Protein 8UX6 (pdb70)

Sequence (884 aa):
DIQMTQSPSSLSASVGDRRVTITCRASQSVSSAVAWYQQKPGKAPKLLIYSASSLYSGVPSRFSSGSRSGTDFTLTISSLQPEDFATYYCQQYYYAPITFGQGTKKVEIKRTVAAPSVFIFPPSDSQLKSGTASVVCLLNNFYPREAKVQWKVDNALQSGNSQESVTEQDSKDSTYSLSSTLTLSKADYEKHKVYACEVTHQGLSSPVTKSFNRGEDIQMTQSPSSLSASVGDRRVTITCRASQSVSSAVAWYQQKPGKAPKLLLIYSASSLYSGVPSRFSGSRSGTDFTLTISSLQPEDFATYYCQQYYYAPITFGQGTKKVEIKRTVAAPSVFIFPPSDSQLKSGTASVVCLLNNFYPREAKVQWKVDNALQSGNSQESVTEQDSKDSTYSLSSTLTLSKADYEKHKVYACEVTHQGLSSPVTKSFNREVQLVESGGGLVQPGGSLRLSCAASGFNISSSSIHWVRQAPGKGLEWVASISPYYSSTSYADSVKGRFTISADTSKNTAYLQMNSLRAEDTAVYYCARGPGYAMDYWGQGTTLVTVSSASTKGPSVFPLAPTAALGCLVKDYFPEPVTVSWNSGALTSGVHTFPAVLQSSGLYSLSSVVTVPSSSLGTQTYICNVNNHKPSNTKVDKKVEPEVQLVESGGGLVQPGGSLRLSCAASGFNISSSSIHWVRQAPGKGLEWVASISPYYSSTSYADDSVKGRFTISADTSKNTAYLQMNSLRAEDTAVYYCARGPGYAMDYWGQGTLVTVSSASTKGPSVFPLAPSGTAALGCLVKDYFPEPVTVSWNSGALTSGVHTFPAVLQSSGLYSLSSVVTVPSSSLGTQTYICNVNHKPSNTKVDKKVEPRGLDLSEEEVKKILDEIVKDRGLDLSEEEVKKILDEIVKD

Radius of gyrati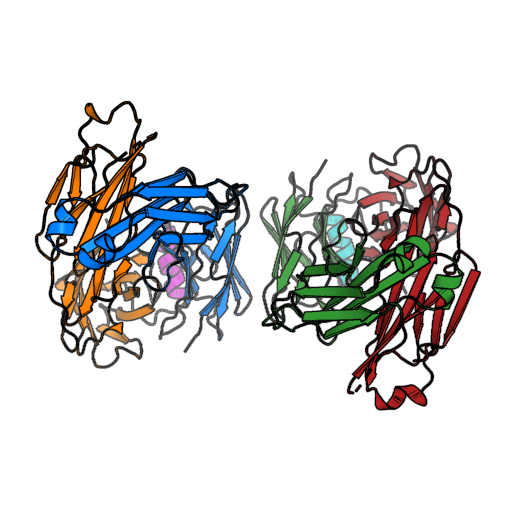on: 34.27 Å; Cα contacts (8 Å, |Δi|>4): 2444; chains: 6; bounding box: 77×84×95 Å

InterPro domains:
  IPR008845 Sporozoite P67 surface antigen [PF05642] (1-142)
  IPR008845 Sporozoite P67 surface antigen [PF05642] (145-296)
  IPR008845 Sporozoite P67 surface antigen [PF05642] (299-709)

Organism: Theileria parva (NCBI:txid5875)

Nearest PDB structures (foldseek):
  8ux6-assembly2_A  TM=1.001E+00  e=3.391E-43  Homo sapiens
  5xhg-assembly1_A  TM=9.928E-01  e=5.956E-42  Mus musculus
  6bi2-assembly1_L  TM=9.879E-01  e=4.050E-42  Homo sapiens
  7dzx-assembly1_L  TM=9.907E-01  e=7.942E-41  Homo sapiens
  4ioi-assembly1_A  TM=9.577E-01  e=4.836E-41  Homo sapiens

Foldseek 3Di:
DKEKAKDDQEDEEAFFAKDKIKIFIPAFLPQQKWKWWAAPPDDIDTADGSQFHGDPPRDPQWGWHDDGGMIMIMGRGDDLVRQTKMWMWGPSDPPTYIHPIYGYAYDDDFDFFDKDKDWADPVVLVVFKTKIKIKGPFGDDPDKDKWKAFVHHTDPDFKDKDKDQQDSPRRGIMMMIMGMGTSVVVVVTFKIKMWMDDPNDPHIDMDMDTNPD/DKEWAKDDQEDEAAFFAKDKIKIFIPAFLDQQKWKWWADPPDDIDTADGSQFHGDPPRDPQWGWDDDGRMIMIMGRGDDLVRQTKMWMWGPSDPPTYIHPIYGYAYDDDFDFWDKDKDWADPVVVVVWKTKIKIKTPFGPDPDKDKWKAFLNNTDPPFKDKDKDQQDSPRRGIMMMMIGMDTSVVVVVTFKIKMWMGDPPDPHTDIDMDTD/DWAWDKDFADEDEQQAKTKIKIATDPDQQLVWKKWKWWAAVPGDIGTAKIANQVVRDIDGDPVQPPQWDKGDDRVRSMIMIIGGNHDQVVFTWIKMFIHHDPDGDGIHPTDTHGHHPDDFDAWDKDWQAECYKTWIKGDFGDDDDKDKDKPNPPDDPFKDWDDWDQDPVRTIITMIMGNDPPVPLPPDWIWMWMADVSVRDTDIDIHHD/DWAWDKDFADEAAAQAKTKMKIATPPDQQLVWKKWKWWAAPPGDIGTAKIANQVVQDIDGDPVQPPQWDKGDDRVRSMIMIIGGNHDQVPFTWIKMFTHHDPDGPDIHPTDTHGHHPDDFDAWDKAWQAWPLKTKIWIKGDFGDDDDKDKDKPVPPDDPQKDWDDWDQDPVRGIITMIMGMDRCVCQPPDWIWMWMADVSVRDIDIDIHHD/DDPPDDPVRVVVVVVVVVVD/DDPPDDPVRVVVVVVVVVVD

Secondary structure (DSSP, 8-state):
---EEEE-SEEEE-TT--EEEEEEESS--TT-EEEEEE-TTS--EEEEETTTEE-TT--TTEEEEEETTEEEEEESS--GGG-EEEEEEE-SSSSPEE---EEEEE----BPPEEEEEPPPHHHHHHTEEEEEEEEEEEBSS--EEEEEETTEE--SSEEEEEPPPPTTT--EEEEEEEEEEHHHHHT-SEEEEEEE-TT-SS-EEEEEE-/--EEEEE---EE-TT--EEEEEEEESS-GGGSEEEEEEE-TTS-EEEEEEEETTTTEEEE-GGGTTTEEEEEEGGGTEEEEEE-S--GGG-EEEEEEEESTT---EE---EEEEE-SSPPBPPEEEEE---EEEEEEEEEEBSS--EEEEGGGTB-TTEEEPPPEE-TTS-EEEEEEEEE-GGGTTTS--EEEEEEGGGTEEEEEE---/---EEEE-SEEEE-TT--EEEEEEESS--TT-EEEEEE-TTS--EEEEETTTEE-TT--TTEEEEEETTEEEEEESS--GGG-EEEEEEE-SSSSPEE---EEEEE----BPPEEEEEPPPHHHHHHTEEEEEEEEEEEBSS--EEEEEETTEE--SSEEEEEPPPPSSS--EEEEEEEEEEHHHHTT-SEEEEEEE-TT-SS-EEEEEETT-/--EEEEE--EEE-TT--EEEEEEEESS-GGGSEEEEEEE-TTS-EEEEEEEETTTTEEEE-GGGTTTEEEEEEGGGTEEEEEE-S--GGG-EEEEEEEESTT---EE---EEEEE-SSPPBPPEEEEE----EEEEEEEEEEEBSS--EEEETTTTB-TTEEEPPPEE-TTS-EEEEEEEEEEGGGTTTS--EEEEEEGGGTEEEEEE---/--TT--HHHHHHHHHHHHH-/--TT--HHHHHHHHHHHHH-

Structure (mmCIF, N/CA/C/O backbone):
data_8UX6
#
_entry.id   8UX6
#
_cell.length_a   39.010
_cell.length_b   75.560
_cell.length_c   90.591
_cell.angle_alpha   69.260
_cell.angle_beta   77.600
_cell.angle_gamma   76.080
#
_symmetry.space_group_name_H-M   'P 1'
#
loop_
_entity.id
_entity.type
_entity.pdbx_description
1 polymer 'Fab201 light chain'
2 polymer 'Fab201 heavy chain'
3 polymer 'p67 protein'
4 non-polymer 1,2-ETHANEDIOL
5 non-polymer '4-(2-HYDROXYETHYL)-1-PIPERAZINE ETHANESULFONIC ACID'
6 non-polymer DI(HYDROXYETHYL)ETHER
7 non-polymer 'SODIUM ION'
8 non-polymer 'CALCIUM ION'
9 non-polymer 'CHLORIDE ION'
10 water water
#
loop_
_atom_site.group_PDB
_atom_site.id
_atom_site.type_symbol
_atom_site.label_atom_id
_atom_site.label_alt_id
_atom_site.label_comp_id
_atom_site.label_asym_id
_atom_site.label_entity_id
_atom_site.label_seq_id
_atom_site.pdbx_PDB_ins_code
_atom_site.Cartn_x
_atom_site.Cartn_y
_atom_site.Cartn_z
_atom_site.occupancy
_atom_site.B_iso_or_equiv
_atom_site.auth_seq_id
_atom_site.auth_comp_id
_atom_site.auth_asym_id
_atom_site.auth_atom_id
_atom_site.pdbx_PDB_model_num
ATOM 1 N N . ASP A 1 1 ? -10.87900 5.64100 21.74800 1.000 40.69387 1 ASP C N 1
ATOM 2 C CA . ASP A 1 1 ? -9.55300 6.22600 21.50200 1.000 40.68061 1 ASP C CA 1
ATOM 3 C C . ASP A 1 1 ? -8.94500 6.78000 22.77800 1.000 43.74562 1 ASP C C 1
ATOM 4 O O . ASP A 1 1 ? -9.60000 7.50600 23.51700 1.000 44.67646 1 ASP C O 1
ATOM 9 N N . ILE A 1 2 ? -7.69700 6.43900 23.04400 1.000 35.65845 2 ILE C N 1
ATOM 10 C CA . ILE A 1 2 ? -7.01300 6.90600 24.24200 1.000 32.56979 2 ILE C CA 1
ATOM 11 C C . ILE A 1 2 ? -6.33300 8.23400 23.95400 1.000 38.12109 2 ILE C C 1
ATOM 12 O O . ILE A 1 2 ? -5.54600 8.34700 23.01000 1.000 35.94470 2 ILE C O 1
ATOM 17 N N . GLN A 1 3 ? -6.62500 9.23500 24.78000 1.000 37.26746 3 GLN C N 1
ATOM 18 C CA . GLN A 1 3 ? -5.83100 10.45500 24.84600 1.000 37.63554 3 GLN C CA 1
ATOM 19 C C . GLN A 1 3 ? -4.76000 10.32300 25.92700 1.000 41.21121 3 GLN C C 1
ATOM 20 O O . GLN A 1 3 ? -4.99300 9.71600 26.97600 1.000 39.01585 3 GLN C O 1
ATOM 26 N N . MET A 1 4 ? -3.58500 10.90500 25.67000 1.000 31.91708 4 MET C N 1
ATOM 27 C CA . MET A 1 4 ? -2.47800 10.95600 26.62700 1.000 27.47699 4 MET C CA 1
ATOM 28 C C . MET A 1 4 ? -2.13900 12.42600 26.84100 1.000 37.57353 4 MET C C 1
ATOM 29 O O . MET A 1 4 ? -1.58900 13.07700 25.94400 1.000 33.39914 4 MET C O 1
ATOM 34 N N . THR A 1 5 ? -2.49600 12.96600 28.01400 1.000 35.14547 5 THR C N 1
ATOM 35 C CA . THR A 1 5 ? -2.31100 14.38600 28.30300 1.000 32.32027 5 THR C CA 1
ATOM 36 C C . THR A 1 5 ? -1.08700 14.55000 29.20100 1.000 34.40079 5 THR C C 1
ATOM 37 O O . THR A 1 5 ? -1.12100 14.21300 30.39300 1.000 30.02130 5 THR C O 1
ATOM 41 N N . GLN A 1 6 ? -0.01900 15.08400 28.61900 1.000 31.79601 6 GLN C N 1
ATOM 42 C CA . GLN A 1 6 ? 1.28000 15.20200 29.25900 1.000 35.56866 6 GLN C CA 1
ATOM 43 C C . GLN A 1 6 ? 1.52800 16.63800 29.69700 1.000 42.75748 6 GLN C C 1
ATOM 44 O O . GLN A 1 6 ? 1.18700 17.58100 28.97900 1.000 39.30955 6 GLN C O 1
ATOM 50 N N . SER A 1 7 ? 2.15100 16.79700 30.86600 1.000 36.56435 7 SER C N 1
ATOM 51 C CA . SER A 1 7 ? 2.33400 18.11200 31.46500 1.000 42.05391 7 SER C CA 1
ATOM 52 C C . SER A 1 7 ? 3.63300 18.14500 32.25400 1.000 41.99674 7 SER C C 1
ATOM 53 O O . SER A 1 7 ? 4.04500 17.12100 32.81400 1.000 36.50026 7 SER C O 1
ATOM 56 N N . PRO A 1 8 ? 4.30800 19.30100 32.31300 1.000 45.38940 8 PRO C N 1
ATOM 57 C CA . PRO A 1 8 ? 4.04400 20.53400 31.56000 1.000 35.67071 8 PRO C CA 1
ATOM 58 C C . PRO A 1 8 ? 4.65800 20.46100 30.18100 1.000 44.01828 8 PRO C C 1
ATOM 59 O O . PRO A 1 8 ? 5.41100 19.53300 29.88100 1.000 39.91111 8 PRO C O 1
ATOM 63 N N . SER A 1 9 ? 4.35700 21.43700 29.31900 1.000 46.83001 9 SER C N 1
ATOM 64 C CA . SER A 1 9 ? 4.88900 21.42200 27.96200 1.000 42.71478 9 SER C CA 1
ATOM 65 C C . SER A 1 9 ? 6.38100 21.73600 27.92800 1.000 41.38622 9 SER C C 1
ATOM 66 O O . SER A 1 9 ? 7.05400 21.36900 26.96100 1.000 39.83553 9 SER C O 1
ATOM 69 N N . SER A 1 10 ? 6.91200 22.38200 28.96700 1.000 39.46860 10 SER C N 1
ATOM 70 C CA . SER A 1 10 ? 8.33300 22.69100 29.04700 1.000 39.08524 10 SER C CA 1
ATOM 71 C C . SER A 1 10 ? 8.68600 23.02700 30.49200 1.000 48.22371 10 SER C C 1
ATOM 72 O O . SER A 1 10 ? 7.83100 23.46000 31.27000 1.000 45.50745 10 SER C O 1
ATOM 75 N N . LEU A 1 11 ? 9.94700 22.80500 30.85200 1.000 40.51144 11 LEU C N 1
ATOM 76 C CA . LEU A 1 11 ? 10.37900 23.20100 32.18400 1.000 50.09288 11 LEU C CA 1
ATOM 77 C C . LEU A 1 11 ? 11.88100 23.43900 32.19500 1.000 45.93535 11 LEU C C 1
ATOM 78 O O . LEU A 1 11 ? 12.63700 22.88600 31.39100 1.000 44.18571 11 LEU C O 1
ATOM 83 N N . SER A 1 12 ? 12.28800 24.26700 33.14500 1.000 43.97387 12 SER C N 1
ATOM 84 C CA . SER A 1 12 ? 13.67000 24.66200 33.35100 1.000 48.34732 12 SER C CA 1
ATOM 85 C C . SER A 1 12 ? 14.08100 24.22000 34.74800 1.000 53.25465 12 SER C C 1
ATOM 86 O O . SER A 1 12 ? 13.36600 24.48800 35.71900 1.000 47.34898 12 SER C O 1
ATOM 89 N N . ALA A 1 13 ? 15.21600 23.53100 34.84800 1.000 46.90917 13 ALA C N 1
ATOM 90 C CA . ALA A 1 13 ? 15.68100 23.03300 36.13400 1.000 55.71392 13 ALA C CA 1
ATOM 91 C C . ALA A 1 13 ? 17.20000 23.03400 36.15000 1.000 49.78670 13 ALA C C 1
ATOM 92 O O . ALA A 1 13 ? 17.84500 22.93800 35.10600 1.000 49.70674 13 ALA C O 1
ATOM 94 N N . SER A 1 14 ? 17.77100 23.16900 37.33900 1.000 53.91381 14 SER C N 1
ATOM 95 C CA . SER A 1 14 ? 19.22100 23.21900 37.44600 1.000 54.52072 14 SER C CA 1
ATOM 96 C C . SER A 1 14 ? 19.79100 21.80900 37.51600 1.000 55.43721 14 SER C C 1
ATOM 97 O O . SER A 1 14 ? 19.07800 20.83300 37.77400 1.000 51.57657 14 SER C O 1
ATOM 100 N N . VAL A 1 15 ? 21.09300 21.70900 37.25900 1.000 55.25656 15 VAL C N 1
ATOM 101 C CA . VAL A 1 15 ? 21.76400 20.42000 37.32700 1.000 56.25595 15 VAL C CA 1
ATOM 102 C C . VAL A 1 15 ? 21.81900 19.97400 38.78100 1.000 55.65129 15 VAL C C 1
ATOM 103 O O . VAL A 1 15 ? 22.20800 20.74300 39.66700 1.000 58.53921 15 VAL C O 1
ATOM 105 N N . GLY A 1 16 ? 21.41100 18.73200 39.03300 1.000 59.16408 16 GLY C N 1
ATOM 106 C CA . GLY A 1 16 ? 21.29200 18.21000 40.37300 1.000 54.14627 16 GLY C CA 1
ATOM 107 C C . GLY A 1 16 ? 19.88700 18.21500 40.94200 1.000 52.26423 16 GLY C C 1
ATOM 108 O O . GLY A 1 16 ? 19.67000 17.61500 41.99900 1.000 56.71304 16 GLY C O 1
ATOM 109 N N . ASP A 1 17 ? 18.93100 18.84800 40.26900 1.000 50.57685 17 ASP C N 1
ATOM 110 C CA . ASP A 1 17 ? 17.56900 19.00100 40.76100 1.000 49.26869 17 ASP C CA 1
ATOM 111 C C . ASP A 1 17 ? 16.69600 17.78600 40.39900 1.000 54.31655 17 ASP C C 1
ATOM 112 O O . ASP A 1 17 ? 17.03400 16.97000 39.53000 1.000 49.18671 17 ASP C O 1
ATOM 117 N N A ARG A 1 18 ? 15.54500 17.68700 41.07400 0.997 49.58225 18 ARG C N 1
ATOM 118 N N B ARG A 1 18 ? 15.53900 17.69500 41.04700 0.003 49.35166 18 ARG C N 1
ATOM 119 C CA A ARG A 1 18 ? 14.52700 16.67400 40.78300 0.997 49.57335 18 ARG C CA 1
ATOM 120 C CA B ARG A 1 18 ? 14.55900 16.66000 40.74700 0.003 49.50315 18 ARG C CA 1
ATOM 121 C C A ARG A 1 18 ? 13.49300 17.22200 39.79800 0.997 49.75266 18 ARG C C 1
ATOM 122 C C B ARG A 1 18 ? 13.50100 17.21200 39.79900 0.003 49.73042 18 ARG C C 1
ATOM 123 O O A ARG A 1 18 ? 12.91200 18.28400 40.03300 0.997 49.13962 18 ARG C O 1
ATOM 124 O O B ARG A 1 18 ? 12.91000 18.26300 40.06800 0.003 49.17043 18 ARG C O 1
ATOM 139 N N . VAL A 1 19 ? 13.26600 16.50600 38.69300 1.000 45.70077 19 VAL C N 1
ATOM 140 C CA . VAL A 1 19 ? 12.23200 16.86500 37.72300 1.000 46.07992 19 VAL C CA 1
ATOM 141 C C . VAL A 1 19 ? 11.17900 15.76600 37.63300 1.000 47.16784 19 VAL C C 1
ATOM 142 O O . VAL A 1 19 ? 11.48700 14.56900 37.70300 1.000 38.86330 19 VAL C O 1
ATOM 146 N N . THR A 1 20 ? 9.92600 16.19700 37.46100 1.000 44.97943 20 THR C N 1
ATOM 147 C CA . THR A 1 20 ? 8.75400 15.33700 37.44400 1.000 35.36050 20 THR C CA 1
ATOM 148 C C . THR A 1 20 ? 7.93600 15.67900 36.20200 1.000 38.47039 20 THR C C 1
ATOM 149 O O . THR A 1 20 ? 7.51000 16.82400 36.02000 1.000 34.98588 20 THR C O 1
ATOM 153 N N . ILE A 1 21 ? 7.74200 14.70300 35.33300 1.000 41.34244 21 ILE C N 1
ATOM 154 C CA . ILE A 1 21 ? 6.82900 14.83600 34.20700 1.000 30.68616 21 ILE C CA 1
ATOM 155 C C . ILE A 1 21 ? 5.72200 13.82700 34.43900 1.000 33.28232 21 ILE C C 1
ATOM 156 O O . ILE A 1 21 ? 5.98200 12.69400 34.85500 1.000 36.48095 21 ILE C O 1
ATOM 161 N N . THR A 1 22 ? 4.49300 14.23700 34.19800 1.000 32.10913 22 THR C N 1
ATOM 162 C CA . THR A 1 22 ? 3.36000 13.34500 34.34700 1.000 34.56690 22 THR C CA 1
ATOM 163 C C . THR A 1 22 ? 2.60100 13.23500 33.03000 1.000 32.44374 22 THR C C 1
ATOM 164 O O . THR A 1 22 ? 2.60800 14.15200 32.20200 1.000 38.86754 22 THR C O 1
ATOM 168 N N . CYS A 1 23 ? 1.95600 12.09800 32.83600 1.000 36.62388 23 CYS C N 1
ATOM 169 C CA . CYS A 1 23 ? 1.07600 11.87800 31.69300 1.000 27.73894 23 CYS C CA 1
ATOM 170 C C . CYS A 1 23 ? -0.23000 11.28600 32.20900 1.000 28.95441 23 CYS C C 1
ATOM 171 O O . CYS A 1 23 ? -0.21800 10.33400 32.99200 1.000 32.25132 23 CYS C O 1
ATOM 174 N N . ARG A 1 24 ? -1.34800 11.87200 31.81400 1.000 35.50386 24 ARG C N 1
ATOM 175 C CA . ARG A 1 24 ? -2.65600 11.44500 32.28700 1.000 31.80336 24 ARG C CA 1
ATOM 176 C C . ARG A 1 24 ? -3.40900 10.84100 31.11400 1.000 32.95538 24 ARG C C 1
ATOM 177 O O . ARG A 1 24 ? -3.60700 11.50800 30.09100 1.000 38.46431 24 ARG C O 1
ATOM 179 N N . ALA A 1 25 ? -3.80200 9.58200 31.24600 1.000 31.66480 25 ALA C N 1
ATOM 180 C CA . ALA A 1 25 ? -4.50300 8.91300 30.16200 1.000 34.68359 25 ALA C CA 1
ATOM 181 C C . ALA A 1 25 ? -6.00100 9.19900 30.25400 1.000 42.34176 25 ALA C C 1
ATOM 182 O O . ALA A 1 25 ? -6.52000 9.55700 31.30700 1.000 44.08228 25 ALA C O 1
ATOM 184 N N . SER A 1 26 ? -6.70000 9.06700 29.12400 1.000 39.84919 26 SER C N 1
ATOM 185 C CA . SER A 1 26 ? -8.13500 9.35100 29.14400 1.000 42.33034 26 SER C CA 1
ATOM 186 C C . SER A 1 26 ? -8.93100 8.19800 29.73700 1.000 47.53959 26 SER C C 1
ATOM 187 O O . SER A 1 26 ? -10.03900 8.40000 30.25800 1.000 41.83420 26 SER C O 1
ATOM 190 N N . GLN A 1 27 ? -8.37600 6.99700 29.68800 1.000 40.39528 27 GLN C N 1
ATOM 191 C CA . GLN A 1 27 ? -9.02000 5.82500 30.25500 1.000 42.20024 27 GLN C CA 1
ATOM 192 C C . GLN A 1 27 ? -7.92100 4.86600 30.65800 1.000 42.75747 27 GLN C C 1
ATOM 193 O O . GLN A 1 27 ? -6.74700 5.07200 30.32900 1.000 36.71068 27 GLN C O 1
ATOM 195 N N . SER A 1 28 ? -8.31800 3.79000 31.33500 1.000 40.06734 28 SER C N 1
ATOM 196 C CA . SER A 1 28 ? -7.34700 2.82100 31.82000 1.000 40.48192 28 SER C CA 1
ATOM 197 C C . SER A 1 28 ? -6.50900 2.27600 30.67400 1.000 42.01669 28 SER C C 1
ATOM 198 O O . SER A 1 28 ? -7.03800 1.78700 29.66800 1.000 37.27994 28 SER C O 1
ATOM 201 N N . VAL A 1 29 ? -5.19300 2.38900 30.81800 1.000 39.11870 29 VAL C N 1
ATOM 202 C CA . VAL A 1 29 ? -4.25500 1.74400 29.91600 1.000 38.26547 29 VAL C CA 1
ATOM 203 C C . VAL A 1 29 ? -3.45000 0.68200 30.66000 1.000 35.23890 29 VAL C C 1
ATOM 204 O O . VAL A 1 29 ? -2.38600 0.26600 30.19700 1.000 37.51427 29 VAL C O 1
ATOM 208 N N . SER A 1 30 ? -3.95500 0.24900 31.81600 1.000 41.42753 36 SER C N 1
ATOM 209 C CA . SER A 1 30 ? -3.30500 -0.74100 32.68000 1.000 38.49204 36 SER C CA 1
ATOM 210 C C . SER A 1 30 ? -1.88700 -0.22600 32.94500 1.000 39.83344 36 SER C C 1
ATOM 211 O O . SER A 1 30 ? -1.73800 0.91600 33.38300 1.000 39.29235 36 SER C O 1
ATOM 214 N N . SER A 1 31 ? -0.84300 -1.01800 32.69800 1.000 44.00440 37 SER C N 1
ATOM 215 C CA . SER A 1 31 ? 0.52900 -0.53300 32.82400 1.000 33.55382 37 SER C CA 1
ATOM 216 C C . SER A 1 31 ? 1.22700 -0.44000 31.47400 1.000 33.35795 37 SER C C 1
ATOM 217 O O . SER A 1 31 ? 2.45400 -0.37300 31.42300 1.000 28.71221 37 SER C O 1
ATOM 220 N N . ALA A 1 32 ? 0.47100 -0.40800 30.38000 1.000 29.30546 38 ALA C N 1
ATOM 221 C CA . ALA A 1 32 ? 1.05800 -0.45700 29.03200 1.000 36.81681 38 ALA C CA 1
ATOM 222 C C . ALA A 1 32 ? 1.44600 0.95200 28.57300 1.000 31.18114 38 ALA C C 1
ATOM 223 O O . ALA A 1 32 ? 0.87100 1.52200 27.64900 1.000 26.09543 38 ALA C O 1
ATOM 225 N N . VAL A 1 33 ? 2.43700 1.52300 29.26500 1.000 32.26122 39 VAL C N 1
ATOM 226 C CA . VAL A 1 33 ? 2.88900 2.89000 29.01900 1.000 26.09125 39 VAL C CA 1
ATOM 227 C C . VAL A 1 33 ? 4.40900 2.88400 28.89000 1.000 24.64814 39 VAL C C 1
ATOM 228 O O . VAL A 1 33 ? 5.10700 2.19800 29.64300 1.000 28.73175 39 VAL C O 1
ATOM 232 N N . ALA A 1 34 ? 4.92400 3.61000 27.91100 1.000 25.37071 40 ALA C N 1
ATOM 233 C CA . ALA A 1 34 ? 6.35800 3.79000 27.77500 1.000 22.34484 40 ALA C CA 1
ATOM 234 C C . ALA A 1 34 ? 6.68300 5.26700 27.82200 1.000 24.84761 40 ALA C C 1
ATOM 235 O O . ALA A 1 34 ? 5.81500 6.12300 27.58300 1.000 27.06556 40 ALA C O 1
ATOM 237 N N . TRP A 1 35 ? 7.96600 5.54700 28.09500 1.000 22.66665 41 TRP C N 1
ATOM 238 C CA . TRP A 1 35 ? 8.53200 6.88800 28.06700 1.000 22.31060 41 TRP C CA 1
ATOM 239 C C . TRP A 1 35 ? 9.73700 6.89200 27.15300 1.000 22.23187 41 TRP C C 1
ATOM 240 O O . TRP A 1 35 ? 10.53200 5.94300 27.17800 1.000 22.59762 41 TRP C O 1
ATOM 251 N N . TYR A 1 36 ? 9.89100 7.96500 26.37400 1.000 24.30272 42 TYR C N 1
ATOM 252 C CA . TYR A 1 36 ? 10.96400 8.09600 25.38300 1.000 22.28013 42 TYR C CA 1
ATOM 253 C C . TYR A 1 36 ? 11.66700 9.42500 25.57300 1.000 23.17919 42 TYR C C 1
ATOM 254 O O . TYR A 1 36 ? 11.04500 10.42100 25.93600 1.000 23.30725 42 TYR C O 1
ATOM 263 N N . GLN A 1 37 ? 12.95400 9.44000 25.24500 1.000 24.07703 43 GLN C N 1
ATOM 264 C CA . GLN A 1 37 ? 13.78300 10.64000 25.25400 1.000 25.37394 43 GLN C CA 1
ATOM 265 C C . GLN A 1 37 ? 14.16700 11.00900 23.82800 1.000 25.62490 43 GLN C C 1
ATOM 266 O O . GLN A 1 37 ? 14.64100 10.15400 23.07300 1.000 26.54660 43 GLN C O 1
ATOM 272 N N . GLN A 1 38 ? 13.97300 12.27000 23.44200 1.000 26.16723 44 GLN C N 1
ATOM 273 C CA . GLN A 1 38 ? 14.44200 12.70100 22.12800 1.000 28.69975 44 GLN C CA 1
ATOM 274 C C . GLN A 1 38 ? 15.26400 13.97500 22.25200 1.000 30.78451 44 GLN C C 1
ATOM 275 O O . GLN A 1 38 ? 14.74100 15.02200 22.64000 1.000 30.24712 44 GLN C O 1
ATOM 281 N N . LYS A 1 39 ? 16.60300 13.87700 21.89300 1.000 30.53148 45 LYS C N 1
ATOM 282 C CA . LYS A 1 39 ? 17.53300 14.97700 21.74600 1.000 32.96064 45 LYS C CA 1
ATOM 283 C C . LYS A 1 39 ? 17.40900 15.57600 20.35200 1.000 36.54763 45 LYS C C 1
ATOM 284 O O . LYS A 1 39 ? 17.09300 14.86300 19.39100 1.000 36.11804 45 LYS C O 1
ATOM 289 N N . PRO A 1 40 ? 17.65400 16.88400 20.24400 1.000 43.19579 46 PRO C N 1
ATOM 290 C CA . PRO A 1 40 ? 17.39100 17.59800 18.98400 1.000 43.39403 46 PRO C CA 1
ATOM 291 C C . PRO A 1 40 ? 18.14600 17.00300 17.80400 1.000 41.90370 46 PRO C C 1
ATOM 292 O O . PRO A 1 40 ? 19.37100 16.86100 17.83300 1.000 42.14948 46 PRO C O 1
ATOM 296 N N . GLY A 1 41 ? 17.40400 16.69500 16.74200 1.000 36.42123 47 GLY C N 1
ATOM 297 C CA . GLY A 1 41 ? 17.97500 16.13300 15.53800 1.000 40.76646 47 GLY C CA 1
ATOM 298 C C . GLY A 1 41 ? 18.18200 14.63600 15.55900 1.000 36.31507 47 GLY C C 1
ATOM 299 O O . GLY A 1 41 ? 18.82700 14.10300 14.64500 1.000 38.74355 47 GLY C O 1
ATOM 300 N N . LYS A 1 42 ? 17.67200 13.93900 16.56800 1.000 33.89426 48 LYS C N 1
ATOM 301 C CA . LYS A 1 42 ? 17.92500 12.51500 16.73100 1.000 36.26549 48 LYS C CA 1
ATOM 302 C C . LYS A 1 42 ? 16.62600 11.73800 16.91700 1.000 32.13841 48 LYS C C 1
ATOM 303 O O . LYS A 1 42 ? 15.57000 12.29400 17.22900 1.000 34.07256 48 LYS C O 1
ATOM 309 N N . ALA A 1 43 ? 16.73700 10.42900 16.70700 1.000 29.43194 49 ALA C N 1
ATOM 310 C CA . ALA A 1 43 ? 15.65800 9.49400 16.95600 1.000 26.88708 49 ALA C CA 1
ATOM 311 C C . ALA A 1 43 ? 15.38300 9.37100 18.45100 1.000 26.13824 49 ALA C C 1
ATOM 312 O O . ALA A 1 43 ? 16.29700 9.48300 19.26400 1.000 27.22610 49 ALA C O 1
ATOM 314 N N . PRO A 1 44 ? 14.12200 9.15400 18.83400 1.000 26.08978 50 PRO C N 1
ATOM 315 C CA . PRO A 1 44 ? 13.81200 8.89300 20.24200 1.000 24.98828 50 PRO C CA 1
ATOM 316 C C . PRO A 1 44 ? 14.48400 7.61100 20.70800 1.000 24.28242 50 PRO C C 1
ATOM 317 O O . PRO A 1 44 ? 14.79500 6.72100 19.90600 1.000 25.14191 50 PRO C O 1
ATOM 321 N N . LYS A 1 45 ? 14.73400 7.52500 22.01200 1.000 24.59550 51 LYS C N 1
ATOM 322 C CA . LYS A 1 45 ? 15.22300 6.27800 22.58000 1.000 30.69542 51 LYS C CA 1
ATOM 323 C C . LYS A 1 45 ? 14.31800 5.85100 23.72900 1.000 24.93789 51 LYS C C 1
ATOM 324 O O . LYS A 1 45 ? 13.87700 6.68600 24.52300 1.000 24.05003 51 LYS C O 1
ATOM 330 N N . LEU A 1 46 ? 14.05800 4.54800 23.82900 1.000 24.05722 52 LEU C N 1
ATOM 331 C CA . LEU A 1 46 ? 13.15200 4.06800 24.86600 1.000 23.61628 52 LEU C CA 1
ATOM 332 C C . LEU A 1 46 ? 13.84400 4.14000 26.22700 1.000 24.74558 52 LEU C C 1
ATOM 333 O O . LEU A 1 46 ? 14.99400 3.71100 26.38300 1.000 26.66384 52 LEU C O 1
ATOM 338 N N . LEU A 1 47 ? 13.17300 4.74200 27.19700 1.000 24.78192 53 LEU C N 1
ATOM 339 C CA . LEU A 1 47 ? 13.70800 4.82000 28.55100 1.000 25.69056 53 LEU C CA 1
ATOM 340 C C . LEU A 1 47 ? 12.97000 3.92600 29.51500 1.000 30.08699 53 LEU C C 1
ATOM 341 O O . LEU A 1 47 ? 13.58700 3.30600 30.38100 1.000 28.88044 53 LEU C O 1
ATOM 346 N N . ILE A 1 48 ? 11.64900 3.86600 29.40600 1.000 27.29839 54 ILE C N 1
ATOM 347 C CA . ILE A 1 48 ? 10.84200 3.16200 30.39100 1.000 28.79359 54 ILE C CA 1
ATOM 348 C C . ILE A 1 48 ? 9.73200 2.43000 29.66600 1.000 24.59563 54 ILE C C 1
ATOM 349 O O . ILE A 1 48 ? 9.07800 3.00100 28.79300 1.000 25.99274 54 ILE C O 1
ATOM 354 N N . TYR A 1 49 ? 9.48000 1.19100 30.06500 1.000 25.43943 55 TYR C N 1
ATOM 355 C CA . TYR A 1 49 ? 8.33200 0.45900 29.56600 1.000 25.98974 55 TYR C CA 1
ATOM 356 C C . TYR A 1 49 ? 7.55000 -0.08000 30.75100 1.000 34.87246 55 TYR C C 1
ATOM 357 O O . TYR A 1 49 ? 8.04500 -0.11700 31.88500 1.000 34.55985 55 TYR C O 1
ATOM 366 N N . SER A 1 50 ? 6.31000 -0.47200 30.47400 1.000 34.49886 56 SER C N 1
ATOM 367 C CA . SER A 1 50 ? 5.35600 -0.91600 31.49300 1.000 29.75405 56 SER C CA 1
ATOM 368 C C . SER A 1 50 ? 5.38500 -0.03600 32.74200 1.000 32.75022 56 SER C C 1
ATOM 369 O O . SER A 1 50 ? 5.49200 -0.52900 33.88200 1.000 34.62355 56 SER C O 1
ATOM 372 N N . ALA A 1 51 ? 5.29300 1.28100 32.51100 1.000 28.18253 57 ALA C N 1
ATOM 373 C CA . ALA A 1 51 ? 5.17800 2.30100 33.56500 1.000 37.74903 57 ALA C CA 1
ATOM 374 C C . ALA A 1 51 ? 6.45500 2.50100 34.37600 1.000 32.09779 57 ALA C C 1
ATOM 375 O O . ALA A 1 51 ? 6.83100 3.64600 34.63700 1.000 30.96656 57 ALA C O 1
ATOM 377 N N . SER A 1 52 ? 7.14400 1.41200 34.77100 1.000 31.55803 65 SER C N 1
ATOM 378 C CA . SER A 1 52 ? 8.18900 1.51900 35.78700 1.000 30.44197 65 SER C CA 1
ATOM 379 C C . SER A 1 52 ? 9.41600 0.64800 35.55300 1.000 33.28049 65 SER C C 1
ATOM 380 O O . SER A 1 52 ? 10.20000 0.47100 36.48800 1.000 32.95363 65 SER C O 1
ATOM 383 N N . SER A 1 53 ? 9.59800 0.05900 34.37500 1.000 30.54298 66 SER C N 1
ATOM 384 C CA . SER A 1 53 ? 10.77000 -0.76600 34.11200 1.000 32.76994 66 SER C CA 1
ATOM 385 C C . SER A 1 53 ? 11.74700 0.00300 33.23100 1.000 35.70140 66 SER C C 1
ATOM 386 O O . SER A 1 53 ? 11.36000 0.53700 32.18700 1.000 36.35775 66 SER C O 1
ATOM 389 N N . LEU A 1 54 ? 13.00700 0.04800 33.64600 1.000 31.23243 67 LEU C N 1
ATOM 390 C CA . LEU A 1 54 ? 14.03900 0.79500 32.93300 1.000 36.74808 67 LEU C CA 1
ATOM 391 C C . LEU A 1 54 ? 14.61500 -0.06900 31.82600 1.000 39.52237 67 LEU C C 1
ATOM 392 O O . LEU A 1 54 ? 14.95500 -1.23500 32.05700 1.000 38.41537 67 LEU C O 1
ATOM 397 N N . TYR A 1 55 ? 14.75600 0.52000 30.64200 1.000 35.18151 68 TYR C N 1
ATOM 398 C CA . TYR A 1 55 ? 15.26900 -0.17000 29.47400 1.000 31.22930 68 TYR C CA 1
ATOM 399 C C . TYR A 1 55 ? 16.79900 -0.26100 29.51600 1.000 39.75601 68 TYR C C 1
ATOM 400 O O . TYR A 1 55 ? 17.46700 0.27100 30.40900 1.000 36.89481 68 TYR C O 1
ATOM 409 N N . SER A 1 56 ? 17.35300 -0.94500 28.51400 1.000 37.91544 69 SER C N 1
ATOM 410 C CA . SER A 1 56 ? 18.79200 -1.18400 28.41600 1.000 41.35712 69 SER C CA 1
ATOM 411 C C . SER A 1 56 ? 19.57400 0.12700 28.42500 1.000 46.20675 69 SER C C 1
ATOM 412 O O . SER A 1 56 ? 19.26300 1.05700 27.67300 1.000 49.00415 69 SER C O 1
ATOM 415 N N . GLY A 1 57 ? 20.58100 0.20300 29.29900 1.000 49.95622 70 GLY C N 1
ATOM 416 C CA . GLY A 1 57 ? 21.49000 1.32900 29.33500 1.000 47.47045 70 GLY C CA 1
ATOM 417 C C . GLY A 1 57 ? 21.00900 2.55500 30.08100 1.000 51.51073 70 GLY C C 1
ATOM 418 O O . GLY A 1 57 ? 21.80800 3.48100 30.28500 1.000 57.46996 70 GLY C O 1
ATOM 419 N N . VAL A 1 58 ? 19.75100 2.60300 30.51100 1.000 50.27016 71 VAL C N 1
ATOM 420 C CA . VAL A 1 58 ? 19.22500 3.82200 31.12000 1.000 39.28709 71 VAL C CA 1
ATOM 421 C C . VAL A 1 58 ? 19.69800 3.89200 32.56400 1.000 43.07117 71 VAL C C 1
ATOM 422 O O . VAL A 1 58 ? 19.35800 3.01000 33.36500 1.000 54.19893 71 VAL C O 1
ATOM 426 N N . PRO A 1 59 ? 20.44400 4.93100 32.94400 1.000 48.99938 72 PRO C N 1
ATOM 427 C CA . PRO A 1 59 ? 21.02500 4.99100 34.29900 1.000 49.27168 72 PRO C CA 1
ATOM 428 C C . PRO A 1 59 ? 19.96000 5.00100 35.38800 1.000 54.67274 72 PRO C C 1
ATOM 429 O O . PRO A 1 59 ? 18.78300 5.27900 35.14700 1.000 52.91023 72 PRO C O 1
ATOM 433 N N . SER A 1 60 ? 20.40200 4.70300 36.61100 1.000 48.77886 74 SER C N 1
ATOM 434 C CA . SER A 1 60 ? 19.52300 4.56800 37.77200 1.000 64.28407 74 SER C CA 1
ATOM 435 C C . SER A 1 60 ? 18.83200 5.86700 38.20000 1.000 56.51229 74 SER C C 1
ATOM 436 O O . SER A 1 60 ? 18.08200 5.82900 39.18500 1.000 56.88532 74 SER C O 1
ATOM 439 N N . ARG A 1 61 ? 19.05900 7.00700 37.53700 1.000 52.45219 75 ARG C N 1
ATOM 440 C CA . ARG A 1 61 ? 18.44700 8.24700 38.00300 1.000 48.30693 75 ARG C CA 1
ATOM 441 C C . ARG A 1 61 ? 17.07200 8.50100 37.39200 1.000 56.87105 75 ARG C C 1
ATOM 442 O O . ARG A 1 61 ? 16.32000 9.33600 37.92500 1.000 47.56915 75 ARG C O 1
ATOM 450 N N . PHE A 1 62 ? 16.73800 7.80700 36.29600 1.000 49.61932 76 PHE C N 1
ATOM 451 C CA . PHE A 1 62 ? 15.39500 7.79900 35.72100 1.000 43.39226 76 PHE C CA 1
ATOM 452 C C . PHE A 1 62 ? 14.52000 6.76700 36.41900 1.000 45.50492 76 PHE C C 1
ATOM 453 O O . PHE A 1 62 ? 14.96400 5.65400 36.71500 1.000 47.82116 76 PHE C O 1
ATOM 461 N N A SER A 1 63 ? 13.27000 7.14200 36.67100 0.439 44.03735 77 SER C N 1
ATOM 462 N N B SER A 1 63 ? 13.26900 7.14300 36.68700 0.561 44.04526 77 SER C N 1
ATOM 463 C CA A SER A 1 63 ? 12.32700 6.25000 37.32300 0.439 37.55859 77 SER C CA 1
ATOM 464 C CA B SER A 1 63 ? 12.32600 6.25600 37.35400 0.561 37.53856 77 SER C CA 1
ATOM 465 C C A SER A 1 63 ? 10.93700 6.56100 36.79900 0.439 37.88415 77 SER C C 1
ATOM 466 C C B SER A 1 63 ? 10.93000 6.56900 36.83400 0.561 37.88385 77 SER C C 1
ATOM 467 O O A SER A 1 63 ? 10.65300 7.68500 36.38000 0.439 37.06421 77 SER C O 1
ATOM 468 O O B SER A 1 63 ? 10.64000 7.70000 36.44100 0.561 37.07979 77 SER C O 1
ATOM 473 N N . GLY A 1 64 ? 10.07600 5.55700 36.81200 1.000 42.01904 78 GLY C N 1
ATOM 474 C CA . GLY A 1 64 ? 8.71300 5.72200 36.34400 1.000 38.40484 78 GLY C CA 1
ATOM 475 C C . GLY A 1 64 ? 7.75000 5.08800 37.31700 1.000 36.72371 78 GLY C C 1
ATOM 476 O O . GLY A 1 64 ? 8.07700 4.12100 38.00300 1.000 37.29582 78 GLY C O 1
ATOM 477 N N . SER A 1 65 ? 6.54000 5.65500 37.38500 1.000 35.74577 79 SER C N 1
ATOM 478 C CA . SER A 1 65 ? 5.51500 5.09000 38.24300 1.000 31.94223 79 SER C CA 1
ATOM 479 C C . SER A 1 65 ? 4.12500 5.35800 37.67200 1.000 32.92766 79 SER C C 1
ATOM 480 O O . SER A 1 65 ? 3.92800 6.23800 36.82500 1.000 30.86497 79 SER C O 1
ATOM 483 N N . ARG A 1 66 ? 3.16900 4.55800 38.16500 1.000 33.55450 80 ARG C N 1
ATOM 484 C CA . ARG A 1 66 ? 1.74700 4.62700 37.86800 1.000 33.33618 80 ARG C CA 1
ATOM 485 C C . ARG A 1 66 ? 0.92000 4.71200 39.15200 1.000 35.66659 80 ARG C C 1
ATOM 486 O O . ARG A 1 66 ? 1.23100 4.07400 40.17000 1.000 38.49077 80 ARG C O 1
ATOM 494 N N . SER A 1 67 ? -0.12300 5.53100 39.09900 1.000 36.23837 83 SER C N 1
ATOM 495 C CA . SER A 1 67 ? -1.22400 5.48100 40.05600 1.000 43.76512 83 SER C CA 1
ATOM 496 C C . SER A 1 67 ? -2.51600 5.58200 39.25600 1.000 39.09172 83 SER C C 1
ATOM 497 O O . SER A 1 67 ? -2.87600 6.66400 38.78000 1.000 38.61767 83 SER C O 1
ATOM 500 N N . GLY A 1 68 ? -3.21200 4.46000 39.11800 1.000 42.40375 84 GLY C N 1
ATOM 501 C CA . GLY A 1 68 ? -4.39200 4.39500 38.27900 1.000 45.47249 84 GLY C CA 1
ATOM 502 C C . GLY A 1 68 ? -4.12800 4.85100 36.85400 1.000 40.97016 84 GLY C C 1
ATOM 503 O O . GLY A 1 68 ? -3.50700 4.13900 36.06000 1.000 38.87211 84 GLY C O 1
ATOM 504 N N . THR A 1 69 ? -4.58100 6.06200 36.53900 1.000 41.04265 85 THR C N 1
ATOM 505 C CA . THR A 1 69 ? -4.49000 6.64600 35.20800 1.000 41.40080 85 THR C CA 1
ATOM 506 C C . THR A 1 69 ? -3.28900 7.57700 35.00900 1.000 37.92026 85 THR C C 1
ATOM 507 O O . THR A 1 69 ? -2.88400 7.80200 33.86400 1.000 33.75496 85 THR C O 1
ATOM 511 N N . ASP A 1 70 ? -2.70800 8.11300 36.07900 1.000 36.05937 86 ASP C N 1
ATOM 512 C CA . ASP A 1 70 ? -1.59100 9.04300 35.96500 1.000 33.44502 86 ASP C CA 1
ATOM 513 C C . ASP A 1 70 ? -0.27800 8.28800 35.87600 1.000 32.08378 86 ASP C C 1
ATOM 514 O O . ASP A 1 70 ? -0.02000 7.37700 36.67400 1.000 34.52067 86 ASP C O 1
ATOM 519 N N . PHE A 1 71 ? 0.58300 8.70700 34.95600 1.000 30.22775 87 PHE C N 1
ATOM 520 C CA . PHE A 1 71 ? 1.91700 8.14000 34.85700 1.000 29.11398 87 PHE C CA 1
ATOM 521 C C . PHE A 1 71 ? 2.96500 9.23600 35.04400 1.000 33.97932 87 PHE C C 1
ATOM 522 O O . PHE A 1 71 ? 2.79500 10.35800 34.55800 1.000 34.32433 87 PHE C O 1
ATOM 530 N N . THR A 1 72 ? 4.05000 8.90400 35.75000 1.000 31.01021 88 THR C N 1
ATOM 531 C CA . THR A 1 72 ? 5.07300 9.87200 36.13400 1.000 30.46385 88 THR C CA 1
ATOM 532 C C . THR A 1 72 ? 6.45000 9.34800 35.76800 1.000 29.10773 88 THR C C 1
ATOM 533 O O . THR A 1 72 ? 6.76400 8.19000 36.04900 1.000 34.31263 88 THR C O 1
ATOM 537 N N . LEU A 1 73 ? 7.26500 10.20400 35.16300 1.000 29.88624 89 LEU C N 1
ATOM 538 C CA . LEU A 1 73 ? 8.69800 9.98000 34.98700 1.000 38.42102 89 LEU C CA 1
ATOM 539 C C . LEU A 1 73 ? 9.46900 10.99100 35.82500 1.000 34.37864 89 LEU C C 1
ATOM 540 O O . LEU A 1 73 ? 9.24300 12.20200 35.70300 1.000 32.60421 89 LEU C O 1
ATOM 545 N N . THR A 1 74 ? 10.38000 10.49800 36.66500 1.000 44.22554 90 THR C N 1
ATOM 546 C CA . THR A 1 74 ? 11.20400 11.34100 37.52600 1.000 39.35790 90 THR C CA 1
ATOM 547 C C . THR A 1 74 ? 12.67200 11.13100 37.19100 1.000 41.19236 90 THR C C 1
ATOM 548 O O . THR A 1 74 ? 13.10800 10.00000 36.94700 1.000 42.99904 90 THR C O 1
ATOM 552 N N . ILE A 1 75 ? 13.42200 12.22900 37.15200 1.000 34.14180 91 ILE C N 1
ATOM 553 C CA . ILE A 1 75 ? 14.87500 12.20200 37.18900 1.000 44.34130 91 ILE C CA 1
ATOM 554 C C . ILE A 1 75 ? 15.29300 12.77400 38.53600 1.000 46.16241 91 ILE C C 1
ATOM 555 O O . ILE A 1 75 ? 14.81000 13.83900 38.93400 1.000 46.66704 91 ILE C O 1
ATOM 560 N N . SER A 1 76 ? 16.14600 12.04500 39.26300 1.000 48.90272 92 SER C N 1
ATOM 561 C CA . SER A 1 76 ? 16.46600 12.45100 40.63200 1.000 49.36560 92 SER C CA 1
ATOM 562 C C . SER A 1 76 ? 17.37100 13.67600 40.65100 1.000 52.38821 92 SER C C 1
ATOM 563 O O . SER A 1 76 ? 17.20400 14.56700 41.49300 1.000 51.20376 92 SER C O 1
ATOM 566 N N . SER A 1 77 ? 18.36300 13.71300 39.76600 1.000 44.23799 93 SER C N 1
ATOM 567 C CA . SER A 1 77 ? 19.25300 14.86500 39.64000 1.000 46.21102 93 SER C CA 1
ATOM 568 C C . SER A 1 77 ? 19.50100 15.07900 38.15900 1.000 55.15184 93 SER C C 1
ATOM 569 O O . SER A 1 77 ? 20.18600 14.27100 37.52300 1.000 58.45001 93 SER C O 1
ATOM 572 N N . LEU A 1 78 ? 18.92500 16.14500 37.61100 1.000 51.36770 94 LEU C N 1
ATOM 573 C CA . LEU A 1 78 ? 19.16400 16.49200 36.22100 1.000 49.17603 94 LEU C CA 1
ATOM 574 C C . LEU A 1 78 ? 20.65900 16.58700 35.96600 1.000 48.34535 94 LEU C C 1
ATOM 575 O O . LEU A 1 78 ? 21.37900 17.30600 36.66700 1.000 49.21314 94 LEU C O 1
ATOM 580 N N . GLN A 1 79 ? 21.11800 15.82700 34.98300 1.000 51.69967 95 GLN C N 1
ATOM 581 C CA . GLN A 1 79 ? 22.47200 15.91400 34.49300 1.000 47.97735 95 GLN C CA 1
ATOM 582 C C . GLN A 1 79 ? 22.46800 16.55300 33.10700 1.000 51.55434 95 GLN C C 1
ATOM 583 O O . GLN A 1 79 ? 21.45900 16.47900 32.39100 1.000 44.92244 95 GLN C O 1
ATOM 589 N N . PRO A 1 80 ? 23.56400 17.21400 32.70800 1.000 50.46313 96 PRO C N 1
ATOM 590 C CA . PRO A 1 80 ? 23.56300 17.89700 31.40500 1.000 50.48314 96 PRO C CA 1
ATOM 591 C C . PRO A 1 80 ? 23.20200 16.98200 30.24800 1.000 54.83341 96 PRO C C 1
ATOM 592 O O . PRO A 1 80 ? 22.48200 17.41100 29.34000 1.000 57.16692 96 PRO C O 1
ATOM 596 N N . GLU A 1 81 ? 23.62000 15.71500 30.28500 1.000 52.54958 97 GLU C N 1
ATOM 597 C CA . GLU A 1 81 ? 23.22200 14.77600 29.24200 1.000 52.92290 97 GLU C CA 1
ATOM 598 C C . GLU A 1 81 ? 21.71600 14.50300 29.22300 1.000 50.85341 97 GLU C C 1
ATOM 599 O O . GLU A 1 81 ? 21.26300 13.74500 28.36100 1.000 52.72792 97 GLU C O 1
ATOM 605 N N . ASP A 1 82 ? 20.93300 15.11200 30.11700 1.000 43.76476 98 ASP C N 1
ATOM 606 C CA . ASP A 1 82 ? 19.50500 14.85600 30.20700 1.000 43.07438 98 ASP C CA 1
ATOM 607 C C . ASP A 1 82 ? 18.63900 15.94000 29.57200 1.000 45.98754 98 ASP C C 1
ATOM 608 O O . ASP A 1 82 ? 17.41400 15.76500 29.49900 1.000 44.85091 98 ASP C O 1
ATOM 613 N N . PHE A 1 83 ? 19.22600 17.03300 29.08700 1.000 49.18471 99 PHE C N 1
ATOM 614 C CA . PHE A 1 83 ? 18.46700 17.98900 28.28200 1.000 49.07320 99 PHE C CA 1
ATOM 615 C C . PHE A 1 83 ? 17.94700 17.31200 27.02200 1.000 54.12621 99 PHE C C 1
ATOM 616 O O . PHE A 1 83 ? 18.73000 16.80400 26.21200 1.000 56.73597 99 PHE C O 1
ATOM 624 N N . ALA A 1 84 ? 16.62100 17.29400 26.86900 1.000 45.96752 100 ALA C N 1
ATOM 625 C CA . ALA A 1 84 ? 15.96600 16.65600 25.72800 1.000 43.68223 100 ALA C CA 1
ATOM 626 C C . ALA A 1 84 ? 14.45900 16.88100 25.79600 1.000 42.77717 100 ALA C C 1
ATOM 627 O O . ALA A 1 84 ? 13.97700 17.58900 26.69100 1.000 42.12519 100 ALA C O 1
ATOM 629 N N . THR A 1 85 ? 13.70700 16.31700 24.84900 1.000 34.03958 101 THR C N 1
ATOM 630 C CA . THR A 1 85 ? 12.25600 16.29800 24.92800 1.000 33.39163 101 THR C CA 1
ATOM 631 C C . THR A 1 85 ? 11.80700 14.89900 25.33100 1.000 34.46496 101 THR C C 1
ATOM 632 O O . THR A 1 85 ? 12.38600 13.90500 24.89300 1.000 31.15158 101 THR C O 1
ATOM 636 N N . TYR A 1 86 ? 10.79100 14.81900 26.18600 1.000 35.39653 102 TYR C N 1
ATOM 637 C CA . TYR A 1 86 ? 10.32700 13.54200 26.70800 1.000 32.88149 102 TYR C CA 1
ATOM 638 C C . TYR A 1 86 ? 8.87300 13.30700 26.32200 1.000 30.27377 102 TYR C C 1
ATOM 639 O O . TYR A 1 86 ? 8.04500 14.21900 26.42600 1.000 29.59346 102 TYR C O 1
ATOM 648 N N . TYR A 1 87 ? 8.56600 12.06800 25.90900 1.000 27.22738 103 TYR C N 1
ATOM 649 C CA . TYR A 1 87 ? 7.24200 11.67900 25.42900 1.000 25.88392 103 TYR C CA 1
ATOM 650 C C . TYR A 1 87 ? 6.74100 10.46200 26.18100 1.000 26.10987 103 TYR C C 1
ATOM 651 O O . TYR A 1 87 ? 7.48400 9.48800 26.32900 1.000 27.71768 103 TYR C O 1
ATOM 660 N N . CYS A 1 88 ? 5.48500 10.50900 26.63900 1.000 27.08010 104 CYS C N 1
ATOM 661 C CA . CYS A 1 88 ? 4.78600 9.32700 27.13800 1.000 25.42957 104 CYS C CA 1
ATOM 662 C C . CYS A 1 88 ? 4.11000 8.63600 25.95800 1.000 22.54559 104 CYS C C 1
ATOM 663 O O . CYS A 1 88 ? 3.85900 9.24600 24.91900 1.000 25.70934 104 CYS C O 1
ATOM 666 N N . GLN A 1 89 ? 3.84400 7.34800 26.10900 1.000 21.60811 105 GLN C N 1
ATOM 667 C CA . GLN A 1 89 ? 3.17500 6.60000 25.03300 1.000 21.40561 105 GLN C CA 1
ATOM 668 C C . GLN A 1 89 ? 2.30000 5.52200 25.66500 1.000 24.68954 105 GLN C C 1
ATOM 669 O O . GLN A 1 89 ? 2.70000 4.91200 26.65900 1.000 23.06595 105 GLN C O 1
ATOM 675 N N . GLN A 1 90 ? 1.10000 5.30000 25.11900 1.000 23.93192 106 GLN C N 1
ATOM 676 C CA . GLN A 1 90 ? 0.34700 4.10200 25.47500 1.000 24.58694 106 GLN C CA 1
ATOM 677 C C . GLN A 1 90 ? 0.48200 3.08900 24.34500 1.000 24.67162 106 GLN C C 1
ATOM 678 O O . GLN A 1 90 ? 0.38600 3.44200 23.16700 1.000 26.80310 106 GLN C O 1
ATOM 684 N N . TYR A 1 91 ? 0.80000 1.85300 24.71100 1.000 22.81192 107 TYR C N 1
ATOM 685 C CA . TYR A 1 91 ? 0.78900 0.72900 23.79100 1.000 26.68385 107 TYR C CA 1
ATOM 686 C C . TYR A 1 91 ? -0.27800 -0.27800 24.21300 1.000 34.37915 107 TYR C C 1
ATOM 687 O O . TYR A 1 91 ? -0.16500 -1.47600 23.95300 1.000 24.19779 107 TYR C O 1
ATOM 696 N N . TYR A 1 92 ? -1.30400 0.21500 24.91400 1.000 28.18400 108 TYR C N 1
ATOM 697 C CA . TYR A 1 92 ? -2.40500 -0.64700 25.33300 1.000 25.76382 108 TYR C CA 1
ATOM 698 C C . TYR A 1 92 ? -3.14000 -1.21700 24.12300 1.000 28.05791 108 TYR C C 1
ATOM 699 O O . TYR A 1 92 ? -3.35200 -2.43400 24.02000 1.000 34.61224 108 TYR C O 1
ATOM 708 N N . TYR A 1 93 ? -3.55100 -0.35100 23.20100 1.000 29.66127 109 TYR C N 1
ATOM 709 C CA . TYR A 1 93 ? -4.22100 -0.78200 21.97900 1.000 30.24510 109 TYR C CA 1
ATOM 710 C C . TYR A 1 93 ? -4.27800 0.38700 21.00200 1.000 32.39542 109 TYR C C 1
ATOM 711 O O . TYR A 1 93 ? -4.18300 1.56200 21.38800 1.000 29.58796 109 TYR C O 1
ATOM 720 N N . ALA A 1 94 ? -4.42200 0.03800 19.72600 1.000 29.71577 114 ALA C N 1
ATOM 721 C CA . ALA A 1 94 ? -4.46300 1.02400 18.66300 1.000 29.02808 114 ALA C CA 1
ATOM 722 C C . ALA A 1 94 ? -5.82200 1.72100 18.64800 1.000 27.64663 114 ALA C C 1
ATOM 723 O O . ALA A 1 94 ? -6.84300 1.10400 18.95400 1.000 31.38041 114 ALA C O 1
ATOM 725 N N . PRO A 1 95 ? -5.87000 3.00100 18.25300 1.000 31.35953 115 PRO C N 1
ATOM 726 C CA . PRO A 1 95 ? -4.75700 3.83500 17.76400 1.000 27.08512 115 PRO C CA 1
ATOM 727 C C . PRO A 1 95 ? -3.75800 4.21800 18.85500 1.000 27.30908 115 PRO C C 1
ATOM 728 O O . PRO A 1 95 ? -4.11100 4.58400 19.99000 1.000 26.64479 115 PRO C O 1
ATOM 732 N N . ILE A 1 96 ? -2.48100 4.09000 18.50300 1.000 22.93494 116 ILE C N 1
ATOM 733 C CA . ILE A 1 96 ? -1.40100 4.40300 19.42400 1.000 23.91467 116 ILE C CA 1
ATOM 734 C C . ILE A 1 96 ? -1.34100 5.91300 19.61000 1.000 30.20073 116 ILE C C 1
ATOM 735 O O . ILE A 1 96 ? -1.61500 6.69200 18.68200 1.000 24.41491 116 ILE C O 1
ATOM 740 N N . THR A 1 97 ? -0.99300 6.32900 20.82400 1.000 25.83256 117 THR C N 1
ATOM 741 C CA . THR A 1 97 ? -1.02700 7.73300 21.19600 1.000 26.43222 117 THR C CA 1
ATOM 742 C C . THR A 1 97 ? 0.22100 8.05900 21.98200 1.000 28.10225 117 THR C C 1
ATOM 743 O O . THR A 1 97 ? 0.57100 7.32000 22.91000 1.000 23.89427 117 THR C O 1
ATOM 747 N N . PHE A 1 98 ? 0.85900 9.17500 21.62500 1.000 24.95681 118 PHE C N 1
ATOM 748 C CA . PHE A 1 98 ? 1.93000 9.78700 22.39800 1.000 26.10634 118 PHE C CA 1
ATOM 749 C C . PHE A 1 98 ? 1.42600 11.07400 23.04300 1.000 32.16482 118 PHE C C 1
ATOM 750 O O . PHE A 1 98 ? 0.64300 11.81100 22.44500 1.000 31.23587 118 PHE C O 1
ATOM 758 N N . GLY A 1 99 ? 1.91300 11.38000 24.23700 1.000 29.18407 119 GLY C N 1
ATOM 759 C CA . GLY A 1 99 ? 1.68000 12.70500 24.79300 1.000 30.44843 119 GLY C CA 1
ATOM 760 C C . GLY A 1 99 ? 2.42300 13.78900 24.01100 1.000 30.59632 119 GLY C C 1
ATOM 761 O O . GLY A 1 99 ? 3.32500 13.53200 23.20700 1.000 27.45012 119 GLY C O 1
ATOM 762 N N . GLN A 1 100 ? 2.04600 15.04500 24.26200 1.000 32.32420 120 GLN C N 1
ATOM 763 C CA . GLN A 1 100 ? 2.55000 16.15000 23.43700 1.000 33.64377 120 GLN C CA 1
ATOM 764 C C . GLN A 1 100 ? 4.03900 16.43000 23.62100 1.000 29.41456 120 GLN C C 1
ATOM 765 O O . GLN A 1 100 ? 4.60500 17.22900 22.85900 1.000 32.14241 120 GLN C O 1
ATOM 767 N N . GLY A 1 101 ? 4.68700 15.81600 24.59600 1.000 28.67904 121 GLY C N 1
ATOM 768 C CA . GLY A 1 101 ? 6.10100 16.06000 24.80800 1.000 25.77838 121 GLY C CA 1
ATOM 769 C C . GLY A 1 101 ? 6.34600 17.05000 25.93900 1.000 36.56983 121 GLY C C 1
ATOM 770 O O . GLY A 1 101 ? 5.49400 17.88100 26.27200 1.000 36.00596 121 GLY C O 1
ATOM 771 N N . THR A 1 102 ? 7.52500 16.94100 26.55700 1.000 37.30177 122 THR C N 1
ATOM 772 C CA . THR A 1 102 ? 7.99700 17.88500 27.56500 1.000 37.27191 122 THR C CA 1
ATOM 773 C C . THR A 1 102 ? 9.45600 18.20000 27.27700 1.000 34.17978 122 THR C C 1
ATOM 774 O O . THR A 1 102 ? 10.30400 17.30500 27.30000 1.000 37.35295 122 THR C O 1
ATOM 778 N N A LYS A 1 103 ? 9.74600 19.46600 27.00800 0.505 37.66774 123 LYS C N 1
ATOM 779 N N B LYS A 1 103 ? 9.75300 19.46600 27.01500 0.495 37.66333 123 LYS C N 1
ATOM 780 C CA A LYS A 1 103 ? 11.11000 19.91000 26.75800 0.505 38.59231 123 LYS C CA 1
ATOM 781 C CA B LYS A 1 103 ? 11.12100 19.89500 26.74500 0.495 38.59166 123 LYS C CA 1
ATOM 782 C C A LYS A 1 103 ? 11.75000 20.32300 28.07900 0.505 39.96540 123 LYS C C 1
ATOM 783 C C B LYS A 1 103 ? 11.76600 20.33400 28.05700 0.495 39.96003 123 LYS C C 1
ATOM 784 O O A LYS A 1 103 ? 11.29600 21.27000 28.72900 0.505 41.21589 123 LYS C O 1
ATOM 785 O O B LYS A 1 103 ? 11.33200 21.30600 28.68200 0.495 41.23039 123 LYS C O 1
ATOM 796 N N . VAL A 1 104 ? 12.78900 19.60100 28.48200 1.000 36.19904 124 VAL C N 1
ATOM 797 C CA . VAL A 1 104 ? 13.50600 19.87600 29.71300 1.000 38.60762 124 VAL C CA 1
ATOM 798 C C . VAL A 1 104 ? 14.70900 20.72100 29.33100 1.000 48.36103 124 VAL C C 1
ATOM 799 O O . VAL A 1 104 ? 15.51900 20.31500 28.48800 1.000 51.82916 124 VAL C O 1
ATOM 803 N N . GLU A 1 105 ? 14.80000 21.91400 29.90100 1.000 39.40071 125 GLU C N 1
ATOM 804 C CA . GLU A 1 105 ? 15.91800 22.80700 29.65100 1.000 44.89479 125 GLU C CA 1
ATOM 805 C C . GLU A 1 105 ? 16.56200 23.14900 30.97800 1.000 48.98698 125 GLU C C 1
ATOM 806 O O . GLU A 1 105 ? 15.90900 23.16900 32.01900 1.000 45.92028 125 GLU C O 1
ATOM 812 N N . ILE A 1 106 ? 17.83900 23.36800 30.94600 1.000 47.21493 126 ILE C N 1
ATOM 813 C CA . ILE A 1 106 ? 18.56100 23.48200 32.18400 1.000 42.93335 126 ILE C CA 1
ATOM 814 C C . ILE A 1 106 ? 18.53700 24.94000 32.64300 1.000 56.37026 126 ILE C C 1
ATOM 815 O O . ILE A 1 106 ? 18.38500 25.88000 31.85000 1.000 48.41734 126 ILE C O 1
ATOM 820 N N . LYS A 1 107 ? 18.64600 25.13300 33.94800 1.000 49.26552 127 LYS C N 1
ATOM 821 C CA . LYS A 1 107 ? 18.66400 26.47300 34.50200 1.000 47.44690 127 LYS C CA 1
ATOM 822 C C . LYS A 1 107 ? 20.10300 26.97300 34.57300 1.000 47.17004 127 LYS C C 1
ATOM 823 O O . LYS A 1 107 ? 21.06100 26.19900 34.55100 1.000 47.16660 127 LYS C O 1
ATOM 828 N N . ARG A 1 108 ? 20.24500 28.28700 34.66500 1.000 45.31852 128 ARG C N 1
ATOM 829 C CA . ARG A 1 108 ? 21.54900 28.92300 34.53900 1.000 57.77231 128 ARG C CA 1
ATOM 830 C C . ARG A 1 108 ? 21.41100 30.34500 35.07400 1.000 47.31592 128 ARG C C 1
ATOM 831 O O . ARG A 1 108 ? 20.30100 30.82700 35.31400 1.000 52.29014 128 ARG C O 1
ATOM 839 N N . THR A 1 109 ? 22.54200 31.01500 35.26900 1.000 55.83941 129 THR C N 1
ATOM 840 C CA . THR A 1 109 ? 22.46600 32.39700 35.72400 1.000 53.63129 129 THR C CA 1
ATOM 841 C C . THR A 1 109 ? 22.19300 33.33000 34.54600 1.000 48.60244 129 THR C C 1
ATOM 842 O O . THR A 1 109 ? 22.33700 32.95700 33.38000 1.000 51.39099 129 THR C O 1
ATOM 846 N N . VAL A 1 110 ? 21.79700 34.56400 34.86500 1.000 55.78716 130 VAL C N 1
ATOM 847 C CA . VAL A 1 110 ? 21.42200 35.52800 33.83300 1.000 48.51537 130 VAL C CA 1
ATOM 848 C C . VAL A 1 110 ? 22.66300 35.99900 33.08600 1.000 53.76687 130 VAL C C 1
ATOM 849 O O . VAL A 1 110 ? 23.69500 36.32500 33.69100 1.000 52.91219 130 VAL C O 1
ATOM 853 N N . ALA A 1 111 ? 22.56600 36.04900 31.76000 1.000 46.27043 131 ALA C N 1
ATOM 854 C CA . ALA A 1 111 ? 23.65700 36.53000 30.92500 1.000 45.73648 131 ALA C CA 1
ATOM 855 C C . ALA A 1 111 ? 23.07700 37.44600 29.86200 1.000 52.19755 131 ALA C C 1
ATOM 856 O O . ALA A 1 111 ? 22.19300 37.03500 29.10500 1.000 51.53466 131 ALA C O 1
ATOM 858 N N . ALA A 1 112 ? 23.56800 38.68000 29.80700 1.000 45.06165 132 ALA C N 1
ATOM 859 C CA . ALA A 1 112 ? 23.10100 39.61700 28.80100 1.000 49.18875 132 ALA C CA 1
ATOM 860 C C . ALA A 1 112 ? 23.63000 39.22200 27.42000 1.000 46.75400 132 ALA C C 1
ATOM 861 O O . ALA A 1 112 ? 24.73300 38.67900 27.29500 1.000 45.17607 132 ALA C O 1
ATOM 863 N N . PRO A 1 113 ? 22.86400 39.48000 26.36300 1.000 45.17767 133 PRO C N 1
ATOM 864 C CA . PRO A 1 113 ? 23.38000 39.22200 25.01800 1.000 46.18070 133 PRO C CA 1
ATOM 865 C C . PRO A 1 113 ? 24.42600 40.24600 24.62500 1.000 44.30958 133 PRO C C 1
ATOM 866 O O . PRO A 1 113 ? 24.38000 41.41100 25.03200 1.000 44.89580 133 PRO C O 1
ATOM 870 N N . SER A 1 114 ? 25.39900 39.78900 23.85100 1.000 44.21912 134 SER C N 1
ATOM 871 C CA . SER A 1 114 ? 26.19900 40.70500 23.05300 1.000 46.64323 134 SER C CA 1
ATOM 872 C C . SER A 1 114 ? 25.43100 40.93900 21.75800 1.000 47.53226 134 SER C C 1
ATOM 873 O O . SER A 1 114 ? 24.88800 39.99500 21.17700 1.000 39.36192 134 SER C O 1
ATOM 876 N N . VAL A 1 115 ? 25.34700 42.19000 21.32700 1.000 40.84410 135 VAL C N 1
ATOM 877 C CA . VAL A 1 115 ? 24.54500 42.56100 20.16800 1.000 40.20401 135 VAL C CA 1
ATOM 878 C C . VAL A 1 115 ? 25.47800 42.97300 19.04000 1.000 41.91882 135 VAL C C 1
ATOM 879 O O . VAL A 1 115 ? 26.44700 43.71600 19.26000 1.000 38.30556 135 VAL C O 1
ATOM 883 N N . PHE A 1 116 ? 25.20000 42.46400 17.83900 1.000 35.65703 136 PHE C N 1
ATOM 884 C CA . PHE A 1 116 ? 25.87700 42.87100 16.61500 1.000 37.29456 136 PHE C CA 1
ATOM 885 C C . PHE A 1 116 ? 24.83100 43.13000 15.54100 1.000 41.04872 136 PHE C C 1
ATOM 886 O O . PHE A 1 116 ? 23.78100 42.48100 15.51200 1.000 35.62933 136 PHE C O 1
ATOM 894 N N . ILE A 1 117 ? 25.11100 44.08700 14.66100 1.000 34.98418 137 ILE C N 1
ATOM 895 C CA . ILE A 1 117 ? 24.22200 44.40100 13.54800 1.000 34.31938 137 ILE C CA 1
ATOM 896 C C . ILE A 1 117 ? 25.00200 44.25500 12.24600 1.000 34.57843 137 ILE C C 1
ATOM 897 O O . ILE A 1 117 ? 26.18900 44.59900 12.18400 1.000 36.67868 137 ILE C O 1
ATOM 902 N N . PHE A 1 118 ? 24.34200 43.73600 11.21300 1.000 33.39449 138 PHE C N 1
ATOM 903 C CA . PHE A 1 118 ? 24.98000 43.48600 9.91900 1.000 34.03742 138 PHE C CA 1
ATOM 904 C C . PHE A 1 118 ? 24.17200 44.13800 8.80400 1.000 33.67075 138 PHE C C 1
ATOM 905 O O . PHE A 1 118 ? 23.03300 43.70500 8.53400 1.000 35.73971 138 PHE C O 1
ATOM 913 N N . PRO A 1 119 ? 24.70600 45.14200 8.11800 1.000 34.23441 139 PRO C N 1
ATOM 914 C CA . PRO A 1 119 ? 24.00400 45.70800 6.96100 1.000 41.78737 139 PRO C CA 1
ATOM 915 C C . PRO A 1 119 ? 24.00100 44.73300 5.79600 1.000 34.06736 139 PRO C C 1
ATOM 916 O O . PRO A 1 119 ? 24.71800 43.71900 5.82600 1.000 33.63715 139 PRO C O 1
ATOM 920 N N . PRO A 1 120 ? 23.20500 44.98600 4.75200 1.000 37.20643 140 PRO C N 1
ATOM 921 C CA . PRO A 1 120 ? 23.15300 44.03900 3.63200 1.000 37.54022 140 PRO C CA 1
ATOM 922 C C . PRO A 1 120 ? 24.45600 44.03300 2.84800 1.000 43.71180 140 PRO C C 1
ATOM 923 O O . PRO A 1 120 ? 25.08400 45.07300 2.63700 1.000 41.04097 140 PRO C O 1
ATOM 927 N N . SER A 1 121 ? 24.84800 42.84400 2.40300 1.000 38.64549 141 SER C N 1
ATOM 928 C CA . SER A 1 121 ? 26.03200 42.72200 1.57000 1.000 43.45159 141 SER C CA 1
ATOM 929 C C . SER A 1 121 ? 25.80600 43.42300 0.24300 1.000 44.99186 141 SER C C 1
ATOM 930 O O . SER A 1 121 ? 24.67000 43.58800 -0.21500 1.000 41.28693 141 SER C O 1
ATOM 933 N N . ASP A 1 122 ? 26.90800 43.85500 -0.37100 1.000 45.54848 142 ASP C N 1
ATOM 934 C CA . ASP A 1 122 ? 26.80700 44.48400 -1.67900 1.000 45.83114 142 ASP C CA 1
ATOM 935 C C . ASP A 1 122 ? 26.33600 43.48400 -2.73600 1.000 46.80848 142 ASP C C 1
ATOM 936 O O . ASP A 1 122 ? 25.59700 43.85600 -3.65500 1.000 42.37092 142 ASP C O 1
ATOM 941 N N . SER A 1 123 ? 26.71000 42.20900 -2.60900 1.000 43.04296 143 SER C N 1
ATOM 942 C CA . SER A 1 123 ? 26.22000 41.23700 -3.58400 1.000 52.28072 143 SER C CA 1
ATOM 943 C C . SER A 1 123 ? 24.71500 41.00000 -3.44700 1.000 46.60450 143 SER C C 1
ATOM 944 O O . SER A 1 123 ? 24.04200 40.74500 -4.45200 1.000 44.88649 143 SER C O 1
ATOM 947 N N . GLN A 1 124 ? 24.16000 41.08000 -2.23300 1.000 41.60289 144 GLN C N 1
ATOM 948 C CA . GLN A 1 124 ? 22.70900 40.93500 -2.12800 1.000 44.26947 144 GLN C CA 1
ATOM 949 C C . GLN A 1 124 ? 21.98600 42.12200 -2.76000 1.000 47.25914 144 GLN C C 1
ATOM 950 O O . GLN A 1 124 ? 20.98900 41.93900 -3.47000 1.000 40.19809 144 GLN C O 1
ATOM 956 N N . LEU A 1 125 ? 22.47100 43.34400 -2.51900 1.000 43.20971 145 LEU C N 1
ATOM 957 C CA . LEU A 1 125 ? 21.82000 44.51000 -3.11200 1.000 46.77780 145 LEU C CA 1
ATOM 958 C C . LEU A 1 125 ? 21.80700 44.41700 -4.63400 1.000 54.61870 145 LEU C C 1
ATOM 959 O O . LEU A 1 125 ? 20.81300 44.77900 -5.27600 1.000 55.11941 145 LEU C O 1
ATOM 964 N N . LYS A 1 126 ? 22.89200 43.90600 -5.22600 1.000 61.81254 146 LYS C N 1
ATOM 965 C CA . LYS A 1 126 ? 22.91700 43.68000 -6.66800 1.000 58.82903 146 LYS C CA 1
ATOM 966 C C . LYS A 1 126 ? 21.85500 42.67600 -7.09400 1.000 59.03241 146 LYS C C 1
ATOM 967 O O . LYS A 1 126 ? 21.37500 42.72400 -8.23200 1.000 64.51795 146 LYS C O 1
ATOM 970 N N . SER A 1 127 ? 21.47600 41.75900 -6.20500 1.000 51.03694 147 SER C N 1
ATOM 971 C CA . SER A 1 127 ? 20.44400 40.78700 -6.54100 1.000 56.45780 147 SER C CA 1
ATOM 972 C C . SER A 1 127 ? 19.04000 41.36300 -6.42900 1.000 56.10085 147 SER C C 1
ATOM 973 O O . SER A 1 127 ? 18.09500 40.75400 -6.94300 1.000 59.96336 147 SER C O 1
ATOM 976 N N . GLY A 1 128 ? 18.87500 42.50200 -5.76100 1.000 55.07587 148 GLY C N 1
ATOM 977 C CA . GLY A 1 128 ? 17.58500 43.16200 -5.66100 1.000 50.70749 148 GLY C CA 1
ATOM 978 C C . GLY A 1 128 ? 16.98000 43.22300 -4.27300 1.000 47.06811 148 GLY C C 1
ATOM 979 O O . GLY A 1 128 ? 15.98300 43.93800 -4.08800 1.000 50.94306 148 GLY C O 1
ATOM 980 N N . THR A 1 129 ? 17.51600 42.52500 -3.27800 1.000 47.04645 149 THR C N 1
ATOM 981 C CA . THR A 1 129 ? 16.93900 42.55600 -1.94200 1.000 49.51657 149 THR C CA 1
ATOM 982 C C . THR A 1 129 ? 17.97200 43.00800 -0.91700 1.000 44.89057 149 THR C C 1
ATOM 983 O O . THR A 1 129 ? 19.17300 43.10100 -1.19200 1.000 42.48271 149 THR C O 1
ATOM 987 N N . ALA A 1 130 ? 17.47800 43.27200 0.29000 1.000 44.03549 150 ALA C N 1
ATOM 988 C CA . ALA A 1 130 ? 18.31400 43.73600 1.39000 1.000 41.34042 150 ALA C CA 1
ATOM 989 C C . ALA A 1 130 ? 17.86800 43.05500 2.67300 1.000 44.22752 150 ALA C C 1
ATOM 990 O O . ALA A 1 130 ? 16.70000 43.16600 3.06000 1.000 34.78202 150 ALA C O 1
ATOM 992 N N . SER A 1 131 ? 18.79900 42.36200 3.32900 1.000 34.47584 151 SER C N 1
ATOM 993 C CA . SER A 1 131 ? 18.56300 41.74600 4.63000 1.000 37.49479 151 SER C CA 1
ATOM 994 C C . SER A 1 131 ? 19.48700 42.39700 5.65200 1.000 37.23310 151 SER C C 1
ATOM 995 O O . SER A 1 131 ? 20.71100 42.40400 5.47300 1.000 34.05550 151 SER C O 1
ATOM 998 N N . VAL A 1 132 ? 18.90600 42.95800 6.70800 1.000 32.53355 152 VAL C N 1
ATOM 999 C CA . VAL A 1 132 ? 19.67300 43.48700 7.83200 1.000 34.43179 152 VAL C CA 1
ATOM 1000 C C . VAL A 1 132 ? 19.55300 42.48700 8.97400 1.000 36.27668 152 VAL C C 1
ATOM 1001 O O . VAL A 1 132 ? 18.45400 42.02200 9.29300 1.000 35.81743 152 VAL C O 1
ATOM 1005 N N . VAL A 1 133 ? 20.67400 42.13800 9.58000 1.000 31.55931 153 VAL C N 1
ATOM 1006 C CA . VAL A 1 133 ? 20.70300 41.08000 10.57800 1.000 35.68395 153 VAL C CA 1
ATOM 1007 C C . VAL A 1 133 ? 21.14800 41.67000 11.90500 1.000 29.30975 153 VAL C C 1
ATOM 1008 O O . VAL A 1 133 ? 22.17300 42.35600 11.97600 1.000 35.19190 153 VAL C O 1
ATOM 1012 N N . CYS A 1 134 ? 20.37200 41.40300 12.94600 1.000 31.78395 154 CYS C N 1
ATOM 1013 C CA . CYS A 1 134 ? 20.73400 41.71400 14.32000 1.000 34.02186 154 CYS C CA 1
ATOM 1014 C C . CYS A 1 134 ? 21.04800 40.40200 15.02800 1.000 31.62999 154 CYS C C 1
ATOM 1015 O O . CYS A 1 134 ? 20.24900 39.46300 14.96600 1.000 31.00422 154 CYS C O 1
ATOM 1018 N N . LEU A 1 135 ? 22.21300 40.31500 15.66900 1.000 37.28034 155 LEU C N 1
ATOM 1019 C CA . LEU A 1 135 ? 22.61600 39.09200 16.36300 1.000 38.43502 155 LEU C CA 1
ATOM 1020 C C . LEU A 1 135 ? 22.70800 39.35700 17.85800 1.000 39.06305 155 LEU C C 1
ATOM 1021 O O . LEU A 1 135 ? 23.41000 40.28100 18.28700 1.000 39.24903 155 LEU C O 1
ATOM 1026 N N . LEU A 1 136 ? 22.00900 38.54100 18.63800 1.000 32.90443 156 LEU C N 1
ATOM 1027 C CA . LEU A 1 136 ? 22.12000 38.52000 20.08700 1.000 35.52886 156 LEU C CA 1
ATOM 1028 C C . LEU A 1 136 ? 22.80300 37.21400 20.44000 1.000 39.26787 156 LEU C C 1
ATOM 1029 O O . LEU A 1 136 ? 22.22100 36.14000 20.25800 1.000 37.45336 156 LEU C O 1
ATOM 1034 N N . ASN A 1 137 ? 24.02600 37.29100 20.94500 1.000 35.16928 157 ASN C N 1
ATOM 1035 C CA . ASN A 1 137 ? 24.86400 36.10600 21.05600 1.000 42.08235 157 ASN C CA 1
ATOM 1036 C C . ASN A 1 137 ? 25.05200 35.72800 22.52000 1.000 42.76793 157 ASN C C 1
ATOM 1037 O O . ASN A 1 137 ? 25.36200 36.58500 23.35600 1.000 38.66706 157 ASN C O 1
ATOM 1042 N N . ASN A 1 138 ? 24.85200 34.44500 22.81700 1.000 38.10298 158 ASN C N 1
ATOM 1043 C CA . ASN A 1 138 ? 25.12900 33.84400 24.11900 1.000 42.59593 158 ASN C CA 1
ATOM 1044 C C . ASN A 1 138 ? 24.47300 34.61400 25.26400 1.000 45.96556 158 ASN C C 1
ATOM 1045 O O . ASN A 1 138 ? 25.13900 35.40200 25.94500 1.000 51.58582 158 ASN C O 1
ATOM 1050 N N . PHE A 1 139 ? 23.17200 34.40200 25.47900 1.000 39.96671 159 PHE C N 1
ATOM 1051 C CA . PHE A 1 139 ? 22.42700 35.04500 26.55800 1.000 42.66937 159 PHE C CA 1
ATOM 1052 C C . PHE A 1 139 ? 21.52100 34.02200 27.23700 1.000 46.88297 159 PHE C C 1
ATOM 1053 O O . PHE A 1 139 ? 21.27600 32.93600 26.71100 1.000 43.10745 159 PHE C O 1
ATOM 1061 N N . TYR A 1 140 ? 21.01800 34.38600 28.42400 1.000 45.95698 160 TYR C N 1
ATOM 1062 C CA . TYR A 1 140 ? 20.09200 33.56600 29.20000 1.000 41.68323 160 TYR C CA 1
ATOM 1063 C C . TYR A 1 140 ? 19.34300 34.47600 30.15900 1.000 47.04404 160 TYR C C 1
ATOM 1064 O O . TYR A 1 140 ? 19.98100 35.32600 30.79800 1.000 46.23827 160 TYR C O 1
ATOM 1073 N N . PRO A 1 141 ? 18.01400 34.33200 30.30900 1.000 46.42700 161 PRO C N 1
ATOM 1074 C CA . PRO A 1 141 ? 17.12700 33.30500 29.75000 1.000 42.69855 161 PRO C CA 1
ATOM 1075 C C . PRO A 1 141 ? 16.75300 33.59900 28.30800 1.000 4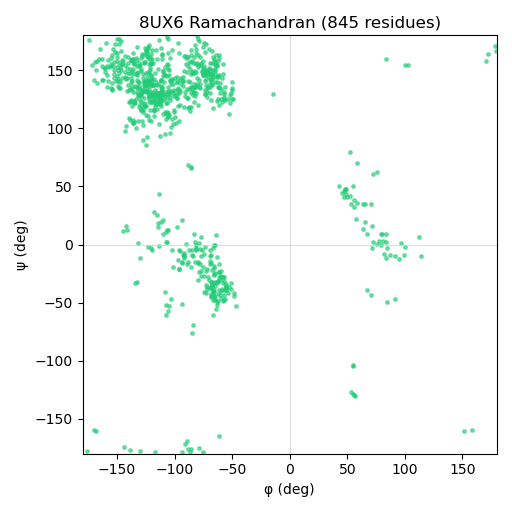9.79881 161 PRO C C 1
ATOM 1076 O O . PRO A 1 141 ? 17.16500 34.62400 27.76900 1.000 39.91799 161 PRO C O 1
ATOM 1080 N N . ARG A 1 142 ? 15.95200 32.72200 27.68200 1.000 46.39457 162 ARG C N 1
ATOM 1081 C CA . ARG A 1 142 ? 15.65600 32.85700 26.25700 1.000 45.41284 162 ARG C CA 1
ATOM 1082 C C . ARG A 1 142 ? 14.82300 34.09700 25.95200 1.000 41.98838 162 ARG C C 1
ATOM 1083 O O . ARG A 1 142 ? 14.96200 34.67500 24.86800 1.000 44.58737 162 ARG C O 1
ATOM 1085 N N . GLU A 1 143 ? 13.95200 34.50700 26.87200 1.000 49.21044 163 GLU C N 1
ATOM 1086 C CA . GLU A 1 143 ? 13.10400 35.66900 26.63800 1.000 43.00234 163 GLU C CA 1
ATOM 1087 C C . GLU A 1 143 ? 13.95100 36.90100 26.38800 1.000 41.74037 163 GLU C C 1
ATOM 1088 O O . GLU A 1 143 ? 14.91600 37.16100 27.10700 1.000 42.20180 163 GLU C O 1
ATOM 1094 N N . ALA A 1 144 ? 13.58100 37.65100 25.35800 1.000 41.14242 164 ALA C N 1
ATOM 1095 C CA . ALA A 1 144 ? 14.32200 38.81700 24.91400 1.000 40.47602 164 ALA C CA 1
ATOM 1096 C C . ALA A 1 144 ? 13.46900 39.54300 23.89200 1.000 41.21775 164 ALA C C 1
ATOM 1097 O O . ALA A 1 144 ? 12.77700 38.90800 23.09400 1.000 42.62837 164 ALA C O 1
ATOM 1099 N N . LYS A 1 145 ? 13.49700 40.86400 23.93800 1.000 43.92676 165 LYS C N 1
ATOM 1100 C CA . LYS A 1 145 ? 12.72700 41.68000 23.01600 1.000 44.52906 165 LYS C CA 1
ATOM 1101 C C . LYS A 1 145 ? 13.71000 42.36200 22.08600 1.000 40.11403 165 LYS C C 1
ATOM 1102 O O . LYS A 1 145 ? 14.64300 43.02800 22.54600 1.000 42.53650 165 LYS C O 1
ATOM 1104 N N . VAL A 1 146 ? 13.51600 42.16100 20.78900 1.000 46.21551 166 VAL C N 1
ATOM 1105 C CA . VAL A 1 146 ? 14.25400 42.85300 19.74500 1.000 42.80706 166 VAL C CA 1
ATOM 1106 C C . VAL A 1 146 ? 13.25600 43.71200 18.98900 1.000 47.76083 166 VAL C C 1
ATOM 1107 O O . VAL A 1 146 ? 12.18700 43.23000 18.60000 1.000 49.84624 166 VAL C O 1
ATOM 1111 N N . GLN A 1 147 ? 13.59100 44.98300 18.80100 1.000 43.61945 167 GLN C N 1
ATOM 1112 C CA . GLN A 1 147 ? 12.72400 45.93000 18.11200 1.000 51.74209 167 GLN C CA 1
ATOM 1113 C C . GLN A 1 147 ? 13.53600 46.65300 17.05200 1.000 45.27267 167 GLN C C 1
ATOM 1114 O O . GLN A 1 147 ? 14.61400 47.17200 17.35400 1.000 43.85331 167 GLN C O 1
ATOM 1120 N N . TRP A 1 148 ? 13.02900 46.67400 15.81500 1.000 42.18244 168 TRP C N 1
ATOM 1121 C CA . TRP A 1 148 ? 13.67000 47.39400 14.72100 1.000 38.98610 168 TRP C CA 1
ATOM 1122 C C . TRP A 1 148 ? 13.17900 48.83700 14.67700 1.000 43.15052 168 TRP C C 1
ATOM 1123 O O . TRP A 1 148 ? 12.00000 49.11100 14.92100 1.000 42.95592 168 TRP C O 1
ATOM 1134 N N . LYS A 1 149 ? 14.10100 49.75900 14.38500 1.000 40.75316 169 LYS C N 1
ATOM 1135 C CA . LYS A 1 149 ? 13.78600 51.16200 14.13700 1.000 42.81712 169 LYS C CA 1
ATOM 1136 C C . LYS A 1 149 ? 14.49600 51.60800 12.87300 1.000 41.67380 169 LYS C C 1
ATOM 1137 O O . LYS A 1 149 ? 15.70800 51.41300 12.74600 1.000 40.01964 169 LYS C O 1
ATOM 1143 N N . VAL A 1 150 ? 13.75800 52.19500 11.93500 1.000 42.86747 170 VAL C N 1
ATOM 1144 C CA . VAL A 1 150 ? 14.36000 52.74600 10.72700 1.000 44.72565 170 VAL C CA 1
ATOM 1145 C C . VAL A 1 150 ? 13.99500 54.22100 10.66900 1.000 46.95878 170 VAL C C 1
ATOM 1146 O O . VAL A 1 150 ? 12.82300 54.58500 10.83000 1.000 47.63184 170 VAL C O 1
ATOM 1150 N N . ASP A 1 151 ? 15.01600 55.06600 10.50600 1.000 45.58901 171 ASP C N 1
ATOM 1151 C CA . ASP A 1 151 ? 14.87900 56.51000 10.68300 1.000 48.80908 171 ASP C CA 1
ATOM 1152 C C . ASP A 1 151 ? 14.18100 56.82100 12.00400 1.000 54.55130 171 ASP C C 1
ATOM 1153 O O . ASP A 1 151 ? 13.34400 57.71700 12.09500 1.000 54.79738 171 ASP C O 1
ATOM 1158 N N . ASN A 1 152 ? 14.55700 56.06200 13.03800 1.000 56.23433 172 ASN C N 1
ATOM 1159 C CA . ASN A 1 152 ? 13.95900 56.13900 14.37100 1.000 62.15364 172 ASN C CA 1
ATOM 1160 C C . ASN A 1 152 ? 12.43500 56.01300 14.32700 1.000 66.74220 172 ASN C C 1
ATOM 1161 O O . ASN A 1 152 ? 11.71100 56.71600 15.03900 1.000 70.60869 172 ASN C O 1
ATOM 1166 N N . ALA A 1 153 ? 11.93700 55.10000 13.49200 1.000 54.70813 173 ALA C N 1
ATOM 1167 C CA . ALA A 1 153 ? 10.52100 54.74900 13.47300 1.000 56.34302 173 ALA C CA 1
ATOM 1168 C C . ALA A 1 153 ? 10.38200 53.25500 13.73300 1.000 56.95701 173 ALA C C 1
ATOM 1169 O O . ALA A 1 153 ? 11.00400 52.44300 13.03900 1.000 50.21500 173 ALA C O 1
ATOM 1171 N N . LEU A 1 154 ? 9.58200 52.90100 14.74500 1.000 54.22736 174 LEU C N 1
ATOM 1172 C CA . LEU A 1 154 ? 9.37600 51.50100 15.09500 1.000 53.93555 174 LEU C CA 1
ATOM 1173 C C . LEU A 1 154 ? 8.75200 50.74600 13.92900 1.000 56.91331 174 LEU C C 1
ATOM 1174 O O . LEU A 1 154 ? 7.82200 51.22700 13.28000 1.000 55.17263 174 LEU C O 1
ATOM 1176 N N . GLN A 1 155 ? 9.27200 49.56200 13.65500 1.000 53.07590 175 GLN C N 1
ATOM 1177 C CA . GLN A 1 155 ? 8.82400 48.78600 12.51200 1.000 59.97685 175 GLN C CA 1
ATOM 1178 C C . GLN A 1 155 ? 7.92200 47.65500 12.97500 1.000 60.67772 175 GLN C C 1
ATOM 1179 O O . GLN A 1 155 ? 7.91800 47.27500 14.14600 1.000 62.85521 175 GLN C O 1
ATOM 1185 N N . SER A 1 156 ? 7.13900 47.12400 12.04400 1.000 62.64822 176 SER C N 1
ATOM 1186 C CA . SER A 1 156 ? 6.26400 46.01700 12.39300 1.000 68.99471 176 SER C CA 1
ATOM 1187 C C . SER A 1 156 ? 5.96500 45.17800 11.16400 1.000 74.68543 176 SER C C 1
ATOM 1188 O O . SER A 1 156 ? 5.74400 45.70900 10.07100 1.000 75.13427 176 SER C O 1
ATOM 1191 N N . GLY A 1 157 ? 5.97200 43.86400 11.35400 1.000 78.23535 177 GLY C N 1
ATOM 1192 C CA . GLY A 1 157 ? 5.58900 42.95400 10.29300 1.000 78.87218 177 GLY C CA 1
ATOM 1193 C C . GLY A 1 157 ? 6.58900 42.86200 9.16400 1.000 78.86507 177 GLY C C 1
ATOM 1194 O O . GLY A 1 157 ? 6.19100 42.71800 8.00000 1.000 81.81095 177 GLY C O 1
ATOM 1195 N N . ASN A 1 158 ? 7.88300 42.95600 9.47600 1.000 68.78427 178 ASN C N 1
ATOM 1196 C CA . ASN A 1 158 ? 8.90000 42.80000 8.44400 1.000 65.99158 178 ASN C CA 1
ATOM 1197 C C . ASN A 1 158 ? 10.15900 42.11000 8.95600 1.000 51.29687 178 ASN C C 1
ATOM 1198 O O . ASN A 1 158 ? 11.16900 42.11600 8.24000 1.000 53.93816 178 ASN C O 1
ATOM 1203 N N . SER A 1 159 ? 10.14500 41.52000 10.14900 1.000 51.02454 179 SER C N 1
ATOM 1204 C CA . SER A 1 159 ? 11.31500 40.86200 10.71200 1.000 49.71428 179 SER C CA 1
ATOM 1205 C C . SER A 1 159 ? 10.95000 39.48300 11.25500 1.000 49.66248 179 SER C C 1
ATOM 1206 O O . SER A 1 159 ? 9.85900 39.27700 11.79600 1.000 46.24245 179 SER C O 1
ATOM 1209 N N . GLN A 1 160 ? 11.89900 38.54900 11.13500 1.000 44.59815 180 GLN C N 1
ATOM 1210 C CA . GLN A 1 160 ? 11.74700 37.17300 11.59400 1.000 42.88221 180 GLN C CA 1
ATOM 1211 C C . GLN A 1 160 ? 12.90600 36.82200 12.50800 1.000 38.07008 180 GLN C C 1
ATOM 1212 O O . GLN A 1 160 ? 14.04400 37.20200 12.23500 1.000 35.64545 180 GLN C O 1
ATOM 1218 N N . GLU A 1 161 ? 12.61900 36.10000 13.58600 1.000 35.67464 181 GLU C N 1
ATOM 1219 C CA . GLU A 1 161 ? 13.63000 35.67900 14.54900 1.000 36.09231 181 GLU C CA 1
ATOM 1220 C C . GLU A 1 161 ? 13.85700 34.18000 14.44300 1.000 38.56378 181 GLU C C 1
ATOM 1221 O O . GLU A 1 161 ? 12.92500 33.42000 14.18000 1.000 35.73700 181 GLU C O 1
ATOM 1227 N N . SER A 1 162 ? 15.09700 33.75600 14.67900 1.000 36.36131 182 SER C N 1
ATOM 1228 C CA . SER A 1 162 ? 15.41200 32.34600 14.85600 1.000 41.53527 182 SER C CA 1
ATOM 1229 C C . SER A 1 162 ? 16.28800 32.21900 16.08500 1.000 36.30950 182 SER C C 1
ATOM 1230 O O . SER A 1 162 ? 17.14100 33.07700 16.32000 1.000 32.34294 182 SER C O 1
ATOM 1233 N N . VAL A 1 163 ? 16.07300 31.15800 16.87300 1.000 33.62753 183 VAL C N 1
ATOM 1234 C CA . VAL A 1 163 ? 16.79900 30.95100 18.12300 1.000 33.98143 183 VAL C CA 1
ATOM 1235 C C . VAL A 1 163 ? 17.50600 29.60200 18.09200 1.000 37.35027 183 VAL C C 1
ATOM 1236 O O . VAL A 1 163 ? 16.95600 28.61300 17.60100 1.000 35.42532 183 VAL C O 1
ATOM 1240 N N . THR A 1 164 ? 18.72400 29.55500 18.62000 1.000 33.99841 184 THR C N 1
ATOM 1241 C CA . THR A 1 164 ? 19.39800 28.26900 18.63600 1.000 34.65756 184 THR C CA 1
ATOM 1242 C C . THR A 1 164 ? 18.86900 27.42900 19.78800 1.000 41.50027 184 THR C C 1
ATOM 1243 O O . THR A 1 164 ? 18.20500 27.92400 20.70300 1.000 39.44852 184 THR C O 1
ATOM 1247 N N . GLU A 1 165 ? 19.12800 26.13300 19.71000 1.000 47.32568 185 GLU C N 1
ATOM 1248 C CA . GLU A 1 165 ? 18.90700 25.27700 20.86000 1.000 44.81048 185 GLU C CA 1
ATOM 1249 C C . GLU A 1 165 ? 19.93700 25.60000 21.92800 1.000 42.54049 185 GLU C C 1
ATOM 1250 O O . GLU A 1 165 ? 21.04500 26.05000 21.62800 1.000 46.20804 185 GLU C O 1
ATOM 1256 N N . GLN A 1 166 ? 19.56200 25.37800 23.18600 1.000 40.06519 186 GLN C N 1
ATOM 1257 C CA . GLN A 1 166 ? 20.48700 25.62300 24.28100 1.000 43.98082 186 GLN C CA 1
ATOM 1258 C C . GLN A 1 166 ? 21.81900 24.94200 23.99600 1.000 48.77420 186 GLN C C 1
ATOM 1259 O O . GLN A 1 166 ? 21.86200 23.83200 23.45900 1.000 43.30386 186 GLN C O 1
ATOM 1265 N N . ASP A 1 167 ? 22.90900 25.63200 24.32100 1.000 49.66205 187 ASP C N 1
ATOM 1266 C CA . ASP A 1 167 ? 24.23900 25.12000 24.02800 1.000 55.36546 187 ASP C CA 1
ATOM 1267 C C . ASP A 1 167 ? 24.66800 24.08300 25.06400 1.000 63.52365 187 ASP C C 1
ATOM 1268 O O . ASP A 1 167 ? 24.23300 24.10200 26.21800 1.000 58.80058 187 ASP C O 1
ATOM 1273 N N . SER A 1 168 ? 25.53500 23.16300 24.63500 1.000 67.52527 188 SER C N 1
ATOM 1274 C CA . SER A 1 168 ? 25.93100 22.06300 25.51000 1.000 66.85931 188 SER C CA 1
ATOM 1275 C C . SER A 1 168 ? 26.98200 22.48100 26.52900 1.000 70.26046 188 SER C C 1
ATOM 1276 O O . SER A 1 168 ? 27.02400 21.92000 27.62900 1.000 76.24839 188 SER C O 1
ATOM 1279 N N . LYS A 1 169 ? 27.83500 23.45100 26.19200 1.000 73.46282 189 LYS C N 1
ATOM 1280 C CA . LYS A 1 169 ? 28.90500 23.88500 27.09900 1.000 68.62189 189 LYS C CA 1
ATOM 1281 C C . LYS A 1 169 ? 28.38100 24.91900 28.09900 1.000 67.60712 189 LYS C C 1
ATOM 1282 O O . LYS A 1 169 ? 28.28300 24.64100 29.29300 1.000 71.97476 189 LYS C O 1
ATOM 1288 N N . ASP A 1 170 ? 28.05300 26.11800 27.60800 1.000 58.31851 190 ASP C N 1
ATOM 1289 C CA . ASP A 1 170 ? 27.65300 27.22200 28.47400 1.000 59.03648 190 ASP C CA 1
ATOM 1290 C C . ASP A 1 170 ? 26.14800 27.31100 28.68300 1.000 58.27378 190 ASP C C 1
ATOM 1291 O O . ASP A 1 170 ? 25.70200 28.12500 29.50100 1.000 54.30961 190 ASP C O 1
ATOM 1296 N N . SER A 1 171 ? 25.36100 26.52800 27.94500 1.000 53.14953 191 SER C N 1
ATOM 1297 C CA . SER A 1 171 ? 23.93400 26.39800 28.20100 1.000 49.33392 191 SER C CA 1
ATOM 1298 C C . SER A 1 171 ? 23.17500 27.71600 28.00500 1.000 51.51904 191 SER C C 1
ATOM 1299 O O . SER A 1 171 ? 22.19800 27.99600 28.70800 1.000 47.19012 191 SER C O 1
ATOM 1302 N N . THR A 1 172 ? 23.61300 28.52200 27.03600 1.000 46.70126 192 THR C N 1
ATOM 1303 C CA . THR A 1 172 ? 23.01200 29.79900 26.67700 1.000 42.11606 192 THR C CA 1
ATOM 1304 C C . THR A 1 172 ? 22.26300 29.68300 25.34800 1.000 39.58824 192 THR C C 1
ATOM 1305 O O . THR A 1 172 ? 22.27000 28.64300 24.68400 1.000 43.26922 192 THR C O 1
ATOM 1309 N N . TYR A 1 173 ? 21.64100 30.79100 24.94400 1.000 44.20836 193 TYR C N 1
ATOM 1310 C CA . TYR A 1 173 ? 20.93100 30.89500 23.68100 1.000 36.17335 193 TYR C CA 1
ATOM 1311 C C . TYR A 1 173 ? 21.57000 31.97400 22.81900 1.000 39.60138 193 TYR C C 1
ATOM 1312 O O . TYR A 1 173 ? 22.22300 32.89400 23.31100 1.000 38.06371 193 TYR C O 1
ATOM 1321 N N . SER A 1 174 ? 21.37100 31.85600 21.51600 1.000 41.08195 194 SER C N 1
ATOM 1322 C CA . SER A 1 174 ? 21.65500 32.94200 20.60200 1.000 35.57245 194 SER C CA 1
ATOM 1323 C C . SER A 1 174 ? 20.43000 33.15100 19.72900 1.000 36.34443 194 SER C C 1
ATOM 1324 O O . SER A 1 174 ? 19.66200 32.22100 19.47800 1.000 35.37176 194 SER C O 1
ATOM 1327 N N . LEU A 1 175 ? 20.24400 34.38500 19.28700 1.000 33.27773 195 LEU C N 1
ATOM 1328 C CA . LEU A 1 175 ? 19.08600 34.74800 18.49500 1.000 34.57826 195 LEU C CA 1
ATOM 1329 C C . LEU A 1 175 ? 19.55100 35.64500 17.35800 1.000 36.99147 195 LEU C C 1
ATOM 1330 O O . LEU A 1 175 ? 20.45500 36.47300 17.53400 1.000 33.74555 195 LEU C O 1
ATOM 1335 N N . SER A 1 176 ? 18.95400 35.44100 16.18700 1.000 38.17088 196 SER C N 1
ATOM 1336 C CA . SER A 1 176 ? 19.07000 36.34700 15.05300 1.000 28.90787 196 SER C CA 1
ATOM 1337 C C . SER A 1 176 ? 17.70900 36.95100 14.77300 1.000 32.78883 196 SER C C 1
ATOM 1338 O O . SER A 1 176 ? 16.68500 36.25700 14.82300 1.000 35.89236 196 SER C O 1
ATOM 1341 N N . SER A 1 177 ? 17.69900 38.24300 14.49200 1.000 33.57144 197 SER C N 1
ATOM 1342 C CA . SER A 1 177 ? 16.52300 38.93400 13.99000 1.000 35.30709 197 SER C CA 1
ATOM 1343 C C . SER A 1 177 ? 16.89300 39.55400 12.65300 1.000 35.97393 197 SER C C 1
ATOM 1344 O O . SER A 1 177 ? 17.90700 40.25300 12.54900 1.000 36.74838 197 SER C O 1
ATOM 1347 N N . THR A 1 178 ? 16.08200 39.29100 11.63700 1.000 32.18178 198 THR C N 1
ATOM 1348 C CA . THR A 1 178 ? 16.42200 39.63700 10.26500 1.000 35.14607 198 THR C CA 1
ATOM 1349 C C . THR A 1 178 ? 15.30900 40.47400 9.66100 1.000 37.95653 198 THR C C 1
ATOM 1350 O O . THR A 1 178 ? 14.16200 40.02000 9.56300 1.000 39.50042 198 THR C O 1
ATOM 1354 N N . LEU A 1 179 ? 15.66400 41.69000 9.26600 1.000 37.04524 199 LEU C N 1
ATOM 1355 C CA . LEU A 1 179 ? 14.80200 42.59800 8.52600 1.000 39.60055 199 LEU C CA 1
ATOM 1356 C C . LEU A 1 179 ? 15.12300 42.43900 7.04400 1.000 41.18258 199 LEU C C 1
ATOM 1357 O O . LEU A 1 179 ? 16.27000 42.63800 6.63500 1.000 40.31454 199 LEU C O 1
ATOM 1362 N N . THR A 1 180 ? 14.13600 42.05800 6.24100 1.000 35.53645 200 THR C N 1
ATOM 1363 C CA . THR A 1 180 ? 14.36700 41.85700 4.81600 1.000 44.76806 200 THR C CA 1
ATOM 1364 C C . THR A 1 180 ? 13.44000 42.75900 4.01100 1.000 48.29497 200 THR C C 1
ATOM 1365 O O . THR A 1 180 ? 12.22100 42.74700 4.21500 1.000 48.24150 200 THR C O 1
ATOM 1369 N N . LEU A 1 181 ? 14.02600 43.53700 3.10300 1.000 46.65609 201 LEU C N 1
ATOM 1370 C CA . LEU A 1 181 ? 13.30000 44.48000 2.26200 1.000 46.10325 201 LEU C CA 1
ATOM 1371 C C . LEU A 1 181 ? 13.79900 44.39200 0.82700 1.000 48.28628 201 LEU C C 1
ATOM 1372 O O . LEU A 1 181 ? 14.90700 43.91900 0.55800 1.000 49.23938 201 LEU C O 1
ATOM 1377 N N . SER A 1 182 ? 12.96500 44.86800 -0.09700 1.000 52.18368 202 SER C N 1
ATOM 1378 C CA . SER A 1 182 ? 13.42600 45.09000 -1.45700 1.000 47.83225 202 SER C CA 1
ATOM 1379 C C . SER A 1 182 ? 14.53100 46.14700 -1.45700 1.000 48.01412 202 SER C C 1
ATOM 1380 O O . SER A 1 182 ? 14.65500 46.95400 -0.52700 1.000 41.63171 202 SER C O 1
ATOM 1383 N N . LYS A 1 183 ? 15.35200 46.13100 -2.51400 1.000 46.76292 203 LYS C N 1
ATOM 1384 C CA . LYS A 1 183 ? 16.43000 47.11200 -2.61200 1.000 49.95935 203 LYS C CA 1
ATOM 1385 C C . LYS A 1 183 ? 15.88200 48.53400 -2.64200 1.000 48.86936 203 LYS C C 1
ATOM 1386 O O . LYS A 1 183 ? 16.41600 49.42500 -1.97500 1.000 43.78539 203 LYS C O 1
ATOM 1392 N N . ALA A 1 184 ? 14.81300 48.76500 -3.40700 1.000 46.47399 204 ALA C N 1
ATOM 1393 C CA . ALA A 1 184 ? 14.19700 50.08800 -3.43300 1.000 49.96896 204 ALA C CA 1
ATOM 1394 C C . ALA A 1 184 ? 13.76000 50.51300 -2.03700 1.000 50.65983 204 ALA C C 1
ATOM 1395 O O . ALA A 1 184 ? 14.05600 51.62900 -1.59300 1.000 45.00685 204 ALA C O 1
ATOM 1397 N N . ASP A 1 185 ? 13.05100 49.62600 -1.32600 1.000 47.02902 205 ASP C N 1
ATOM 1398 C CA . ASP A 1 185 ? 12.54900 49.96100 0.00300 1.000 47.62913 205 ASP C CA 1
ATOM 1399 C C . ASP A 1 185 ? 13.68900 50.18000 0.99100 1.000 48.42385 205 ASP C C 1
ATOM 1400 O O . ASP A 1 185 ? 13.56200 50.99500 1.91300 1.000 47.01587 205 ASP C O 1
ATOM 1405 N N . TYR A 1 186 ? 14.80600 49.47000 0.81100 1.000 45.95448 206 TYR C N 1
ATOM 1406 C CA . TYR A 1 186 ? 15.94800 49.63100 1.70700 1.000 42.68492 206 TYR C CA 1
ATOM 1407 C C . TYR A 1 186 ? 16.60300 51.00200 1.53500 1.000 44.05696 206 TYR C C 1
ATOM 1408 O O . TYR A 1 186 ? 16.90600 51.68300 2.52200 1.000 42.05068 206 TYR C O 1
ATOM 1417 N N . GLU A 1 187 ? 16.82000 51.43400 0.29000 1.000 49.92443 207 GLU C N 1
ATOM 1418 C CA . GLU A 1 187 ? 17.44900 52.73500 0.04800 1.000 48.67178 207 GLU C CA 1
ATOM 1419 C C . GLU A 1 187 ? 16.53100 53.90500 0.33800 1.000 44.85083 207 GLU C C 1
ATOM 1420 O O . GLU A 1 187 ? 16.96000 55.05200 0.21400 1.000 48.61016 207 GLU C O 1
ATOM 1426 N N . LYS A 1 188 ? 15.29000 53.66500 0.72200 1.000 42.50064 208 LYS C N 1
ATOM 1427 C CA . LYS A 1 188 ? 14.39900 54.77600 0.98700 1.000 48.34207 208 LYS C CA 1
ATOM 1428 C C . LYS A 1 188 ? 14.55900 55.31400 2.40600 1.000 49.96911 208 LYS C C 1
ATOM 1429 O O . LYS A 1 188 ? 13.98900 56.35800 2.72600 1.000 46.94619 208 LYS C O 1
ATOM 1435 N N . HIS A 1 189 ? 15.37600 54.67100 3.23500 1.000 46.69386 209 HIS C N 1
ATOM 1436 C CA . HIS A 1 189 ? 15.70300 55.14700 4.57400 1.000 48.27895 209 HIS C CA 1
ATOM 1437 C C . HIS A 1 189 ? 17.21300 55.27000 4.72600 1.000 45.68915 209 HIS C C 1
ATOM 1438 O O . HIS A 1 189 ? 17.98600 54.75200 3.92000 1.000 42.47228 209 HIS C O 1
ATOM 1445 N N . LYS A 1 190 ? 17.63100 55.95800 5.78800 1.000 43.08771 210 LYS C N 1
ATOM 1446 C CA . LYS A 1 190 ? 19.05100 56.17200 6.03400 1.000 44.19600 210 LYS C CA 1
ATOM 1447 C C . LYS A 1 190 ? 19.60700 55.26100 7.12600 1.000 49.02435 210 LYS C C 1
ATOM 1448 O O . LYS A 1 190 ? 20.64700 54.62400 6.92600 1.000 46.79993 210 LYS C O 1
ATOM 1450 N N . VAL A 1 191 ? 18.92100 55.15400 8.26400 1.000 41.86940 211 VAL C N 1
ATOM 1451 C CA . VAL A 1 191 ? 19.47500 54.54800 9.47200 1.000 41.21104 211 VAL C CA 1
ATOM 1452 C C . VAL A 1 191 ? 18.64700 53.33200 9.87800 1.000 40.01696 211 VAL C C 1
ATOM 1453 O O . VAL A 1 191 ? 17.41900 53.41500 10.00800 1.000 44.01949 211 VAL C O 1
ATOM 1457 N N . TYR A 1 192 ? 19.33000 52.21900 10.11600 1.000 37.62908 212 TYR C N 1
ATOM 1458 C CA . TYR A 1 192 ? 18.70600 50.97800 10.54200 1.000 36.16568 212 TYR C CA 1
ATOM 1459 C C . TYR A 1 192 ? 19.26500 50.60500 11.90600 1.000 38.62713 212 TYR C C 1
ATOM 1460 O O . TYR A 1 192 ? 20.48600 50.55000 12.08600 1.000 36.05422 212 TYR C O 1
ATOM 1469 N N . ALA A 1 193 ? 18.37000 50.37500 12.86600 1.000 37.70115 213 ALA C N 1
ATOM 1470 C CA . ALA A 1 193 ? 18.76100 50.10300 14.24200 1.000 40.33758 213 ALA C CA 1
ATOM 1471 C C . ALA A 1 193 ? 17.91500 48.97800 14.81200 1.000 43.57292 213 ALA C C 1
ATOM 1472 O O . ALA A 1 193 ? 16.72100 48.87300 14.51400 1.000 36.76779 213 ALA C O 1
ATOM 1474 N N . CYS A 1 194 ? 18.54900 48.14200 15.63100 1.000 41.66208 214 CYS C N 1
ATOM 1475 C CA . CYS A 1 194 ? 17.85800 47.14700 16.43400 1.000 40.91626 214 CYS C CA 1
ATOM 1476 C C . CYS A 1 194 ? 18.12300 47.45700 17.89900 1.000 42.03715 214 CYS C C 1
ATOM 1477 O O . CYS A 1 194 ? 19.27600 47.66400 18.29900 1.000 39.67217 214 CYS C O 1
ATOM 1480 N N . GLU A 1 195 ? 17.04900 47.52900 18.67700 1.000 41.83202 215 GLU C N 1
ATOM 1481 C CA . GLU A 1 195 ? 17.10100 47.76200 20.11100 1.000 43.04364 215 GLU C CA 1
ATOM 1482 C C . GLU A 1 195 ? 16.79000 46.45900 20.82700 1.000 44.95541 215 GLU C C 1
ATOM 1483 O O . GLU A 1 195 ? 15.81000 45.78600 20.49600 1.000 45.88448 215 GLU C O 1
ATOM 1489 N N . VAL A 1 196 ? 17.61400 46.11700 21.81000 1.000 42.48056 216 VAL C N 1
ATOM 1490 C CA . VAL A 1 196 ? 17.53700 44.83600 22.49700 1.000 41.46509 216 VAL C CA 1
ATOM 1491 C C . VAL A 1 196 ? 17.28000 45.10200 23.96800 1.000 50.37812 216 VAL C C 1
ATOM 1492 O O . VAL A 1 196 ? 18.04300 45.83400 24.61300 1.000 51.47025 216 VAL C O 1
ATOM 1496 N N . THR A 1 197 ? 16.20600 44.52100 24.49100 1.000 45.04186 217 THR C N 1
ATOM 1497 C CA . THR A 1 197 ? 15.94000 44.50300 25.92000 1.000 45.95958 217 THR C CA 1
ATOM 1498 C C . THR A 1 197 ? 16.08200 43.07800 26.42700 1.000 52.29198 217 THR C C 1
ATOM 1499 O O . THR A 1 197 ? 15.61900 42.12600 25.78600 1.000 47.32658 217 THR C O 1
ATOM 1503 N N . HIS A 1 198 ? 16.74200 42.93200 27.57000 1.000 50.89612 218 HIS C N 1
ATOM 1504 C CA . HIS A 1 198 ? 16.94900 41.60800 28.13300 1.000 54.01397 218 HIS C CA 1
ATOM 1505 C C . HIS A 1 198 ? 17.23300 41.74900 29.61900 1.000 57.12311 218 HIS C C 1
ATOM 1506 O O . HIS A 1 198 ? 17.71800 42.78900 30.07500 1.000 52.41718 218 HIS C O 1
ATOM 1513 N N . GLN A 1 199 ? 16.91300 40.68100 30.35800 1.000 59.71362 219 GLN C N 1
ATOM 1514 C CA . GLN A 1 199 ? 17.11200 40.64300 31.80600 1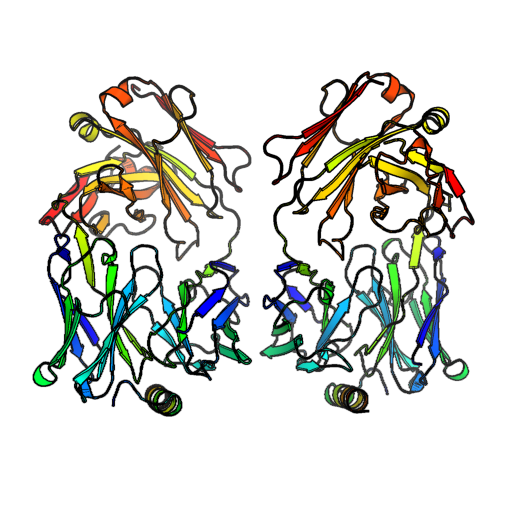.000 59.27041 219 GLN C CA 1
ATOM 1515 C C . GLN A 1 199 ? 18.50300 41.10800 32.20800 1.000 59.79511 219 GLN C C 1
ATOM 1516 O O . GLN A 1 199 ? 18.66000 41.83000 33.19900 1.000 67.59821 219 GLN C O 1
ATOM 1522 N N . GLY A 1 200 ? 19.52500 40.69500 31.46100 1.000 60.02099 220 GLY C N 1
ATOM 1523 C CA . GLY A 1 200 ? 20.89600 40.99500 31.82200 1.000 57.25605 220 GLY C CA 1
ATOM 1524 C C . GLY A 1 200 ? 21.36200 42.40200 31.52800 1.000 63.75248 220 GLY C C 1
ATOM 1525 O O . GLY A 1 200 ? 22.45400 42.77000 31.97400 1.000 69.86117 220 GLY C O 1
ATOM 1526 N N . LEU A 1 201 ? 20.58100 43.19900 30.80100 1.000 61.84337 221 LEU C N 1
ATOM 1527 C CA . LEU A 1 201 ? 20.96900 44.55900 30.43600 1.000 60.98999 221 LEU C CA 1
ATOM 1528 C C . LEU A 1 201 ? 20.21800 45.55500 31.30800 1.000 62.15848 221 LEU C C 1
ATOM 1529 O O . LEU A 1 201 ? 18.98200 45.55000 31.33500 1.000 60.08467 221 LEU C O 1
ATOM 1534 N N . SER A 1 202 ? 20.96900 46.42400 31.99600 1.000 68.31140 222 SER C N 1
ATOM 1535 C CA . SER A 1 202 ? 20.35800 47.43400 32.85300 1.000 67.60938 222 SER C CA 1
ATOM 1536 C C . SER A 1 202 ? 19.54200 48.45100 32.06200 1.000 68.20496 222 SER C C 1
ATOM 1537 O O . SER A 1 202 ? 18.62700 49.06300 32.62200 1.000 72.20305 222 SER C O 1
ATOM 1540 N N . SER A 1 203 ? 19.85200 48.64000 30.78700 1.000 65.82223 223 SER C N 1
ATOM 1541 C CA . SER A 1 203 ? 19.06000 49.47100 29.88600 1.000 68.33069 223 SER C CA 1
ATOM 1542 C C . SER A 1 203 ? 19.12000 48.82000 28.50900 1.000 63.06674 223 SER C C 1
ATOM 1543 O O . SER A 1 203 ? 20.02400 48.03400 28.23600 1.000 63.32116 223 SER C O 1
ATOM 1546 N N . PRO A 1 204 ? 18.14800 49.12000 27.63900 1.000 64.24525 224 PRO C N 1
ATOM 1547 C CA . PRO A 1 204 ? 18.16800 48.48900 26.30600 1.000 61.09713 224 PRO C CA 1
ATOM 1548 C C . PRO A 1 204 ? 19.38200 48.92400 25.50100 1.000 58.93118 224 PRO C C 1
ATOM 1549 O O . PRO A 1 204 ? 19.79200 50.08700 25.53300 1.000 53.27805 224 PRO C O 1
ATOM 1553 N N . VAL A 1 205 ? 19.96500 47.96400 24.78600 1.000 49.89716 225 VAL C N 1
ATOM 1554 C CA . VAL A 1 205 ? 21.14000 48.19600 23.95600 1.000 50.72859 225 VAL C CA 1
ATOM 1555 C C . VAL A 1 205 ? 20.68100 48.39300 22.51800 1.000 49.76700 225 VAL C C 1
ATOM 1556 O O . VAL A 1 205 ? 19.85800 47.62200 22.01100 1.000 45.31246 225 VAL C O 1
ATOM 1560 N N . THR A 1 206 ? 21.20600 49.42600 21.86000 1.000 46.67466 226 THR C N 1
ATOM 1561 C CA . THR A 1 206 ? 20.88600 49.72800 20.47200 1.000 43.54734 226 THR C CA 1
ATOM 1562 C C . THR A 1 206 ? 22.14500 49.61100 19.61900 1.000 44.46902 226 THR C C 1
ATOM 1563 O O . THR A 1 206 ? 23.19300 50.16700 19.96500 1.000 44.44067 226 THR C O 1
ATOM 1567 N N . LYS A 1 207 ? 22.04900 48.86700 18.52200 1.000 43.33574 227 LYS C N 1
ATOM 1568 C CA . LYS A 1 207 ? 23.06600 48.85900 17.47700 1.000 43.35377 227 LYS C CA 1
ATOM 1569 C C . LYS A 1 207 ? 22.44300 49.45600 16.22600 1.000 38.12665 227 LYS C C 1
ATOM 1570 O O . LYS A 1 207 ? 21.35500 49.04100 15.81900 1.000 38.63030 227 LYS C O 1
ATOM 1576 N N . SER A 1 208 ? 23.13100 50.41900 15.61900 1.000 40.50253 228 SER C N 1
ATOM 1577 C CA . SER A 1 208 ? 22.61100 51.10200 14.44500 1.000 42.53249 228 SER C CA 1
ATOM 1578 C C . SER A 1 208 ? 23.73300 51.35200 13.44700 1.000 45.59550 228 SER C C 1
ATOM 1579 O O . SER A 1 208 ? 24.92200 51.30000 13.78100 1.000 40.29315 228 SER C O 1
ATOM 1582 N N . PHE A 1 209 ? 23.32700 51.61400 12.20500 1.000 38.49714 229 PHE C N 1
ATOM 1583 C CA . PHE A 1 209 ? 24.24400 52.03100 11.15700 1.000 39.05602 229 PHE C CA 1
ATOM 1584 C C . PHE A 1 209 ? 23.49000 52.91500 10.17900 1.000 39.46564 229 PHE C C 1
ATOM 1585 O O . PHE A 1 209 ? 22.27500 52.77300 9.99400 1.000 38.59453 229 PHE C O 1
ATOM 1593 N N . ASN A 1 210 ? 24.23200 53.79600 9.52600 1.000 41.08963 230 ASN C N 1
ATOM 1594 C CA . ASN A 1 210 ? 23.69800 54.66800 8.49300 1.000 41.78629 230 ASN C CA 1
ATOM 1595 C C . ASN A 1 210 ? 24.01100 54.05300 7.13800 1.000 41.72871 230 ASN C C 1
ATOM 1596 O O . ASN A 1 210 ? 25.17800 53.77800 6.83800 1.000 40.80792 230 ASN C O 1
ATOM 1601 N N . ARG A 1 211 ? 22.96400 53.86900 6.32400 1.000 50.90513 231 ARG C N 1
ATOM 1602 C CA . ARG A 1 211 ? 23.03500 53.06800 5.10100 1.000 50.98131 231 ARG C CA 1
ATOM 1603 C C . ARG A 1 211 ? 24.19200 53.45600 4.18500 1.000 53.09996 231 ARG C C 1
ATOM 1604 O O . ARG A 1 211 ? 24.76000 52.59100 3.50900 1.000 56.14966 231 ARG C O 1
ATOM 1612 N N . GLY A 1 212 ? 24.56100 54.73100 4.14600 1.000 53.71781 232 GLY C N 1
ATOM 1613 C CA . GLY A 1 212 ? 25.60700 55.15800 3.23500 1.000 62.00380 232 GLY C CA 1
ATOM 1614 C C . GLY A 1 212 ? 26.89700 55.63800 3.87400 1.000 66.06370 232 GLY C C 1
ATOM 1615 O O . GLY A 1 212 ? 27.46500 56.64200 3.43300 1.000 71.01730 232 GLY C O 1
ATOM 1616 N N . GLU A 1 213 ? 27.38500 54.93500 4.89500 1.000 66.10988 233 GLU C N 1
ATOM 1617 C CA . GLU A 1 213 ? 28.64200 55.32900 5.54000 1.000 70.73821 233 GLU C CA 1
ATOM 1618 C C . GLU A 1 213 ? 29.72800 54.25500 5.42300 1.000 71.59608 233 GLU C C 1
ATOM 1619 O O . GLU A 1 213 ? 29.47600 53.06900 5.64800 1.000 67.16030 233 GLU C O 1
ATOM 1625 N N . ASP B 1 1 ? 23.74900 19.29200 62.16800 1.000 43.77515 1 ASP A N 1
ATOM 1626 C CA . ASP B 1 1 ? 22.47100 19.93100 61.89800 1.000 45.19624 1 ASP A CA 1
ATOM 1627 C C . ASP B 1 1 ? 21.97600 19.49800 60.52200 1.000 42.96018 1 ASP A C 1
ATOM 1628 O O . ASP B 1 1 ? 22.70300 19.57900 59.53000 1.000 48.07474 1 ASP A O 1
ATOM 1633 N N . ILE B 1 2 ? 20.76200 18.99500 60.48500 1.000 38.13008 2 ILE A N 1
ATOM 1634 C CA . ILE B 1 2 ? 20.09100 18.64900 59.23800 1.000 40.42701 2 ILE A CA 1
ATOM 1635 C C . ILE B 1 2 ? 19.43800 19.89600 58.66600 1.000 43.65307 2 ILE A C 1
ATOM 1636 O O . ILE B 1 2 ? 18.71800 20.61300 59.37400 1.000 41.89635 2 ILE A O 1
ATOM 1641 N N . GLN B 1 3 ? 19.67600 20.14000 57.38300 1.000 43.26533 3 GLN A N 1
ATOM 1642 C CA . GLN B 1 3 ? 18.91800 21.10000 56.59600 1.000 42.64585 3 GLN A CA 1
ATOM 1643 C C . GLN B 1 3 ? 17.87900 20.35200 55.76700 1.000 38.82696 3 GLN A C 1
ATOM 1644 O O . GLN B 1 3 ? 18.12400 19.23800 55.29300 1.000 41.38647 3 GLN A O 1
ATOM 1647 N N . MET B 1 4 ? 16.71100 20.96300 55.62000 1.000 38.66010 4 MET A N 1
ATOM 1648 C CA . MET B 1 4 ? 15.59200 20.43700 54.84200 1.000 31.62401 4 MET A CA 1
ATOM 1649 C C . MET B 1 4 ? 15.29800 21.46800 53.76500 1.000 40.46086 4 MET A C 1
ATOM 1650 O O . MET B 1 4 ? 14.75400 22.53500 54.06800 1.000 38.45278 4 MET A O 1
ATOM 1655 N N . THR B 1 5 ? 15.66500 21.16100 52.50900 1.000 37.33862 5 THR A N 1
ATOM 1656 C CA . THR B 1 5 ? 15.55000 22.10900 51.40100 1.000 34.69584 5 THR A CA 1
ATOM 1657 C C . THR B 1 5 ? 14.31100 21.74300 50.58900 1.000 45.98023 5 THR A C 1
ATOM 1658 O O . THR B 1 5 ? 14.32100 20.78800 49.80100 1.000 35.03895 5 THR A O 1
ATOM 1662 N N . GLN B 1 6 ? 13.25400 22.52900 50.77400 1.000 39.00340 6 GLN A N 1
ATOM 1663 C CA . GLN B 1 6 ? 11.94600 22.27300 50.19500 1.000 38.78046 6 GLN A CA 1
ATOM 1664 C C . GLN B 1 6 ? 11.70200 23.18600 49.00300 1.000 46.20495 6 GLN A C 1
ATOM 1665 O O . GLN B 1 6 ? 12.02600 24.37600 49.04300 1.000 45.62395 6 GLN A O 1
ATOM 1671 N N . SER B 1 7 ? 11.12300 22.62400 47.94400 1.000 42.18600 7 SER A N 1
ATOM 1672 C CA . SER B 1 7 ? 10.92600 23.34600 46.69700 1.000 45.14115 7 SER A CA 1
ATOM 1673 C C . SER B 1 7 ? 9.67500 22.83800 46.00100 1.000 47.78815 7 SER A C 1
ATOM 1674 O O . SER B 1 7 ? 9.31000 21.66500 46.15400 1.000 44.70560 7 SER A O 1
ATOM 1677 N N . PRO B 1 8 ? 8.99000 23.69800 45.23900 1.000 52.98058 8 PRO A N 1
ATOM 1678 C CA . PRO B 1 8 ? 9.20400 25.14900 45.12500 1.000 45.89925 8 PRO A CA 1
ATOM 1679 C C . PRO B 1 8 ? 8.66300 25.86500 46.35500 1.000 51.06225 8 PRO A C 1
ATOM 1680 O O . PRO B 1 8 ? 7.97500 25.25800 47.17800 1.000 47.16138 8 PRO A O 1
ATOM 1684 N N . SER B 1 9 ? 8.95200 27.15600 46.52400 1.000 53.42857 9 SER A N 1
ATOM 1685 C CA . SER B 1 9 ? 8.37700 27.89100 47.64200 1.000 47.43080 9 SER A CA 1
ATOM 1686 C C . SER B 1 9 ? 6.90700 28.23100 47.41900 1.000 49.28967 9 SER A C 1
ATOM 1687 O O . SER B 1 9 ? 6.18900 28.49500 48.38700 1.000 41.97490 9 SER A O 1
ATOM 1690 N N . SER B 1 10 ? 6.44300 28.20500 46.17400 1.000 49.99652 10 SER A N 1
ATOM 1691 C CA . SER B 1 10 ? 5.05000 28.47900 45.85900 1.000 49.55073 10 SER A CA 1
ATOM 1692 C C . SER B 1 10 ? 4.75200 27.91900 44.47200 1.000 52.70915 10 SER A C 1
ATOM 1693 O O . SER B 1 10 ? 5.64600 27.80600 43.63300 1.000 51.13574 10 SER A O 1
ATOM 1696 N N . LEU B 1 11 ? 3.49300 27.54300 44.25400 1.000 47.30887 11 LEU A N 1
ATOM 1697 C CA . LEU B 1 11 ? 3.05400 27.07100 42.94900 1.000 59.46946 11 LEU A CA 1
ATOM 1698 C C . LEU B 1 11 ? 1.55600 27.30600 42.81000 1.000 53.61022 11 LEU A C 1
ATOM 1699 O O . LEU B 1 11 ? 0.81900 27.32900 43.80200 1.000 47.62212 11 LEU A O 1
ATOM 1704 N N . SER B 1 12 ? 1.11700 27.45300 41.56300 1.000 49.97508 12 SER A N 1
ATOM 1705 C CA . SER B 1 12 ? -0.29400 27.57800 41.22900 1.000 51.56097 12 SER A CA 1
ATOM 1706 C C . SER B 1 12 ? -0.70900 26.38900 40.37200 1.000 56.93153 12 SER A C 1
ATOM 1707 O O . SER B 1 12 ? 0.05300 25.94200 39.50900 1.000 51.34487 12 SER A O 1
ATOM 1709 N N . ALA B 1 13 ? -1.90700 25.86300 40.62000 1.000 51.16791 13 ALA A N 1
ATOM 1710 C CA . ALA B 1 13 ? -2.37400 24.73600 39.82700 1.000 54.16854 13 ALA A CA 1
ATOM 1711 C C . ALA B 1 13 ? -3.89200 24.66400 39.86500 1.000 54.19682 13 ALA A C 1
ATOM 1712 O O . ALA B 1 13 ? -4.53200 25.11500 40.82400 1.000 53.64216 13 ALA A O 1
ATOM 1714 N N . SER B 1 14 ? -4.45500 24.09500 38.80700 1.000 56.62847 14 SER A N 1
ATOM 1715 C CA . SER B 1 14 ? -5.89800 24.03700 38.64500 1.000 61.73571 14 SER A CA 1
ATOM 1716 C C . SER B 1 14 ? -6.47200 22.85700 39.41700 1.000 68.38396 14 SER A C 1
ATOM 1717 O O . SER B 1 14 ? -5.78500 21.86800 39.70600 1.000 56.10388 14 SER A O 1
ATOM 1720 N N . VAL B 1 15 ? -7.75600 22.98500 39.76100 1.000 59.84347 15 VAL A N 1
ATOM 1721 C CA . VAL B 1 15 ? -8.45700 21.91300 40.45300 1.000 62.51862 15 VAL A CA 1
ATOM 1722 C C . VAL B 1 15 ? -8.44100 20.67000 39.57400 1.000 60.89912 15 VAL A C 1
ATOM 1723 O O . VAL B 1 15 ? -8.73300 20.73600 38.37500 1.000 63.69351 15 VAL A O 1
ATOM 1727 N N . GLY B 1 16 ? -8.05800 19.53000 40.15400 1.000 62.99651 16 GLY A N 1
ATOM 1728 C CA . GLY B 1 16 ? -7.89200 18.31100 39.38900 1.000 60.07780 16 GLY A CA 1
ATOM 1729 C C . GLY B 1 16 ? -6.47800 18.03800 38.91800 1.000 58.31999 16 GLY A C 1
ATOM 1730 O O . GLY B 1 16 ? -6.19100 16.91200 38.48200 1.000 58.76384 16 GLY A O 1
ATOM 1731 N N . ASP B 1 17 ? -5.58200 19.01900 39.00800 1.000 60.34987 17 ASP A N 1
ATOM 1732 C CA . ASP B 1 17 ? -4.20600 18.84300 38.56700 1.000 55.25406 17 ASP A CA 1
ATOM 1733 C C . ASP B 1 17 ? -3.39500 18.10100 39.62500 1.000 59.13186 17 ASP A C 1
ATOM 1734 O O . ASP B 1 17 ? -3.64100 18.23200 40.83400 1.000 55.82519 17 ASP A O 1
ATOM 1739 N N A ARG B 1 18 ? -2.41600 17.32700 39.16400 0.501 51.82559 18 ARG A N 1
ATOM 1740 N N B ARG B 1 18 ? -2.42700 17.31300 39.16000 0.499 51.84819 18 ARG A N 1
ATOM 1741 C CA A ARG B 1 18 ? -1.51200 16.60600 40.05100 0.501 54.17425 18 ARG A CA 1
ATOM 1742 C CA B ARG B 1 18 ? -1.50300 16.60900 40.04000 0.499 54.17961 18 ARG A CA 1
ATOM 1743 C C A ARG B 1 18 ? -0.38300 17.53300 40.50100 0.501 51.51360 18 ARG A C 1
ATOM 1744 C C B ARG B 1 18 ? -0.41100 17.57200 40.50600 0.499 51.50777 18 ARG A C 1
ATOM 1745 O O A ARG B 1 18 ? 0.22900 18.21700 39.67500 0.501 52.49663 18 ARG A O 1
ATOM 1746 O O B ARG B 1 18 ? 0.14700 18.32000 39.69800 0.499 52.40911 18 ARG A O 1
ATOM 1761 N N . VAL B 1 19 ? -0.12000 17.57800 41.81000 1.000 49.80512 19 VAL A N 1
ATOM 1762 C CA . VAL B 1 19 ? 0.88600 18.48100 42.37500 1.000 46.98194 19 VAL A CA 1
ATOM 1763 C C . VAL B 1 19 ? 1.91200 17.69300 43.18600 1.000 50.20022 19 VAL A C 1
ATOM 1764 O O . VAL B 1 19 ? 1.56600 16.74300 43.89900 1.000 48.90039 19 VAL A O 1
ATOM 1768 N N . THR B 1 20 ? 3.18400 18.09500 43.06900 1.000 47.15015 20 THR A N 1
ATOM 1769 C CA . THR B 1 20 ? 4.31600 17.40700 43.68100 1.000 43.12051 20 THR A CA 1
ATOM 1770 C C . THR B 1 20 ? 5.21900 18.43000 44.36500 1.000 43.28485 20 THR A C 1
ATOM 1771 O O . THR B 1 20 ? 5.68600 19.38200 43.72800 1.000 41.02365 20 THR A O 1
ATOM 1775 N N . ILE B 1 21 ? 5.48700 18.22100 45.65000 1.000 41.86122 21 ILE A N 1
ATOM 1776 C CA . ILE B 1 21 ? 6.41400 19.05100 46.40700 1.000 34.56653 21 ILE A CA 1
ATOM 1777 C C . ILE B 1 21 ? 7.54100 18.15400 46.88200 1.000 34.95809 21 ILE A C 1
ATOM 1778 O O . ILE B 1 21 ? 7.30300 17.02800 47.33000 1.000 35.21259 21 ILE A O 1
ATOM 1783 N N . THR B 1 22 ? 8.76800 18.63900 46.77900 1.000 35.35420 22 THR A N 1
ATOM 1784 C CA . THR B 1 22 ? 9.89600 17.84900 47.22800 1.000 39.24130 22 THR A CA 1
ATOM 1785 C C . THR B 1 22 ? 10.66800 18.56500 48.32300 1.000 36.17802 22 THR A C 1
ATOM 1786 O O . THR B 1 22 ? 10.63700 19.79300 48.45800 1.000 39.36616 22 THR A O 1
ATOM 1790 N N . CYS B 1 23 ? 11.36700 17.75600 49.10600 1.000 40.29490 23 CYS A N 1
ATOM 1791 C CA . CYS B 1 23 ? 12.18100 18.22500 50.21600 1.000 33.98403 23 CYS A CA 1
ATOM 1792 C C . CYS B 1 23 ? 13.47200 17.42000 50.20900 1.000 34.74468 23 CYS A C 1
ATOM 1793 O O . CYS B 1 23 ? 13.43700 16.18700 50.24600 1.000 35.78676 23 CYS A O 1
ATOM 1796 N N . ARG B 1 24 ? 14.60600 18.10500 50.12500 1.000 35.78653 24 ARG A N 1
ATOM 1797 C CA . ARG B 1 24 ? 15.90700 17.45300 50.04700 1.000 37.63978 24 ARG A CA 1
ATOM 1798 C C . ARG B 1 24 ? 16.61900 17.61700 51.37700 1.000 35.80341 24 ARG A C 1
ATOM 1799 O O . ARG B 1 24 ? 16.85000 18.74500 51.82500 1.000 38.78241 24 ARG A O 1
ATOM 1801 N N . ALA B 1 25 ? 16.96900 16.50600 52.00300 1.000 34.39233 25 ALA A N 1
ATOM 1802 C CA . ALA B 1 25 ? 17.66500 16.62400 53.27200 1.000 38.51858 25 ALA A CA 1
ATOM 1803 C C . ALA B 1 25 ? 19.16300 16.79200 53.02700 1.000 47.63877 25 ALA A C 1
ATOM 1804 O O . ALA B 1 25 ? 19.68700 16.45500 51.96000 1.000 42.73807 25 ALA A O 1
ATOM 1806 N N . SER B 1 26 ? 19.85300 17.35300 54.02100 1.000 38.68091 26 SER A N 1
ATOM 1807 C CA . SER B 1 26 ? 21.28700 17.55500 53.88300 1.000 42.61193 26 SER A CA 1
ATOM 1808 C C . SER B 1 26 ? 22.07900 16.29600 54.20000 1.000 44.58510 26 SER A C 1
ATOM 1809 O O . SER B 1 26 ? 23.26500 16.22400 53.86400 1.000 43.14612 26 SER A O 1
ATOM 1812 N N . GLN B 1 27 ? 21.45400 15.31400 54.84200 1.000 40.47754 27 GLN A N 1
ATOM 1813 C CA . GLN B 1 27 ? 22.12100 14.06900 55.20100 1.000 48.92059 27 GLN A CA 1
ATOM 1814 C C . GLN B 1 27 ? 21.04400 13.02600 55.43700 1.000 45.79639 27 GLN A C 1
ATOM 1815 O O . GLN B 1 27 ? 19.85400 13.33900 55.47500 1.000 36.69466 27 GLN A O 1
ATOM 1817 N N . SER B 1 28 ? 21.47600 11.78600 55.64000 1.000 44.85468 28 SER A N 1
ATOM 1818 C CA . SER B 1 28 ? 20.52300 10.70600 55.85600 1.000 45.07143 28 SER A CA 1
ATOM 1819 C C . SER B 1 28 ? 19.63800 10.98800 57.06300 1.000 44.59097 28 SER A C 1
ATOM 1820 O O . SER B 1 28 ? 20.12100 11.21300 58.18100 1.000 36.85610 28 SER A O 1
ATOM 1823 N N . VAL B 1 29 ? 18.32900 11.00100 56.82500 1.000 43.01266 29 VAL A N 1
ATOM 1824 C CA . VAL B 1 29 ? 17.34800 11.03500 57.89800 1.000 43.78429 29 VAL A CA 1
ATOM 1825 C C . VAL B 1 29 ? 16.53600 9.75200 57.93600 1.000 43.28689 29 VAL A C 1
ATOM 1826 O O . VAL B 1 29 ? 15.48500 9.70200 58.57800 1.000 37.09250 29 VAL A O 1
ATOM 1830 N N . SER B 1 30 ? 17.01500 8.71400 57.25200 1.000 41.02569 36 SER A N 1
ATOM 1831 C CA . SER B 1 30 ? 16.33600 7.42200 57.10000 1.000 42.88158 36 SER A CA 1
ATOM 1832 C C . SER B 1 30 ? 14.95400 7.72200 56.53600 1.000 43.70473 36 SER A C 1
ATOM 1833 O O . SER B 1 30 ? 14.85600 8.44800 55.52900 1.000 44.36485 36 SER A O 1
ATOM 1836 N N . SER B 1 31 ? 13.87200 7.21600 57.12400 1.000 44.07858 37 SER A N 1
ATOM 1837 C CA . SER B 1 31 ? 12.51900 7.54000 56.69600 1.000 42.04460 37 SER A CA 1
ATOM 1838 C C . SER B 1 31 ? 11.80000 8.40500 57.73500 1.000 37.42026 37 SER A C 1
ATOM 1839 O O . SER B 1 31 ? 10.57200 8.49000 57.73700 1.000 37.07630 37 SER A O 1
ATOM 1842 N N . ALA B 1 32 ? 12.55900 9.07800 58.59400 1.000 30.66463 38 ALA A N 1
ATOM 1843 C CA . ALA B 1 32 ? 12.01300 9.81700 59.73800 1.000 34.79006 38 ALA A CA 1
ATOM 1844 C C . ALA B 1 32 ? 11.60200 11.23000 59.31300 1.000 31.51692 38 ALA A C 1
ATOM 1845 O O . ALA B 1 32 ? 12.16900 12.24200 59.73900 1.000 28.96422 38 ALA A O 1
ATOM 1847 N N . VAL B 1 33 ? 10.58600 11.28100 58.44400 1.000 29.86078 39 VAL A N 1
ATOM 1848 C CA . VAL B 1 33 ? 10.12900 12.52100 57.82100 1.000 26.43597 39 VAL A CA 1
ATOM 1849 C C . VAL B 1 33 ? 8.61300 12.60700 57.93400 1.000 25.95766 39 VAL A C 1
ATOM 1850 O O . VAL B 1 33 ? 7.90400 11.60800 57.76800 1.000 34.46979 39 VAL A O 1
ATOM 1854 N N . ALA B 1 34 ? 8.11900 13.80600 58.21200 1.000 27.86278 40 ALA A N 1
ATOM 1855 C CA . ALA B 1 34 ? 6.69900 14.08200 58.26900 1.000 24.75612 40 ALA A CA 1
ATOM 1856 C C . ALA B 1 34 ? 6.38100 15.24700 57.35100 1.000 24.69717 40 ALA A C 1
ATOM 1857 O O . ALA B 1 34 ? 7.23500 16.08800 57.05900 1.000 32.00045 40 ALA A O 1
ATOM 1859 N N . TRP B 1 35 ? 5.12400 15.31000 56.93600 1.000 25.45065 41 TRP A N 1
ATOM 1860 C CA . TRP B 1 35 ? 4.60200 16.42100 56.15500 1.000 26.85536 41 TRP A CA 1
ATOM 1861 C C . TRP B 1 35 ? 3.40800 17.00500 56.88500 1.000 25.20051 41 TRP A C 1
ATOM 1862 O O . TRP B 1 35 ? 2.58200 16.25700 57.41800 1.000 25.57794 41 TRP A O 1
ATOM 1873 N N . TYR B 1 36 ? 3.30300 18.33300 56.88800 1.000 24.90677 42 TYR A N 1
ATOM 1874 C CA . TYR B 1 36 ? 2.20900 19.03100 57.56100 1.000 24.94132 42 TYR A CA 1
ATOM 1875 C C . TYR B 1 36 ? 1.53000 19.97800 56.59200 1.000 25.97323 42 TYR A C 1
ATOM 1876 O O . TYR B 1 36 ? 2.14000 20.46100 55.63900 1.000 26.29498 42 TYR A O 1
ATOM 1885 N N . GLN B 1 37 ? 0.27000 20.29200 56.88500 1.000 28.04274 43 GLN A N 1
ATOM 1886 C CA . GLN B 1 37 ? -0.51200 21.25800 56.11700 1.000 28.02846 43 GLN A CA 1
ATOM 1887 C C . GLN B 1 37 ? -0.92200 22.40500 57.03100 1.000 27.86969 43 GLN A C 1
ATOM 1888 O O . GLN B 1 37 ? -1.42400 22.16300 58.13400 1.000 30.18959 43 GLN A O 1
ATOM 1894 N N . GLN B 1 38 ? -0.70800 23.64900 56.58200 1.000 28.29697 44 GLN A N 1
ATOM 1895 C CA . GLN B 1 38 ? -1.16500 24.82900 57.31500 1.000 28.59564 44 GLN A CA 1
ATOM 1896 C C . GLN B 1 38 ? -2.01700 25.72700 56.43800 1.000 30.57849 44 GLN A C 1
ATOM 1897 O O . GLN B 1 38 ? -1.53200 26.27400 55.44500 1.000 31.42409 44 GLN A O 1
ATOM 1903 N N . LYS B 1 39 ? -3.29200 25.92500 56.85100 1.000 35.53205 45 LYS A N 1
ATOM 1904 C CA . LYS B 1 39 ? -4.19100 26.88600 56.24900 1.000 38.87506 45 LYS A CA 1
ATOM 1905 C C . LYS B 1 39 ? -4.09200 28.21900 56.97900 1.000 42.32667 45 LYS A C 1
ATOM 1906 O O . LYS B 1 39 ? -3.80200 28.25300 58.17800 1.000 38.04671 45 LYS A O 1
ATOM 1912 N N . PRO B 1 40 ? -4.31400 29.31900 56.25700 1.000 48.84268 46 PRO A N 1
ATOM 1913 C CA . PRO B 1 40 ? -4.14900 30.65500 56.84800 1.000 43.08115 46 PRO A CA 1
ATOM 1914 C C . PRO B 1 40 ? -4.88000 30.81500 58.17400 1.000 47.08832 46 PRO A C 1
ATOM 1915 O O . PRO B 1 40 ? -6.08600 30.57500 58.27800 1.000 44.68072 46 PRO A O 1
ATOM 1919 N N . GLY B 1 41 ? -4.13100 31.22700 59.19700 1.000 48.81808 47 GLY A N 1
ATOM 1920 C CA . GLY B 1 41 ? -4.69300 31.48600 60.50900 1.000 49.91027 47 GLY A CA 1
ATOM 1921 C C . GLY B 1 41 ? -4.92300 30.26100 61.36200 1.000 47.12350 47 GLY A C 1
ATOM 1922 O O . GLY B 1 41 ? -5.55000 30.37400 62.42500 1.000 42.15676 47 GLY A O 1
ATOM 1923 N N . LYS B 1 42 ? -4.43300 29.09400 60.94100 1.000 42.82479 48 LYS A N 1
ATOM 1924 C CA . LYS B 1 42 ? -4.71100 27.84200 61.62500 1.000 38.61303 48 LYS A CA 1
ATOM 1925 C C . LYS B 1 42 ? -3.41200 27.14300 62.00900 1.000 33.06431 48 LYS A C 1
ATOM 1926 O O . LYS B 1 42 ? -2.33200 27.46600 61.50100 1.000 32.30109 48 LYS A O 1
ATOM 1932 N N . ALA B 1 43 ? -3.54000 26.20400 62.95500 1.000 29.62689 49 ALA A N 1
ATOM 1933 C CA . ALA B 1 43 ? -2.43200 25.36400 63.36700 1.000 26.70165 49 ALA A CA 1
ATOM 1934 C C . ALA B 1 43 ? -2.16300 24.31800 62.30100 1.000 28.18886 49 ALA A C 1
ATOM 1935 O O . ALA B 1 43 ? -3.08000 23.90900 61.58600 1.000 27.80673 49 ALA A O 1
ATOM 1937 N N . PRO B 1 44 ? -0.91600 23.86500 62.18000 1.000 30.01395 50 PRO A N 1
ATOM 1938 C CA . PRO B 1 44 ? -0.61500 22.82900 61.19300 1.000 26.55656 50 PRO A CA 1
ATOM 1939 C C . PRO B 1 44 ? -1.32300 21.52600 61.54400 1.000 27.75832 50 PRO A C 1
ATOM 1940 O O . PRO B 1 44 ? -1.68000 21.27400 62.69900 1.000 28.45626 50 PRO A O 1
ATOM 1944 N N . LYS B 1 45 ? -1.53000 20.70200 60.51900 1.000 26.28058 51 LYS A N 1
ATOM 1945 C CA . LYS B 1 45 ? -2.16400 19.40100 60.64900 1.000 35.96388 51 LYS A CA 1
ATOM 1946 C C . LYS B 1 45 ? -1.20800 18.34900 60.10200 1.000 27.88929 51 LYS A C 1
ATOM 1947 O O . LYS B 1 45 ? -0.66400 18.51700 59.01100 1.000 26.47462 51 LYS A O 1
ATOM 1951 N N . LEU B 1 46 ? -0.97400 17.27900 60.86100 1.000 28.32411 52 LEU A N 1
ATOM 1952 C CA . LEU B 1 46 ? -0.10000 16.23700 60.34400 1.000 26.47089 52 LEU A CA 1
ATOM 1953 C C . LEU B 1 46 ? -0.80200 15.49700 59.20000 1.000 29.98921 52 LEU A C 1
ATOM 1954 O O . LEU B 1 46 ? -1.96500 15.09100 59.32000 1.000 34.39355 52 LEU A O 1
ATOM 1959 N N A LEU B 1 47 ? -0.09600 15.33800 58.08900 0.426 28.70441 53 LEU A N 1
ATOM 1960 N N B LEU B 1 47 ? -0.09900 15.36200 58.07700 0.574 28.71396 53 LEU A N 1
ATOM 1961 C CA A LEU B 1 47 ? -0.62700 14.66500 56.91000 0.426 29.95547 53 LEU A CA 1
ATOM 1962 C CA B LEU B 1 47 ? -0.60600 14.68600 56.88800 0.574 29.94977 53 LEU A CA 1
ATOM 1963 C C A LEU B 1 47 ? 0.07100 13.35300 56.61200 0.426 29.68549 53 LEU A C 1
ATOM 1964 C C B LEU B 1 47 ? 0.06800 13.34700 56.65100 0.574 29.66753 53 LEU A C 1
ATOM 1965 O O A LEU B 1 47 ? -0.59500 12.37500 56.27500 0.426 32.46569 53 LEU A O 1
ATOM 1966 O O B LEU B 1 47 ? -0.61000 12.35200 56.38400 0.574 32.50984 53 LEU A O 1
ATOM 1975 N N . ILE B 1 48 ? 1.39500 13.29300 56.74800 1.000 31.72273 54 ILE A N 1
ATOM 1976 C CA . ILE B 1 48 ? 2.15600 12.08900 56.42600 1.000 33.18546 54 ILE A CA 1
ATOM 1977 C C . ILE B 1 48 ? 3.30600 11.95300 57.41300 1.000 36.49735 54 ILE A C 1
ATOM 1978 O O . ILE B 1 48 ? 3.93800 12.94600 57.78000 1.000 32.02686 54 ILE A O 1
ATOM 1983 N N . TYR B 1 49 ? 3.58400 10.71800 57.83100 1.000 31.97927 55 TYR A N 1
ATOM 1984 C CA . TYR B 1 49 ? 4.72200 10.40600 58.68200 1.000 31.76960 55 TYR A CA 1
ATOM 1985 C C . TYR B 1 49 ? 5.45100 9.20700 58.10400 1.000 39.79444 55 TYR A C 1
ATOM 1986 O O . TYR B 1 49 ? 4.96500 8.53700 57.17900 1.000 30.62667 55 TYR A O 1
ATOM 1995 N N . SER B 1 50 ? 6.62900 8.93500 58.66800 1.000 34.09725 56 SER A N 1
ATOM 1996 C CA . SER B 1 50 ? 7.444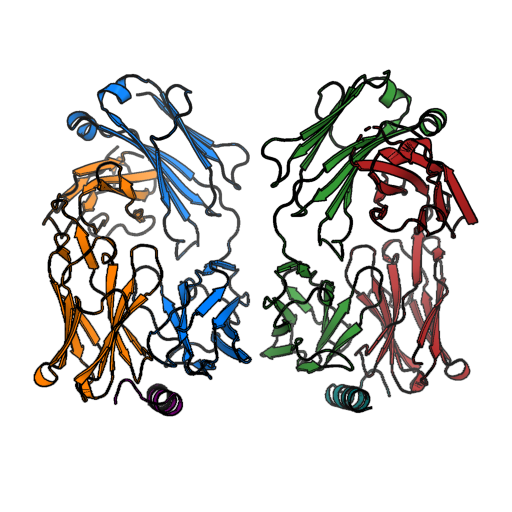00 7.81600 58.22200 1.000 30.41898 56 SER A CA 1
ATOM 1997 C C . SER B 1 50 ? 7.54000 7.80400 56.69300 1.000 39.18153 56 SER A C 1
ATOM 1998 O O . SER B 1 50 ? 7.42600 6.75500 56.04300 1.000 38.66316 56 SER A O 1
ATOM 2001 N N . ALA B 1 51 ? 7.70600 9.01100 56.13000 1.000 34.49566 57 ALA A N 1
ATOM 2002 C CA . ALA B 1 51 ? 7.84400 9.32100 54.70900 1.000 35.76754 57 ALA A CA 1
ATOM 2003 C C . ALA B 1 51 ? 6.58800 9.06400 53.88400 1.000 36.28582 57 ALA A C 1
ATOM 2004 O O . ALA B 1 51 ? 6.28400 9.84100 52.97300 1.000 34.93463 57 ALA A O 1
ATOM 2006 N N . SER B 1 52 ? 5.85900 7.97600 54.16000 1.000 39.88322 65 SER A N 1
ATOM 2007 C CA . SER B 1 52 ? 4.81900 7.55200 53.22600 1.000 40.06514 65 SER A CA 1
ATOM 2008 C C . SER B 1 52 ? 3.57200 7.00700 53.90900 1.000 39.18099 65 SER A C 1
ATOM 2009 O O . SER B 1 52 ? 2.76000 6.34800 53.25100 1.000 41.35398 65 SER A O 1
ATOM 2012 N N . SER B 1 53 ? 3.39000 7.25300 55.19900 1.000 34.12866 66 SER A N 1
ATOM 2013 C CA . SER B 1 53 ? 2.20400 6.78600 55.90100 1.000 38.00132 66 SER A CA 1
ATOM 2014 C C . SER B 1 53 ? 1.21400 7.93300 56.06200 1.000 36.27508 66 SER A C 1
ATOM 2015 O O . SER B 1 53 ? 1.58400 9.02600 56.51500 1.000 34.89805 66 SER A O 1
ATOM 2018 N N . LEU B 1 54 ? -0.03800 7.68400 55.69100 1.000 36.03324 67 LEU A N 1
ATOM 2019 C CA . LEU B 1 54 ? -1.08200 8.69100 55.81600 1.000 40.59984 67 LEU A CA 1
ATOM 2020 C C . LEU B 1 54 ? -1.61900 8.70100 57.23800 1.000 37.16065 67 LEU A C 1
ATOM 2021 O O . LEU B 1 54 ? -2.01100 7.65500 57.76900 1.000 39.50336 67 LEU A O 1
ATOM 2026 N N . TYR B 1 55 ? -1.65000 9.88200 57.84700 1.000 37.77120 68 TYR A N 1
ATOM 2027 C CA . TYR B 1 55 ? -2.13000 9.99300 59.21000 1.000 36.01188 68 TYR A CA 1
ATOM 2028 C C . TYR B 1 55 ? -3.65200 9.89100 59.24500 1.000 42.80692 68 TYR A C 1
ATOM 2029 O O . TYR B 1 55 ? -4.32400 9.72900 58.21900 1.000 43.80738 68 TYR A O 1
ATOM 2038 N N . SER B 1 56 ? -4.20300 10.00300 60.45100 1.000 41.80185 69 SER A N 1
ATOM 2039 C CA . SER B 1 56 ? -5.61000 9.69600 60.69400 1.000 45.94841 69 SER A CA 1
ATOM 2040 C C . SER B 1 56 ? -6.50800 10.70000 59.98100 1.000 43.98953 69 SER A C 1
ATOM 2041 O O . SER B 1 56 ? -6.44700 11.90300 60.25500 1.000 53.80460 69 SER A O 1
ATOM 2044 N N . GLY B 1 57 ? -7.31300 10.20800 59.03900 1.000 55.73752 70 GLY A N 1
ATOM 2045 C CA . GLY B 1 57 ? -8.26800 11.02700 58.33300 1.000 58.24503 70 GLY A CA 1
ATOM 2046 C C . GLY B 1 57 ? -7.79100 11.65300 57.03700 1.000 59.67963 70 GLY A C 1
ATOM 2047 O O . GLY B 1 57 ? -8.62300 12.19300 56.29300 1.000 66.11166 70 GLY A O 1
ATOM 2048 N N . VAL B 1 58 ? -6.50400 11.59500 56.72200 1.000 54.90157 71 VAL A N 1
ATOM 2049 C CA . VAL B 1 58 ? -6.04300 12.31500 55.52800 1.000 39.49774 71 VAL A CA 1
ATOM 2050 C C . VAL B 1 58 ? -6.54600 11.59700 54.28300 1.000 49.73571 71 VAL A C 1
ATOM 2051 O O . VAL B 1 58 ? -6.30100 10.38700 54.13400 1.000 52.76270 71 VAL A O 1
ATOM 2055 N N . PRO B 1 59 ? -7.22100 12.29300 53.36600 1.000 43.33861 72 PRO A N 1
ATOM 2056 C CA . PRO B 1 59 ? -7.81400 11.61800 52.19800 1.000 46.10892 72 PRO A CA 1
ATOM 2057 C C . PRO B 1 59 ? -6.75700 10.94600 51.33500 1.000 54.24721 72 PRO A C 1
ATOM 2058 O O . PRO B 1 59 ? -5.56600 11.26300 51.38800 1.000 44.67256 72 PRO A O 1
ATOM 2062 N N . SER B 1 60 ? -7.21600 10.00000 50.52500 1.000 51.45203 74 SER A N 1
ATOM 2063 C CA . SER B 1 60 ? -6.30600 9.17200 49.74600 1.000 61.35172 74 SER A CA 1
ATOM 2064 C C . SER B 1 60 ? -5.59000 9.92700 48.63200 1.000 56.22239 74 SER A C 1
ATOM 2065 O O . SER B 1 60 ? -4.67300 9.36000 48.02900 1.000 64.20902 74 SER A O 1
ATOM 2068 N N . ARG B 1 61 ? -5.97300 11.17100 48.32900 1.000 55.57060 75 ARG A N 1
ATOM 2069 C CA . ARG B 1 61 ? -5.34900 11.85800 47.19800 1.000 53.41437 75 ARG A CA 1
ATOM 2070 C C . ARG B 1 61 ? -3.95900 12.39300 47.53800 1.000 54.17381 75 ARG A C 1
ATOM 2071 O O . ARG B 1 61 ? -3.17500 12.68800 46.62000 1.000 44.51633 75 ARG A O 1
ATOM 2079 N N . PHE B 1 62 ? -3.64300 12.49000 48.82900 1.000 42.70669 76 PHE A N 1
ATOM 2080 C CA . PHE B 1 62 ? -2.28900 12.76900 49.30200 1.000 44.03393 76 PHE A CA 1
ATOM 2081 C C . PHE B 1 62 ? -1.46400 11.48700 49.35500 1.000 41.92360 76 PHE A C 1
ATOM 2082 O O . PHE B 1 62 ? -1.94800 10.43500 49.78100 1.000 47.39513 76 PHE A O 1
ATOM 2090 N N . SER B 1 63 ? -0.21100 11.57000 48.91400 1.000 42.05616 77 SER A N 1
ATOM 2091 C CA . SER B 1 63 ? 0.71200 10.45300 49.04100 1.000 38.34585 77 SER A CA 1
ATOM 2092 C C . SER B 1 63 ? 2.10700 11.01000 49.27400 1.000 41.56705 77 SER A C 1
ATOM 2093 O O . SER B 1 63 ? 2.38800 12.17300 48.98100 1.000 39.50994 77 SER A O 1
ATOM 2096 N N . GLY B 1 64 ? 2.96800 10.18300 49.84100 1.000 40.08429 78 GLY A N 1
ATOM 2097 C CA . GLY B 1 64 ? 4.33600 10.58500 50.11100 1.000 35.44649 78 GLY A CA 1
ATOM 2098 C C . GLY B 1 64 ? 5.28400 9.45300 49.78200 1.000 35.27431 78 GLY A C 1
ATOM 2099 O O . GLY B 1 64 ? 4.92600 8.28000 49.87400 1.000 37.19953 78 GLY A O 1
ATOM 2100 N N . SER B 1 65 ? 6.50900 9.81600 49.39500 1.000 35.01926 79 SER A N 1
ATOM 2101 C CA . SER B 1 65 ? 7.50000 8.81900 49.02700 1.000 36.24252 79 SER A CA 1
ATOM 2102 C C . SER B 1 65 ? 8.90200 9.33000 49.34600 1.000 37.78231 79 SER A C 1
ATOM 2103 O O . SER B 1 65 ? 9.13100 10.53600 49.48800 1.000 35.48711 79 SER A O 1
ATOM 2106 N N . ARG B 1 66 ? 9.83000 8.37700 49.49000 1.000 36.42998 80 ARG A N 1
ATOM 2107 C CA . ARG B 1 66 ? 11.25100 8.61900 49.72100 1.000 36.42702 80 ARG A CA 1
ATOM 2108 C C . ARG B 1 66 ? 12.10900 7.92400 48.66100 1.000 47.38392 80 ARG A C 1
ATOM 2109 O O . ARG B 1 66 ? 11.83100 6.78700 48.25100 1.000 40.15453 80 ARG A O 1
ATOM 2117 N N . SER B 1 67 ? 13.14700 8.62900 48.21300 1.000 42.68335 83 SER A N 1
ATOM 2118 C CA . SER B 1 67 ? 14.24100 8.06300 47.43100 1.000 43.64817 83 SER A CA 1
ATOM 2119 C C . SER B 1 67 ? 15.54400 8.58600 48.03100 1.000 41.21776 83 SER A C 1
ATOM 2120 O O . SER B 1 67 ? 15.95100 9.72200 47.76700 1.000 40.93389 83 SER A O 1
ATOM 2123 N N . GLY B 1 68 ? 16.19000 7.75300 48.83900 1.000 41.84482 84 GLY A N 1
ATOM 2124 C CA . GLY B 1 68 ? 17.36900 8.15300 49.58300 1.000 51.25312 84 GLY A CA 1
ATOM 2125 C C . GLY B 1 68 ? 17.14300 9.38100 50.44200 1.000 46.64474 84 GLY A C 1
ATOM 2126 O O . GLY B 1 68 ? 16.47800 9.32800 51.48400 1.000 46.14984 84 GLY A O 1
ATOM 2127 N N . THR B 1 69 ? 17.66000 10.50900 49.97600 1.000 43.35575 85 THR A N 1
ATOM 2128 C CA . THR B 1 69 ? 17.60800 11.76900 50.70200 1.000 45.59509 85 THR A CA 1
ATOM 2129 C C . THR B 1 69 ? 16.45300 12.67200 50.26600 1.000 43.88615 85 THR A C 1
ATOM 2130 O O . THR B 1 69 ? 16.13900 13.64100 50.97000 1.000 44.29091 85 THR A O 1
ATOM 2134 N N . ASP B 1 70 ? 15.81000 12.36900 49.13800 1.000 40.38829 86 ASP A N 1
ATOM 2135 C CA . ASP B 1 70 ? 14.73500 13.18400 48.59200 1.000 37.67931 86 ASP A CA 1
ATOM 2136 C C . ASP B 1 70 ? 13.38700 12.67200 49.08500 1.000 39.36011 86 ASP A C 1
ATOM 2137 O O . ASP B 1 70 ? 13.11500 11.46700 49.02700 1.000 38.24499 86 ASP A O 1
ATOM 2142 N N . PHE B 1 71 ? 12.51200 13.59600 49.48800 1.000 33.68871 87 PHE A N 1
ATOM 2143 C CA . PHE B 1 71 ? 11.15700 13.24800 49.90300 1.000 36.74871 87 PHE A CA 1
ATOM 2144 C C . PHE B 1 71 ? 10.12700 14.06300 49.12700 1.000 39.58311 87 PHE A C 1
ATOM 2145 O O . PHE B 1 71 ? 10.26900 15.27800 48.96500 1.000 39.90127 87 PHE A O 1
ATOM 2153 N N . THR B 1 72 ? 9.06600 13.39300 48.68200 1.000 33.26546 88 THR A N 1
ATOM 2154 C CA . THR B 1 72 ? 8.04800 13.99400 47.83000 1.000 35.30958 88 THR A CA 1
ATOM 2155 C C . THR B 1 72 ? 6.67800 13.82200 48.45500 1.000 35.73868 88 THR A C 1
ATOM 2156 O O . THR B 1 72 ? 6.33400 12.73100 48.91300 1.000 35.64882 88 THR A O 1
ATOM 2160 N N . LEU B 1 73 ? 5.92400 14.91800 48.50700 1.000 39.89704 89 LEU A N 1
ATOM 2161 C CA . LEU B 1 73 ? 4.50200 14.92200 48.81600 1.000 41.18192 89 LEU A CA 1
ATOM 2162 C C . LEU B 1 73 ? 3.73100 15.15600 47.52900 1.000 36.82732 89 LEU A C 1
ATOM 2163 O O . LEU B 1 73 ? 4.03400 16.09700 46.79100 1.000 40.38846 89 LEU A O 1
ATOM 2168 N N . THR B 1 74 ? 2.73200 14.31400 47.26800 1.000 45.16831 90 THR A N 1
ATOM 2169 C CA . THR B 1 74 ? 1.96300 14.35800 46.03000 1.000 40.50215 90 THR A CA 1
ATOM 2170 C C . THR B 1 74 ? 0.48100 14.41300 46.36200 1.000 47.07338 90 THR A C 1
ATOM 2171 O O . THR B 1 74 ? 0.00600 13.64700 47.20800 1.000 50.81966 90 THR A O 1
ATOM 2175 N N . ILE B 1 75 ? -0.23700 15.33500 45.72000 1.000 42.33242 91 ILE A N 1
ATOM 2176 C CA . ILE B 1 75 ? -1.69200 15.30400 45.65200 1.000 45.30770 91 ILE A CA 1
ATOM 2177 C C . ILE B 1 75 ? -2.06500 14.88100 44.24200 1.000 51.83028 91 ILE A C 1
ATOM 2178 O O . ILE B 1 75 ? -1.60800 15.49000 43.26700 1.000 50.91041 91 ILE A O 1
ATOM 2183 N N . SER B 1 76 ? -2.88100 13.83000 44.13000 1.000 47.18781 92 SER A N 1
ATOM 2184 C CA . SER B 1 76 ? -3.21100 13.28800 42.81700 1.000 52.09056 92 SER A CA 1
ATOM 2185 C C . SER B 1 76 ? -4.14100 14.22000 42.04400 1.000 55.71532 92 SER A C 1
ATOM 2186 O O . SER B 1 76 ? -4.00300 14.38100 40.82600 1.000 52.02136 92 SER A O 1
ATOM 2189 N N . SER B 1 77 ? -5.08600 14.84600 42.73700 1.000 51.13170 93 SER A N 1
ATOM 2190 C CA . SER B 1 77 ? -6.06500 15.73100 42.11300 1.000 52.72687 93 SER A CA 1
ATOM 2191 C C . SER B 1 77 ? -6.28500 16.88900 43.07700 1.000 52.98512 93 SER A C 1
ATOM 2192 O O . SER B 1 77 ? -6.97000 16.72300 44.09200 1.000 58.14990 93 SER A O 1
ATOM 2195 N N . LEU B 1 78 ? -5.67300 18.03900 42.78400 1.000 55.45492 94 LEU A N 1
ATOM 2196 C CA . LEU B 1 78 ? -5.87200 19.22100 43.61800 1.000 54.27752 94 LEU A CA 1
ATOM 2197 C C . LEU B 1 78 ? -7.35900 19.49300 43.79500 1.000 51.77337 94 LEU A C 1
ATOM 2198 O O . LEU B 1 78 ? -8.09100 19.65800 42.81500 1.000 54.65885 94 LEU A O 1
ATOM 2203 N N . GLN B 1 79 ? -7.80100 19.51000 45.05000 1.000 55.78782 95 GLN A N 1
ATOM 2204 C CA . GLN B 1 79 ? -9.13400 19.92000 45.44900 1.000 57.89718 95 GLN A CA 1
ATOM 2205 C C . GLN B 1 79 ? -9.07400 21.29900 46.11200 1.000 59.92990 95 GLN A C 1
ATOM 2206 O O . GLN B 1 79 ? -8.02700 21.69100 46.64400 1.000 49.03963 95 GLN A O 1
ATOM 2208 N N . PRO B 1 80 ? -10.16700 22.06800 46.08000 1.000 54.28568 96 PRO A N 1
ATOM 2209 C CA . PRO B 1 80 ? -10.09900 23.44700 46.59600 1.000 55.05513 96 PRO A CA 1
ATOM 2210 C C . PRO B 1 80 ? -9.77300 23.53700 48.07000 1.000 55.08156 96 PRO A C 1
ATOM 2211 O O . PRO B 1 80 ? -9.12200 24.50300 48.48000 1.000 58.45554 96 PRO A O 1
ATOM 2215 N N . GLU B 1 81 ? -10.17600 22.55400 48.87800 1.000 53.54703 97 GLU A N 1
ATOM 2216 C CA . GLU B 1 81 ? -9.77300 22.53900 50.28000 1.000 59.46420 97 GLU A CA 1
ATOM 2217 C C . GLU B 1 81 ? -8.27800 22.31700 50.45600 1.000 56.72248 97 GLU A C 1
ATOM 2218 O O . GLU B 1 81 ? -7.80400 22.35600 51.59200 1.000 45.73804 97 GLU A O 1
ATOM 2224 N N . ASP B 1 82 ? -7.52400 22.10000 49.37400 1.000 46.00271 98 ASP A N 1
ATOM 2225 C CA . ASP B 1 82 ? -6.09400 21.88500 49.47800 1.000 41.95937 98 ASP A CA 1
ATOM 2226 C C . ASP B 1 82 ? -5.26600 23.15800 49.34700 1.000 47.76509 98 ASP A C 1
ATOM 2227 O O . ASP B 1 82 ? -4.05100 23.10400 49.56500 1.000 50.50274 98 ASP A O 1
ATOM 2232 N N . PHE B 1 83 ? -5.87700 24.29600 49.01500 1.000 54.00065 99 PHE A N 1
ATOM 2233 C CA . PHE B 1 83 ? -5.18100 25.57300 49.15400 1.000 51.68812 99 PHE A CA 1
ATOM 2234 C C . PHE B 1 83 ? -4.62300 25.70000 50.56400 1.000 48.66153 99 PHE A C 1
ATOM 2235 O O . PHE B 1 83 ? -5.39200 25.79600 51.52400 1.000 59.19127 99 PHE A O 1
ATOM 2237 N N . ALA B 1 84 ? -3.29800 25.68700 50.70400 1.000 40.74087 100 ALA A N 1
ATOM 2238 C CA . ALA B 1 84 ? -2.65000 25.70700 52.00600 1.000 42.54037 100 ALA A CA 1
ATOM 2239 C C . ALA B 1 84 ? -1.13800 25.82000 51.84900 1.000 47.16666 100 ALA A C 1
ATOM 2240 O O . ALA B 1 84 ? -0.62500 25.81900 50.72300 1.000 44.07249 100 ALA A O 1
ATOM 2242 N N . THR B 1 85 ? -0.41700 25.92400 52.96500 1.000 35.78274 101 THR A N 1
ATOM 2243 C CA . THR B 1 85 ? 1.03900 25.89100 52.96900 1.000 38.64390 101 THR A CA 1
ATOM 2244 C C . THR B 1 85 ? 1.50200 24.54700 53.51800 1.000 35.46923 101 THR A C 1
ATOM 2245 O O . THR B 1 85 ? 0.97100 24.06300 54.52200 1.000 33.94920 101 THR A O 1
ATOM 2249 N N . TYR B 1 86 ? 2.48700 23.94400 52.85400 1.000 37.40892 102 TYR A N 1
ATOM 2250 C CA . TYR B 1 86 ? 2.95400 22.60100 53.16500 1.000 29.42649 102 TYR A CA 1
ATOM 2251 C C . TYR B 1 86 ? 4.40800 22.65300 53.62500 1.000 32.24151 102 TYR A C 1
ATOM 2252 O O . TYR B 1 86 ? 5.25200 23.29400 52.97700 1.000 31.25061 102 TYR A O 1
ATOM 2261 N N . TYR B 1 87 ? 4.69200 21.95800 54.72800 1.000 26.09318 103 TYR A N 1
ATOM 2262 C CA . TYR B 1 87 ? 6.02000 21.88100 55.33000 1.000 31.38148 103 TYR A CA 1
ATOM 2263 C C . TYR B 1 87 ? 6.46100 20.43200 55.45800 1.000 25.41119 103 TYR A C 1
ATOM 2264 O O . TYR B 1 87 ? 5.70100 19.61100 55.97400 1.000 24.64344 103 TYR A O 1
ATOM 2273 N N . CYS B 1 88 ? 7.69400 20.13000 55.02900 1.000 25.32221 104 CYS A N 1
ATOM 2274 C CA . CYS B 1 88 ? 8.33400 18.88500 55.42300 1.000 25.09555 104 CYS A CA 1
ATOM 2275 C C . CYS B 1 88 ? 8.96800 19.07100 56.80200 1.000 31.91745 104 CYS A C 1
ATOM 2276 O O . CYS B 1 88 ? 9.16900 20.19300 57.27200 1.000 33.06358 104 CYS A O 1
ATOM 2279 N N . GLN B 1 89 ? 9.25500 17.95500 57.46000 1.000 23.96284 105 GLN A N 1
ATOM 2280 C CA . GLN B 1 89 ? 9.91600 17.97100 58.76100 1.000 25.09396 105 GLN A CA 1
ATOM 2281 C C . GLN B 1 89 ? 10.75700 16.70700 58.86600 1.000 26.90819 105 GLN A C 1
ATOM 2282 O O . GLN B 1 89 ? 10.30800 15.63000 58.46300 1.000 34.48318 105 GLN A O 1
ATOM 2288 N N . GLN B 1 90 ? 11.98400 16.83500 59.36300 1.000 24.34115 106 GLN A N 1
ATOM 2289 C CA . GLN B 1 90 ? 12.71300 15.65900 59.82900 1.000 28.89352 106 GLN A CA 1
ATOM 2290 C C . GLN B 1 90 ? 12.54700 15.54800 61.34100 1.000 35.64381 106 GLN A C 1
ATOM 2291 O O . GLN B 1 90 ? 12.61300 16.55300 62.06400 1.000 30.82880 106 GLN A O 1
ATOM 2297 N N . TYR B 1 91 ? 12.26400 14.33800 61.80400 1.000 27.03211 107 TYR A N 1
ATOM 2298 C CA . TYR B 1 91 ? 12.26700 14.03100 63.22200 1.000 27.67931 107 TYR A CA 1
ATOM 2299 C C . TYR B 1 91 ? 13.31500 12.97100 63.54200 1.000 30.65993 107 TYR A C 1
ATOM 2300 O O . TYR B 1 91 ? 13.16700 12.20700 64.49400 1.000 26.01294 107 TYR A O 1
ATOM 2309 N N . TYR B 1 92 ? 14.38500 12.92400 62.73600 1.000 30.27217 108 TYR A N 1
ATOM 2310 C CA . TYR B 1 92 ? 15.42600 11.92000 62.92200 1.000 28.47781 108 TYR A CA 1
ATOM 2311 C C . TYR B 1 92 ? 16.21000 12.16000 64.20600 1.000 28.88948 108 TYR A C 1
ATOM 2312 O O . TYR B 1 92 ? 16.50900 11.21300 64.94400 1.000 33.40105 108 TYR A O 1
ATOM 2321 N N . TYR B 1 93 ? 16.58500 13.41400 64.47200 1.000 30.25142 109 TYR A N 1
ATOM 2322 C CA . TYR B 1 93 ? 17.18800 13.79100 65.74400 1.000 35.44961 109 TYR A CA 1
ATOM 2323 C C . TYR B 1 93 ? 17.25400 15.31200 65.85500 1.000 33.90088 109 TYR A C 1
ATOM 2324 O O . TYR B 1 93 ? 17.23200 16.03500 64.84900 1.000 31.96825 109 TYR A O 1
ATOM 2333 N N . ALA B 1 94 ? 17.32100 15.78200 67.10300 1.000 29.58123 114 ALA A N 1
ATOM 2334 C CA . ALA B 1 94 ? 17.45000 17.20200 67.38300 1.000 29.15555 114 ALA A CA 1
ATOM 2335 C C . ALA B 1 94 ? 18.81200 17.70700 66.90900 1.000 37.35451 114 ALA A C 1
ATOM 2336 O O . ALA B 1 94 ? 19.80400 16.98400 66.98200 1.000 36.38848 114 ALA A O 1
ATOM 2338 N N . PRO B 1 95 ? 18.89800 18.96300 66.44100 1.000 38.29291 115 PRO A N 1
ATOM 2339 C CA . PRO B 1 95 ? 17.83400 19.98100 66.34800 1.000 34.80461 115 PRO A CA 1
ATOM 2340 C C . PRO B 1 95 ? 16.82600 19.69000 65.24500 1.000 34.37738 115 PRO A C 1
ATOM 2341 O O . PRO B 1 95 ? 17.17300 19.29200 64.13000 1.000 30.50182 115 PRO A O 1
ATOM 2345 N N . ILE B 1 96 ? 15.56300 19.88300 65.54200 1.000 29.46958 116 ILE A N 1
ATOM 2346 C CA . ILE B 1 96 ? 14.52000 19.60100 64.56800 1.000 28.77282 116 ILE A CA 1
ATOM 2347 C C . ILE B 1 96 ? 14.47700 20.69100 63.51200 1.000 29.07200 116 ILE A C 1
ATOM 2348 O O . ILE B 1 96 ? 14.73100 21.87800 63.77400 1.000 28.93064 116 ILE A O 1
ATOM 2353 N N . THR B 1 97 ? 14.15100 20.26300 62.29700 1.000 25.35191 117 THR A N 1
ATOM 2354 C CA . THR B 1 97 ? 14.18100 21.10000 61.11000 1.000 27.96940 117 THR A CA 1
ATOM 2355 C C . THR B 1 97 ? 12.89700 20.93000 60.32200 1.000 27.96331 117 THR A C 1
ATOM 2356 O O . THR B 1 97 ? 12.49700 19.80500 60.01100 1.000 26.10004 117 THR A O 1
ATOM 2360 N N . PHE B 1 98 ? 12.29600 22.05300 59.95300 1.000 27.64796 118 PHE A N 1
ATOM 2361 C CA . PHE B 1 98 ? 11.20900 22.10500 58.99400 1.000 29.56876 118 PHE A CA 1
ATOM 2362 C C . PHE B 1 98 ? 11.71700 22.68900 57.68700 1.000 33.48526 118 PHE A C 1
ATOM 2363 O O . PHE B 1 98 ? 12.55000 23.60000 57.68400 1.000 36.39950 118 PHE A O 1
ATOM 2371 N N . GLY B 1 99 ? 11.18200 22.18500 56.57700 1.000 28.67202 119 GLY A N 1
ATOM 2372 C CA . GLY B 1 99 ? 11.38100 22.85400 55.30800 1.000 34.53241 119 GLY A CA 1
ATOM 2373 C C . GLY B 1 99 ? 10.74000 24.22800 55.30300 1.000 37.65289 119 GLY A C 1
ATOM 2374 O O . GLY B 1 99 ? 9.90700 24.56300 56.14900 1.000 34.17935 119 GLY A O 1
ATOM 2375 N N . GLN B 1 100 ? 11.15600 25.04900 54.34100 1.000 35.82766 120 GLN A N 1
ATOM 2376 C CA . GLN B 1 100 ? 10.76800 26.45300 54.38800 1.000 36.88633 120 GLN A CA 1
ATOM 2377 C C . GLN B 1 100 ? 9.31000 26.65400 53.99900 1.000 36.21240 120 GLN A C 1
ATOM 2378 O O . GLN B 1 100 ? 8.78500 27.76400 54.15700 1.000 35.94597 120 GLN A O 1
ATOM 2384 N N . GLY B 1 101 ? 8.64700 25.61400 53.51800 1.000 32.49886 121 GLY A N 1
ATOM 2385 C CA . GLY B 1 101 ? 7.23000 25.67400 53.23400 1.000 31.03213 121 GLY A CA 1
ATOM 2386 C C . GLY B 1 101 ? 6.95500 25.81000 51.75000 1.000 39.84535 121 GLY A C 1
ATOM 2387 O O . GLY B 1 101 ? 7.78600 26.29600 50.97500 1.000 3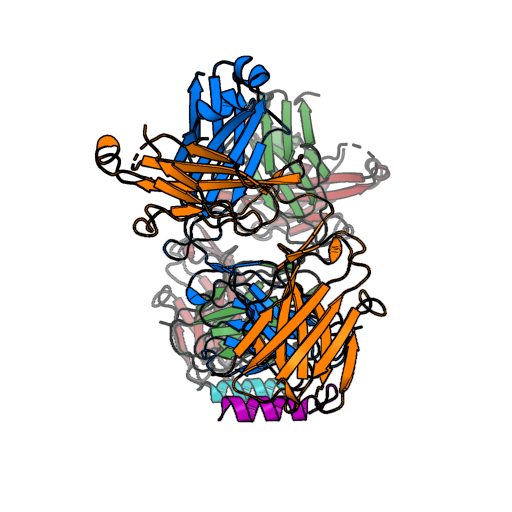4.24511 121 GLY A O 1
ATOM 2388 N N . THR B 1 102 ? 5.76900 25.36300 51.34100 1.000 43.53302 122 THR A N 1
ATOM 2389 C CA . THR B 1 102 ? 5.28600 25.56000 49.98100 1.000 45.01056 122 THR A CA 1
ATOM 2390 C C . THR B 1 102 ? 3.83700 26.01300 50.03500 1.000 44.32263 122 THR A C 1
ATOM 2391 O O . THR B 1 102 ? 2.96700 25.26800 50.49300 1.000 43.59584 122 THR A O 1
ATOM 2395 N N A LYS B 1 103 ? 3.58300 27.22900 49.56000 0.391 44.67578 123 LYS A N 1
ATOM 2396 N N B LYS B 1 103 ? 3.58200 27.22700 49.56400 0.609 44.67051 123 LYS A N 1
ATOM 2397 C CA A LYS B 1 103 ? 2.23300 27.76300 49.45300 0.391 44.76680 123 LYS A CA 1
ATOM 2398 C CA B LYS B 1 103 ? 2.23100 27.75500 49.46300 0.609 44.76557 123 LYS A CA 1
ATOM 2399 C C A LYS B 1 103 ? 1.66500 27.39600 48.08600 0.391 46.93406 123 LYS A C 1
ATOM 2400 C C B LYS B 1 103 ? 1.66600 27.39600 48.09200 0.609 46.93568 123 LYS A C 1
ATOM 2401 O O A LYS B 1 103 ? 2.21600 27.79200 47.05400 0.391 47.51298 123 LYS A O 1
ATOM 2402 O O B LYS B 1 103 ? 2.22800 27.78500 47.06200 0.609 47.50644 123 LYS A O 1
ATOM 2413 N N . VAL B 1 104 ? 0.57700 26.63300 48.07600 1.000 45.88015 124 VAL A N 1
ATOM 2414 C CA . VAL B 1 104 ? -0.10200 26.26900 46.84500 1.000 50.05394 124 VAL A CA 1
ATOM 2415 C C . VAL B 1 104 ? -1.36100 27.11700 46.75700 1.000 57.08345 124 VAL A C 1
ATOM 2416 O O . VAL B 1 104 ? -2.11400 27.24700 47.73600 1.000 53.70012 124 VAL A O 1
ATOM 2420 N N . GLU B 1 105 ? -1.52000 27.78900 45.62600 1.000 52.42455 125 GLU A N 1
ATOM 2421 C CA . GLU B 1 105 ? -2.70100 28.57800 45.32400 1.000 57.00820 125 GLU A CA 1
ATOM 2422 C C . GLU B 1 105 ? -3.31100 28.01200 44.06100 1.000 55.30703 125 GLU A C 1
ATOM 2423 O O . GLU B 1 105 ? -2.59200 27.57300 43.16200 1.000 54.73291 125 GLU A O 1
ATOM 2429 N N . ILE B 1 106 ? -4.59800 27.99100 44.00300 1.000 58.30988 126 ILE A N 1
ATOM 2430 C CA . ILE B 1 106 ? -5.23200 27.27900 42.90800 1.000 54.07886 126 ILE A CA 1
ATOM 2431 C C . ILE B 1 106 ? -5.31300 28.23500 41.71700 1.000 65.58191 126 ILE A C 1
ATOM 2432 O O . ILE B 1 106 ? -5.42200 29.45600 41.88300 1.000 65.73304 126 ILE A O 1
ATOM 2437 N N . LYS B 1 107 ? -5.20600 27.69200 40.50600 1.000 64.63600 127 LYS A N 1
ATOM 2438 C CA . LYS B 1 107 ? -5.16900 28.51800 39.30800 1.000 60.16420 127 LYS A CA 1
ATOM 2439 C C . LYS B 1 107 ? -6.58200 28.87500 38.85600 1.000 67.37259 127 LYS A C 1
ATOM 2440 O O . LYS B 1 107 ? -7.52800 28.10600 39.04600 1.000 67.79494 127 LYS A O 1
ATOM 2444 N N . ARG B 1 108 ? -6.72000 30.06700 38.27300 1.000 67.96043 128 ARG A N 1
ATOM 2445 C CA . ARG B 1 108 ? -8.00200 30.56500 37.77300 1.000 67.39367 128 ARG A CA 1
ATOM 2446 C C . ARG B 1 108 ? -7.75900 31.24500 36.43300 1.000 68.85174 128 ARG A C 1
ATOM 2447 O O . ARG B 1 108 ? -6.64200 31.24200 35.90900 1.000 74.77242 128 ARG A O 1
ATOM 2451 N N . THR B 1 109 ? -8.82000 31.81900 35.86900 1.000 73.27121 129 THR A N 1
ATOM 2452 C CA . THR B 1 109 ? -8.74600 32.60800 34.64900 1.000 65.98848 129 THR A CA 1
ATOM 2453 C C . THR B 1 109 ? -8.65000 34.09200 34.98600 1.000 65.09272 129 THR A C 1
ATOM 2454 O O . THR B 1 109 ? -8.91900 34.51500 36.11100 1.000 72.00122 129 THR A O 1
ATOM 2458 N N . VAL B 1 110 ? -8.26200 34.88500 33.98900 1.000 66.85348 130 VAL A N 1
ATOM 2459 C CA . VAL B 1 110 ? -7.93400 36.28400 34.22800 1.000 66.28601 130 VAL A CA 1
ATOM 2460 C C . VAL B 1 110 ? -9.20100 37.07700 34.52500 1.000 66.75855 130 VAL A C 1
ATOM 2461 O O . VAL B 1 110 ? -10.20200 36.99200 33.79800 1.000 71.09243 130 VAL A O 1
ATOM 2465 N N . ALA B 1 111 ? -9.16100 37.85800 35.60100 1.000 65.58189 131 ALA A N 1
ATOM 2466 C CA . ALA B 1 111 ? -10.27100 38.70600 36.00800 1.000 63.12472 131 ALA A CA 1
ATOM 2467 C C . ALA B 1 111 ? -9.73400 40.10500 36.26500 1.000 67.14300 131 ALA A C 1
ATOM 2468 O O . ALA B 1 111 ? -8.80700 40.27700 37.06300 1.000 61.34829 131 ALA A O 1
ATOM 2470 N N . ALA B 1 112 ? -10.30400 41.09500 35.58300 1.000 65.98613 132 ALA A N 1
ATOM 2471 C CA . ALA B 1 112 ? -9.88600 42.47200 35.78300 1.000 69.13149 132 ALA A CA 1
ATOM 2472 C C . ALA B 1 112 ? -10.37300 42.98400 37.14000 1.000 65.21339 132 ALA A C 1
ATOM 2473 O O . ALA B 1 112 ? -11.40900 42.54000 37.64100 1.000 65.91555 132 ALA A O 1
ATOM 2475 N N . PRO B 1 113 ? -9.64200 43.91400 37.75700 1.000 60.89994 133 PRO A N 1
ATOM 2476 C CA . PRO B 1 113 ? -10.11600 44.50900 39.01300 1.000 60.46539 133 PRO A CA 1
ATOM 2477 C C . PRO B 1 113 ? -11.15000 45.60800 38.79500 1.000 65.57644 133 PRO A C 1
ATOM 2478 O O . PRO B 1 113 ? -11.08200 46.38300 37.83600 1.000 62.39271 133 PRO A O 1
ATOM 2482 N N . SER B 1 114 ? -12.12600 45.65800 39.69500 1.000 63.01381 134 SER A N 1
ATOM 2483 C CA . SER B 1 114 ? -12.97700 46.82900 39.84300 1.000 62.15590 134 SER A CA 1
ATOM 2484 C C . SER B 1 114 ? -12.26900 47.79800 40.77900 1.000 62.09934 134 SER A C 1
ATOM 2485 O O . SER B 1 114 ? -11.80300 47.40100 41.85000 1.000 55.79277 134 SER A O 1
ATOM 2488 N N . VAL B 1 115 ? -12.16300 49.06000 40.37800 1.000 61.64684 135 VAL A N 1
ATOM 2489 C CA . VAL B 1 115 ? -11.35100 50.02200 41.11100 1.000 61.74060 135 VAL A CA 1
ATOM 2490 C C . VAL B 1 115 ? -12.26500 51.05800 41.74900 1.000 61.95425 135 VAL A C 1
ATOM 2491 O O . VAL B 1 115 ? -13.15700 51.60700 41.08700 1.000 59.00052 135 VAL A O 1
ATOM 2495 N N . PHE B 1 116 ? -12.04500 51.31500 43.03800 1.000 56.09824 136 PHE A N 1
ATOM 2496 C CA . PHE B 1 116 ? -12.75800 52.34400 43.78200 1.000 55.90402 136 PHE A CA 1
ATOM 2497 C C . PHE B 1 116 ? -11.74100 53.18800 44.53200 1.000 58.16815 136 PHE A C 1
ATOM 2498 O O . PHE B 1 116 ? -10.76200 52.65900 45.06900 1.000 58.98285 136 PHE A O 1
ATOM 2506 N N . ILE B 1 117 ? -11.97400 54.49500 44.56600 1.000 56.19430 137 ILE A N 1
ATOM 2507 C CA . ILE B 1 117 ? -11.10200 55.43700 45.25500 1.000 59.05324 137 ILE A CA 1
ATOM 2508 C C . ILE B 1 117 ? -11.92100 56.15700 46.31900 1.000 58.53172 137 ILE A C 1
ATOM 2509 O O . ILE B 1 117 ? -13.07500 56.53600 46.07900 1.000 55.88560 137 ILE A O 1
ATOM 2514 N N . PHE B 1 118 ? -11.33400 56.31400 47.50600 1.000 56.14516 138 PHE A N 1
ATOM 2515 C CA . PHE B 1 118 ? -12.00100 56.94600 48.64100 1.000 61.42608 138 PHE A CA 1
ATOM 2516 C C . PHE B 1 118 ? -11.18800 58.14000 49.11700 1.000 57.79650 138 PHE A C 1
ATOM 2517 O O . PHE B 1 118 ? -10.02000 57.96900 49.50800 1.000 57.33889 138 PHE A O 1
ATOM 2525 N N . PRO B 1 119 ? -11.75200 59.34100 49.15100 1.000 55.13823 139 PRO A N 1
ATOM 2526 C CA . PRO B 1 119 ? -11.02600 60.48600 49.70400 1.000 57.81223 139 PRO A CA 1
ATOM 2527 C C . PRO B 1 119 ? -10.95000 60.39200 51.22000 1.000 58.58257 139 PRO A C 1
ATOM 2528 O O . PRO B 1 119 ? -11.67600 59.59500 51.83400 1.000 54.92956 139 PRO A O 1
ATOM 2532 N N . PRO B 1 120 ? -10.08300 61.17900 51.86400 1.000 59.47253 140 PRO A N 1
ATOM 2533 C CA . PRO B 1 120 ? -10.01600 61.13600 53.33100 1.000 61.49118 140 PRO A CA 1
ATOM 2534 C C . PRO B 1 120 ? -11.28400 61.70300 53.96500 1.000 63.66694 140 PRO A C 1
ATOM 2535 O O . PRO B 1 120 ? -11.85700 62.68600 53.48700 1.000 56.92815 140 PRO A O 1
ATOM 2539 N N . SER B 1 121 ? -11.71000 61.07300 55.05800 1.000 60.28450 141 SER A N 1
ATOM 2540 C CA . SER B 1 121 ? -12.93100 61.47500 55.74500 1.000 65.26040 141 SER A CA 1
ATOM 2541 C C . SER B 1 121 ? -12.72500 62.78400 56.49700 1.000 66.84780 141 SER A C 1
ATOM 2542 O O . SER B 1 121 ? -11.63200 63.07200 56.99200 1.000 69.97093 141 SER A O 1
ATOM 2545 N N . ASP B 1 122 ? -13.81100 63.56000 56.61100 1.000 65.93121 142 ASP A N 1
ATOM 2546 C CA . ASP B 1 122 ? -13.75200 64.85900 57.28100 1.000 67.75594 142 ASP A CA 1
ATOM 2547 C C . ASP B 1 122 ? -13.15000 64.74500 58.67900 1.000 65.51995 142 ASP A C 1
ATOM 2548 O O . ASP B 1 122 ? -12.41400 65.63500 59.12200 1.000 66.69397 142 ASP A O 1
ATOM 2553 N N . SER B 1 123 ? -13.44600 63.65400 59.38600 1.000 60.48278 143 SER A N 1
ATOM 2554 C CA . SER B 1 123 ? -12.94900 63.49100 60.74900 1.000 64.51645 143 SER A CA 1
ATOM 2555 C C . SER B 1 123 ? -11.45400 63.19600 60.80500 1.000 63.03493 143 SER A C 1
ATOM 2556 O O . SER B 1 123 ? -10.83000 63.44200 61.84100 1.000 63.51174 143 SER A O 1
ATOM 2559 N N . GLN B 1 124 ? -10.86300 62.67300 59.72800 1.000 63.21714 144 GLN A N 1
ATOM 2560 C CA . GLN B 1 124 ? -9.42100 62.45500 59.74100 1.000 61.36260 144 GLN A CA 1
ATOM 2561 C C . GLN B 1 124 ? -8.65400 63.76900 59.60400 1.000 67.38704 144 GLN A C 1
ATOM 2562 O O . GLN B 1 124 ? -7.64200 63.96800 60.28600 1.000 67.50305 144 GLN A O 1
ATOM 2568 N N . LEU B 1 125 ? -9.11700 64.68600 58.74200 1.000 68.01638 145 LEU A N 1
ATOM 2569 C CA . LEU B 1 125 ? -8.36600 65.92800 58.56500 1.000 69.20933 145 LEU A CA 1
ATOM 2570 C C . LEU B 1 125 ? -8.36400 66.77500 59.83500 1.000 75.46625 145 LEU A C 1
ATOM 2571 O O . LEU B 1 125 ? -7.43900 67.57100 60.04500 1.000 77.18426 145 LEU A O 1
ATOM 2576 N N . LYS B 1 126 ? -9.37700 66.62000 60.69600 1.000 70.79716 146 LYS A N 1
ATOM 2577 C CA . LYS B 1 126 ? -9.33400 67.29000 61.99400 1.000 71.03405 146 LYS A CA 1
ATOM 2578 C C . LYS B 1 126 ? -8.23800 66.70600 62.87500 1.000 68.94384 146 LYS A C 1
ATOM 2579 O O . LYS B 1 126 ? -7.58000 67.43600 63.62500 1.000 74.54755 146 LYS A O 1
ATOM 2582 N N . SER B 1 127 ? -8.01700 65.39200 62.79300 1.000 70.55728 147 SER A N 1
ATOM 2583 C CA . SER B 1 127 ? -6.90800 64.78400 63.51800 1.000 72.46969 147 SER A CA 1
ATOM 2584 C C . SER B 1 127 ? -5.55200 65.21800 62.97200 1.000 74.19326 147 SER A C 1
ATOM 2585 O O . SER B 1 127 ? -4.55000 65.11900 63.69100 1.000 77.90003 147 SER A O 1
ATOM 2588 N N . GLY B 1 128 ? -5.49400 65.67500 61.72200 1.000 77.18151 148 GLY A N 1
ATOM 2589 C CA . GLY B 1 128 ? -4.27600 66.19800 61.13700 1.000 77.46628 148 GLY A CA 1
ATOM 2590 C C . GLY B 1 128 ? -3.65500 65.39000 60.01100 1.000 72.54332 148 GLY A C 1
ATOM 2591 O O . GLY B 1 128 ? -2.56000 65.74400 59.55400 1.000 74.78251 148 GLY A O 1
ATOM 2592 N N . THR B 1 129 ? -4.30900 64.33200 59.53900 1.000 73.14959 149 THR A N 1
ATOM 2593 C CA . THR B 1 129 ? -3.73900 63.46800 58.51400 1.000 74.42882 149 THR A CA 1
ATOM 2594 C C . THR B 1 129 ? -4.76600 63.20400 57.41900 1.000 69.82653 149 THR A C 1
ATOM 2595 O O . THR B 1 129 ? -5.98000 63.27300 57.64500 1.000 62.86686 149 THR A O 1
ATOM 2599 N N . ALA B 1 130 ? -4.26300 62.92100 56.21900 1.000 69.11569 150 ALA A N 1
ATOM 2600 C CA . ALA B 1 130 ? -5.08900 62.59200 55.06700 1.000 61.08092 150 ALA A CA 1
ATOM 2601 C C . ALA B 1 130 ? -4.64500 61.25300 54.49900 1.000 64.38565 150 ALA A C 1
ATOM 2602 O O . ALA B 1 130 ? -3.49400 61.10500 54.07300 1.000 63.98538 150 ALA A O 1
ATOM 2604 N N . SER B 1 131 ? -5.55500 60.28400 54.49900 1.000 58.20813 151 SER A N 1
ATOM 2605 C CA . SER B 1 131 ? -5.34700 58.99900 53.84700 1.000 53.92676 151 SER A CA 1
ATOM 2606 C C . SER B 1 131 ? -6.29900 58.90400 52.66300 1.000 57.91347 151 SER A C 1
ATOM 2607 O O . SER B 1 131 ? -7.50900 59.10400 52.82200 1.000 55.36049 151 SER A O 1
ATOM 2610 N N . VAL B 1 132 ? -5.75400 58.63000 51.47900 1.000 53.71953 152 VAL A N 1
ATOM 2611 C CA . VAL B 1 132 ? -6.55100 58.31800 50.29800 1.000 54.22253 152 VAL A CA 1
ATOM 2612 C C . VAL B 1 132 ? -6.33200 56.84800 49.96100 1.000 55.13476 152 VAL A C 1
ATOM 2613 O O . VAL B 1 132 ? -5.20300 56.34400 50.00800 1.000 53.06658 152 VAL A O 1
ATOM 2617 N N . VAL B 1 133 ? -7.42000 56.14700 49.66500 1.000 54.43929 153 VAL A N 1
ATOM 2618 C CA . VAL B 1 133 ? -7.40800 54.69700 49.52100 1.000 52.73765 153 VAL A CA 1
ATOM 2619 C C . VAL B 1 133 ? -7.90300 54.33000 48.12900 1.000 52.76024 153 VAL A C 1
ATOM 2620 O O . VAL B 1 133 ? -8.91600 54.86300 47.66200 1.000 53.53298 153 VAL A O 1
ATOM 2624 N N . CYS B 1 134 ? -7.18500 53.42500 47.47000 1.000 52.63813 154 CYS A N 1
ATOM 2625 C CA . CYS B 1 134 ? -7.56700 52.87400 46.17500 1.000 60.72877 154 CYS A CA 1
ATOM 2626 C C . CYS B 1 134 ? -7.85200 51.38500 46.34500 1.000 52.32602 154 CYS A C 1
ATOM 2627 O O . CYS B 1 134 ? -7.03000 50.65200 46.90000 1.000 51.33861 154 CYS A O 1
ATOM 2630 N N . LEU B 1 135 ? -9.01600 50.94000 45.88300 1.000 54.16824 155 LEU A N 1
ATOM 2631 C CA . LEU B 1 135 ? -9.47600 49.57600 46.12100 1.000 51.23553 155 LEU A CA 1
ATOM 2632 C C . LEU B 1 135 ? -9.57700 48.83000 44.79900 1.000 52.48271 155 LEU A C 1
ATOM 2633 O O . LEU B 1 135 ? -10.38700 49.19900 43.94500 1.000 53.74911 155 LEU A O 1
ATOM 2638 N N . LEU B 1 136 ? -8.77300 47.77400 44.64200 1.000 52.49483 156 LEU A N 1
ATOM 2639 C CA . LEU B 1 136 ? -8.86400 46.85300 43.50600 1.000 55.17545 156 LEU A CA 1
ATOM 2640 C C . LEU B 1 136 ? -9.51100 45.56600 43.99400 1.000 52.04347 156 LEU A C 1
ATOM 2641 O O . LEU B 1 136 ? -8.90000 44.80400 44.74500 1.000 52.70534 156 LEU A O 1
ATOM 2646 N N . ASN B 1 137 ? -10.72600 45.30200 43.54200 1.000 60.95478 157 ASN A N 1
ATOM 2647 C CA . ASN B 1 137 ? -11.53500 44.21100 44.06800 1.000 59.54887 157 ASN A CA 1
ATOM 2648 C C . ASN B 1 137 ? -11.62900 43.07200 43.06500 1.000 58.86273 157 ASN A C 1
ATOM 2649 O O . ASN B 1 137 ? -11.92900 43.29800 41.88900 1.000 55.04393 157 ASN A O 1
ATOM 2654 N N . ASN B 1 138 ? -11.38000 41.85300 43.54200 1.000 55.70727 158 ASN A N 1
ATOM 2655 C CA . ASN B 1 138 ? -11.73700 40.62000 42.84300 1.000 59.46298 158 ASN A CA 1
ATOM 2656 C C . ASN B 1 138 ? -11.08300 40.54800 41.45800 1.000 62.56545 158 ASN A C 1
ATOM 2657 O O . ASN B 1 138 ? -11.73100 40.63400 40.41600 1.000 64.91556 158 ASN A O 1
ATOM 2662 N N . PHE B 1 139 ? -9.76500 40.36000 41.48400 1.000 58.66938 159 PHE A N 1
ATOM 2663 C CA . PHE B 1 139 ? -8.97500 40.27400 40.26400 1.000 61.72966 159 PHE A CA 1
ATOM 2664 C C . PHE B 1 139 ? -7.98500 39.12500 40.37100 1.000 58.94919 159 PHE A C 1
ATOM 2665 O O . PHE B 1 139 ? -7.48500 38.81700 41.45300 1.000 58.50250 159 PHE A O 1
ATOM 2673 N N . TYR B 1 140 ? -7.70700 38.49400 39.22900 1.000 61.89575 160 TYR A N 1
ATOM 2674 C CA . TYR B 1 140 ? -6.67600 37.48000 39.09100 1.000 58.70810 160 TYR A CA 1
ATOM 2675 C C . TYR B 1 140 ? -5.89200 37.80500 37.82500 1.000 63.64290 160 TYR A C 1
ATOM 2676 O O . TYR B 1 140 ? -6.49400 38.11000 36.78000 1.000 61.71630 160 TYR A O 1
ATOM 2685 N N . PRO B 1 141 ? -4.55800 37.72500 37.87100 1.000 67.55876 161 PRO A N 1
ATOM 2686 C CA . PRO B 1 141 ? -3.73800 37.21700 38.96800 1.000 58.26033 161 PRO A CA 1
ATOM 2687 C C . PRO B 1 141 ? -3.25800 38.30100 39.92600 1.000 70.05111 161 PRO A C 1
ATOM 2688 O O . PRO B 1 141 ? -3.58000 39.48000 39.75900 1.000 60.76222 161 PRO A O 1
ATOM 2692 N N . ARG B 1 142 ? -2.48100 37.87600 40.93400 1.000 62.23421 162 ARG A N 1
ATOM 2693 C CA . ARG B 1 142 ? -2.09700 38.74700 42.04500 1.000 64.43848 162 ARG A CA 1
ATOM 2694 C C . ARG B 1 142 ? -1.33200 39.97300 41.56500 1.000 66.11365 162 ARG A C 1
ATOM 2695 O O . ARG B 1 142 ? -1.53100 41.08000 42.07900 1.000 65.07707 162 ARG A O 1
ATOM 2703 N N . GLU B 1 143 ? -0.44700 39.79200 40.58900 1.000 65.83744 163 GLU A N 1
ATOM 2704 C CA . GLU B 1 143 ? 0.37100 40.89100 40.10100 1.000 67.13970 163 GLU A CA 1
ATOM 2705 C C . GLU B 1 143 ? -0.51100 41.97200 39.49700 1.000 59.42075 163 GLU A C 1
ATOM 2706 O O . GLU B 1 143 ? -1.45000 41.68700 38.75200 1.000 61.39193 163 GLU A O 1
ATOM 2712 N N . ALA B 1 144 ? -0.20100 43.21800 39.83500 1.000 62.52329 164 ALA A N 1
ATOM 2713 C CA . ALA B 1 144 ? -0.91800 44.40000 39.38100 1.000 66.40417 164 ALA A CA 1
ATOM 2714 C C . ALA B 1 144 ? -0.08600 45.61700 39.74500 1.000 61.73392 164 ALA A C 1
ATOM 2715 O O . ALA B 1 144 ? 0.64700 45.60500 40.73700 1.000 68.05808 164 ALA A O 1
ATOM 2717 N N . LYS B 1 145 ? -0.20500 46.66100 38.94000 1.000 66.58157 165 LYS A N 1
ATOM 2718 C CA . LYS B 1 145 ? 0.55300 47.88700 39.13700 1.000 69.58946 165 LYS A CA 1
ATOM 2719 C C . LYS B 1 145 ? -0.42700 48.99400 39.48400 1.000 69.24711 165 LYS A C 1
ATOM 2720 O O . LYS B 1 145 ? -1.36100 49.26000 38.72200 1.000 74.82255 165 LYS A O 1
ATOM 2722 N N . VAL B 1 146 ? -0.22900 49.62100 40.63800 1.000 67.22253 166 VAL A N 1
ATOM 2723 C CA . VAL B 1 146 ? -1.06400 50.72900 41.08000 1.000 67.40986 166 VAL A CA 1
ATOM 2724 C C . VAL B 1 146 ? -0.16000 51.93500 41.24000 1.000 70.61136 166 VAL A C 1
ATOM 2725 O O . VAL B 1 146 ? 0.82400 51.88600 41.98900 1.000 68.77075 166 VAL A O 1
ATOM 2729 N N . GLN B 1 147 ? -0.48700 53.01000 40.53700 1.000 66.05059 167 GLN A N 1
ATOM 2730 C CA . GLN B 1 147 ? 0.30400 54.22700 40.55400 1.000 72.21082 167 GLN A CA 1
ATOM 2731 C C . GLN B 1 147 ? -0.54200 55.35300 41.11700 1.000 70.88585 167 GLN A C 1
ATOM 2732 O O . GLN B 1 147 ? -1.74600 55.42200 40.86400 1.000 70.68726 167 GLN A O 1
ATOM 2738 N N . TRP B 1 148 ? 0.08800 56.22300 41.89400 1.000 72.27352 168 TRP A N 1
ATOM 2739 C CA . TRP B 1 148 ? -0.57000 57.39100 42.45200 1.000 70.65281 168 TRP A CA 1
ATOM 2740 C C . TRP B 1 148 ? -0.09200 58.63000 41.71000 1.000 77.08558 168 TRP A C 1
ATOM 2741 O O . TRP B 1 148 ? 1.11600 58.82900 41.53600 1.000 77.13024 168 TRP A O 1
ATOM 2752 N N . LYS B 1 149 ? -1.03900 59.44300 41.25200 1.000 79.64894 169 LYS A N 1
ATOM 2753 C CA . LYS B 1 149 ? -0.74000 60.72100 40.62100 1.000 79.37958 169 LYS A CA 1
ATOM 2754 C C . LYS B 1 149 ? -1.59200 61.78300 41.29500 1.000 79.86022 169 LYS A C 1
ATOM 2755 O O . LYS B 1 149 ? -2.82400 61.72900 41.22400 1.000 80.35146 169 LYS A O 1
ATOM 2757 N N . VAL B 1 150 ? -0.94000 62.72800 41.96600 1.000 83.40508 170 VAL A N 1
ATOM 2758 C CA . VAL B 1 150 ? -1.61200 63.83600 42.63500 1.000 86.22323 170 VAL A CA 1
ATOM 2759 C C . VAL B 1 150 ? -1.24400 65.11000 41.88700 1.000 90.97038 170 VAL A C 1
ATOM 2760 O O . VAL B 1 150 ? -0.06300 65.47200 41.80900 1.000 94.11006 170 VAL A O 1
ATOM 2762 N N . ASP B 1 151 ? -2.25800 65.78600 41.34000 1.000 84.24240 171 ASP A N 1
ATOM 2763 C CA . ASP B 1 151 ? -2.06500 66.91300 40.42200 1.000 89.12001 171 ASP A CA 1
ATOM 2764 C C . ASP B 1 151 ? -1.19600 66.50500 39.23300 1.000 84.03130 171 ASP A C 1
ATOM 2765 O O . ASP B 1 151 ? -0.35700 67.27200 38.75500 1.000 88.17158 171 ASP A O 1
ATOM 2770 N N . ASN B 1 152 ? -1.41200 65.27800 38.75500 1.000 85.78289 172 ASN A N 1
ATOM 2771 C CA . ASN B 1 152 ? -0.67200 64.66500 37.65200 1.000 88.42973 172 ASN A CA 1
ATOM 2772 C C . ASN B 1 152 ? 0.83100 64.60800 37.90900 1.000 91.29065 172 ASN A C 1
ATOM 2773 O O . ASN B 1 152 ? 1.62500 64.51400 36.96200 1.000 89.76360 172 ASN A O 1
ATOM 2778 N N . ALA B 1 153 ? 1.22900 64.66700 39.17900 1.000 84.59836 173 ALA A N 1
ATOM 2779 C CA . ALA B 1 153 ? 2.59800 64.40200 39.60400 1.000 82.47299 173 ALA A CA 1
ATOM 2780 C C . ALA B 1 153 ? 2.63400 62.98100 40.14800 1.000 79.45615 173 ALA A C 1
ATOM 2781 O O . ALA B 1 153 ? 1.97900 62.68100 41.15200 1.000 81.29995 173 ALA A O 1
ATOM 2783 N N . LEU B 1 154 ? 3.36500 62.10400 39.46300 1.000 80.47411 174 LEU A N 1
ATOM 2784 C CA . LEU B 1 154 ? 3.58200 60.75600 39.97100 1.000 83.54968 174 LEU A CA 1
ATOM 2785 C C . LEU B 1 154 ? 4.32100 60.82900 41.29900 1.000 84.62244 174 LEU A C 1
ATOM 2786 O O . LEU B 1 154 ? 5.29300 61.57700 41.44200 1.000 80.92225 174 LEU A O 1
ATOM 2788 N N . GLN B 1 155 ? 3.85000 60.06000 42.27500 1.000 87.35684 175 GLN A N 1
ATOM 2789 C CA . GLN B 1 155 ? 4.36500 60.11300 43.63100 1.000 76.43476 175 GLN A CA 1
ATOM 2790 C C . GLN B 1 155 ? 5.20800 58.88300 43.92900 1.000 80.54758 175 GLN A C 1
ATOM 2791 O O . GLN B 1 155 ? 5.06100 57.82900 43.30300 1.000 84.16225 175 GLN A O 1
ATOM 2797 N N . SER B 1 156 ? 6.11100 59.03800 44.89100 1.000 74.30326 176 SER A N 1
ATOM 2798 C CA . SER B 1 156 ? 6.96500 57.94900 45.32600 1.000 79.91669 176 SER A CA 1
ATOM 2799 C C . SER B 1 156 ? 7.14200 58.02500 46.83600 1.000 78.09806 176 SER A C 1
ATOM 2800 O O . SER B 1 156 ? 7.05900 59.10100 47.43300 1.000 79.23478 176 SER A O 1
ATOM 2802 N N . GLY B 1 157 ? 7.36900 56.86500 47.44700 1.000 71.00464 177 GLY A N 1
ATOM 2803 C CA . GLY B 1 157 ? 7.68700 56.80100 48.86300 1.000 76.65373 177 GLY A CA 1
ATOM 2804 C C . GLY B 1 157 ? 6.57800 57.23800 49.79100 1.000 76.20898 177 GLY A C 1
ATOM 2805 O O . GLY B 1 157 ? 6.84600 57.55400 50.95400 1.000 70.04031 177 GLY A O 1
ATOM 2806 N N . ASN B 1 158 ? 5.33100 57.25900 49.31200 1.000 76.72931 178 ASN A N 1
ATOM 2807 C CA . ASN B 1 158 ? 4.20300 57.73600 50.10000 1.000 73.59698 178 ASN A CA 1
ATOM 2808 C C . ASN B 1 158 ? 3.00100 56.80100 50.07600 1.000 69.28072 178 ASN A C 1
ATOM 2809 O O . ASN B 1 158 ? 1.97500 57.12400 50.68800 1.000 68.65418 178 ASN A O 1
ATOM 2814 N N . SER B 1 159 ? 3.08600 55.67200 49.38500 1.000 64.87978 179 SER A N 1
ATOM 2815 C CA . SER B 1 159 ? 1.97700 54.74300 49.26900 1.000 63.87368 179 SER A CA 1
ATOM 2816 C C . SER B 1 159 ? 2.30100 53.45700 50.02100 1.000 68.42474 179 SER A C 1
ATOM 2817 O O . SER B 1 159 ? 3.43700 53.22500 50.43800 1.000 72.52322 179 SER A O 1
ATOM 2820 N N . GLN B 1 160 ? 1.27900 52.61700 50.18400 1.000 63.37971 180 GLN A N 1
ATOM 2821 C CA . GLN B 1 160 ? 1.39100 51.37400 50.93900 1.000 60.03256 180 GLN A CA 1
ATOM 2822 C C . GLN B 1 160 ? 0.31900 50.41100 50.44300 1.000 60.92384 180 GLN A C 1
ATOM 2823 O O . GLN B 1 160 ? -0.83300 50.81400 50.27600 1.000 57.18795 180 GLN A O 1
ATOM 2829 N N . GLU B 1 161 ? 0.68200 49.15000 50.21600 1.000 54.15712 181 GLU A N 1
ATOM 2830 C CA . GLU B 1 161 ? -0.20500 48.20200 49.55100 1.000 52.46302 181 GLU A CA 1
ATOM 2831 C C . GLU B 1 161 ? -0.49500 47.00700 50.44900 1.000 55.93451 181 GLU A C 1
ATOM 2832 O O . GLU B 1 161 ? 0.37500 46.54700 51.19100 1.000 53.83977 181 GLU A O 1
ATOM 2838 N N . SER B 1 162 ? -1.72300 46.48900 50.36200 1.000 50.29700 182 SER A N 1
ATOM 2839 C CA . SER B 1 162 ? -2.11600 45.29700 51.10700 1.000 52.80745 182 SER A CA 1
ATOM 2840 C C . SER B 1 162 ? -2.94400 44.39000 50.20700 1.000 50.06098 182 SER A C 1
ATOM 2841 O O . SER B 1 162 ? -3.76800 44.87400 49.42400 1.000 46.88965 182 SER A O 1
ATOM 2844 N N . VAL B 1 163 ? -2.71100 43.07600 50.30800 1.000 47.79371 183 VAL A N 1
ATOM 2845 C CA . VAL B 1 163 ? -3.38300 42.07900 49.47900 1.000 45.88225 183 VAL A CA 1
ATOM 2846 C C . VAL B 1 163 ? -4.09600 41.06400 50.36400 1.000 46.41305 183 VAL A C 1
ATOM 2847 O O . VAL B 1 163 ? -3.53000 40.58400 51.35200 1.000 49.12701 183 VAL A O 1
ATOM 2851 N N . THR B 1 164 ? -5.33000 40.71400 49.99700 1.000 41.77096 184 THR A N 1
ATOM 2852 C CA . THR B 1 164 ? -6.03200 39.67900 50.74200 1.000 46.95056 184 THR A CA 1
ATOM 2853 C C . THR B 1 164 ? -5.52700 38.29600 50.34200 1.000 49.85124 184 THR A C 1
ATOM 2854 O O . THR B 1 164 ? -4.87700 38.11400 49.31100 1.000 51.13946 184 THR A O 1
ATOM 2858 N N . GLU B 1 165 ? -5.79200 37.31700 51.19900 1.000 54.61847 185 GLU A N 1
ATOM 2859 C CA . GLU B 1 165 ? -5.55300 35.94700 50.77900 1.000 57.76390 185 GLU A CA 1
ATOM 2860 C C . GLU B 1 165 ? -6.53100 35.58400 49.67300 1.000 50.29048 185 GLU A C 1
ATOM 2861 O O . GLU B 1 165 ? -7.59100 36.18900 49.53400 1.000 52.50208 185 GLU A O 1
ATOM 2865 N N . GLN B 1 166 ? -6.15100 34.59700 48.86400 1.000 58.42195 186 GLN A N 1
ATOM 2866 C CA . GLN B 1 166 ? -7.03700 34.14900 47.79800 1.000 56.18520 186 GLN A CA 1
ATOM 2867 C C . GLN B 1 166 ? -8.37600 33.72900 48.39500 1.000 59.36556 186 GLN A C 1
ATOM 2868 O O . GLN B 1 166 ? -8.42900 33.07000 49.43500 1.000 62.61822 186 GLN A O 1
ATOM 2874 N N . ASP B 1 167 ? -9.46400 34.14600 47.75400 1.000 64.06165 187 ASP A N 1
ATOM 2875 C CA . ASP B 1 167 ? -10.78500 33.89400 48.31500 1.000 71.29202 187 ASP A CA 1
ATOM 2876 C C . ASP B 1 167 ? -11.18600 32.43300 48.14600 1.000 78.36738 187 ASP A C 1
ATOM 2877 O O . ASP B 1 167 ? -10.81000 31.76400 47.18000 1.000 76.43610 187 ASP A O 1
ATOM 2882 N N . SER B 1 168 ? -11.97600 31.94200 49.10000 1.000 82.91626 188 SER A N 1
ATOM 2883 C CA . SER B 1 168 ? -12.38400 30.54500 49.09100 1.000 81.50225 188 SER A CA 1
ATOM 2884 C C . SER B 1 168 ? -13.48800 30.24700 48.08300 1.000 82.86592 188 SER A C 1
ATOM 2885 O O . SER B 1 168 ? -13.62300 29.09200 47.66700 1.000 87.88628 188 SER A O 1
ATOM 2888 N N . LYS B 1 169 ? -14.27000 31.25200 47.67600 1.000 82.13359 189 LYS A N 1
ATOM 2889 C CA . LYS B 1 169 ? -15.43000 31.03500 46.81300 1.000 75.02731 189 LYS A CA 1
ATOM 2890 C C . LYS B 1 169 ? -15.10400 31.21300 45.33200 1.000 78.10648 189 LYS A C 1
ATOM 2891 O O . LYS B 1 169 ? -15.42900 30.34400 44.51700 1.000 78.97773 189 LYS A O 1
ATOM 2893 N N . ASP B 1 170 ? -14.47800 32.33400 44.96600 1.000 80.28438 190 ASP A N 1
ATOM 2894 C CA . ASP B 1 170 ? -14.14300 32.62200 43.57500 1.000 76.35963 190 ASP A CA 1
ATOM 2895 C C . ASP B 1 170 ? -12.64400 32.64300 43.30200 1.000 73.19512 190 ASP A C 1
ATOM 2896 O O . ASP B 1 170 ? -12.24400 32.88600 42.15700 1.000 71.07561 190 ASP A O 1
ATOM 2901 N N . SER B 1 171 ? -11.80600 32.43800 44.32300 1.000 67.86942 191 SER A N 1
ATOM 2902 C CA . SER B 1 171 ? -10.37100 32.20900 44.13600 1.000 67.82621 191 SER A CA 1
ATOM 2903 C C . SER B 1 171 ? -9.65200 33.43000 43.55600 1.000 63.49504 191 SER A C 1
ATOM 2904 O O . SER B 1 171 ? -8.69900 33.29900 42.78500 1.000 57.61222 191 SER A O 1
ATOM 2907 N N . THR B 1 172 ? -10.09100 34.61600 43.94500 1.000 61.14802 192 THR A N 1
ATOM 2908 C CA . THR B 1 172 ? -9.57600 35.87800 43.43900 1.000 51.98653 192 THR A CA 1
ATOM 2909 C C . THR B 1 172 ? -8.86300 36.63500 44.56500 1.000 59.26974 192 THR A C 1
ATOM 2910 O O . THR B 1 172 ? -8.84600 36.20900 45.72400 1.000 52.88190 192 THR A O 1
ATOM 2914 N N . TYR B 1 173 ? -8.26200 37.77300 44.22100 1.000 58.65930 193 TYR A N 1
ATOM 2915 C CA . TYR B 1 173 ? -7.60100 38.62600 45.19800 1.000 45.74982 193 TYR A CA 1
ATOM 2916 C C . TYR B 1 173 ? -8.24100 40.00900 45.23200 1.000 50.75779 193 TYR A C 1
ATOM 2917 O O . TYR B 1 173 ? -8.89200 40.44600 44.28200 1.000 47.84708 193 TYR A O 1
ATOM 2926 N N . SER B 1 174 ? -8.02500 40.71300 46.33600 1.000 42.23720 194 SER A N 1
ATOM 2927 C CA . SER B 1 174 ? -8.32900 42.13000 46.40500 1.000 44.05285 194 SER A CA 1
ATOM 2928 C C . SER B 1 174 ? -7.11000 42.86900 46.93400 1.000 44.02551 194 SER A C 1
ATOM 2929 O O . SER B 1 174 ? -6.20600 42.27800 47.52900 1.000 46.13122 194 SER A O 1
ATOM 2932 N N . LEU B 1 175 ? -7.08000 44.17300 46.68900 1.000 43.51508 195 LEU A N 1
ATOM 2933 C CA . LEU B 1 175 ? -5.88600 44.94300 46.98100 1.000 43.00193 195 LEU A CA 1
ATOM 2934 C C . LEU B 1 175 ? -6.27500 46.35500 47.37700 1.000 47.71537 195 LEU A C 1
ATOM 2935 O O . LEU B 1 175 ? -7.12000 46.98200 46.73300 1.000 45.53224 195 LEU A O 1
ATOM 2940 N N . SER B 1 176 ? -5.65000 46.83800 48.44400 1.000 50.25110 196 SER A N 1
ATOM 2941 C CA . SER B 1 176 ? -5.78200 48.20800 48.91000 1.000 47.89484 196 SER A CA 1
ATOM 2942 C C . SER B 1 176 ? -4.47500 48.94600 48.67000 1.000 55.82213 196 SER A C 1
ATOM 2943 O O . SER B 1 176 ? -3.39100 48.36100 48.78300 1.000 59.45418 196 SER A O 1
ATOM 2946 N N . SER B 1 177 ? -4.58100 50.22700 48.33600 1.000 55.17520 197 SER A N 1
ATOM 2947 C CA . SER B 1 177 ? -3.43200 51.11400 48.21500 1.000 52.44711 197 SER A CA 1
ATOM 2948 C C . SER B 1 177 ? -3.78800 52.41700 48.91300 1.000 59.46618 197 SER A C 1
ATOM 2949 O O . SER B 1 177 ? -4.80000 53.04600 48.58200 1.000 53.96414 197 SER A O 1
ATOM 2952 N N . THR B 1 178 ? -2.97500 52.80800 49.88900 1.000 52.85214 198 THR A N 1
ATOM 2953 C CA . THR B 1 178 ? -3.25000 53.96500 50.73500 1.000 56.26931 198 THR A CA 1
ATOM 2954 C C . THR B 1 178 ? -2.09600 54.95400 50.60000 1.000 62.21304 198 THR A C 1
ATOM 2955 O O . THR B 1 178 ? -0.95700 54.64300 50.96600 1.000 59.58102 198 THR A O 1
ATOM 2959 N N . LEU B 1 179 ? -2.38500 56.13700 50.05900 1.000 62.64325 199 LEU A N 1
ATOM 2960 C CA . LEU B 1 179 ? -1.43000 57.23700 50.07700 1.000 64.42464 199 LEU A CA 1
ATOM 2961 C C . LEU B 1 179 ? -1.69500 58.10000 51.30500 1.000 65.77325 199 LEU A C 1
ATOM 2962 O O . LEU B 1 179 ? -2.84600 58.32600 51.68300 1.000 59.02341 199 LEU A O 1
ATOM 2964 N N . THR B 1 180 ? -0.62300 58.56900 51.93500 1.000 69.97654 200 THR A N 1
ATOM 2965 C CA . THR B 1 180 ? -0.72000 59.27200 53.20800 1.000 71.61633 200 THR A CA 1
ATOM 2966 C C . THR B 1 180 ? -0.00800 60.61100 53.10400 1.000 76.59394 200 THR A C 1
ATOM 2967 O O . THR B 1 180 ? 1.19300 60.65700 52.81800 1.000 77.28601 200 THR A O 1
ATOM 2971 N N . LEU B 1 181 ? -0.74600 61.69300 53.33600 1.000 70.73144 201 LEU A N 1
ATOM 2972 C CA . LEU B 1 181 ? -0.16700 63.02300 53.42700 1.000 78.02379 201 LEU A CA 1
ATOM 2973 C C . LEU B 1 181 ? -0.77900 63.73800 54.62400 1.000 83.99976 201 LEU A C 1
ATOM 2974 O O . LEU B 1 181 ? -1.87900 63.40400 55.07600 1.000 76.59610 201 LEU A O 1
ATOM 2976 N N . SER B 1 182 ? -0.04400 64.71900 55.14700 1.000 88.24490 202 SER A N 1
ATOM 2977 C CA . SER B 1 182 ? -0.55800 65.53500 56.23500 1.000 84.46231 202 SER A CA 1
ATOM 2978 C C . SER B 1 182 ? -1.72900 66.38100 55.74300 1.000 87.37400 202 SER A C 1
ATOM 2979 O O . SER B 1 182 ? -1.91700 66.58100 54.54000 1.000 86.51501 202 SER A O 1
ATOM 2982 N N . LYS B 1 183 ? -2.53000 66.87300 56.69600 1.000 85.65088 203 LYS A N 1
ATOM 2983 C CA . LYS B 1 183 ? -3.65800 67.73000 56.33900 1.000 84.45143 203 LYS A CA 1
ATOM 2984 C C . LYS B 1 183 ? -3.20200 68.92100 55.50700 1.000 89.51076 203 LYS A C 1
ATOM 2985 O O . LYS B 1 183 ? -3.87500 69.31600 54.54800 1.000 91.91887 203 LYS A O 1
ATOM 2987 N N . ALA B 1 184 ? -2.04600 69.49100 55.84500 1.000 87.62234 204 ALA A N 1
ATOM 2988 C CA . ALA B 1 184 ? -1.52100 70.61800 55.08200 1.000 89.86423 204 ALA A CA 1
ATOM 2989 C C . ALA B 1 184 ? -1.13500 70.19100 53.67000 1.000 90.36416 204 ALA A C 1
ATOM 2990 O O . ALA B 1 184 ? -1.68300 70.70000 52.68500 1.000 91.90003 204 ALA A O 1
ATOM 2992 N N . ASP B 1 185 ? -0.19200 69.24800 53.55400 1.000 92.69987 205 ASP A N 1
ATOM 2993 C CA . ASP B 1 185 ? 0.27000 68.80400 52.24000 1.000 92.49965 205 ASP A CA 1
ATOM 2994 C C . ASP B 1 185 ? -0.87600 68.27900 51.38400 1.000 95.17761 205 ASP A C 1
ATOM 2995 O O . ASP B 1 185 ? -0.84100 68.41200 50.15400 1.000 99.44832 205 ASP A O 1
ATOM 2997 N N . TYR B 1 186 ? -1.89800 67.68700 52.01000 1.000 88.49948 206 TYR A N 1
ATOM 2998 C CA . TYR B 1 186 ? -3.07800 67.26100 51.26300 1.000 85.82156 206 TYR A CA 1
ATOM 2999 C C . TYR B 1 186 ? -3.81300 68.45700 50.67000 1.000 88.78109 206 TYR A C 1
ATOM 3000 O O . TYR B 1 186 ? -4.35400 68.37900 49.56000 1.000 88.99427 206 TYR A O 1
ATOM 3009 N N . GLU B 1 187 ? -3.84100 69.57300 51.39200 1.000 87.83844 207 GLU A N 1
ATOM 3010 C CA . GLU B 1 187 ? -4.45600 70.78800 50.88200 1.000 91.80066 207 GLU A CA 1
ATOM 3011 C C . GLU B 1 187 ? -3.58600 71.50800 49.85600 1.000 93.36050 207 GLU A C 1
ATOM 3012 O O . GLU B 1 187 ? -4.03600 72.50500 49.28100 1.000 94.18026 207 GLU A O 1
ATOM 3015 N N . LYS B 1 188 ? -2.36300 71.02600 49.60600 1.000 95.38761 208 LYS A N 1
ATOM 3016 C CA . LYS B 1 188 ? -1.47100 71.64100 48.62800 1.000 98.49239 208 LYS A CA 1
ATOM 3017 C C . LYS B 1 188 ? -1.73500 71.17400 47.20300 1.000 97.00191 208 LYS A C 1
ATOM 3018 O O . LYS B 1 188 ? -1.16800 71.74700 46.26700 1.000 98.92630 208 LYS A O 1
ATOM 3020 N N . HIS B 1 189 ? -2.56200 70.15300 47.01500 1.000 97.08652 209 HIS A N 1
ATOM 3021 C CA . HIS B 1 189 ? -2.94900 69.67700 45.69700 1.000 95.61852 209 HIS A CA 1
ATOM 3022 C C . HIS B 1 189 ? -4.45900 69.79700 45.54000 1.000 96.18289 209 HIS A C 1
ATOM 3023 O O . HIS B 1 189 ? -5.19500 70.02600 46.50500 1.000 91.67536 209 HIS A O 1
ATOM 3025 N N . LYS B 1 190 ? -4.92000 69.64300 44.29800 1.000 94.35547 210 LYS A N 1
ATOM 3026 C CA . LYS B 1 190 ? -6.34200 69.67300 43.98100 1.000 92.34172 210 LYS A CA 1
ATOM 3027 C C . LYS B 1 190 ? -6.88300 68.28800 43.64200 1.000 89.98367 210 LYS A C 1
ATOM 3028 O O . LYS B 1 190 ? -7.76800 67.77800 44.33700 1.000 91.05756 210 LYS A O 1
ATOM 3030 N N . VAL B 1 191 ? -6.35400 67.65400 42.59800 1.000 87.83846 211 VAL A N 1
ATOM 3031 C CA . VAL B 1 191 ? -6.88300 66.40300 42.06300 1.000 86.70402 211 VAL A CA 1
ATOM 3032 C C . VAL B 1 191 ? -6.01500 65.24000 42.53500 1.000 85.79882 211 VAL A C 1
ATOM 3033 O O . VAL B 1 191 ? -4.78800 65.36600 42.63700 1.000 87.14313 211 VAL A O 1
ATOM 3037 N N . TYR B 1 192 ? -6.65400 64.10700 42.84300 1.000 82.20388 212 TYR A N 1
ATOM 3038 C CA . TYR B 1 192 ? -5.97300 62.91300 43.33300 1.000 76.98935 212 TYR A CA 1
ATOM 3039 C C . TYR B 1 192 ? -6.47000 61.69300 42.57000 1.000 75.28129 212 TYR A C 1
ATOM 3040 O O . TYR B 1 192 ? -7.67900 61.52800 42.38700 1.000 77.05157 212 TYR A O 1
ATOM 3049 N N . ALA B 1 193 ? -5.54900 60.82200 42.15500 1.000 73.19978 213 ALA A N 1
ATOM 3050 C CA . ALA B 1 193 ? -5.92000 59.70900 41.29200 1.000 72.04168 213 ALA A CA 1
ATOM 3051 C C . ALA B 1 193 ? -4.97100 58.53400 41.48300 1.000 74.51530 213 ALA A C 1
ATOM 3052 O O . ALA B 1 193 ? -3.77700 58.71300 41.74200 1.000 76.28775 213 ALA A O 1
ATOM 3054 N N . CYS B 1 194 ? -5.52100 57.32600 41.34000 1.000 72.40111 214 CYS A N 1
ATOM 3055 C CA . CYS B 1 194 ? -4.74800 56.09100 41.28300 1.000 76.13722 214 CYS A CA 1
ATOM 3056 C C . CYS B 1 194 ? -4.97200 55.44700 39.92200 1.000 73.80900 214 CYS A C 1
ATOM 3057 O O . CYS B 1 194 ? -6.11800 55.20800 39.52600 1.000 75.59752 214 CYS A O 1
ATOM 3060 N N . GLU B 1 195 ? -3.88300 55.18700 39.20100 1.000 79.03140 215 GLU A N 1
ATOM 3061 C CA . GLU B 1 195 ? -3.93200 54.50100 37.91500 1.000 81.08574 215 GLU A CA 1
ATOM 3062 C C . GLU B 1 195 ? -3.56500 53.03800 38.12400 1.000 77.66927 215 GLU A C 1
ATOM 3063 O O . GLU B 1 195 ? -2.53900 52.73500 38.74300 1.000 76.74378 215 GLU A O 1
ATOM 3065 N N . VAL B 1 196 ? -4.40500 52.13800 37.61800 1.000 69.71497 216 VAL A N 1
ATOM 3066 C CA . VAL B 1 196 ? -4.30100 50.71200 37.90800 1.000 69.98209 216 VAL A CA 1
ATOM 3067 C C . VAL B 1 196 ? -3.96700 49.96800 36.62200 1.000 76.84753 216 VAL A C 1
ATOM 3068 O O . VAL B 1 196 ? -4.65000 50.13500 35.60200 1.000 78.73726 216 VAL A O 1
ATOM 3072 N N . THR B 1 197 ? -2.91300 49.15400 36.67500 1.000 72.74409 217 THR A N 1
ATOM 3073 C CA . THR B 1 197 ? -2.48200 48.30900 35.57000 1.000 74.24742 217 THR A CA 1
ATOM 3074 C C . THR B 1 197 ? -2.72100 46.85200 35.93800 1.000 78.88945 217 THR A C 1
ATOM 3075 O O . THR B 1 197 ? -2.32100 46.40600 37.02000 1.000 66.01487 217 THR A O 1
ATOM 3079 N N . HIS B 1 198 ? -3.35100 46.10800 35.03500 1.000 76.54481 218 HIS A N 1
ATOM 3080 C CA . HIS B 1 198 ? -3.60000 44.69900 35.29400 1.000 79.97203 218 HIS A CA 1
ATOM 3081 C C . HIS B 1 198 ? -3.73800 43.97400 33.96600 1.000 79.31079 218 HIS A C 1
ATOM 3082 O O . HIS B 1 198 ? -3.98400 44.59000 32.92600 1.000 85.52566 218 HIS A O 1
ATOM 3089 N N . GLN B 1 199 ? -3.56000 42.65300 34.01600 1.000 82.59090 219 GLN A N 1
ATOM 3090 C CA . GLN B 1 199 ? -3.72600 41.83200 32.82100 1.000 84.60011 219 GLN A CA 1
ATOM 3091 C C . GLN B 1 199 ? -5.10500 42.02700 32.20500 1.000 83.98988 219 GLN A C 1
ATOM 3092 O O . GLN B 1 199 ? -5.23600 42.21400 30.99000 1.000 85.87754 219 GLN A O 1
ATOM 3098 N N . GLY B 1 200 ? -6.14700 41.99100 33.03300 1.000 80.76207 220 GLY A N 1
ATOM 3099 C CA . GLY B 1 200 ? -7.51300 41.99400 32.54800 1.000 78.92719 220 GLY A CA 1
ATOM 3100 C C . GLY B 1 200 ? -8.03300 43.34100 32.09400 1.000 78.11699 220 GLY A C 1
ATOM 3101 O O . GLY B 1 200 ? -9.21900 43.47300 31.77800 1.000 77.63868 220 GLY A O 1
ATOM 3102 N N . LEU B 1 201 ? -7.16500 44.34800 32.05700 1.000 80.66168 221 LEU A N 1
ATOM 3103 C CA . LEU B 1 201 ? -7.51800 45.67300 31.56700 1.000 83.73218 221 LEU A CA 1
ATOM 3104 C C . LEU B 1 201 ? -6.80500 45.93300 30.24800 1.000 80.48222 221 LEU A C 1
ATOM 3105 O O . LEU B 1 201 ? -5.59100 45.72700 30.13900 1.000 84.56035 221 LEU A O 1
ATOM 3110 N N . SER B 1 202 ? -7.56800 46.38200 29.24900 1.000 89.95117 222 SER A N 1
ATOM 3111 C CA . SER B 1 202 ? -6.98100 46.70500 27.95300 1.000 87.24076 222 SER A CA 1
ATOM 3112 C C . SER B 1 202 ? -6.04400 47.90200 28.05600 1.000 90.07825 222 SER A C 1
ATOM 3113 O O . SER B 1 202 ? -4.96600 47.91100 27.44900 1.000 91.35545 222 SER A O 1
ATOM 3116 N N . SER B 1 203 ? -6.43600 48.91600 28.81700 1.000 89.13831 223 SER A N 1
ATOM 3117 C CA . SER B 1 203 ? -5.65000 50.10400 29.09200 1.000 86.97729 223 SER A CA 1
ATOM 3118 C C . SER B 1 203 ? -5.69000 50.37300 30.60100 1.000 83.98257 223 SER A C 1
ATOM 3119 O O . SER B 1 203 ? -6.58500 49.88900 31.28700 1.000 80.99460 223 SER A O 1
ATOM 3121 N N . PRO B 1 204 ? -4.72300 51.13100 31.11600 1.000 85.57809 224 PRO A N 1
ATOM 3122 C CA . PRO B 1 204 ? -4.74900 51.44300 32.56000 1.000 87.34886 224 PRO A CA 1
ATOM 3123 C C . PRO B 1 204 ? -5.99200 52.23200 32.95000 1.000 80.76047 224 PRO A C 1
ATOM 3124 O O . PRO B 1 204 ? -6.29000 53.28800 32.38600 1.000 84.53909 224 PRO A O 1
ATOM 3128 N N . VAL B 1 205 ? -6.72200 51.69600 33.92100 1.000 75.82912 225 VAL A N 1
ATOM 3129 C CA . VAL B 1 205 ? -7.91000 52.34200 34.46400 1.000 77.29537 225 VAL A CA 1
ATOM 3130 C C . VAL B 1 205 ? -7.48600 53.36700 35.50400 1.000 78.90498 225 VAL A C 1
ATOM 3131 O O . VAL B 1 205 ? -6.63000 53.09200 36.35300 1.000 75.48718 225 VAL A O 1
ATOM 3135 N N . THR B 1 206 ? -8.08300 54.55600 35.45000 1.000 75.86890 226 THR A N 1
ATOM 3136 C CA . THR B 1 206 ? -7.80800 55.60700 36.42200 1.000 79.76704 226 THR A CA 1
ATOM 3137 C C . THR B 1 206 ? -9.08800 56.00500 37.14600 1.000 78.50902 226 THR A C 1
ATOM 3138 O O . THR B 1 206 ? -10.10200 56.29900 36.50600 1.000 79.32859 226 THR A O 1
ATOM 3142 N N . LYS B 1 207 ? -9.03700 56.01400 38.47600 1.000 71.41459 227 LYS A N 1
ATOM 3143 C CA . LYS B 1 207 ? -10.09400 56.58000 39.30300 1.000 70.24539 227 LYS A CA 1
ATOM 3144 C C . LYS B 1 207 ? -9.55700 57.83000 39.98400 1.000 72.22204 227 LYS A C 1
ATOM 3145 O O . LYS B 1 207 ? -8.44100 57.81900 40.51400 1.000 71.37053 227 LYS A O 1
ATOM 3151 N N . SER B 1 208 ? -10.34700 58.90200 39.96200 1.000 75.52507 228 SER A N 1
ATOM 3152 C CA . SER B 1 208 ? -9.86300 60.21400 40.35800 1.000 70.01758 228 SER A CA 1
ATOM 3153 C C . SER B 1 208 ? -10.95100 60.97500 41.10000 1.000 70.03848 228 SER A C 1
ATOM 3154 O O . SER B 1 208 ? -12.13600 60.63700 41.03300 1.000 72.82916 228 SER A O 1
ATOM 3157 N N . PHE B 1 209 ? -10.51900 62.01200 41.81500 1.000 72.60110 229 PHE A N 1
ATOM 3158 C CA . PHE B 1 209 ? -11.40300 62.94400 42.50000 1.000 75.57944 229 PHE A CA 1
ATOM 3159 C C . PHE B 1 209 ? -10.62700 64.22500 42.77600 1.000 78.45916 229 PHE A C 1
ATOM 3160 O O . PHE B 1 209 ? -9.40500 64.20000 42.94400 1.000 80.15665 229 PHE A O 1
ATOM 3168 N N . ASN B 1 210 ? -11.34900 65.33800 42.83700 1.000 77.52388 230 ASN A N 1
ATOM 3169 C CA . ASN B 1 210 ? -10.76000 66.64700 43.08900 1.000 82.19603 230 ASN A CA 1
ATOM 3170 C C . ASN B 1 210 ? -11.12400 67.09300 44.50000 1.000 84.23175 230 ASN A C 1
ATOM 3171 O O . ASN B 1 210 ? -12.30900 67.19600 44.83600 1.000 82.69036 230 ASN A O 1
ATOM 3173 N N . ARG B 1 211 ? -10.10800 67.35100 45.32100 1.000 87.03998 231 ARG A N 1
ATOM 3174 C CA . ARG B 1 211 ? -10.31300 67.84300 46.68100 1.000 87.55378 231 ARG A CA 1
ATOM 3175 C C . ARG B 1 211 ? -10.94600 69.23200 46.68200 1.000 89.48821 231 ARG A C 1
ATOM 3176 O O . ARG B 1 211 ? -12.17000 69.37400 46.70600 1.000 90.93233 231 ARG A O 1
ATOM 3181 N N . GLU C 2 2 ? -11.58600 14.44400 71.93000 1.000 39.55826 1 GLU B N 1
ATOM 3182 C CA . GLU C 2 2 ? -11.48700 15.41400 73.01200 1.000 43.02360 1 GLU B CA 1
ATOM 3183 C C . GLU C 2 2 ? -10.04100 15.80900 73.29300 1.000 36.74052 1 GLU B C 1
ATOM 3184 O O . GLU C 2 2 ? -9.75800 16.46900 74.29600 1.000 33.98253 1 GLU B O 1
ATOM 3190 N N . VAL C 2 3 ? -9.12400 15.41700 72.40800 1.000 41.24157 2 VAL B N 1
ATOM 3191 C CA . VAL C 2 3 ? -7.73500 15.84900 72.55000 1.000 38.72758 2 VAL B CA 1
ATOM 3192 C C . VAL C 2 3 ? -7.65000 17.34700 72.29100 1.000 36.44181 2 VAL B C 1
ATOM 3193 O O . VAL C 2 3 ? -8.09900 17.83400 71.24900 1.000 36.53499 2 VAL B O 1
ATOM 3197 N N . GLN C 2 4 ? -7.10000 18.08900 73.25100 1.000 32.31310 3 GLN B N 1
ATOM 3198 C CA . GLN C 2 4 ? -6.90800 19.52900 73.11600 1.000 32.83671 3 GLN B CA 1
ATOM 3199 C C . GLN C 2 4 ? -5.53200 19.91300 73.63600 1.000 24.02173 3 GLN B C 1
ATOM 3200 O O . GLN C 2 4 ? -4.99800 19.27100 74.54400 1.000 21.93233 3 GLN B O 1
ATOM 3206 N N . LEU C 2 5 ? -4.96800 20.96400 73.04200 1.000 19.81260 4 LEU B N 1
ATOM 3207 C CA . LEU C 2 5 ? -3.81900 21.67700 73.58700 1.000 20.02876 4 LEU B CA 1
ATOM 3208 C C . LEU C 2 5 ? -4.17700 23.15300 73.55000 1.000 28.68613 4 LEU B C 1
ATOM 3209 O O . LEU C 2 5 ? -4.46700 23.69500 72.47700 1.000 24.52707 4 LEU B O 1
ATOM 3214 N N . VAL C 2 6 ? -4.22800 23.78700 74.72000 1.000 23.91685 5 VAL B N 1
ATOM 3215 C CA . VAL C 2 6 ? -4.62700 25.18700 74.82700 1.000 23.81236 5 VAL B CA 1
ATOM 3216 C C . VAL C 2 6 ? -3.44100 25.96200 75.39800 1.000 26.61379 5 VAL B C 1
ATOM 3217 O O . VAL C 2 6 ? -3.07400 25.78200 76.56700 1.000 18.29168 5 VAL B O 1
ATOM 3221 N N . GLU C 2 7 ? -2.82500 26.79800 74.56700 1.000 27.46066 6 GLU B N 1
ATOM 3222 C CA . GLU C 2 7 ? -1.74300 27.66800 75.00400 1.000 19.90814 6 GLU B CA 1
ATOM 3223 C C . GLU C 2 7 ? -2.28600 28.93600 75.64600 1.000 24.42020 6 GLU B C 1
ATOM 3224 O O . GLU C 2 7 ? -3.32200 29.46000 75.24300 1.000 24.29219 6 GLU B O 1
ATOM 3230 N N . SER C 2 8 ? -1.55300 29.45100 76.63000 1.000 21.39041 7 SER B N 1
ATOM 3231 C CA . SER C 2 8 ? -1.87500 30.75600 77.19100 1.000 24.66567 7 SER B CA 1
ATOM 3232 C C . SER C 2 8 ? -0.58600 31.43400 77.65700 1.000 19.64160 7 SER B C 1
ATOM 3233 O O . SER C 2 8 ? 0.49400 30.83000 77.67500 1.000 17.46106 7 SER B O 1
ATOM 3236 N N . GLY C 2 9 ? -0.71700 32.70100 78.04700 1.000 21.69436 8 GLY B N 1
ATOM 3237 C CA . GLY C 2 9 ? 0.38300 33.47600 78.60800 1.000 25.24276 8 GLY B CA 1
ATOM 3238 C C . GLY C 2 9 ? 1.13000 34.36800 77.62600 1.000 25.99341 8 GLY B C 1
ATOM 3239 O O . GLY C 2 9 ? 2.11300 35.00700 78.02000 1.000 25.57510 8 GLY B O 1
ATOM 3240 N N . GLY C 2 10 ? 0.72500 34.40000 76.36000 1.000 25.19841 9 GLY B N 1
ATOM 3241 C CA . GLY C 2 10 ? 1.31800 35.30500 75.39800 1.000 25.12449 9 GLY B CA 1
ATOM 3242 C C . GLY C 2 10 ? 0.74200 36.70700 75.48400 1.000 29.92445 9 GLY B C 1
ATOM 3243 O O . GLY C 2 10 ? -0.26300 36.96900 76.13800 1.000 33.30492 9 GLY B O 1
ATOM 3244 N N . GLY C 2 11 ? 1.40800 37.63000 74.80700 1.000 27.70153 11 GLY B N 1
ATOM 3245 C CA . GLY C 2 11 ? 0.98200 39.01600 74.78700 1.000 24.35276 11 GLY B CA 1
ATOM 3246 C C . GLY C 2 11 ? 2.15100 39.90800 74.41300 1.000 26.47053 11 GLY B C 1
ATOM 3247 O O . GLY C 2 11 ? 3.13600 39.45500 73.83800 1.000 25.78707 11 GLY B O 1
ATOM 3248 N N . LEU C 2 12 ? 2.01700 41.17800 74.77300 1.000 25.74288 12 LEU B N 1
ATOM 3249 C CA . LEU C 2 12 ? 3.03000 42.18800 74.50100 1.000 29.07210 12 LEU B CA 1
ATOM 3250 C C . LEU C 2 12 ? 4.00900 42.29400 75.66800 1.000 33.48160 12 LEU B C 1
ATOM 3251 O O . LEU C 2 12 ? 3.59300 42.43500 76.82200 1.000 31.15323 12 LEU B O 1
ATOM 3256 N N . VAL C 2 13 ? 5.30100 42.27800 75.36600 1.000 23.83992 13 VAL B N 1
ATOM 3257 C CA . VAL C 2 13 ? 6.32900 42.26200 76.40300 1.000 34.76302 13 VAL B CA 1
ATOM 3258 C C . VAL C 2 13 ? 7.51300 43.10500 75.94900 1.000 31.40903 13 VAL B C 1
ATOM 3259 O O . VAL C 2 13 ? 7.81600 43.18100 74.75600 1.000 26.75816 13 VAL B O 1
ATOM 3263 N N . GLN C 2 14 ? 8.19200 43.73600 76.91200 1.000 28.11836 14 GLN B N 1
ATOM 3264 C CA . GLN C 2 14 ? 9.31600 44.60200 76.58900 1.000 27.61163 14 GLN B CA 1
ATOM 3265 C C . GLN C 2 14 ? 10.51700 43.77300 76.14000 1.000 25.74428 14 GLN B C 1
ATOM 3266 O O . GLN C 2 14 ? 10.71100 42.65200 76.60900 1.000 25.29536 14 GLN B O 1
ATOM 3272 N N . PRO C 2 15 ? 11.34400 44.30900 75.24400 1.000 28.08196 15 PRO B N 1
ATOM 3273 C CA . PRO C 2 15 ? 12.60400 43.63500 74.91400 1.000 25.96112 15 PRO B CA 1
ATOM 3274 C C . PRO C 2 15 ? 13.48200 43.49500 76.15200 1.000 23.48955 15 PRO B C 1
ATOM 3275 O O . PRO C 2 15 ? 13.58600 44.41100 76.96700 1.000 26.30708 15 PRO B O 1
ATOM 3279 N N . GLY C 2 16 ? 14.12300 42.34600 76.28500 1.000 24.34354 16 GLY B N 1
ATOM 3280 C CA . GLY C 2 16 ? 14.87300 42.06200 77.48700 1.000 25.57247 16 GLY B CA 1
ATOM 3281 C C . GLY C 2 16 ? 14.03800 41.50100 78.61900 1.000 32.46290 16 GLY B C 1
ATOM 3282 O O . GLY C 2 16 ? 14.59300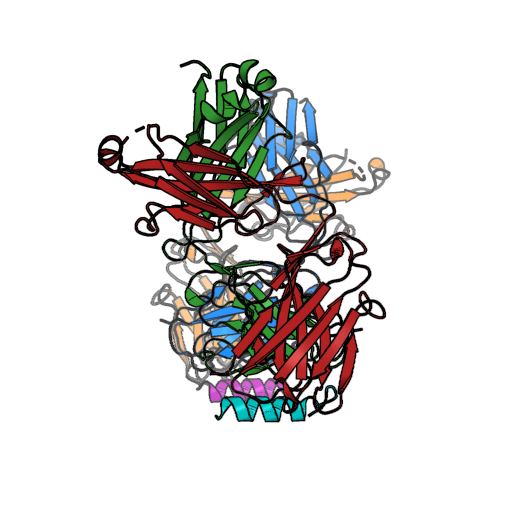 41.16600 79.67000 1.000 28.39275 16 GLY B O 1
ATOM 3283 N N . GLY C 2 17 ? 12.72500 41.38100 78.43300 1.000 26.97528 17 GLY B N 1
ATOM 3284 C CA . GLY C 2 17 ? 11.83500 40.92000 79.47500 1.000 28.42568 17 GLY B CA 1
ATOM 3285 C C . GLY C 2 17 ? 11.63100 39.41200 79.46700 1.000 28.49846 17 GLY B C 1
ATOM 3286 O O . GLY C 2 17 ? 12.28900 38.65800 78.74400 1.000 21.03753 17 GLY B O 1
ATOM 3287 N N . SER C 2 18 ? 10.68400 38.97200 80.30200 1.000 26.10335 18 SER B N 1
ATOM 3288 C CA . SER C 2 18 ? 10.41000 37.55500 80.48700 1.000 24.16175 18 SER B CA 1
ATOM 3289 C C . SER C 2 18 ? 8.91100 37.29200 80.37400 1.000 26.56972 18 SER B C 1
ATOM 3290 O O . SER C 2 18 ? 8.07900 38.16400 80.65200 1.000 20.44926 18 SER B O 1
ATOM 3293 N N . LEU C 2 19 ? 8.58200 36.06800 79.98000 1.000 21.92325 19 LEU B N 1
ATOM 3294 C CA . LEU C 2 19 ? 7.21100 35.61700 79.77500 1.000 24.97127 19 LEU B CA 1
ATOM 3295 C C . LEU C 2 19 ? 7.17900 34.11200 80.01700 1.000 26.31573 19 LEU B C 1
ATOM 3296 O O . LEU C 2 19 ? 8.12800 33.40800 79.66000 1.000 23.37435 19 LEU B O 1
ATOM 3301 N N . ARG C 2 20 ? 6.10200 33.60500 80.61800 1.000 22.59959 20 ARG B N 1
ATOM 3302 C CA . ARG C 2 20 ? 5.95200 32.16100 80.77000 1.000 20.55509 20 ARG B CA 1
ATOM 3303 C C . ARG C 2 20 ? 4.70600 31.73500 79.99800 1.000 18.37954 20 ARG B C 1
ATOM 3304 O O . ARG C 2 20 ? 3.59400 32.20000 80.28100 1.000 17.57038 20 ARG B O 1
ATOM 3312 N N . LEU C 2 21 ? 4.90000 30.93300 78.97200 1.000 18.79954 21 LEU B N 1
ATOM 3313 C CA . LEU C 2 21 ? 3.77500 30.34400 78.26400 1.000 18.37571 21 LEU B CA 1
ATOM 3314 C C . LEU C 2 21 ? 3.37100 29.05300 78.95200 1.000 17.06347 21 LEU B C 1
ATOM 3315 O O . LEU C 2 21 ? 4.20800 28.35100 79.51400 1.000 18.77347 21 LEU B O 1
ATOM 3320 N N . SER C 2 22 ? 2.09400 28.70900 78.84800 1.000 16.41991 22 SER B N 1
ATOM 3321 C CA . SER C 2 22 ? 1.61800 27.42500 79.34300 1.000 18.29493 22 SER B CA 1
ATOM 3322 C C . SER C 2 22 ? 0.79100 26.72400 78.27200 1.000 23.66226 22 SER B C 1
ATOM 3323 O O . SER C 2 22 ? 0.21600 27.36300 77.38300 1.000 18.88517 22 SER B O 1
ATOM 3326 N N . CYS C 2 23 ? 0.75400 25.39200 78.36200 1.000 19.91935 23 CYS B N 1
ATOM 3327 C CA . CYS C 2 23 ? 0.02500 24.53700 77.42200 1.000 21.97107 23 CYS B CA 1
ATOM 3328 C C . CYS C 2 23 ? -0.72300 23.47600 78.22800 1.000 21.97579 23 CYS B C 1
ATOM 3329 O O . CYS C 2 23 ? -0.11000 22.54400 78.74800 1.000 21.46401 23 CYS B O 1
ATOM 3332 N N . ALA C 2 24 ? -2.03700 23.64400 78.36100 1.000 19.89576 24 ALA B N 1
ATOM 3333 C CA . ALA C 2 24 ? -2.86800 22.71100 79.10500 1.000 17.45296 24 ALA B CA 1
ATOM 3334 C C . ALA C 2 24 ? -3.35600 21.63100 78.14600 1.000 23.23010 24 ALA B C 1
ATOM 3335 O O . ALA C 2 24 ? -3.92300 21.94500 77.09500 1.000 21.19727 24 ALA B O 1
ATOM 3337 N N . ALA C 2 25 ? -3.11900 20.36900 78.49400 1.000 18.50996 25 ALA B N 1
ATOM 3338 C CA . ALA C 2 25 ? -3.50700 19.24500 77.64700 1.000 18.86809 25 ALA B CA 1
ATOM 3339 C C . ALA C 2 25 ? -4.75700 18.56700 78.20300 1.000 21.42470 25 ALA B C 1
ATOM 3340 O O . ALA C 2 25 ? -4.90400 18.42200 79.41600 1.000 20.04162 25 ALA B O 1
ATOM 3342 N N . SER C 2 26 ? -5.64700 18.14300 77.31000 1.000 22.52089 26 SER B N 1
ATOM 3343 C CA . SER C 2 26 ? -6.84900 17.39700 77.66100 1.000 21.60823 26 SER B CA 1
ATOM 3344 C C . SER C 2 26 ? -7.00700 16.23300 76.68600 1.000 27.40433 26 SER B C 1
ATOM 3345 O O . SER C 2 26 ? -6.51700 16.28200 75.55800 1.000 25.57144 26 SER B O 1
ATOM 3348 N N . GLY C 2 27 ? -7.71100 15.18800 77.11400 1.000 29.21283 27 GLY B N 1
ATOM 3349 C CA . GLY C 2 27 ? -7.92600 14.04700 76.24200 1.000 27.28502 27 GLY B CA 1
ATOM 3350 C C . GLY C 2 27 ? -6.80200 13.04000 76.22700 1.000 26.94173 27 GLY B C 1
ATOM 3351 O O . GLY C 2 27 ? -6.99400 11.93300 75.72700 1.000 31.13329 27 GLY B O 1
ATOM 3352 N N . PHE C 2 28 ? -5.64700 13.36500 76.79700 1.000 25.80346 28 PHE B N 1
ATOM 3353 C CA . PHE C 2 28 ? -4.53500 12.43300 76.91200 1.000 34.97975 28 PHE B CA 1
ATOM 3354 C C . PHE C 2 28 ? -3.65100 12.91900 78.05000 1.000 30.36556 28 PHE B C 1
ATOM 3355 O O . PHE C 2 28 ? -3.70900 14.09300 78.41900 1.000 24.31041 28 PHE B O 1
ATOM 3363 N N . ASN C 2 29 ? -2.83100 12.01600 78.61100 1.000 25.93878 29 ASN B N 1
ATOM 3364 C CA . ASN C 2 29 ? -1.84700 12.41600 79.62500 1.000 27.96824 29 ASN B CA 1
ATOM 3365 C C . ASN C 2 29 ? -0.53700 12.82000 78.96100 1.000 30.94373 29 ASN B C 1
ATOM 3366 O O . ASN C 2 29 ? -0.01900 12.09700 78.10400 1.000 26.10954 29 ASN B O 1
ATOM 3371 N N . ILE C 2 30 ? 0.02500 13.95400 79.38900 1.000 21.76116 30 ILE B N 1
ATOM 3372 C CA . ILE C 2 30 ? 1.24900 14.43100 78.73600 1.000 21.46997 30 ILE B CA 1
ATOM 3373 C C . ILE C 2 30 ? 2.43200 13.53400 79.01900 1.000 22.38928 30 ILE B C 1
ATOM 3374 O O . ILE C 2 30 ? 3.44400 13.61700 78.32000 1.000 27.29217 30 ILE B O 1
ATOM 3379 N N . SER C 2 31 ? 2.34600 12.67700 80.02200 1.000 26.41300 35 SER B N 1
ATOM 3380 C CA . SER C 2 31 ? 3.46300 11.78300 80.29000 1.000 28.07846 35 SER B CA 1
ATOM 3381 C C . SER C 2 31 ? 3.44200 10.55800 79.39000 1.000 27.19494 35 SER B C 1
ATOM 3382 O O . SER C 2 31 ? 4.30700 9.68400 79.52600 1.000 32.39275 35 SER B O 1
ATOM 3385 N N . SER C 2 32 ? 2.47800 10.47400 78.48100 1.000 26.39897 36 SER B N 1
ATOM 3386 C CA . SER C 2 32 ? 2.43900 9.40100 77.50300 1.000 29.50216 36 SER B CA 1
ATOM 3387 C C . SER C 2 32 ? 3.05000 9.81300 76.17600 1.000 30.52902 36 SER B C 1
ATOM 3388 O O . SER C 2 32 ? 3.20000 8.96700 75.29200 1.000 36.38107 36 SER B O 1
ATOM 3391 N N . SER C 2 33 ? 3.43700 11.07500 76.02600 1.000 28.94026 37 SER B N 1
ATOM 3392 C CA . SER C 2 33 ? 3.93600 11.57500 74.75500 1.000 29.17289 37 SER B CA 1
ATOM 3393 C C . SER C 2 33 ? 4.97400 12.65700 75.01800 1.000 29.97174 37 SER B C 1
ATOM 3394 O O . SER C 2 33 ? 5.25000 13.01100 76.16700 1.000 28.08739 37 SER B O 1
ATOM 3397 N N . SER C 2 34 ? 5.56400 13.17000 73.94000 1.000 22.62990 38 SER B N 1
ATOM 3398 C CA . SER C 2 34 ? 6.42400 14.33900 74.03500 1.000 21.47642 38 SER B CA 1
ATOM 3399 C C . SER C 2 34 ? 5.58100 15.58200 73.84600 1.000 19.10185 38 SER B C 1
ATOM 3400 O O . SER C 2 34 ? 4.46600 15.51800 73.32600 1.000 22.35262 38 SER B O 1
ATOM 3403 N N . ILE C 2 35 ? 6.13600 16.72100 74.26200 1.000 17.35285 39 ILE B N 1
ATOM 3404 C CA . ILE C 2 35 ? 5.50300 18.02800 74.09500 1.000 16.67783 39 ILE B CA 1
ATOM 3405 C C . ILE C 2 35 ? 6.53800 18.93800 73.45400 1.000 20.96850 39 ILE B C 1
ATOM 3406 O O . ILE C 2 35 ? 7.69100 18.96700 73.90200 1.000 20.05659 39 ILE B O 1
ATOM 3411 N N . HIS C 2 36 ? 6.12700 19.67700 72.40600 1.000 15.55324 40 HIS B N 1
ATOM 3412 C CA . HIS C 2 36 ? 7.02000 20.49300 71.61900 1.000 15.46602 40 HIS B CA 1
ATOM 3413 C C . HIS C 2 36 ? 6.47500 21.90800 71.61300 1.000 18.20917 40 HIS B C 1
ATOM 3414 O O . HIS C 2 36 ? 5.25800 22.12200 71.68600 1.000 18.55806 40 HIS B O 1
ATOM 3421 N N . TRP C 2 37 ? 7.38400 22.87100 71.55200 1.000 15.70976 41 TRP B N 1
ATOM 3422 C CA . TRP C 2 37 ? 7.04400 24.26000 71.29200 1.000 16.85011 41 TRP B CA 1
ATOM 3423 C C . TRP C 2 37 ? 7.66300 24.63100 69.95200 1.000 18.43187 41 TRP B C 1
ATOM 3424 O O . TRP C 2 37 ? 8.84200 24.35700 69.71300 1.000 20.09281 41 TRP B O 1
ATOM 3435 N N . VAL C 2 38 ? 6.84300 25.18600 69.06700 1.000 20.75267 42 VAL B N 1
ATOM 3436 C CA . VAL C 2 38 ? 7.23200 25.55600 67.70700 1.000 18.90795 42 VAL B CA 1
ATOM 3437 C C . VAL C 2 38 ? 6.65100 26.94300 67.44400 1.000 21.15615 42 VAL B C 1
ATOM 3438 O O . VAL C 2 38 ? 5.47500 27.18300 67.73900 1.000 22.40953 42 VAL B O 1
ATOM 3442 N N . ARG C 2 39 ? 7.47000 27.86900 66.93100 1.000 17.37829 43 ARG B N 1
ATOM 3443 C CA . ARG C 2 39 ? 6.98900 29.23100 66.70300 1.000 20.74004 43 ARG B CA 1
ATOM 3444 C C . ARG C 2 39 ? 6.98500 29.58600 65.22600 1.000 20.06374 43 ARG B C 1
ATOM 3445 O O . ARG C 2 39 ? 7.69100 28.98200 64.41100 1.000 25.93703 43 ARG B O 1
ATOM 3453 N N . GLN C 2 40 ? 6.19100 30.60100 64.89600 1.000 20.08204 44 GLN B N 1
ATOM 3454 C CA . GLN C 2 40 ? 6.03500 31.04600 63.52100 1.000 22.72547 44 GLN B CA 1
ATOM 3455 C C . GLN C 2 40 ? 6.03100 32.56400 63.53700 1.000 24.18848 44 GLN B C 1
ATOM 3456 O O . GLN C 2 40 ? 5.07900 33.16700 64.03900 1.000 22.29416 44 GLN B O 1
ATOM 3462 N N . ALA C 2 41 ? 7.12600 33.17200 63.06600 1.000 28.85048 45 ALA B N 1
ATOM 3463 C CA . ALA C 2 41 ? 7.20100 34.62400 62.98400 1.000 32.11560 45 ALA B CA 1
ATOM 3464 C C . ALA C 2 41 ? 6.25000 35.10800 61.89700 1.000 37.91308 45 ALA B C 1
ATOM 3465 O O . ALA C 2 41 ? 6.03000 34.40300 60.90800 1.000 36.17487 45 ALA B O 1
ATOM 3467 N N . PRO C 2 42 ? 5.64400 36.28400 62.07500 1.000 39.68057 46 PRO B N 1
ATOM 3468 C CA . PRO C 2 42 ? 4.67400 36.76500 61.08600 1.000 41.29921 46 PRO B CA 1
ATOM 3469 C C . PRO C 2 42 ? 5.22700 36.66800 59.67400 1.000 37.95997 46 PRO B C 1
ATOM 3470 O O . PRO C 2 42 ? 6.32200 37.15300 59.38400 1.000 44.39857 46 PRO B O 1
ATOM 3474 N N . GLY C 2 43 ? 4.48000 35.97900 58.80600 1.000 45.02757 47 GLY B N 1
ATOM 3475 C CA . GLY C 2 43 ? 4.85000 35.79400 57.40900 1.000 39.10632 47 GLY B CA 1
ATOM 3476 C C . GLY C 2 43 ? 5.89000 34.72500 57.12400 1.000 42.85490 47 GLY B C 1
ATOM 3477 O O . GLY C 2 43 ? 6.20900 34.50400 55.94800 1.000 42.44520 47 GLY B O 1
ATOM 3478 N N . LYS C 2 44 ? 6.41700 34.03200 58.13800 1.000 34.98838 48 LYS B N 1
ATOM 3479 C CA . LYS C 2 44 ? 7.56700 33.14300 57.94300 1.000 34.95045 48 LYS B CA 1
ATOM 3480 C C . LYS C 2 44 ? 7.20300 31.68000 58.24100 1.000 40.85892 48 LYS B C 1
ATOM 3481 O O . LYS C 2 44 ? 6.06100 31.34600 58.56500 1.000 39.53644 48 LYS B O 1
ATOM 3485 N N . GLY C 2 45 ? 8.19800 30.80100 58.12700 1.000 30.12678 49 GLY B N 1
ATOM 3486 C CA . GLY C 2 45 ? 7.99000 29.37700 58.30000 1.000 31.44455 49 GLY B CA 1
ATOM 3487 C C . GLY C 2 45 ? 7.90700 28.94900 59.76000 1.000 31.38570 49 GLY B C 1
ATOM 3488 O O . GLY C 2 45 ? 7.89300 29.75600 60.68800 1.000 37.50958 49 GLY B O 1
ATOM 3489 N N . LEU C 2 46 ? 7.82800 27.63700 59.94900 1.000 28.99075 50 LEU B N 1
ATOM 3490 C CA . LEU C 2 46 ? 7.79200 27.02900 61.26900 1.000 28.94707 50 LEU B CA 1
ATOM 3491 C C . LEU C 2 46 ? 9.21300 26.79200 61.75900 1.000 26.18938 50 LEU B C 1
ATOM 3492 O O . LEU C 2 46 ? 10.03300 26.23800 61.02500 1.000 25.12650 50 LEU B O 1
ATOM 3497 N N . GLU C 2 47 ? 9.48200 27.16200 63.01200 1.000 24.62919 51 GLU B N 1
ATOM 3498 C CA . GLU C 2 47 ? 10.79400 26.98300 63.64100 1.000 27.06451 51 GLU B CA 1
ATOM 3499 C C . GLU C 2 47 ? 10.62400 26.29400 64.99200 1.000 24.54924 51 GLU B C 1
ATOM 3500 O O . GLU C 2 47 ? 9.91000 26.79100 65.86100 1.000 22.61115 51 GLU B O 1
ATOM 3506 N N . TRP C 2 48 ? 11.28000 25.15200 65.17000 1.000 23.20733 52 TRP B N 1
ATOM 3507 C CA . TRP C 2 48 ? 11.23700 24.45300 66.44700 1.000 18.92173 52 TRP B CA 1
ATOM 3508 C C . TRP C 2 48 ? 11.96300 25.25800 67.51500 1.000 20.02167 52 TRP B C 1
ATOM 3509 O O . TRP C 2 48 ? 13.02900 25.83400 67.25900 1.000 18.79086 52 TRP B O 1
ATOM 3520 N N . VAL C 2 49 ? 11.36400 25.30500 68.71500 1.000 16.99967 53 VAL B N 1
ATOM 3521 C CA . VAL C 2 49 ? 11.91600 26.02400 69.86900 1.000 19.10913 53 VAL B CA 1
ATOM 3522 C C . VAL C 2 49 ? 12.50200 25.06400 70.91300 1.000 18.40013 53 VAL B C 1
ATOM 3523 O O . VAL C 2 49 ? 13.67600 25.17600 71.28100 1.000 18.10252 53 VAL B O 1
ATOM 3527 N N . ALA C 2 50 ? 11.69000 24.13100 71.42100 1.000 18.27701 54 ALA B N 1
ATOM 3528 C CA . ALA C 2 50 ? 12.15300 23.19400 72.45100 1.000 18.99720 54 ALA B CA 1
ATOM 3529 C C . ALA C 2 50 ? 11.14700 22.05700 72.56000 1.000 15.07025 54 ALA B C 1
ATOM 3530 O O . ALA C 2 50 ? 9.99500 22.19400 72.14900 1.000 16.47418 54 ALA B O 1
ATOM 3532 N N . SER C 2 51 ? 11.59900 20.93000 73.11300 1.000 15.51550 55 SER B N 1
ATOM 3533 C CA . SER C 2 51 ? 10.76200 19.75700 73.32500 1.000 19.67534 55 SER B CA 1
ATOM 3534 C C . SER C 2 51 ? 11.04600 19.17800 74.71100 1.000 19.87434 55 SER B C 1
ATOM 3535 O O . SER C 2 51 ? 12.10100 19.41600 75.28700 1.000 19.30699 55 SER B O 1
ATOM 3538 N N . ILE C 2 52 ? 10.10700 18.39000 75.23500 1.000 17.15525 56 ILE B N 1
ATOM 3539 C CA . ILE C 2 52 ? 10.28500 17.76800 76.54500 1.000 19.41218 56 ILE B CA 1
ATOM 3540 C C . ILE C 2 52 ? 9.53900 16.44600 76.56000 1.000 22.03731 56 ILE B C 1
ATOM 3541 O O . ILE C 2 52 ? 8.45900 16.33400 75.98400 1.000 20.49673 56 ILE B O 1
ATOM 3546 N N . SER C 2 53 ? 10.12300 15.43900 77.21500 1.000 20.12061 57 SER B N 1
ATOM 3547 C CA . SER C 2 53 ? 9.34700 14.27600 77.60600 1.000 25.53542 57 SER B CA 1
ATOM 3548 C C . SER C 2 53 ? 8.91400 14.46800 79.05100 1.000 24.10201 57 SER B C 1
ATOM 3549 O O . SER C 2 53 ? 9.75600 14.34100 79.95800 1.000 21.54747 57 SER B O 1
ATOM 3552 N N . PRO C 2 54 ? 7.64500 14.77000 79.33700 1.000 25.47222 58 PRO B N 1
ATOM 3553 C CA . PRO C 2 54 ? 7.28300 14.98200 80.75100 1.000 19.69313 58 PRO B CA 1
ATOM 3554 C C . PRO C 2 54 ? 7.54200 13.75900 81.59600 1.000 28.83881 58 PRO B C 1
ATOM 3555 O O . PRO C 2 54 ? 7.91000 13.90400 82.76400 1.000 22.64473 58 PRO B O 1
ATOM 3559 N N . TYR C 2 55 ? 7.43200 12.56100 81.01900 1.000 21.17367 59 TYR B N 1
ATOM 3560 C CA . TYR C 2 55 ? 7.68600 11.34500 81.79300 1.000 28.97431 59 TYR B CA 1
ATOM 3561 C C . TYR C 2 55 ? 9.12900 11.29100 82.27800 1.000 28.77146 59 TYR B C 1
ATOM 3562 O O . TYR C 2 55 ? 9.38800 11.00400 83.45000 1.000 28.31903 59 TYR B O 1
ATOM 3571 N N . TYR C 2 56 ? 10.09000 11.52200 81.38400 1.000 26.87026 62 TYR B N 1
ATOM 3572 C CA . TYR C 2 56 ? 11.48900 11.40200 81.77900 1.000 28.60194 62 TYR B CA 1
ATOM 3573 C C . TYR C 2 56 ? 12.10400 12.73500 82.18500 1.000 30.36618 62 TYR B C 1
ATOM 3574 O O . TYR C 2 56 ? 13.24900 12.75400 82.64100 1.000 33.66782 62 TYR B O 1
ATOM 3583 N N . SER C 2 57 ? 11.37200 13.83900 82.02900 1.000 28.60927 63 SER B N 1
ATOM 3584 C CA . SER C 2 57 ? 11.83500 15.19400 82.32400 1.000 29.45285 63 SER B CA 1
ATOM 3585 C C . SER C 2 57 ? 12.99500 15.62800 81.43100 1.000 29.23264 63 SER B C 1
ATOM 3586 O O . SER C 2 57 ? 13.63700 16.64600 81.71200 1.000 30.56763 63 SER B O 1
ATOM 3589 N N . SER C 2 58 ? 13.27000 14.89400 80.35600 1.000 28.17266 64 SER B N 1
ATOM 3590 C CA . SER C 2 58 ? 14.36700 15.21800 79.45700 1.000 24.62991 64 SER B CA 1
ATOM 3591 C C . SER C 2 58 ? 13.94000 16.31300 78.48300 1.000 29.86906 64 SER B C 1
ATOM 3592 O O . SER C 2 58 ? 12.76900 16.39400 78.09600 1.000 24.23874 64 SER B O 1
ATOM 3595 N N . THR C 2 59 ? 14.90300 17.15600 78.08000 1.000 22.36416 65 THR B N 1
ATOM 3596 C CA . THR C 2 59 ? 14.61000 18.33700 77.26800 1.000 21.24443 65 THR B CA 1
ATOM 3597 C C . THR C 2 59 ? 15.65100 18.50700 76.17000 1.000 23.25810 65 THR B C 1
ATOM 3598 O O . THR C 2 59 ? 16.78300 18.01800 76.26500 1.000 24.91416 65 THR B O 1
ATOM 3602 N N . SER C 2 60 ? 15.26200 19.24600 75.13700 1.000 20.28366 66 SER B N 1
ATOM 3603 C CA . SER C 2 60 ? 16.18500 19.66000 74.09400 1.000 21.52990 66 SER B CA 1
ATOM 3604 C C . SER C 2 60 ? 15.75000 21.03000 73.59700 1.000 18.88519 66 SER B C 1
ATOM 3605 O O . SER C 2 60 ? 14.55700 21.34400 73.59400 1.000 20.46857 66 SER B O 1
ATOM 3608 N N . TYR C 2 61 ? 16.71600 21.82700 73.14700 1.000 18.46798 67 TYR B N 1
ATOM 3609 C CA . TYR C 2 61 ? 16.48000 23.21000 72.75300 1.000 19.78507 67 TYR B CA 1
ATOM 3610 C C . TYR C 2 61 ? 17.13300 23.54500 71.41400 1.000 24.50576 67 TYR B C 1
ATOM 3611 O O . TYR C 2 61 ? 18.22400 23.05500 71.09400 1.000 20.50325 67 TYR B O 1
ATOM 3620 N N . ALA C 2 62 ? 16.48800 24.44600 70.66300 1.000 22.69862 68 ALA B N 1
ATOM 3621 C CA . ALA C 2 62 ? 17.16300 25.08000 69.53600 1.000 22.66585 68 ALA B CA 1
ATOM 3622 C C . ALA C 2 62 ? 18.33000 25.94400 70.01800 1.000 28.22623 68 ALA B C 1
ATOM 3623 O O . ALA C 2 62 ? 18.29800 26.51400 71.11000 1.000 28.05156 68 ALA B O 1
ATOM 3625 N N . ASP C 2 63 ? 19.35300 26.08100 69.16500 1.000 31.87934 69 ASP B N 1
ATOM 3626 C CA . ASP C 2 63 ? 20.54600 26.83200 69.56600 1.000 31.54772 69 ASP B CA 1
ATOM 3627 C C . ASP C 2 63 ? 20.23900 28.26300 69.98800 1.000 33.83314 69 ASP B C 1
ATOM 3628 O O . ASP C 2 63 ? 20.88500 28.79400 70.89500 1.000 29.82722 69 ASP B O 1
ATOM 3633 N N . SER C 2 64 ? 19.31600 28.92800 69.30100 1.000 31.11786 70 SER B N 1
ATOM 3634 C CA . SER C 2 64 ? 19.12600 30.35200 69.53300 1.000 33.05890 70 SER B CA 1
ATOM 3635 C C . SER C 2 64 ? 18.34400 30.66600 70.80300 1.000 27.72876 70 SER B C 1
ATOM 3636 O O . SER C 2 64 ? 18.17400 31.85200 71.11200 1.000 29.62111 70 SER B O 1
ATOM 3639 N N . VAL C 2 65 ? 17.84100 29.66600 71.53200 1.000 26.13722 71 VAL B N 1
ATOM 3640 C CA . VAL C 2 65 ? 17.14200 29.90800 72.79200 1.000 24.56589 71 VAL B CA 1
ATOM 3641 C C . VAL C 2 65 ? 17.81400 29.22600 73.97400 1.000 26.03055 71 VAL B C 1
ATOM 3642 O O . VAL C 2 65 ? 17.36100 29.39900 75.11500 1.000 22.11764 71 VAL B O 1
ATOM 3646 N N . LYS C 2 66 ? 18.86800 28.44200 73.73000 1.000 20.24215 72 LYS B N 1
ATOM 3647 C CA . LYS C 2 66 ? 19.63200 27.79800 74.79300 1.000 29.00188 72 LYS B CA 1
ATOM 3648 C C . LYS C 2 66 ? 20.05400 28.78800 75.87300 1.000 26.43450 72 LYS B C 1
ATOM 3649 O O . LYS C 2 66 ? 20.62700 29.84100 75.58000 1.000 29.30632 72 LYS B O 1
ATOM 3655 N N . GLY C 2 67 ? 19.79600 28.42300 77.12000 1.000 27.48162 74 GLY B N 1
ATOM 3656 C CA . GLY C 2 67 ? 20.19200 29.21800 78.28800 1.000 27.49076 74 GLY B CA 1
ATOM 3657 C C . GLY C 2 67 ? 19.12900 30.19600 78.73700 1.000 27.35137 74 GLY B C 1
ATOM 3658 O O . GLY C 2 67 ? 18.80500 30.26600 79.92200 1.000 29.61079 74 GLY B O 1
ATOM 3659 N N . ARG C 2 68 ? 18.54500 30.94000 77.79600 1.000 21.01548 75 ARG B N 1
ATOM 3660 C CA . ARG C 2 68 ? 17.56800 31.95200 78.17300 1.000 25.45288 75 ARG B CA 1
ATOM 3661 C C . ARG C 2 68 ? 16.12600 31.45000 78.14300 1.000 21.50541 75 ARG B C 1
ATOM 3662 O O . ARG C 2 68 ? 15.23800 32.13900 78.66300 1.000 22.04142 75 ARG B O 1
ATOM 3670 N N . PHE C 2 69 ? 15.84900 30.31100 77.50800 1.000 20.68122 76 PHE B N 1
ATOM 3671 C CA . PHE C 2 69 ? 14.53600 29.67800 77.58100 1.000 19.48114 76 PHE B CA 1
ATOM 3672 C C . PHE C 2 69 ? 14.63700 28.39100 78.39500 1.000 21.37635 76 PHE B C 1
ATOM 3673 O O . PHE C 2 69 ? 15.65800 27.70100 78.36800 1.000 21.35679 76 PHE B O 1
ATOM 3681 N N . THR C 2 70 ? 13.55200 28.03800 79.07500 1.000 18.01350 77 THR B N 1
ATOM 3682 C CA . THR C 2 70 ? 13.48900 26.78100 79.79700 1.000 20.14951 77 THR B CA 1
ATOM 3683 C C . THR C 2 70 ? 12.12300 26.15800 79.57500 1.000 21.50485 77 THR B C 1
ATOM 3684 O O . THR C 2 70 ? 11.09800 26.78400 79.87400 1.000 20.44213 77 THR B O 1
ATOM 3688 N N . ILE C 2 71 ? 12.10900 24.92300 79.08300 1.000 15.38105 78 ILE B N 1
ATOM 3689 C CA . ILE C 2 71 ? 10.87200 24.16500 78.93200 1.000 13.97693 78 ILE B CA 1
ATOM 3690 C C . ILE C 2 71 ? 10.73000 23.24100 80.12400 1.000 15.50567 78 ILE B C 1
ATOM 3691 O O . ILE C 2 71 ? 11.70600 22.64000 80.58500 1.000 16.73040 78 ILE B O 1
ATOM 3696 N N . SER C 2 72 ? 9.51400 23.11700 80.63300 1.000 19.25028 79 SER B N 1
ATOM 3697 C CA . SER C 2 72 ? 9.29300 22.22800 81.74800 1.000 18.58583 79 SER B CA 1
ATOM 3698 C C . SER C 2 72 ? 7.87400 21.70000 81.64700 1.000 16.71592 79 SER B C 1
ATOM 3699 O O . SER C 2 72 ? 7.10400 22.08900 80.76300 1.000 16.34495 79 SER B O 1
ATOM 3702 N N . ALA C 2 73 ? 7.52900 20.81300 82.56700 1.000 18.27974 80 ALA B N 1
ATOM 3703 C CA . ALA C 2 73 ? 6.17100 20.28000 82.61400 1.000 20.01041 80 ALA B CA 1
ATOM 3704 C C . ALA C 2 73 ? 5.85300 19.86600 84.03900 1.000 27.71524 80 ALA B C 1
ATOM 3705 O O . ALA C 2 73 ? 6.74600 19.58100 84.84500 1.000 25.40112 80 ALA B O 1
ATOM 3707 N N . ASP C 2 74 ? 4.55600 19.82400 84.32900 1.000 23.69085 81 ASP B N 1
ATOM 3708 C CA . ASP C 2 74 ? 4.03400 19.34700 85.60000 1.000 21.61907 81 ASP B CA 1
ATOM 3709 C C . ASP C 2 74 ? 2.97300 18.30600 85.27100 1.000 24.23468 81 ASP B C 1
ATOM 3710 O O . ASP C 2 74 ? 1.88700 18.65900 84.78800 1.000 23.06994 81 ASP B O 1
ATOM 3715 N N . THR C 2 75 ? 3.28700 17.01900 85.48900 1.000 22.67662 82 THR B N 1
ATOM 3716 C CA . THR C 2 75 ? 2.33900 15.99200 85.06200 1.000 25.42925 82 THR B CA 1
ATOM 3717 C C . THR C 2 75 ? 1.08800 15.98900 85.93400 1.000 27.03974 82 THR B C 1
ATOM 3718 O O . THR C 2 75 ? 0.00500 15.64400 85.44800 1.000 27.95245 82 THR B O 1
ATOM 3722 N N . SER C 2 76 ? 1.19900 16.40900 87.20100 1.000 22.89485 83 SER B N 1
ATOM 3723 C CA . SER C 2 76 ? 0.00400 16.50800 88.03900 1.000 24.88659 83 SER B CA 1
ATOM 3724 C C . SER C 2 76 ? -0.93600 17.63100 87.58800 1.000 26.61177 83 SER B C 1
ATOM 3725 O O . SER C 2 76 ? -2.08600 17.68100 88.03600 1.000 23.80254 83 SER B O 1
ATOM 3728 N N . LYS C 2 77 ? -0.47500 18.53800 86.73300 1.000 20.87869 84 LYS B N 1
ATOM 3729 C CA . LYS C 2 77 ? -1.33400 19.54000 86.11500 1.000 21.13916 84 LYS B CA 1
ATOM 3730 C C . LYS C 2 77 ? -1.58100 19.25200 84.63400 1.000 19.69294 84 LYS B C 1
ATOM 3731 O O . LYS C 2 77 ? -2.25700 20.02900 83.95700 1.000 19.34293 84 LYS B O 1
ATOM 3737 N N . ASN C 2 78 ? -1.04700 18.16200 84.11500 1.000 21.61261 85 ASN B N 1
ATOM 3738 C CA . ASN C 2 78 ? -1.16200 17.83800 82.68300 1.000 19.50672 85 ASN B CA 1
ATOM 3739 C C . ASN C 2 78 ? -0.86500 19.05900 81.81600 1.000 17.96148 85 ASN B C 1
ATOM 3740 O O . ASN C 2 78 ? -1.56700 19.34400 80.84400 1.000 20.08219 85 ASN B O 1
ATOM 3745 N N . THR C 2 79 ? 0.19400 19.78600 82.16700 1.000 16.94114 86 THR B N 1
ATOM 3746 C CA . THR C 2 79 ? 0.42800 21.11300 81.61900 1.000 17.03900 86 THR B CA 1
ATOM 3747 C C . THR C 2 79 ? 1.91900 21.26600 81.39700 1.000 18.04971 86 THR B C 1
ATOM 3748 O O . THR C 2 79 ? 2.72400 20.75800 82.18100 1.000 19.46582 86 THR B O 1
ATOM 3752 N N . ALA C 2 80 ? 2.28300 21.92600 80.31100 1.000 19.50795 87 ALA B N 1
ATOM 3753 C CA . ALA C 2 80 ? 3.67600 22.21100 79.98000 1.000 15.32591 87 ALA B CA 1
ATOM 3754 C C . ALA C 2 80 ? 3.89600 23.72000 79.98200 1.000 14.37442 87 ALA B C 1
ATOM 3755 O O . ALA C 2 80 ? 2.94700 24.50100 79.97100 1.000 17.90537 87 ALA B O 1
ATOM 3757 N N . TYR C 2 81 ? 5.16300 24.12700 79.95800 1.000 14.13093 88 TYR B N 1
ATOM 3758 C CA . TYR C 2 81 ? 5.51200 25.52900 80.14800 1.000 18.44124 88 TYR B CA 1
ATOM 3759 C C . TYR C 2 81 ? 6.73700 25.86300 79.33000 1.000 16.51584 88 TYR B C 1
ATOM 3760 O O . TYR C 2 81 ? 7.56800 25.00400 79.05600 1.000 18.86953 88 TYR B O 1
ATOM 3769 N N . LEU C 2 82 ? 6.85100 27.13500 78.97700 1.000 13.81731 89 LEU B N 1
ATOM 3770 C CA . LEU C 2 82 ? 8.03200 27.65600 78.28700 1.000 18.16976 89 LEU B CA 1
ATOM 3771 C C . LEU C 2 82 ? 8.35800 28.97500 78.97300 1.000 17.02515 89 LEU B C 1
ATOM 3772 O O . LEU C 2 82 ? 7.65600 29.97200 78.78600 1.000 17.86466 89 LEU B O 1
ATOM 3777 N N . GLN C 2 83 ? 9.38200 28.96900 79.79500 1.000 15.28727 90 GLN B N 1
ATOM 3778 C CA . GLN C 2 83 ? 9.83900 30.20000 80.42000 1.000 20.70566 90 GLN B CA 1
ATOM 3779 C C . GLN C 2 83 ? 10.79300 30.88200 79.45500 1.000 21.65245 90 GLN B C 1
ATOM 3780 O O . GLN C 2 83 ? 11.82800 30.30500 79.09500 1.000 22.14290 90 GLN B O 1
ATOM 3786 N N . MET C 2 84 ? 10.43900 32.09000 79.02200 1.000 17.64546 91 MET B N 1
ATOM 3787 C CA . MET C 2 84 ? 11.19100 32.82300 78.00500 1.000 20.97490 91 MET B CA 1
ATOM 3788 C C . MET C 2 84 ? 11.80700 34.03100 78.67400 1.000 21.24865 91 MET B C 1
ATOM 3789 O O . MET C 2 84 ? 11.07400 34.83100 79.25700 1.000 19.07904 91 MET B O 1
ATOM 3794 N N . ASN C 2 85 ? 13.14100 34.15200 78.61700 1.000 20.65375 92 ASN B N 1
ATOM 3795 C CA . ASN C 2 85 ? 13.85500 35.26200 79.23800 1.000 20.12239 92 ASN B CA 1
ATOM 3796 C C . ASN C 2 85 ? 14.72400 35.95200 78.19600 1.000 22.77315 92 ASN B C 1
ATOM 3797 O O . ASN C 2 85 ? 14.93600 35.44100 77.09300 1.000 18.97621 92 ASN B O 1
ATOM 3802 N N . SER C 2 86 ? 15.23300 37.12800 78.55900 1.000 20.07318 93 SER B N 1
ATOM 3803 C CA . SER C 2 86 ? 16.07800 37.92500 77.66800 1.000 23.28100 93 SER B CA 1
ATOM 3804 C C . SER C 2 86 ? 15.45500 38.04100 76.27800 1.000 23.01637 93 SER B C 1
ATOM 3805 O O . SER C 2 86 ? 16.10800 37.83900 75.25600 1.000 23.41738 93 SER B O 1
ATOM 3808 N N . LEU C 2 87 ? 14.15900 38.37000 76.25000 1.000 22.08475 94 LEU B N 1
ATOM 3809 C CA . LEU C 2 87 ? 13.42300 38.36500 74.99500 1.000 21.19638 94 LEU B CA 1
ATOM 3810 C C . LEU C 2 87 ? 13.96300 39.40900 74.02700 1.000 26.29689 94 LEU B C 1
ATOM 3811 O O . LEU C 2 87 ? 14.35300 40.51100 74.42800 1.000 24.89054 94 LEU B O 1
ATOM 3816 N N . ARG C 2 88 ? 13.95200 39.05100 72.73800 1.000 26.87733 95 ARG B N 1
ATOM 3817 C CA . ARG C 2 88 ? 14.42800 39.87100 71.63300 1.000 33.38584 95 ARG B CA 1
ATOM 3818 C C . ARG C 2 88 ? 13.30500 40.12100 70.62600 1.000 30.93310 95 ARG B C 1
ATOM 3819 O O . ARG C 2 88 ? 12.32100 39.37700 70.56000 1.000 22.56609 95 ARG B O 1
ATOM 3827 N N . ALA C 2 89 ? 13.47400 41.17800 69.82200 1.000 32.06126 96 ALA B N 1
ATOM 3828 C CA . ALA C 2 89 ? 12.54600 41.41500 68.71500 1.000 33.31480 96 ALA B CA 1
ATOM 3829 C C . ALA C 2 89 ? 12.32000 40.15000 67.89600 1.000 30.36872 96 ALA B C 1
ATOM 3830 O O . ALA C 2 89 ? 11.18300 39.81500 67.55700 1.000 33.80236 96 ALA B O 1
ATOM 3832 N N . GLU C 2 90 ? 13.38400 39.41700 67.59200 1.000 33.74127 97 GLU B N 1
ATOM 3833 C CA . GLU C 2 90 ? 13.21100 38.24400 66.74700 1.000 35.58774 97 GLU B CA 1
ATOM 3834 C C . GLU C 2 90 ? 12.45100 37.10800 67.43100 1.000 31.57179 97 GLU B C 1
ATOM 3835 O O . GLU C 2 90 ? 12.18200 36.09800 66.76600 1.000 30.70776 97 GLU B O 1
ATOM 3841 N N . ASP C 2 91 ? 12.10000 37.21500 68.72000 1.000 24.62959 98 ASP B N 1
ATOM 3842 C CA . ASP C 2 91 ? 11.27300 36.18700 69.34700 1.000 23.44880 98 ASP B CA 1
ATOM 3843 C C . ASP C 2 91 ? 9.78100 36.41600 69.12500 1.000 22.17434 98 ASP B C 1
ATOM 3844 O O . ASP C 2 91 ? 8.97800 35.54900 69.48300 1.000 23.90355 98 ASP B O 1
ATOM 3849 N N . THR C 2 92 ? 9.40300 37.56500 68.57000 1.000 21.59090 99 THR B N 1
ATOM 3850 C CA . THR C 2 92 ? 8.02400 37.82000 68.18500 1.000 21.74472 99 THR B CA 1
ATOM 3851 C C . THR C 2 92 ? 7.52600 36.74100 67.22700 1.000 27.43367 99 THR B C 1
ATOM 3852 O O . THR C 2 92 ? 8.15000 36.48500 66.18800 1.000 22.29551 99 THR B O 1
ATOM 3856 N N . ALA C 2 93 ? 6.41400 36.09300 67.58900 1.000 26.18919 100 ALA B N 1
ATOM 3857 C CA . ALA C 2 93 ? 5.83400 35.03900 66.75000 1.000 26.25920 100 ALA B CA 1
ATOM 3858 C C . ALA C 2 93 ? 4.61100 34.47200 67.45900 1.000 24.29703 100 ALA B C 1
ATOM 3859 O O . ALA C 2 93 ? 4.35200 34.77400 68.62600 1.000 19.65599 100 ALA B O 1
ATOM 3861 N N . VAL C 2 94 ? 3.86700 33.63400 66.74100 1.000 17.54358 101 VAL B N 1
ATOM 3862 C CA . VAL C 2 94 ? 2.88900 32.75000 67.36700 1.000 18.12950 101 VAL B CA 1
ATOM 3863 C C . VAL C 2 94 ? 3.62300 31.51400 67.85400 1.000 21.85548 101 VAL B C 1
ATOM 3864 O O . VAL C 2 94 ? 4.40700 30.93500 67.10300 1.000 20.47078 101 VAL B O 1
ATOM 3868 N N . TYR C 2 95 ? 3.38100 31.11500 69.11300 1.000 21.00809 102 TYR B N 1
ATOM 3869 C CA . TYR C 2 95 ? 4.03300 29.96600 69.74800 1.000 21.26827 102 TYR B CA 1
ATOM 3870 C C . TYR C 2 95 ? 2.99800 28.85100 69.84800 1.000 25.42951 102 TYR B C 1
ATOM 3871 O O . TYR C 2 95 ? 2.01300 28.96300 70.60000 1.000 20.11547 102 TYR B O 1
ATOM 3880 N N . TYR C 2 96 ? 3.22200 27.78700 69.08600 1.000 22.14787 103 TYR B N 1
ATOM 3881 C CA . TYR C 2 96 ? 2.35300 26.62300 69.11400 1.000 21.29999 103 TYR B CA 1
ATOM 3882 C C . TYR C 2 96 ? 2.89400 25.61000 70.10400 1.000 19.29623 103 TYR B C 1
ATOM 3883 O O . TYR C 2 96 ? 4.09900 25.37700 70.18300 1.000 19.94707 103 TYR B O 1
ATOM 3892 N N . CYS C 2 97 ? 1.98800 24.98000 70.82100 1.000 19.17358 104 CYS B N 1
ATOM 3893 C CA . CYS C 2 97 ? 2.29600 23.78400 71.57900 1.000 16.66918 104 CYS B CA 1
ATOM 3894 C C . CYS C 2 97 ? 1.80300 22.58300 70.79500 1.000 18.42654 104 CYS B C 1
ATOM 3895 O O . CYS C 2 97 ? 0.71700 22.62800 70.22300 1.000 22.73581 104 CYS B O 1
ATOM 3898 N N . ALA C 2 98 ? 2.59800 21.51900 70.75600 1.000 20.48012 105 ALA B N 1
ATOM 3899 C CA . ALA C 2 98 ? 2.22000 20.32100 70.01300 1.000 19.29514 105 ALA B CA 1
ATOM 3900 C C . ALA C 2 98 ? 2.64200 19.09700 70.82300 1.000 24.71883 105 ALA B C 1
ATOM 3901 O O . ALA C 2 98 ? 3.51600 19.16700 71.69800 1.000 21.12276 105 ALA B O 1
ATOM 3903 N N . ARG C 2 99 ? 1.97500 17.98100 70.55900 1.000 19.67358 106 ARG B N 1
ATOM 3904 C CA . ARG C 2 99 ? 2.30300 16.71300 71.18200 1.000 20.28838 106 ARG B CA 1
ATOM 3905 C C . ARG C 2 99 ? 2.62200 15.68600 70.10600 1.000 24.94620 106 ARG B C 1
ATOM 3906 O O . ARG C 2 99 ? 2.15600 15.78500 68.97000 1.000 26.57459 106 ARG B O 1
ATOM 3914 N N . GLY C 2 100 ? 3.39900 14.67600 70.47600 1.000 22.82714 107 GLY B N 1
ATOM 3915 C CA . GLY C 2 100 ? 3.66500 13.57300 69.57500 1.000 25.93968 107 GLY B CA 1
ATOM 3916 C C . GLY C 2 100 ? 4.72400 12.62300 70.10200 1.000 26.86557 107 GLY B C 1
ATOM 3917 O O . GLY C 2 100 ? 5.46300 12.95300 71.02700 1.000 26.66285 107 GLY B O 1
ATOM 3918 N N . PRO C 2 101 ? 4.81000 11.41700 69.53000 1.000 24.72628 108 PRO B N 1
ATOM 3919 C CA . PRO C 2 101 ? 5.89600 10.50300 69.91100 1.000 30.86680 108 PRO B CA 1
ATOM 3920 C C . PRO C 2 101 ? 7.22100 10.96600 69.32100 1.000 27.47005 108 PRO B C 1
ATOM 3921 O O . PRO C 2 101 ? 7.28300 11.43000 68.18000 1.000 27.40093 108 PRO B O 1
ATOM 3925 N N . GLY C 2 102 ? 8.28600 10.83500 70.10100 1.000 25.39034 109 GLY B N 1
ATOM 3926 C CA . GLY C 2 102 ? 9.56800 11.35000 69.63800 1.000 29.26269 109 GLY B CA 1
ATOM 3927 C C . GLY C 2 102 ? 9.46700 12.83300 69.31500 1.000 27.80605 109 GLY B C 1
ATOM 3928 O O . GLY C 2 102 ? 8.99000 13.63500 70.12600 1.000 25.55219 109 GLY B O 1
ATOM 3929 N N . TYR C 2 103 ? 9.94800 13.21500 68.12700 1.000 26.30633 113 TYR B N 1
ATOM 3930 C CA . TYR C 2 103 ? 9.83100 14.58000 67.62900 1.000 24.74933 113 TYR B CA 1
ATOM 3931 C C . TYR C 2 103 ? 8.80600 14.69500 66.50200 1.000 26.36781 113 TYR B C 1
ATOM 3932 O O . TYR C 2 103 ? 8.73000 15.73800 65.82700 1.000 25.14203 113 TYR B O 1
ATOM 3941 N N . ALA C 2 104 ? 8.01900 13.64700 66.28000 1.000 26.85427 114 ALA B N 1
ATOM 3942 C CA . ALA C 2 104 ? 6.81900 13.76700 65.47200 1.000 26.83395 114 ALA B CA 1
ATOM 3943 C C . ALA C 2 104 ? 5.78700 14.59700 66.22100 1.000 23.78368 114 ALA B C 1
ATOM 3944 O O . ALA C 2 104 ? 5.72700 14.58600 67.45700 1.000 25.54755 114 ALA B O 1
ATOM 3946 N N . MET C 2 105 ? 4.96200 15.32000 65.47400 1.000 22.82395 115 MET B N 1
ATOM 3947 C CA . MET C 2 105 ? 4.00300 16.26900 66.06600 1.000 24.80502 115 MET B CA 1
ATOM 3948 C C . MET C 2 105 ? 2.60700 15.97400 65.52400 1.000 24.97077 115 MET B C 1
ATOM 3949 O O . MET C 2 105 ? 2.20400 16.50300 64.49500 1.000 24.09777 115 MET B O 1
ATOM 3954 N N . ASP C 2 106 ? 1.86100 15.10400 66.20400 1.000 29.15836 116 ASP B N 1
ATOM 3955 C CA . ASP C 2 106 ? 0.59100 14.67900 65.63000 1.000 25.73477 116 ASP B CA 1
ATOM 3956 C C . ASP C 2 106 ? -0.58100 15.60700 65.93100 1.000 26.52622 116 ASP B C 1
ATOM 3957 O O . ASP C 2 106 ? -1.57700 15.54000 65.20300 1.000 27.06319 116 ASP B O 1
ATOM 3962 N N . TYR C 2 107 ? -0.49800 16.46000 66.96000 1.000 24.11536 117 TYR B N 1
ATOM 3963 C CA . TYR C 2 107 ? -1.58900 17.38100 67.29600 1.000 28.78521 117 TYR B CA 1
ATOM 3964 C C . TYR C 2 107 ? -1.00800 18.71700 67.73500 1.000 23.91877 117 TYR B C 1
ATOM 3965 O O . TYR C 2 107 ? -0.11100 18.74300 68.57700 1.000 23.82035 117 TYR B O 1
ATOM 3974 N N . TRP C 2 108 ? -1.53400 19.81700 67.19100 1.000 22.28266 118 TRP B N 1
ATOM 3975 C CA . TRP C 2 108 ? -1.04500 21.16400 67.46800 1.000 23.72176 118 TRP B CA 1
ATOM 3976 C C . TRP C 2 108 ? -2.15900 22.02100 68.05900 1.000 23.87886 118 TRP B C 1
ATOM 3977 O O . TRP C 2 108 ? -3.27900 22.01100 67.55700 1.000 23.44669 118 TRP B O 1
ATOM 3988 N N . GLY C 2 109 ? -1.83700 22.81900 69.07900 1.000 19.67396 119 GLY B N 1
ATOM 3989 C CA . GLY C 2 109 ? -2.75700 23.85200 69.52600 1.000 25.43132 119 GLY B CA 1
ATOM 3990 C C . GLY C 2 109 ? -2.82900 25.01500 68.54500 1.000 25.18059 119 GLY B C 1
ATOM 3991 O O . GLY C 2 109 ? -2.07900 25.10600 67.57600 1.000 23.93193 119 GLY B O 1
ATOM 3992 N N . GLN C 2 110 ? -3.75700 25.93500 68.80600 1.000 21.86786 120 GLN B N 1
ATOM 3993 C CA . GLN C 2 110 ? -3.95200 27.04900 67.88200 1.000 26.05124 120 GLN B CA 1
ATOM 3994 C C . GLN C 2 110 ? -2.93700 28.18200 68.08000 1.000 25.55820 120 GLN B C 1
ATOM 3995 O O . GLN C 2 110 ? -2.93300 29.13400 67.29200 1.000 22.32546 120 GLN B O 1
ATOM 4001 N N . GLY C 2 111 ? -2.06000 28.09600 69.07300 1.000 21.11470 121 GLY B N 1
ATOM 4002 C CA . GLY C 2 111 ? -0.98500 29.05700 69.25200 1.000 24.99340 121 GLY B CA 1
ATOM 4003 C C . GLY C 2 111 ? -1.38700 30.28700 70.06200 1.000 26.75926 121 GLY B C 1
ATOM 4004 O O . GLY C 2 111 ? -2.56500 30.62700 70.18500 1.000 21.66975 121 GLY B O 1
ATOM 4005 N N A THR C 2 112 ? -0.36600 30.96800 70.59800 0.505 26.34709 122 THR B N 1
ATOM 4006 N N B THR C 2 112 ? -0.37400 30.94100 70.64700 0.495 26.36573 122 THR B N 1
ATOM 4007 C CA A THR C 2 112 ? -0.52500 32.23000 71.32000 0.505 26.88526 122 THR B CA 1
ATOM 4008 C CA B THR C 2 112 ? -0.54300 32.24600 71.28100 0.495 26.93143 122 THR B CA 1
ATOM 4009 C C A THR C 2 112 ? 0.52900 33.22100 70.82200 0.505 27.71415 122 THR B C 1
ATOM 4010 C C B THR C 2 112 ? 0.51600 33.21100 70.76200 0.495 29.06434 122 THR B C 1
ATOM 4011 O O A THR C 2 112 ? 1.70800 32.87100 70.68400 0.505 21.93695 122 THR B O 1
ATOM 4012 O O B THR C 2 112 ? 1.68800 32.84600 70.59200 0.495 22.04899 122 THR B O 1
ATOM 4019 N N . LEU C 2 113 ? 0.09500 34.44600 70.51700 1.000 26.34785 123 LEU B N 1
ATOM 4020 C CA . LEU C 2 113 ? 0.96600 35.45000 69.90900 1.000 23.88437 123 LEU B CA 1
ATOM 4021 C C . LEU C 2 113 ? 1.79600 36.16300 70.97400 1.000 25.28789 123 LEU B C 1
ATOM 4022 O O . LEU C 2 113 ? 1.25900 36.68600 71.95000 1.000 21.57708 123 LEU B O 1
ATOM 4027 N N . VAL C 2 114 ? 3.11000 36.17000 70.78600 1.000 26.46047 124 VAL B N 1
ATOM 4028 C CA . VAL C 2 114 ? 4.02600 36.90600 71.64200 1.000 21.78521 124 VAL B CA 1
ATOM 4029 C C . VAL C 2 114 ? 4.61100 38.02600 70.80500 1.000 25.26225 124 VAL B C 1
ATOM 4030 O O . VAL C 2 114 ? 5.19400 37.76900 69.74100 1.000 20.52897 124 VAL B O 1
ATOM 4034 N N . THR C 2 115 ? 4.47000 39.26500 71.27700 1.000 20.56132 125 THR B N 1
ATOM 4035 C CA . THR C 2 115 ? 5.05200 40.41800 70.59000 1.000 24.05257 125 THR B CA 1
ATOM 4036 C C . THR C 2 115 ? 6.07900 41.04400 71.52700 1.000 26.91200 125 THR B C 1
ATOM 4037 O O . THR C 2 115 ? 5.73500 41.46900 72.63700 1.000 25.37045 125 THR B O 1
ATOM 4041 N N . VAL C 2 116 ? 7.33200 41.09700 71.08500 1.000 22.79757 126 VAL B N 1
ATOM 4042 C CA . VAL C 2 116 ? 8.41600 41.71900 71.83700 1.000 22.45549 126 VAL B CA 1
ATOM 4043 C C . VAL C 2 116 ? 8.64300 43.10500 71.25400 1.000 24.54701 126 VAL B C 1
ATOM 4044 O O . VAL C 2 116 ? 9.15200 43.23100 70.13600 1.000 21.38000 126 VAL B O 1
ATOM 4048 N N . SER C 2 117 ? 8.28000 44.14500 72.00600 1.000 23.56971 127 SER B N 1
ATOM 4049 C CA . SER C 2 117 ? 8.42900 45.51900 71.53200 1.000 24.10869 127 SER B CA 1
ATOM 4050 C C . SER C 2 117 ? 8.40200 46.47000 72.71700 1.000 24.63227 127 SER B C 1
ATOM 4051 O O . SER C 2 117 ? 7.75800 46.20400 73.73200 1.000 28.32545 127 SER B O 1
ATOM 4054 N N . SER C 2 118 ? 9.12100 47.57400 72.59100 1.000 31.49697 128 SER B N 1
ATOM 4055 C CA . SER C 2 118 ? 9.07500 48.59900 73.61700 1.000 30.12598 128 SER B CA 1
ATOM 4056 C C . SER C 2 118 ? 7.98300 49.62900 73.35200 1.000 33.32872 128 SER B C 1
ATOM 4057 O O . SER C 2 118 ? 7.82700 50.56400 74.14100 1.000 41.98927 128 SER B O 1
ATOM 4060 N N . ALA C 2 119 ? 7.22700 49.48000 72.26900 1.000 30.29349 129 ALA B N 1
ATOM 4061 C CA . ALA C 2 119 ? 6.15500 50.40700 71.95200 1.000 31.76002 129 ALA B CA 1
ATOM 4062 C C . ALA C 2 119 ? 4.94300 50.17600 72.85100 1.000 36.55623 129 ALA B C 1
ATOM 4063 O O . ALA C 2 119 ? 4.63800 49.04700 73.25100 1.000 34.14926 129 ALA B O 1
ATOM 4065 N N . SER C 2 120 ? 4.24500 51.26300 73.17300 1.000 30.56744 130 SER B N 1
ATOM 4066 C CA . SER C 2 120 ? 3.07400 51.16000 74.03100 1.000 29.92147 130 SER B CA 1
ATOM 4067 C C . SER C 2 120 ? 1.87400 50.62400 73.25500 1.000 29.72323 130 SER B C 1
ATOM 4068 O O . SER C 2 120 ? 1.78500 50.74500 72.03100 1.000 29.85421 130 SER B O 1
ATOM 4071 N N . THR C 2 121 ? 0.92500 50.03600 73.98500 1.000 33.59631 131 THR B N 1
ATOM 4072 C CA . THR C 2 121 ? -0.35700 49.72800 73.36600 1.000 28.06394 131 THR B CA 1
ATOM 4073 C C . THR C 2 121 ? -1.05900 51.02700 72.98200 1.000 35.63699 131 THR B C 1
ATOM 4074 O O . THR C 2 121 ? -0.90200 52.06000 73.64100 1.000 31.34863 131 THR B O 1
ATOM 4078 N N . LYS C 2 122 ? -1.80700 50.98200 71.88100 1.000 27.74567 132 LYS B N 1
ATOM 4079 C CA . LYS C 2 122 ? -2.60000 52.13400 71.47300 1.000 29.71239 132 LYS B CA 1
ATOM 4080 C C . LYS C 2 122 ? -3.77300 51.62300 70.64900 1.000 36.17530 132 LYS B C 1
ATOM 4081 O O . LYS C 2 122 ? -3.59200 50.76700 69.77600 1.000 36.47190 132 LYS B O 1
ATOM 4087 N N . GLY C 2 123 ? -4.96900 52.11100 70.95200 1.000 32.53134 133 GLY B N 1
ATOM 4088 C CA . GLY C 2 123 ? -6.14600 51.68900 70.23500 1.000 31.93439 133 GLY B CA 1
ATOM 4089 C C . GLY C 2 123 ? -6.27000 52.42900 68.91900 1.000 39.36142 133 GLY B C 1
ATOM 4090 O O . GLY C 2 123 ? -5.72800 53.52300 68.74500 1.000 34.87815 133 GLY B O 1
ATOM 4091 N N . PRO C 2 124 ? -6.97500 51.84700 67.95900 1.000 37.27993 134 PRO B N 1
ATOM 4092 C CA . PRO C 2 124 ? -7.11300 52.49600 66.65600 1.000 36.38760 134 PRO B CA 1
ATOM 4093 C C . PRO C 2 124 ? -8.12400 53.62900 66.68100 1.000 41.39329 134 PRO B C 1
ATOM 4094 O O . PRO C 2 124 ? -9.04400 53.67100 67.50100 1.000 42.86085 134 PRO B O 1
ATOM 4098 N N . SER C 2 125 ? -7.92400 54.56200 65.75800 1.000 42.98070 135 SER B N 1
ATOM 4099 C CA . SER C 2 125 ? -8.97400 55.46300 65.31100 1.000 46.96207 135 SER B CA 1
ATOM 4100 C C . SER C 2 125 ? -9.60600 54.85300 64.07400 1.000 47.73974 135 SER B C 1
ATOM 4101 O O . SER C 2 125 ? -8.91900 54.22800 63.25900 1.000 43.57314 135 SER B O 1
ATOM 4104 N N . VAL C 2 126 ? -10.91700 55.01600 63.95000 1.000 47.81096 136 VAL B N 1
ATOM 4105 C CA . VAL C 2 126 ? -11.68500 54.42800 62.86400 1.000 45.92897 136 VAL B CA 1
ATOM 4106 C C . VAL C 2 126 ? -12.31800 55.56500 62.07700 1.000 49.09622 136 VAL B C 1
ATOM 4107 O O . VAL C 2 126 ? -12.96500 56.44300 62.65800 1.000 49.48989 136 VAL B O 1
ATOM 4111 N N . PHE C 2 127 ? -12.10000 55.57200 60.76400 1.000 51.73084 137 PHE B N 1
ATOM 4112 C CA . PHE C 2 127 ? -12.69600 56.57300 59.89300 1.000 47.12121 137 PHE B CA 1
ATOM 4113 C C . PHE C 2 127 ? -13.49500 55.89200 58.79100 1.000 53.91801 137 PHE B C 1
ATOM 4114 O O . PHE C 2 127 ? -13.09500 54.82200 58.32100 1.000 51.65132 137 PHE B O 1
ATOM 4122 N N . PRO C 2 128 ? -14.61900 56.46500 58.36000 1.000 53.62958 138 PRO B N 1
ATOM 4123 C CA . PRO C 2 128 ? -15.41900 55.80400 57.32300 1.000 53.26662 138 PRO B CA 1
ATOM 4124 C C . PRO C 2 128 ? -14.76200 55.92400 55.95800 1.000 56.31880 138 PRO B C 1
ATOM 4125 O O . PRO C 2 128 ? -13.98300 56.84300 55.69100 1.000 57.66554 138 PRO B O 1
ATOM 4129 N N . LEU C 2 129 ? -15.06500 54.95600 55.10100 1.000 56.50706 139 LEU B N 1
ATOM 4130 C CA . LEU C 2 129 ? -14.70200 54.99000 53.68800 1.000 52.24220 139 LEU B CA 1
ATOM 4131 C C . LEU C 2 129 ? -16.03400 55.11000 52.96300 1.000 57.30535 139 LEU B C 1
ATOM 4132 O O . LEU C 2 129 ? -16.70500 54.11100 52.69500 1.000 53.71614 139 LEU B O 1
ATOM 4137 N N . ALA C 2 130 ? -16.42700 56.36300 52.66800 1.000 56.60815 140 ALA B N 1
ATOM 4138 C CA . ALA C 2 130 ? -17.77100 56.64400 52.18900 1.000 63.81171 140 ALA B CA 1
ATOM 4139 C C . ALA C 2 130 ? -17.89200 56.30500 50.70700 1.000 62.52700 140 ALA B C 1
ATOM 4140 O O . ALA C 2 130 ? -17.00700 56.64300 49.91800 1.000 65.73101 140 ALA B O 1
ATOM 4142 N N . PRO C 2 131 ? -18.97900 55.63400 50.30600 1.000 70.66167 141 PRO B N 1
ATOM 4143 C CA . PRO C 2 131 ? -19.30900 55.43700 48.89100 1.000 72.05226 141 PRO B CA 1
ATOM 4144 C C . PRO C 2 131 ? -19.54300 56.75900 48.16000 1.000 74.35467 141 PRO B C 1
ATOM 4145 O O . PRO C 2 131 ? -20.48600 57.48100 48.49000 1.000 76.14496 141 PRO B O 1
ATOM 4149 N N . THR C 2 140 ? -23.58800 47.99500 41.90400 1.000 71.62134 150 THR B N 1
ATOM 4150 C CA . THR C 2 140 ? -22.60800 47.58900 42.91100 1.000 71.14242 150 THR B CA 1
ATOM 4151 C C . THR C 2 140 ? -21.85200 48.79500 43.46200 1.000 67.32197 150 THR B C 1
ATOM 4152 O O . THR C 2 140 ? -21.34100 49.61700 42.70400 1.000 68.53286 150 THR B O 1
ATOM 4156 N N . ALA C 2 141 ? -21.79700 48.89800 44.79000 1.000 67.54938 151 ALA B N 1
ATOM 4157 C CA . ALA C 2 141 ? -21.04500 49.94300 45.46700 1.000 64.61632 151 ALA B CA 1
ATOM 4158 C C . ALA C 2 141 ? -20.10800 49.31800 46.49100 1.000 61.18457 151 ALA B C 1
ATOM 4159 O O . ALA C 2 141 ? -20.42300 48.28900 47.09700 1.000 61.37309 151 ALA B O 1
ATOM 4161 N N . ALA C 2 142 ? -18.95200 49.94600 46.67900 1.000 59.94718 152 ALA B N 1
ATOM 4162 C CA . ALA C 2 142 ? -17.98700 49.53100 47.68700 1.000 58.95713 152 ALA B CA 1
ATOM 4163 C C . ALA C 2 142 ? -17.90200 50.59300 48.77500 1.000 56.73747 152 ALA B C 1
ATOM 4164 O O . ALA C 2 142 ? -17.96700 51.79400 48.49100 1.000 58.89400 152 ALA B O 1
ATOM 4166 N N . LEU C 2 143 ? -17.78400 50.14600 50.02100 1.000 54.15447 153 LEU B N 1
ATOM 4167 C CA . LEU C 2 143 ? -17.64000 51.04700 51.15700 1.000 54.13066 153 LEU B CA 1
ATOM 4168 C C . LEU C 2 143 ? -16.82800 50.32200 52.22000 1.000 51.89565 153 LEU B C 1
ATOM 4169 O O . LEU C 2 143 ? -16.65300 49.10100 52.15700 1.000 52.59526 153 LEU B O 1
ATOM 4174 N N . GLY C 2 144 ? -16.32500 51.07000 53.19600 1.000 49.57456 154 GLY B N 1
ATOM 4175 C CA . GLY C 2 144 ? -15.54400 50.42400 54.22800 1.000 48.72129 154 GLY B CA 1
ATOM 4176 C C . GLY C 2 144 ? -15.22900 51.27400 55.44200 1.000 55.17673 154 GLY B C 1
ATOM 4177 O O . GLY C 2 144 ? -15.90000 52.26500 55.73300 1.000 48.63862 154 GLY B O 1
ATOM 4178 N N . CYS C 2 145 ? -14.20000 50.83500 56.16800 1.000 51.08637 155 CYS B N 1
ATOM 4179 C CA . CYS C 2 145 ? -13.69600 51.51100 57.35500 1.000 46.50724 155 CYS B CA 1
ATOM 4180 C C . CYS C 2 145 ? -12.17700 51.46500 57.33700 1.000 47.26571 155 CYS B C 1
ATOM 4181 O O . CYS C 2 145 ? -11.59100 50.41100 57.07300 1.000 42.23844 155 CYS B O 1
ATOM 4184 N N . LEU C 2 146 ? -11.55200 52.61100 57.58800 1.000 43.07703 156 LEU B N 1
ATOM 4185 C CA . LEU C 2 146 ? -10.11500 52.68800 57.79900 1.000 46.01244 156 LEU B CA 1
ATOM 4186 C C . LEU C 2 146 ? -9.81600 52.55800 59.28600 1.000 46.92461 156 LEU B C 1
ATOM 4187 O O . LEU C 2 146 ? -10.24200 53.39700 60.08500 1.000 47.56640 156 LEU B O 1
ATOM 4192 N N . VAL C 2 147 ? -9.08200 51.51300 59.65000 1.000 41.95430 157 VAL B N 1
ATOM 4193 C CA . VAL C 2 147 ? -8.73100 51.22200 61.03700 1.000 37.96708 157 VAL B CA 1
ATOM 4194 C C . VAL C 2 147 ? -7.27400 51.63000 61.19100 1.000 43.76062 157 VAL B C 1
ATOM 4195 O O . VAL C 2 147 ? -6.36200 50.85900 60.87400 1.000 41.89187 157 VAL B O 1
ATOM 4199 N N . LYS C 2 148 ? -7.05300 52.83800 61.69000 1.000 39.95894 158 LYS B N 1
ATOM 4200 C CA . LYS C 2 148 ? -5.78000 53.52500 61.55100 1.000 38.84059 158 LYS B CA 1
ATOM 4201 C C . LYS C 2 148 ? -5.07400 53.63500 62.89800 1.000 47.27078 158 LYS B C 1
ATOM 4202 O O . LYS C 2 148 ? -5.68800 54.02800 63.89600 1.000 38.68786 158 LYS B O 1
ATOM 4208 N N . ASP C 2 149 ? -3.79700 53.23600 62.92100 1.000 45.99047 159 ASP B N 1
ATOM 4209 C CA . ASP C 2 149 ? -2.83900 53.64000 63.94700 1.000 42.68339 159 ASP B CA 1
ATOM 4210 C C . ASP C 2 149 ? -3.02600 52.92300 65.28200 1.000 44.50451 159 ASP B C 1
ATOM 4211 O O . ASP C 2 149 ? -3.27200 53.56000 66.31500 1.000 43.30894 159 ASP B O 1
ATOM 4216 N N . TYR C 2 150 ? -2.86100 51.60300 65.28300 1.000 33.67215 160 TYR B N 1
ATOM 4217 C CA . TYR C 2 150 ? -2.98100 50.82300 66.50000 1.000 34.28329 160 TYR B CA 1
ATOM 4218 C C . TYR C 2 150 ? -1.73800 49.98000 66.71200 1.000 35.32283 160 TYR B C 1
ATOM 4219 O O . TYR C 2 150 ? -0.94600 49.74700 65.79200 1.000 33.47997 160 TYR B O 1
ATOM 4228 N N . PHE C 2 151 ? -1.60100 49.49500 67.94900 1.000 31.72551 161 PHE B N 1
ATOM 4229 C CA . PHE C 2 151 ? -0.51200 48.59200 68.30100 1.000 32.74504 161 PHE B CA 1
ATOM 4230 C C . PHE C 2 151 ? -0.86600 47.89300 69.60200 1.000 30.22516 161 PHE B C 1
ATOM 4231 O O . PHE C 2 151 ? -1.48700 48.51800 70.46800 1.000 29.42214 161 PHE B O 1
ATOM 4239 N N . PRO C 2 152 ? -0.55000 46.60000 69.75700 1.000 29.08514 162 PRO B N 1
ATOM 4240 C CA . PRO C 2 152 ? -0.04200 45.67200 68.74400 1.000 33.11030 162 PRO B CA 1
ATOM 4241 C C . PRO C 2 152 ? -1.19000 45.02500 67.97800 1.000 33.34586 162 PRO B C 1
ATOM 4242 O O . PRO C 2 152 ? -2.36900 45.31500 68.22800 1.000 29.69117 162 PRO B O 1
ATOM 4246 N N . GLU C 2 153 ? -0.84900 44.13000 67.05400 1.000 32.17944 163 GLU B N 1
ATOM 4247 C CA . GLU C 2 153 ? -1.81600 43.19500 66.49600 1.000 38.05476 163 GLU B CA 1
ATOM 4248 C C . GLU C 2 153 ? -2.43300 42.35200 67.61300 1.000 37.60856 163 GLU B C 1
ATOM 4249 O O . GLU C 2 153 ? -1.80600 42.14700 68.65800 1.000 39.20317 163 GLU B O 1
ATOM 4255 N N . PRO C 2 154 ? -3.65900 41.81800 67.41200 1.000 36.32110 164 PRO B N 1
ATOM 4256 C CA . PRO C 2 154 ? -4.55300 41.95900 66.26300 1.000 30.86125 164 PRO B CA 1
ATOM 4257 C C . PRO C 2 154 ? -5.73600 42.87700 66.53700 1.000 35.65386 164 PRO B C 1
ATOM 4258 O O . PRO C 2 154 ? -6.02300 43.20200 67.68200 1.000 30.23382 164 PRO B O 1
ATOM 4262 N N . VAL C 2 155 ? -6.42000 43.31500 65.47500 1.000 34.42867 165 VAL B N 1
ATOM 4263 C CA . VAL C 2 155 ? -7.77000 43.85600 65.54800 1.000 33.24454 165 VAL B CA 1
ATOM 4264 C C . VAL C 2 155 ? -8.69000 42.89900 64.80100 1.000 41.16364 165 VAL B C 1
ATOM 4265 O O . VAL C 2 155 ? -8.27700 42.23400 63.84600 1.000 37.50885 165 VAL B O 1
ATOM 4269 N N . THR C 2 156 ? -9.95100 42.85000 65.22300 1.000 40.05533 166 THR B N 1
ATOM 4270 C CA . THR C 2 156 ? -10.99100 42.14600 64.48400 1.000 41.98748 166 THR B CA 1
ATOM 4271 C C . THR C 2 156 ? -11.97300 43.15700 63.91600 1.000 39.95548 166 THR B C 1
ATOM 4272 O O . THR C 2 156 ? -12.30100 44.14600 64.57300 1.000 36.09321 166 THR B O 1
ATOM 4276 N N . VAL C 2 157 ? -12.45200 42.90600 62.70100 1.000 40.26350 167 VAL B N 1
ATOM 4277 C CA . VAL C 2 157 ? -13.45600 43.75600 62.06900 1.000 38.53371 167 VAL B CA 1
ATOM 4278 C C . VAL C 2 157 ? -14.62100 42.88500 61.63200 1.000 42.97799 167 VAL B C 1
ATOM 4279 O O . VAL C 2 157 ? -14.42500 41.90300 60.90800 1.000 48.84659 167 VAL B O 1
ATOM 4283 N N . SER C 2 158 ? -15.82800 43.24600 62.06000 1.000 41.18637 168 SER B N 1
ATOM 4284 C CA . SER C 2 158 ? -17.05000 42.65000 61.53600 1.000 38.64677 168 SER B CA 1
ATOM 4285 C C . SER C 2 158 ? -17.92800 43.75500 60.96200 1.000 40.64970 168 SER B C 1
ATOM 4286 O O . SER C 2 158 ? -17.63200 44.94300 61.10200 1.000 45.57762 168 SER B O 1
ATOM 4289 N N . TRP C 2 159 ? -19.01100 43.35500 60.28900 1.000 46.34680 169 TRP B N 1
ATOM 4290 C CA . TRP C 2 159 ? -19.95200 44.29200 59.68500 1.000 44.75543 169 TRP B CA 1
ATOM 4291 C C . TRP C 2 159 ? -21.35600 43.96200 60.16100 1.000 50.75748 169 TRP B C 1
ATOM 4292 O O . TRP C 2 159 ? -21.76900 42.79700 60.12300 1.000 49.05150 169 TRP B O 1
ATOM 4303 N N . ASN C 2 160 ? -22.07700 44.99100 60.62000 1.000 47.14380 170 ASN B N 1
ATOM 4304 C CA . ASN C 2 160 ? -23.43900 44.84500 61.13500 1.000 49.34933 170 ASN B CA 1
ATOM 4305 C C . ASN C 2 160 ? -23.52000 43.70400 62.15300 1.000 51.75664 170 ASN B C 1
ATOM 4306 O O . ASN C 2 160 ? -24.43800 42.88600 62.13300 1.000 50.80108 170 ASN B O 1
ATOM 4311 N N . SER C 2 161 ? -22.52100 43.63900 63.04000 1.000 46.65272 171 SER B N 1
ATOM 4312 C CA . SER C 2 161 ? -22.42600 42.61700 64.08800 1.000 50.31387 171 SER B CA 1
ATOM 4313 C C . SER C 2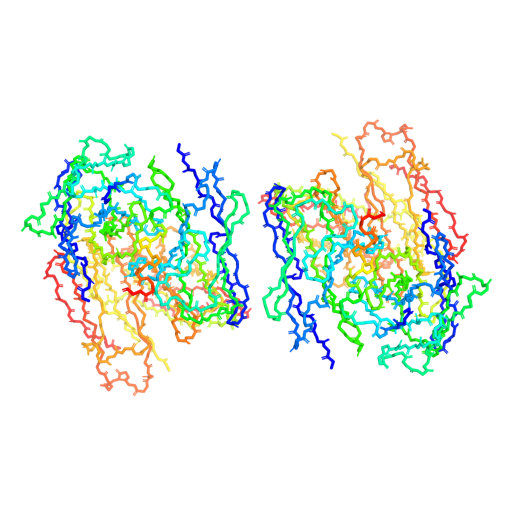 161 ? -22.40100 41.19900 63.52700 1.000 55.02061 171 SER B C 1
ATOM 4314 O O . SER C 2 161 ? -22.93800 40.27600 64.14200 1.000 60.13881 171 SER B O 1
ATOM 4317 N N . GLY C 2 162 ? -21.76000 41.00800 62.37400 1.000 52.32937 172 GLY B N 1
ATOM 4318 C CA . GLY C 2 162 ? -21.72600 39.72200 61.70900 1.000 54.74872 172 GLY B CA 1
ATOM 4319 C C . GLY C 2 162 ? -22.88900 39.43900 60.77000 1.000 62.60384 172 GLY B C 1
ATOM 4320 O O . GLY C 2 162 ? -22.85000 38.43400 60.04600 1.000 59.46849 172 GLY B O 1
ATOM 4321 N N . ALA C 2 163 ? -23.92600 40.28000 60.75600 1.000 60.54225 173 ALA B N 1
ATOM 4322 C CA . ALA C 2 163 ? -25.03600 40.04300 59.83800 1.000 60.73476 173 ALA B CA 1
ATOM 4323 C C . ALA C 2 163 ? -24.58800 40.19000 58.39000 1.000 62.69779 173 ALA B C 1
ATOM 4324 O O . ALA C 2 163 ? -24.99000 39.40400 57.52300 1.000 68.44415 173 ALA B O 1
ATOM 4326 N N . LEU C 2 164 ? -23.75300 41.18800 58.10800 1.000 62.31221 174 LEU B N 1
ATOM 4327 C CA . LEU C 2 164 ? -23.20300 41.37600 56.77400 1.000 54.25692 174 LEU B CA 1
ATOM 4328 C C . LEU C 2 164 ? -21.91600 40.57200 56.66100 1.000 61.35854 174 LEU B C 1
ATOM 4329 O O . LEU C 2 164 ? -20.94400 40.84700 57.37200 1.000 50.02187 174 LEU B O 1
ATOM 4334 N N . THR C 2 165 ? -21.90600 39.59300 55.76100 1.000 63.88810 175 THR B N 1
ATOM 4335 C CA . THR C 2 165 ? -20.73200 38.74200 55.60800 1.000 65.26237 175 THR B CA 1
ATOM 4336 C C . THR C 2 165 ? -20.31200 38.51300 54.16200 1.000 65.05246 175 THR B C 1
ATOM 4337 O O . THR C 2 165 ? -19.10800 38.40000 53.91000 1.000 62.35172 175 THR B O 1
ATOM 4341 N N . SER C 2 166 ? -21.23600 38.45700 53.20300 1.000 70.01364 176 SER B N 1
ATOM 4342 C CA . SER C 2 166 ? -20.84700 38.30900 51.80600 1.000 72.58627 176 SER B CA 1
ATOM 4343 C C . SER C 2 166 ? -20.17600 39.58300 51.30600 1.000 71.91046 176 SER B C 1
ATOM 4344 O O . SER C 2 166 ? -20.64300 40.69500 51.57600 1.000 74.30820 176 SER B O 1
ATOM 4347 N N . GLY C 2 167 ? -19.07100 39.41800 50.58300 1.000 68.59115 177 GLY B N 1
ATOM 4348 C CA . GLY C 2 167 ? -18.40700 40.54400 49.96400 1.000 60.53165 177 GLY B CA 1
ATOM 4349 C C . GLY C 2 167 ? -17.53300 41.37400 50.87500 1.000 61.11438 177 GLY B C 1
ATOM 4350 O O . GLY C 2 167 ? -17.08000 42.44400 50.45600 1.000 62.09191 177 GLY B O 1
ATOM 4351 N N . VAL C 2 168 ? -17.27600 40.92700 52.10200 1.000 59.88541 178 VAL B N 1
ATOM 4352 C CA . VAL C 2 168 ? -16.39800 41.65800 53.00900 1.000 56.09537 178 VAL B CA 1
ATOM 4353 C C . VAL C 2 168 ? -14.94500 41.32500 52.69000 1.000 52.40853 178 VAL B C 1
ATOM 4354 O O . VAL C 2 168 ? -14.58500 40.15700 52.48300 1.000 57.16979 178 VAL B O 1
ATOM 4358 N N . HIS C 2 169 ? -14.09700 42.35300 52.65600 1.000 52.46827 179 HIS B N 1
ATOM 4359 C CA . HIS C 2 169 ? -12.65000 42.16600 52.61500 1.000 48.42205 179 HIS B CA 1
ATOM 4360 C C . HIS C 2 169 ? -12.01400 42.98000 53.72700 1.000 50.93312 179 HIS B C 1
ATOM 4361 O O . HIS C 2 169 ? -12.08400 44.21300 53.72000 1.000 43.05434 179 HIS B O 1
ATOM 4368 N N . THR C 2 170 ? -11.39500 42.29000 54.67200 1.000 47.79821 180 THR B N 1
ATOM 4369 C CA . THR C 2 170 ? -10.60800 42.91900 55.71900 1.000 49.08905 180 THR B CA 1
ATOM 4370 C C . THR C 2 170 ? -9.14700 42.67200 55.37300 1.000 52.66461 180 THR B C 1
ATOM 4371 O O . THR C 2 170 ? -8.67000 41.53700 55.43900 1.000 50.09018 180 THR B O 1
ATOM 4375 N N . PHE C 2 171 ? -8.45200 43.72500 54.97700 1.000 47.71895 181 PHE B N 1
ATOM 4376 C CA . PHE C 2 171 ? -7.08400 43.57200 54.51100 1.000 42.88721 181 PHE B CA 1
ATOM 4377 C C . PHE C 2 171 ? -6.12900 43.28200 55.66900 1.000 48.71501 181 PHE B C 1
ATOM 4378 O O . PHE C 2 171 ? -6.28500 43.83200 56.76400 1.000 39.34108 181 PHE B O 1
ATOM 4386 N N . PRO C 2 172 ? -5.13100 42.42500 55.45900 1.000 42.24536 182 PRO B N 1
ATOM 4387 C CA . PRO C 2 172 ? -4.12200 42.21700 56.49800 1.000 43.25535 182 PRO B CA 1
ATOM 4388 C C . PRO C 2 172 ? -3.44300 43.53200 56.84900 1.000 45.37767 182 PRO B C 1
ATOM 4389 O O . PRO C 2 172 ? -3.28500 44.42200 56.01100 1.000 48.53896 182 PRO B O 1
ATOM 4393 N N . ALA C 2 173 ? -3.07300 43.66000 58.11700 1.000 41.69109 183 ALA B N 1
ATOM 4394 C CA . ALA C 2 173 ? -2.50500 44.90500 58.60900 1.000 45.09805 183 ALA B CA 1
ATOM 4395 C C . ALA C 2 173 ? -1.14500 45.15500 57.99100 1.000 41.67348 183 ALA B C 1
ATOM 4396 O O . ALA C 2 173 ? -0.37400 44.22500 57.75300 1.000 46.07200 183 ALA B O 1
ATOM 4398 N N . VAL C 2 174 ? -0.83900 46.42300 57.75600 1.000 43.76840 184 VAL B N 1
ATOM 4399 C CA . VAL C 2 174 ? 0.47400 46.82600 57.27100 1.000 48.47196 184 VAL B CA 1
ATOM 4400 C C . VAL C 2 174 ? 1.12100 47.73800 58.30400 1.000 51.36804 184 VAL B C 1
ATOM 4401 O O . VAL C 2 174 ? 0.46500 48.59700 58.90900 1.000 42.52759 184 VAL B O 1
ATOM 4405 N N . LEU C 2 175 ? 2.40400 47.50500 58.53900 1.000 52.12326 185 LEU B N 1
ATOM 4406 C CA . LEU C 2 175 ? 3.15600 48.29600 59.49100 1.000 46.76159 185 LEU B CA 1
ATOM 4407 C C . LEU C 2 175 ? 3.51200 49.62000 58.82300 1.000 60.04506 185 LEU B C 1
ATOM 4408 O O . LEU C 2 175 ? 3.84300 49.65500 57.63500 1.000 55.15173 185 LEU B O 1
ATOM 4413 N N . GLN C 2 176 ? 3.39600 50.71700 59.56700 1.000 58.12797 186 GLN B N 1
ATOM 4414 C CA . GLN C 2 176 ? 3.70000 52.03700 59.03100 1.000 57.88746 186 GLN B CA 1
ATOM 4415 C C . GLN C 2 176 ? 5.06200 52.51400 59.51900 1.000 53.47951 186 GLN B C 1
ATOM 4416 O O . GLN C 2 176 ? 5.64400 51.96200 60.45300 1.000 53.23399 186 GLN B O 1
ATOM 4422 N N . SER C 2 177 ? 5.55400 53.58500 58.88900 1.000 58.34904 187 SER B N 1
ATOM 4423 C CA . SER C 2 177 ? 6.82800 54.16500 59.30100 1.000 60.32317 187 SER B CA 1
ATOM 4424 C C . SER C 2 177 ? 6.80700 54.63300 60.75500 1.000 60.15706 187 SER B C 1
ATOM 4425 O O . SER C 2 177 ? 7.86600 54.72200 61.38300 1.000 58.20687 187 SER B O 1
ATOM 4428 N N . SER C 2 178 ? 5.62900 54.91000 61.31400 1.000 60.05006 188 SER B N 1
ATOM 4429 C CA . SER C 2 178 ? 5.50700 55.30300 62.71400 1.000 54.77334 188 SER B CA 1
ATOM 4430 C C . SER C 2 178 ? 5.48500 54.11600 63.67000 1.000 51.73465 188 SER B C 1
ATOM 4431 O O . SER C 2 178 ? 5.19700 54.30200 64.85700 1.000 61.15900 188 SER B O 1
ATOM 4434 N N . GLY C 2 179 ? 5.75500 52.90500 63.19100 1.000 51.96501 189 GLY B N 1
ATOM 4435 C CA . GLY C 2 179 ? 5.68000 51.73100 64.03700 1.000 49.98894 189 GLY B CA 1
ATOM 4436 C C . GLY C 2 179 ? 4.28200 51.29500 64.42100 1.000 47.23597 189 GLY B C 1
ATOM 4437 O O . GLY C 2 179 ? 4.14000 50.31800 65.17300 1.000 44.66035 189 GLY B O 1
ATOM 4438 N N . LEU C 2 180 ? 3.24700 51.97400 63.93700 1.000 48.31192 190 LEU B N 1
ATOM 4439 C CA . LEU C 2 180 ? 1.86700 51.63000 64.24900 1.000 46.85323 190 LEU B CA 1
ATOM 4440 C C . LEU C 2 180 ? 1.20000 50.95000 63.05800 1.000 47.48862 190 LEU B C 1
ATOM 4441 O O . LEU C 2 180 ? 1.52400 51.22600 61.90000 1.000 46.51851 190 LEU B O 1
ATOM 4446 N N . TYR C 2 181 ? 0.24400 50.07300 63.35300 1.000 39.30468 191 TYR B N 1
ATOM 4447 C CA . TYR C 2 181 ? -0.45300 49.32800 62.31600 1.000 37.48106 191 TYR B CA 1
ATOM 4448 C C . TYR C 2 181 ? -1.66900 50.10000 61.80800 1.000 44.98851 191 TYR B C 1
ATOM 4449 O O . TYR C 2 181 ? -2.18800 51.00800 62.46200 1.000 44.71443 191 TYR B O 1
ATOM 4458 N N . SER C 2 182 ? -2.12900 49.70800 60.62600 1.000 41.24449 192 SER B N 1
ATOM 4459 C CA . SER C 2 182 ? -3.32700 50.28000 60.03400 1.000 42.85247 192 SER B CA 1
ATOM 4460 C C . SER C 2 182 ? -3.80700 49.34400 58.93400 1.000 46.85406 192 SER B C 1
ATOM 4461 O O . SER C 2 182 ? -2.99300 48.75600 58.20900 1.000 47.07832 192 SER B O 1
ATOM 4464 N N . LEU C 2 183 ? -5.12600 49.19700 58.82700 1.000 43.05108 193 LEU B N 1
ATOM 4465 C CA . LEU C 2 183 ? -5.72800 48.39400 57.77600 1.000 42.54463 193 LEU B CA 1
ATOM 4466 C C . LEU C 2 183 ? -7.05300 49.02200 57.38100 1.000 44.83906 193 LEU B C 1
ATOM 4467 O O . LEU C 2 183 ? -7.60400 49.86700 58.09600 1.000 45.82863 193 LEU B O 1
ATOM 4472 N N . SER C 2 184 ? -7.57900 48.56100 56.24800 1.000 42.33940 194 SER B N 1
ATOM 4473 C CA . SER C 2 184 ? -8.91800 48.89600 55.79100 1.000 41.18171 194 SER B CA 1
ATOM 4474 C C . SER C 2 184 ? -9.76100 47.63200 55.73100 1.000 40.14250 194 SER B C 1
ATOM 4475 O O . SER C 2 184 ? -9.25700 46.54400 55.44200 1.000 39.87623 194 SER B O 1
ATOM 4478 N N . SER C 2 185 ? -11.05300 47.78200 55.99400 1.000 41.18679 195 SER B N 1
ATOM 4479 C CA . SER C 2 185 ? -12.02600 46.71800 55.77300 1.000 43.63608 195 SER B CA 1
ATOM 4480 C C . SER C 2 185 ? -13.14500 47.26600 54.90100 1.000 46.50612 195 SER B C 1
ATOM 4481 O O . SER C 2 185 ? -13.81500 48.22700 55.29000 1.000 51.25655 195 SER B O 1
ATOM 4484 N N . VAL C 2 186 ? -13.37600 46.63700 53.75100 1.000 45.15829 196 VAL B N 1
ATOM 4485 C CA . VAL C 2 186 ? -14.36200 47.12500 52.79600 1.000 45.95969 196 VAL B CA 1
ATOM 4486 C C . VAL C 2 186 ? -15.37000 46.02600 52.49500 1.000 53.98651 196 VAL B C 1
ATOM 4487 O O . VAL C 2 186 ? -15.16600 44.84800 52.80800 1.000 52.84208 196 VAL B O 1
ATOM 4491 N N . VAL C 2 187 ? -16.48200 46.43700 51.89100 1.000 48.49306 197 VAL B N 1
ATOM 4492 C CA . VAL C 2 187 ? -17.54900 45.52000 51.51200 1.000 53.36911 197 VAL B CA 1
ATOM 4493 C C . VAL C 2 187 ? -18.23300 46.09700 50.28100 1.000 58.29607 197 VAL B C 1
ATOM 4494 O O . VAL C 2 187 ? -18.32900 47.31900 50.12600 1.000 58.68054 197 VAL B O 1
ATOM 4498 N N . THR C 2 188 ? -18.67500 45.21300 49.38900 1.000 55.21304 198 THR B N 1
ATOM 4499 C CA . THR C 2 188 ? -19.45200 45.59300 48.21900 1.000 56.24236 198 THR B CA 1
ATOM 4500 C C . THR C 2 188 ? -20.93700 45.33100 48.47400 1.000 62.24268 198 THR B C 1
ATOM 4501 O O . THR C 2 188 ? -21.29000 44.24500 48.96200 1.000 66.57124 198 THR B O 1
ATOM 4505 N N . VAL C 2 189 ? -21.76300 46.28900 48.15800 1.000 64.67684 199 VAL B N 1
ATOM 4506 C CA . VAL C 2 189 ? -23.21800 46.15600 48.38200 1.000 67.94105 199 VAL B CA 1
ATOM 4507 C C . VAL C 2 189 ? -23.95400 46.65400 47.16500 1.000 74.31473 199 VAL B C 1
ATOM 4508 O O . VAL C 2 189 ? -23.41700 47.42500 46.34500 1.000 70.80917 199 VAL B O 1
ATOM 4512 N N . PRO C 2 190 ? -25.19000 46.19000 46.96700 1.000 76.08623 200 PRO B N 1
ATOM 4513 C CA . PRO C 2 190 ? -26.03200 46.74600 45.90700 1.000 70.35752 200 PRO B CA 1
ATOM 4514 C C . PRO C 2 190 ? -26.20400 48.25000 46.07800 1.000 74.21636 200 PRO B C 1
ATOM 4515 O O . PRO C 2 190 ? -26.51800 48.73800 47.16800 1.000 68.13060 200 PRO B O 1
ATOM 4519 N N . SER C 2 191 ? -25.99000 48.98200 44.98000 1.000 71.38182 201 SER B N 1
ATOM 4520 C CA . SER C 2 191 ? -26.11000 50.43600 44.98400 1.000 74.63218 201 SER B CA 1
ATOM 4521 C C . SER C 2 191 ? -27.50200 50.91100 45.37900 1.000 77.59897 201 SER B C 1
ATOM 4522 O O . SER C 2 191 ? -27.63600 52.01900 45.91000 1.000 73.98618 201 SER B O 1
ATOM 4525 N N . SER C 2 192 ? -28.53500 50.10200 45.13800 1.000 75.15336 202 SER B N 1
ATOM 4526 C CA . SER C 2 192 ? -29.91900 50.40700 45.49200 1.000 81.08238 202 SER B CA 1
ATOM 4527 C C . SER C 2 192 ? -30.15000 50.53400 47.02200 1.000 79.31868 202 SER B C 1
ATOM 4528 O O . SER C 2 192 ? -31.30900 50.65700 47.44300 1.000 77.89540 202 SER B O 1
ATOM 4531 N N . SER C 2 193 ? -29.11300 50.52500 47.86100 1.000 72.92898 203 SER B N 1
ATOM 4532 C CA . SER C 2 193 ? -29.28700 50.49700 49.30600 1.000 78.57920 203 SER B CA 1
ATOM 4533 C C . SER C 2 193 ? -28.62200 51.65600 50.04000 1.000 78.52806 203 SER B C 1
ATOM 4534 O O . SER C 2 193 ? -28.78100 51.75700 51.26300 1.000 81.11997 203 SER B O 1
ATOM 4537 N N . LEU C 2 194 ? -27.91700 52.54600 49.33200 1.000 74.70905 204 LEU B N 1
ATOM 4538 C CA . LEU C 2 194 ? -27.04300 53.51700 49.99000 1.000 76.61233 204 LEU B CA 1
ATOM 4539 C C . LEU C 2 194 ? -27.78700 54.39400 50.99500 1.000 79.01595 204 LEU B C 1
ATOM 4540 O O . LEU C 2 194 ? -27.18600 54.86400 51.96800 1.000 78.80741 204 LEU B O 1
ATOM 4542 N N . GLY C 2 195 ? -29.07900 54.62300 50.79100 1.000 81.35177 205 GLY B N 1
ATOM 4543 C CA . GLY C 2 195 ? -29.84800 55.37900 51.76400 1.000 87.49733 205 GLY B CA 1
ATOM 4544 C C . GLY C 2 195 ? -30.69400 54.50500 52.66900 1.000 85.14173 205 GLY B C 1
ATOM 4545 O O . GLY C 2 195 ? -31.11500 54.93500 53.74900 1.000 85.21883 205 GLY B O 1
ATOM 4546 N N . THR C 2 196 ? -30.94400 53.26900 52.23300 1.000 86.81423 206 THR B N 1
ATOM 4547 C CA . THR C 2 196 ? -31.80900 52.33800 52.95100 1.000 86.03160 206 THR B CA 1
ATOM 4548 C C . THR C 2 196 ? -31.03800 51.58700 54.02600 1.000 90.13692 206 THR B C 1
ATOM 4549 O O . THR C 2 196 ? -31.16100 51.88900 55.21900 1.000 90.87223 206 THR B O 1
ATOM 4553 N N . GLN C 2 197 ? -30.24800 50.60300 53.60500 1.000 84.96752 207 GLN B N 1
ATOM 4554 C CA . GLN C 2 197 ? -29.50100 49.78800 54.54600 1.000 74.79868 207 GLN B CA 1
ATOM 4555 C C . GLN C 2 197 ? -28.49900 50.64700 55.30400 1.000 76.44020 207 GLN B C 1
ATOM 4556 O O . GLN C 2 197 ? -27.87100 51.54700 54.73600 1.000 75.88933 207 GLN B O 1
ATOM 4562 N N . THR C 2 198 ? -28.36200 50.37800 56.59800 1.000 67.14478 208 THR B N 1
ATOM 4563 C CA . THR C 2 198 ? -27.34000 51.01200 57.41400 1.000 63.75290 208 THR B CA 1
ATOM 4564 C C . THR C 2 198 ? -26.14400 50.07400 57.49500 1.000 59.95441 208 THR B C 1
ATOM 4565 O O . THR C 2 198 ? -26.30300 48.88000 57.77400 1.000 58.54561 208 THR B O 1
ATOM 4569 N N . TYR C 2 199 ? -24.95700 50.60700 57.22800 1.000 57.03939 209 TYR B N 1
ATOM 4570 C CA . TYR C 2 199 ? -23.72400 49.83300 57.27300 1.000 54.23128 209 TYR B CA 1
ATOM 4571 C C . TYR C 2 199 ? -22.85800 50.37900 58.39200 1.000 54.83310 209 TYR B C 1
ATOM 4572 O O . TYR C 2 199 ? -22.52300 51.56900 58.39300 1.000 54.71262 209 TYR B O 1
ATOM 4581 N N . ILE C 2 200 ? -22.52600 49.51000 59.35000 1.000 50.78429 210 ILE B N 1
ATOM 4582 C CA . ILE C 2 200 ? -21.71000 49.83900 60.51300 1.000 50.77712 210 ILE B CA 1
ATOM 4583 C C . ILE C 2 200 ? -20.60100 48.79900 60.60900 1.000 47.16424 210 ILE B C 1
ATOM 4584 O O . ILE C 2 200 ? -20.87200 47.59500 60.54000 1.000 43.11942 210 ILE B O 1
ATOM 4589 N N . CYS C 2 201 ? -19.35900 49.25500 60.76300 1.000 43.85954 211 CYS B N 1
ATOM 4590 C CA . CYS C 2 201 ? -18.23900 48.35900 61.01200 1.000 45.88437 211 CYS B CA 1
ATOM 4591 C C . CYS C 2 201 ? -17.96600 48.29000 62.51000 1.000 46.00201 211 CYS B C 1
ATOM 4592 O O . CYS C 2 201 ? -17.91400 49.32200 63.18600 1.000 46.34047 211 CYS B O 1
ATOM 4595 N N . ASN C 2 202 ? -17.79400 47.07300 63.01500 1.000 41.58630 212 ASN B N 1
ATOM 4596 C CA . ASN C 2 202 ? -17.53700 46.81100 64.42400 1.000 40.12692 212 ASN B CA 1
ATOM 4597 C C . ASN C 2 202 ? -16.06500 46.43300 64.55300 1.000 39.21760 212 ASN B C 1
ATOM 4598 O O . ASN C 2 202 ? -15.63600 45.39200 64.04000 1.000 35.67496 212 ASN B O 1
ATOM 4603 N N . VAL C 2 203 ? -15.29400 47.28600 65.22200 1.000 38.03574 213 VAL B N 1
ATOM 4604 C CA . VAL C 2 203 ? -13.84300 47.14600 65.29500 1.000 36.30042 213 VAL B CA 1
ATOM 4605 C C . VAL C 2 203 ? -13.46800 46.91200 66.75300 1.000 36.83288 213 VAL B C 1
ATOM 4606 O O . VAL C 2 203 ? -13.81800 47.71500 67.62300 1.000 36.62807 213 VAL B O 1
ATOM 4610 N N A ASN C 2 204 ? -12.75600 45.81500 67.00700 0.551 35.05385 214 ASN B N 1
ATOM 4611 N N B ASN C 2 204 ? -12.76400 45.80900 67.01000 0.449 35.05754 214 ASN B N 1
ATOM 4612 C CA A ASN C 2 204 ? -12.33600 45.43400 68.34700 0.551 37.99492 214 ASN B CA 1
ATOM 4613 C CA B ASN C 2 204 ? -12.34200 45.41900 68.35000 0.449 37.97853 214 ASN B CA 1
ATOM 4614 C C A ASN C 2 204 ? -10.82400 45.26600 68.37600 0.551 35.44255 214 ASN B C 1
ATOM 4615 C C B ASN C 2 204 ? -10.82700 45.26500 68.37500 0.449 35.44150 214 ASN B C 1
ATOM 4616 O O A ASN C 2 204 ? -10.25600 44.53900 67.55200 0.551 37.61060 214 ASN B O 1
ATOM 4617 O O B ASN C 2 204 ? -10.25800 44.53900 67.55300 0.449 37.67362 214 ASN B O 1
ATOM 4626 N N . HIS C 2 205 ? -10.18200 45.96000 69.30900 1.000 37.40462 215 HIS B N 1
ATOM 4627 C CA . HIS C 2 205 ? -8.74300 45.86100 69.54900 1.000 31.98470 215 HIS B CA 1
ATOM 4628 C C . HIS C 2 205 ? -8.58300 45.40700 71.00000 1.000 33.25903 215 HIS B C 1
ATOM 4629 O O . HIS C 2 205 ? -8.43100 46.21600 71.92700 1.000 26.10086 215 HIS B O 1
ATOM 4636 N N . LYS C 2 206 ? -8.64700 44.09300 71.19900 1.000 30.73023 216 LYS B N 1
ATOM 4637 C CA . LYS C 2 206 ? -8.55400 43.54900 72.55100 1.000 30.75161 216 LYS B CA 1
ATOM 4638 C C . LYS C 2 206 ? -7.29600 43.97800 73.30800 1.000 33.93221 216 LYS B C 1
ATOM 4639 O O . LYS C 2 206 ? -7.39500 44.20000 74.52700 1.000 35.80014 216 LYS B O 1
ATOM 4645 N N . PRO C 2 207 ? -6.11900 44.12500 72.69100 1.000 31.80062 217 PRO B N 1
ATOM 4646 C CA . PRO C 2 207 ? -4.96000 44.59000 73.47100 1.000 29.76354 217 PRO B CA 1
ATOM 4647 C C . PRO C 2 207 ? -5.17400 45.90900 74.20700 1.000 34.18736 217 PRO B C 1
ATOM 4648 O O . PRO C 2 207 ? -4.68100 46.04500 75.32900 1.000 31.91927 217 PRO B O 1
ATOM 4652 N N . SER C 2 208 ? -5.89900 46.87400 73.63600 1.000 26.95626 218 SER B N 1
ATOM 4653 C CA . SER C 2 208 ? -6.12500 48.15400 74.29800 1.000 26.18343 218 SER B CA 1
ATOM 4654 C C . SER C 2 208 ? -7.54400 48.31600 74.85600 1.000 31.22903 218 SER B C 1
ATOM 4655 O O . SER C 2 208 ? -7.92300 49.43400 75.25100 1.000 31.45767 218 SER B O 1
ATOM 4658 N N . ASN C 2 209 ? -8.32900 47.23600 74.91500 1.000 24.35669 219 ASN B N 1
ATOM 4659 C CA . ASN C 2 209 ? -9.72700 47.29400 75.36900 1.000 30.52205 219 ASN B CA 1
ATOM 4660 C C . ASN C 2 209 ? -10.52900 48.33800 74.59300 1.000 34.40226 219 ASN B C 1
ATOM 4661 O O . ASN C 2 209 ? -11.41700 48.99700 75.14300 1.000 32.17574 219 ASN B O 1
ATOM 4666 N N . THR C 2 210 ? -10.22100 48.49500 73.30100 1.000 34.63144 220 THR B N 1
ATOM 4667 C CA . THR C 2 210 ? -10.92400 49.45200 72.44800 1.000 36.62774 220 THR B CA 1
ATOM 4668 C C . THR C 2 210 ? -12.00300 48.74700 71.63700 1.000 39.80096 220 THR B C 1
ATOM 4669 O O . THR C 2 210 ? -11.72000 47.77500 70.92900 1.000 35.48433 220 THR B O 1
ATOM 4673 N N . LYS C 2 211 ? -13.23100 49.25400 71.72700 1.000 37.90561 221 LYS B N 1
ATOM 4674 C CA . LYS C 2 211 ? -14.33500 48.82200 70.87800 1.000 41.82194 221 LYS B CA 1
ATOM 4675 C C . LYS C 2 211 ? -14.92300 50.05300 70.20700 1.000 42.55533 221 LYS B C 1
ATOM 4676 O O . LYS C 2 211 ? -15.17800 51.06100 70.87500 1.000 42.78386 221 LYS B O 1
ATOM 4679 N N . VAL C 2 212 ? -15.12500 49.97400 68.89200 1.000 35.05845 222 VAL B N 1
ATOM 4680 C CA . VAL C 2 212 ? -15.66500 51.08600 68.11500 1.000 46.90638 222 VAL B CA 1
ATOM 4681 C C . VAL C 2 212 ? -16.66600 50.52800 67.11900 1.000 40.67715 222 VAL B C 1
ATOM 4682 O O . VAL C 2 212 ? -16.39000 49.52200 66.46100 1.000 46.25733 222 VAL B O 1
ATOM 4686 N N . ASP C 2 213 ? -17.83400 51.16300 67.02000 1.000 47.69004 223 ASP B N 1
ATOM 4687 C CA . ASP C 2 213 ? -18.74900 50.95600 65.90600 1.000 46.10305 223 ASP B CA 1
ATOM 4688 C C . ASP C 2 213 ? -18.88900 52.28500 65.18200 1.000 54.60650 223 ASP B C 1
ATOM 4689 O O . ASP C 2 213 ? -19.25300 53.29100 65.79900 1.000 61.51781 223 ASP B O 1
ATOM 4694 N N . LYS C 2 214 ? -18.60500 52.29500 63.88400 1.000 49.31154 224 LYS B N 1
ATOM 4695 C CA . LYS C 2 214 ? -18.79600 53.48600 63.06900 1.000 54.67012 224 LYS B CA 1
ATOM 4696 C C . LYS C 2 214 ? -19.74900 53.18400 61.92600 1.000 50.88332 224 LYS B C 1
ATOM 4697 O O . LYS C 2 214 ? -19.57600 52.18900 61.21500 1.000 52.64434 224 LYS B O 1
ATOM 4703 N N . LYS C 2 215 ? -20.74200 54.05100 61.74500 1.000 53.82445 225 LYS B N 1
ATOM 4704 C CA . LYS C 2 215 ? -21.63600 53.96600 60.60000 1.000 48.53510 225 LYS B CA 1
ATOM 4705 C C . LYS C 2 215 ? -20.94800 54.54500 59.37800 1.000 45.45846 225 LYS B C 1
ATOM 4706 O O . LYS C 2 215 ? -20.22400 55.53400 59.47800 1.000 52.73339 225 LYS B O 1
ATOM 4708 N N . VAL C 2 216 ? -21.16800 53.92900 58.22600 1.000 45.39661 226 VAL B N 1
ATOM 4709 C CA . VAL C 2 216 ? -20.56700 54.37000 56.97500 1.000 52.34316 226 VAL B CA 1
ATOM 4710 C C . VAL C 2 216 ? -21.70200 54.86500 56.08600 1.000 54.37688 226 VAL B C 1
ATOM 4711 O O . VAL C 2 216 ? -22.45700 54.05400 55.53500 1.000 56.24213 226 VAL B O 1
ATOM 4715 N N . GLU C 2 217 ? -21.84900 56.19400 55.96600 1.000 58.25583 227 GLU B N 1
ATOM 4716 C CA . GLU C 2 217 ? -22.86400 56.80800 55.10300 1.000 61.94066 227 GLU B CA 1
ATOM 4717 C C . GLU C 2 217 ? -22.21400 57.50000 53.90900 1.000 64.71386 227 GLU B C 1
ATOM 4718 O O . GLU C 2 217 ? -21.00700 57.76600 53.91200 1.000 64.68793 227 GLU B O 1
ATOM 4724 N N . PRO C 2 218 ? -22.99400 57.81300 52.85600 1.000 69.42287 228 PRO B N 1
ATOM 4725 C CA . PRO C 2 218 ? -22.47500 58.55900 51.69900 1.000 66.74939 228 PRO B CA 1
ATOM 4726 C C . PRO C 2 218 ? -22.54900 60.07900 51.87600 1.000 64.89182 228 PRO B C 1
ATOM 4727 O O . PRO C 2 218 ? -22.27100 60.59300 52.96200 1.000 64.11639 228 PRO B O 1
ATOM 4731 N N . GLU D 2 2 ? 24.72500 -4.49300 16.68500 1.000 52.86498 1 GLU D N 1
ATOM 4732 C CA . GLU D 2 2 ? 24.62000 -4.18600 15.26000 1.000 39.42227 1 GLU D CA 1
ATOM 4733 C C . GLU D 2 2 ? 23.16800 -4.08800 14.79000 1.000 36.05790 1 GLU D C 1
ATOM 4734 O O . GLU D 2 2 ? 22.89300 -4.11900 13.58000 1.000 33.38479 1 GLU D O 1
ATOM 4740 N N . VAL D 2 3 ? 22.24300 -3.94200 15.74500 1.000 32.81124 2 VAL D N 1
ATOM 4741 C CA . VAL D 2 3 ? 20.85000 -3.67000 15.39300 1.000 31.29208 2 VAL D CA 1
ATOM 4742 C C . VAL D 2 3 ? 20.77500 -2.33200 14.67200 1.000 34.68422 2 VAL D C 1
ATOM 4743 O O . VAL D 2 3 ? 21.19500 -1.30500 15.21400 1.000 35.34809 2 VAL D O 1
ATOM 4747 N N . GLN D 2 4 ? 20.21800 -2.33300 13.45500 1.000 27.96811 3 GLN D N 1
ATOM 4748 C CA . GLN D 2 4 ? 20.06400 -1.11600 12.66200 1.000 28.88886 3 GLN D CA 1
ATOM 4749 C C . GLN D 2 4 ? 18.68500 -1.06900 12.01700 1.000 24.72466 3 GLN D C 1
ATOM 4750 O O . GLN D 2 4 ? 18.09300 -2.10300 11.69900 1.000 22.93593 3 GLN D O 1
ATOM 4756 N N . LEU D 2 5 ? 18.20100 0.15000 11.79200 1.000 19.04092 4 LEU D N 1
ATOM 4757 C CA . LEU D 2 5 ? 17.03300 0.41900 10.96100 1.000 24.59239 4 LEU D CA 1
ATOM 4758 C C . LEU D 2 5 ? 17.39300 1.62800 10.12100 1.000 29.28269 4 LEU D C 1
ATOM 4759 O O . LEU D 2 5 ? 17.70900 2.68700 10.67900 1.000 25.53169 4 LEU D O 1
ATOM 4764 N N . VAL D 2 6 ? 17.38600 1.46400 8.80200 1.000 26.70782 5 VAL D N 1
ATOM 4765 C CA . VAL D 2 6 ? 17.80100 2.51300 7.87700 1.000 26.87718 5 VAL D CA 1
ATOM 4766 C C . VAL D 2 6 ? 16.64000 2.78600 6.92900 1.000 28.65286 5 VAL D C 1
ATOM 4767 O O . VAL D 2 6 ? 16.27700 1.93500 6.10000 1.000 17.17920 5 VAL D O 1
ATOM 4771 N N . GLU D 2 7 ? 16.03800 3.96200 7.08000 1.000 29.97597 6 GLU D N 1
ATOM 4772 C CA . GLU D 2 7 ? 14.96000 4.41600 6.21900 1.000 24.25319 6 GLU D CA 1
ATOM 4773 C C . GLU D 2 7 ? 15.50600 5.03500 4.94200 1.000 29.02601 6 GLU D C 1
ATOM 4774 O O . GLU D 2 7 ? 16.56900 5.66300 4.93500 1.000 23.62052 6 GLU D O 1
ATOM 4780 N N . SER D 2 8 ? 14.73400 4.90500 3.86400 1.000 24.33472 7 SER D N 1
ATOM 4781 C CA . SER D 2 8 ? 15.05400 5.57800 2.61500 1.000 19.94221 7 SER D CA 1
ATOM 4782 C C . SER D 2 8 ? 13.77000 5.81600 1.81700 1.000 22.66290 7 SER D C 1
ATOM 4783 O O . SER D 2 8 ? 12.69500 5.29200 2.13600 1.000 18.11336 7 SER D O 1
ATOM 4786 N N . GLY D 2 9 ? 13.88700 6.62700 0.77200 1.000 22.52698 8 GLY D N 1
ATOM 4787 C CA . GLY D 2 9 ? 12.77000 6.90800 -0.11200 1.000 31.96835 8 GLY D CA 1
ATOM 4788 C C . GLY D 2 9 ? 12.06100 8.23200 0.12700 1.000 30.90187 8 GLY D C 1
ATOM 4789 O O . GLY D 2 9 ? 11.12200 8.54900 -0.60600 1.000 27.45853 8 GLY D O 1
ATOM 4790 N N . GLY D 2 10 ? 12.46500 9.00600 1.13100 1.000 31.30206 9 GLY D N 1
ATOM 4791 C CA . GLY D 2 10 ? 11.88500 10.31600 1.35000 1.000 26.68003 9 GLY D CA 1
ATOM 4792 C C . GLY D 2 10 ? 12.46700 11.34000 0.40100 1.000 35.39037 9 GLY D C 1
ATOM 4793 O O . GLY D 2 10 ? 13.39200 11.07700 -0.36600 1.000 32.66338 9 GLY D O 1
ATOM 4794 N N . GLY D 2 11 ? 11.92400 12.53900 0.47100 1.000 27.98098 11 GLY D N 1
ATOM 4795 C CA . GLY D 2 11 ? 12.28800 13.58600 -0.45900 1.000 31.43801 11 GLY D CA 1
ATOM 4796 C C . GLY D 2 11 ? 11.12200 14.53200 -0.65200 1.000 27.27772 11 GLY D C 1
ATOM 4797 O O . GLY D 2 11 ? 10.20600 14.57500 0.15700 1.000 25.67277 11 GLY D O 1
ATOM 4798 N N . LEU D 2 12 ? 11.18100 15.27300 -1.74400 1.000 29.81788 12 LEU D N 1
ATOM 4799 C CA . LEU D 2 12 ? 10.20300 16.30100 -2.06800 1.000 26.77818 12 LEU D CA 1
ATOM 4800 C C . LEU D 2 12 ? 9.21500 15.75400 -3.08900 1.000 32.62626 12 LEU D C 1
ATOM 4801 O O . LEU D 2 12 ? 9.62300 15.22700 -4.12700 1.000 27.78428 12 LEU D O 1
ATOM 4806 N N . VAL D 2 13 ? 7.92400 15.87600 -2.79900 1.000 23.17353 13 VAL D N 1
ATOM 4807 C CA . VAL D 2 13 ? 6.89400 15.23400 -3.60800 1.000 32.05450 13 VAL D CA 1
ATOM 4808 C C . VAL D 2 13 ? 5.73100 16.20300 -3.78400 1.000 33.58639 13 VAL D C 1
ATOM 4809 O O . VAL D 2 13 ? 5.45300 17.03400 -2.91500 1.000 23.44422 13 VAL D O 1
ATOM 4813 N N . GLN D 2 14 ? 5.07400 16.11900 -4.94000 1.000 27.54389 14 GLN D N 1
ATOM 4814 C CA . GLN D 2 14 ? 3.96200 17.00500 -5.24200 1.000 28.42221 14 GLN D CA 1
ATOM 4815 C C . GLN D 2 14 ? 2.75500 16.61700 -4.38300 1.000 27.80250 14 GLN D C 1
ATOM 4816 O O . GLN D 2 14 ? 2.57800 15.44500 -4.05100 1.000 24.47635 14 GLN D O 1
ATOM 4822 N N . PRO D 2 15 ? 1.91700 17.57600 -3.99500 1.000 26.49101 15 PRO D N 1
ATOM 4823 C CA . PRO D 2 15 ? 0.66500 17.21100 -3.31800 1.000 28.43706 15 PRO D CA 1
ATOM 4824 C C . PRO D 2 15 ? -0.19900 16.36700 -4.24400 1.000 31.39397 15 PRO D C 1
ATOM 4825 O O . PRO D 2 15 ? -0.19400 16.55600 -5.46300 1.000 27.75985 15 PRO D O 1
ATOM 4829 N N . GLY D 2 16 ? -0.93600 15.42800 -3.65900 1.000 26.59172 16 GLY D N 1
ATOM 4830 C CA . GLY D 2 16 ? -1.68800 14.46100 -4.43900 1.000 33.83834 16 GLY D CA 1
ATOM 4831 C C . GLY D 2 16 ? -0.85100 13.35700 -5.06300 1.000 33.58035 16 GLY D C 1
ATOM 4832 O O . GLY D 2 16 ? -1.40500 12.49500 -5.75600 1.000 25.26064 16 GLY D O 1
ATOM 4833 N N . GLY D 2 17 ? 0.46200 13.36000 -4.83900 1.000 28.23289 17 GLY D N 1
ATOM 4834 C CA . GLY D 2 17 ? 1.34800 12.35900 -5.38700 1.000 31.61384 17 GLY D CA 1
ATOM 4835 C C . GLY D 2 17 ? 1.52300 11.13600 -4.49600 1.000 23.79295 17 GLY D C 1
ATOM 4836 O O . GLY D 2 17 ? 0.82200 10.92700 -3.50100 1.000 20.60018 17 GLY D O 1
ATOM 4837 N N . SER D 2 18 ? 2.50300 10.31400 -4.87900 1.000 21.20213 18 SER D N 1
ATOM 4838 C CA . SER D 2 18 ? 2.77500 9.04200 -4.22400 1.000 27.74896 18 SER D CA 1
ATOM 4839 C C . SER D 2 18 ? 4.26500 8.92200 -3.92900 1.000 25.66041 18 SER D C 1
ATOM 4840 O O . SER D 2 18 ? 5.11000 9.41000 -4.68700 1.000 23.32445 18 SER D O 1
ATOM 4843 N N . LEU D 2 19 ? 4.57600 8.21700 -2.84300 1.000 27.08475 19 LEU D N 1
ATOM 4844 C CA . LEU D 2 19 ? 5.94400 8.03500 -2.37900 1.000 29.81496 19 LEU D CA 1
ATOM 4845 C C . LEU D 2 19 ? 6.00900 6.69200 -1.66200 1.000 25.99470 19 LEU D C 1
ATOM 4846 O O . LEU D 2 19 ? 5.07000 6.33200 -0.94600 1.000 22.66496 19 LEU D O 1
ATOM 4851 N N . ARG D 2 20 ? 7.09700 5.94500 -1.85500 1.000 21.38367 20 ARG D N 1
ATOM 4852 C CA . ARG D 2 20 ? 7.27300 4.68200 -1.15100 1.000 19.99092 20 ARG D CA 1
ATOM 4853 C C . ARG D 2 20 ? 8.50700 4.73900 -0.26400 1.000 18.93582 20 ARG D C 1
ATOM 4854 O O . ARG D 2 20 ? 9.63300 4.83100 -0.76500 1.000 18.99275 20 ARG D O 1
ATOM 4862 N N . LEU D 2 21 ? 8.29300 4.66900 1.04900 1.000 18.74959 21 LEU D N 1
ATOM 4863 C CA . LEU D 2 21 ? 9.38900 4.62600 2.00900 1.000 17.72328 21 LEU D CA 1
ATOM 4864 C C . LEU D 2 21 ? 9.78300 3.19000 2.25600 1.000 18.94287 21 LEU D C 1
ATOM 4865 O O . LEU D 2 21 ? 8.95100 2.27900 2.19000 1.000 17.78784 21 LEU D O 1
ATOM 4870 N N . SER D 2 22 ? 11.05700 2.98100 2.53900 1.000 16.16116 22 SER D N 1
ATOM 4871 C CA . SER D 2 22 ? 11.49500 1.64900 2.93500 1.000 15.89215 22 SER D CA 1
ATOM 4872 C C . SER D 2 22 ? 12.38400 1.76700 4.16400 1.000 24.39475 22 SER D C 1
ATOM 4873 O O . SER D 2 22 ? 12.90600 2.84400 4.48100 1.000 18.57271 22 SER D O 1
ATOM 4876 N N . CYS D 2 23 ? 12.51600 0.63900 4.86800 1.000 18.05137 23 CYS D N 1
ATOM 4877 C CA . CYS D 2 23 ? 13.21800 0.57800 6.15000 1.000 20.66689 23 CYS D CA 1
ATOM 4878 C C . CYS D 2 23 ? 13.95200 -0.76200 6.20100 1.000 20.96783 23 CYS D C 1
ATOM 4879 O O . CYS D 2 23 ? 13.32800 -1.79200 6.48400 1.000 19.89311 23 CYS D O 1
ATOM 4882 N N . ALA D 2 24 ? 15.25400 -0.74100 5.87500 1.000 15.22739 24 ALA D N 1
ATOM 4883 C CA . ALA D 2 24 ? 16.09500 -1.93000 5.89900 1.000 16.32467 24 ALA D CA 1
ATOM 4884 C C . ALA D 2 24 ? 16.55400 -2.20700 7.33000 1.000 25.22286 24 ALA D C 1
ATOM 4885 O O . ALA D 2 24 ? 17.06100 -1.31300 8.01400 1.000 21.80925 24 ALA D O 1
ATOM 4887 N N . ALA D 2 25 ? 16.39600 -3.44100 7.78300 1.000 20.62041 25 ALA D N 1
ATOM 4888 C CA . ALA D 2 25 ? 16.74700 -3.79300 9.15100 1.000 20.61313 25 ALA D CA 1
ATOM 4889 C C . ALA D 2 25 ? 17.95400 -4.72700 9.15200 1.000 23.33153 25 ALA D C 1
ATOM 4890 O O . ALA D 2 25 ? 18.04600 -5.62800 8.31000 1.000 18.08271 25 ALA D O 1
ATOM 4892 N N . SER D 2 26 ? 18.86300 -4.53500 10.12300 1.000 22.29068 26 SER D N 1
ATOM 4893 C CA . SER D 2 26 ? 20.02200 -5.40500 10.32400 1.000 20.69694 26 SER D CA 1
ATOM 4894 C C . SER D 2 26 ? 20.15600 -5.82800 11.78800 1.000 24.94562 26 SER D C 1
ATOM 4895 O O . SER D 2 26 ? 19.69800 -5.14000 12.70300 1.000 23.36348 26 SER D O 1
ATOM 4898 N N . GLY D 2 27 ? 20.81600 -6.95900 12.01400 1.000 26.71628 27 GLY D N 1
ATOM 4899 C CA . GLY D 2 27 ? 21.05000 -7.39900 13.37900 1.000 26.25071 27 GLY D CA 1
ATOM 4900 C C . GLY D 2 27 ? 19.86000 -8.03400 14.06100 1.000 27.31273 27 GLY D C 1
ATOM 4901 O O . GLY D 2 27 ? 19.96000 -8.39800 15.23600 1.000 28.74848 27 GLY D O 1
ATOM 4902 N N . PHE D 2 28 ? 18.74200 -8.18600 13.36300 1.000 23.23555 28 PHE D N 1
ATOM 4903 C CA . PHE D 2 28 ? 17.60400 -8.93300 13.86500 1.000 25.38675 28 PHE D CA 1
ATOM 4904 C C . PHE D 2 28 ? 16.70800 -9.24300 12.67400 1.000 25.75892 28 PHE D C 1
ATOM 4905 O O . PHE D 2 28 ? 16.81500 -8.60000 11.62700 1.000 23.59924 28 PHE D O 1
ATOM 4913 N N . ASN D 2 29 ? 15.84700 -10.26100 12.83000 1.000 26.30709 29 ASN D N 1
ATOM 4914 C CA . ASN D 2 29 ? 14.87900 -10.62600 11.79400 1.000 25.50090 29 ASN D CA 1
ATOM 4915 C C . ASN D 2 29 ? 13.57600 -9.87300 12.01100 1.000 27.21461 29 ASN D C 1
ATOM 4916 O O . ASN D 2 29 ? 12.99300 -9.94100 13.10000 1.000 24.96105 29 ASN D O 1
ATOM 4921 N N . ILE D 2 30 ? 13.09200 -9.19600 10.96700 1.000 22.67809 30 ILE D N 1
ATOM 4922 C CA . ILE D 2 30 ? 11.89400 -8.38700 11.17200 1.000 20.44102 30 ILE D CA 1
ATOM 4923 C C . ILE D 2 30 ? 10.68600 -9.24600 11.48300 1.000 22.01254 30 ILE D C 1
ATOM 4924 O O . ILE D 2 30 ? 9.70900 -8.73600 12.03500 1.000 22.90943 30 ILE D O 1
ATOM 4929 N N . SER D 2 31 ? 10.71400 -10.54000 11.17800 1.000 22.05643 35 SER D N 1
ATOM 4930 C CA . SER D 2 31 ? 9.56400 -11.34700 11.58100 1.000 24.48194 35 SER D CA 1
ATOM 4931 C C . SER D 2 31 ? 9.59500 -11.73500 13.05800 1.000 24.01180 35 SER D C 1
ATOM 4932 O O . SER D 2 31 ? 8.68600 -12.43700 13.51600 1.000 29.54717 35 SER D O 1
ATOM 4935 N N . SER D 2 32 ? 10.59400 -11.29700 13.81500 1.000 24.33186 36 SER D N 1
ATOM 4936 C CA . SER D 2 32 ? 10.61200 -11.56100 15.24600 1.000 26.26106 36 SER D CA 1
ATOM 4937 C C . SER D 2 32 ? 9.95500 -10.45400 16.06700 1.000 29.26667 36 SER D C 1
ATOM 4938 O O . SER D 2 32 ? 9.70700 -10.65800 17.25600 1.000 30.52889 36 SER D O 1
ATOM 4941 N N . SER D 2 33 ? 9.61000 -9.31600 15.46800 1.000 26.16035 37 SER D N 1
ATOM 4942 C CA . SER D 2 33 ? 9.03700 -8.21200 16.23900 1.000 27.08148 37 SER D CA 1
ATOM 4943 C C . SER D 2 33 ? 7.98400 -7.51100 15.38100 1.000 30.36967 37 SER D C 1
ATOM 4944 O O . SER D 2 33 ? 7.65900 -7.96000 14.27700 1.000 26.24067 37 SER D O 1
ATOM 4947 N N . SER D 2 34 ? 7.44200 -6.40100 15.88700 1.000 21.35791 38 SER D N 1
ATOM 4948 C CA . SER D 2 34 ? 6.60000 -5.53800 15.07300 1.000 18.07457 38 SER D CA 1
ATOM 4949 C C . SER D 2 34 ? 7.46100 -4.46500 14.42500 1.000 18.69058 38 SER D C 1
ATOM 4950 O O . SER D 2 34 ? 8.59300 -4.20800 14.84200 1.000 21.66773 38 SER D O 1
ATOM 4953 N N . ILE D 2 35 ? 6.92200 -3.84600 13.38200 1.000 14.88930 39 ILE D N 1
ATOM 4954 C CA . ILE D 2 35 ? 7.56100 -2.69500 12.75100 1.000 16.41561 39 ILE D CA 1
ATOM 4955 C C . ILE D 2 35 ? 6.55000 -1.56200 12.75200 1.000 18.72127 39 ILE D C 1
ATOM 4956 O O . ILE D 2 35 ? 5.37100 -1.77400 12.42900 1.000 15.00650 39 ILE D O 1
ATOM 4961 N N . HIS D 2 36 ? 7.02000 -0.35200 13.08400 1.000 16.07897 40 HIS D N 1
ATOM 4962 C CA . HIS D 2 36 ? 6.14900 0.80400 13.26800 1.000 13.22685 40 HIS D CA 1
ATOM 4963 C C . HIS D 2 36 ? 6.66200 1.95200 12.42000 1.000 19.14850 40 HIS D C 1
ATOM 4964 O O . HIS D 2 36 ? 7.87600 2.09800 12.23400 1.000 17.34070 40 HIS D O 1
ATOM 4971 N N . TRP D 2 37 ? 5.74100 2.73300 11.85600 1.000 18.05000 41 TRP D N 1
ATOM 4972 C CA . TRP D 2 37 ? 6.08300 3.99100 11.21500 1.000 15.60565 41 TRP D CA 1
ATOM 4973 C C . TRP D 2 37 ? 5.48300 5.11300 12.04900 1.000 19.82129 41 TRP D C 1
ATOM 4974 O O . TRP D 2 37 ? 4.28400 5.10000 12.35700 1.000 15.79158 41 TRP D O 1
ATOM 4985 N N . VAL D 2 38 ? 6.34200 6.05000 12.45100 1.000 16.43846 42 VAL D N 1
ATOM 4986 C CA . VAL D 2 38 ? 5.97500 7.17100 13.30400 1.000 15.92839 42 VAL D CA 1
ATOM 4987 C C . VAL D 2 38 ? 6.54700 8.43600 12.67800 1.000 20.39275 42 VAL D C 1
ATOM 4988 O O . VAL D 2 38 ? 7.70500 8.44800 12.23800 1.000 20.57728 42 VAL D O 1
ATOM 4992 N N . ARG D 2 39 ? 5.73800 9.49400 12.60800 1.000 17.03209 43 ARG D N 1
ATOM 4993 C CA . ARG D 2 39 ? 6.20200 10.69100 11.92900 1.000 18.04028 43 ARG D CA 1
ATOM 4994 C C . ARG D 2 39 ? 6.20400 11.88200 12.86700 1.000 20.12014 43 ARG D C 1
ATOM 4995 O O . ARG D 2 39 ? 5.45600 11.93300 13.85100 1.000 21.30649 43 ARG D O 1
ATOM 5003 N N . GLN D 2 40 ? 7.04100 12.86600 12.53100 1.000 21.28065 44 GLN D N 1
ATOM 5004 C CA . GLN D 2 40 ? 7.17400 14.06800 13.34200 1.000 23.72732 44 GLN D CA 1
ATOM 5005 C C . GLN D 2 40 ? 7.19000 15.27400 12.41200 1.000 25.72146 44 GLN D C 1
ATOM 5006 O O . GLN D 2 40 ? 8.17000 15.48900 11.69100 1.000 24.98149 44 GLN D O 1
ATOM 5012 N N . ALA D 2 41 ? 6.09600 16.03100 12.39600 1.000 26.28417 45 ALA D N 1
ATOM 5013 C CA . ALA D 2 41 ? 6.07600 17.24300 11.60200 1.000 27.97560 45 ALA D CA 1
ATOM 5014 C C . ALA D 2 41 ? 7.06200 18.23600 12.21000 1.000 35.14456 45 ALA D C 1
ATOM 5015 O O . ALA D 2 41 ? 7.32200 18.19100 13.41700 1.000 36.33653 45 ALA D O 1
ATOM 5017 N N . PRO D 2 42 ? 7.65900 19.10800 11.39700 1.000 42.70156 46 PRO D N 1
ATOM 5018 C CA . PRO D 2 42 ? 8.63400 20.06900 11.93800 1.000 40.93478 46 PRO D CA 1
ATOM 5019 C C . PRO D 2 42 ? 8.08800 20.84700 13.12900 1.000 43.50753 46 PRO D C 1
ATOM 5020 O O . PRO D 2 42 ? 6.98900 21.40700 13.08000 1.000 45.65855 46 PRO D O 1
ATOM 5024 N N . GLY D 2 43 ? 8.86100 20.85400 14.21900 1.000 40.58736 47 GLY D N 1
ATOM 5025 C CA . GLY D 2 43 ? 8.47900 21.57700 15.42800 1.000 40.83699 47 GLY D CA 1
ATOM 5026 C C . GLY D 2 43 ? 7.33100 20.97600 16.22200 1.000 47.98300 47 GLY D C 1
ATOM 5027 O O . GLY D 2 43 ? 6.76500 21.65900 17.08400 1.000 42.75703 47 GLY D O 1
ATOM 5028 N N . LYS D 2 44 ? 6.96900 19.70900 15.97600 1.000 40.21149 48 LYS D N 1
ATOM 5029 C CA . LYS D 2 44 ? 5.78700 19.12100 16.59400 1.000 36.34422 48 LYS D CA 1
ATOM 5030 C C . LYS D 2 44 ? 6.14600 17.77800 17.21900 1.000 37.47600 48 LYS D C 1
ATOM 5031 O O . LYS D 2 44 ? 7.30200 17.34100 17.18300 1.000 36.02823 48 LYS D O 1
ATOM 5034 N N . GLY D 2 45 ? 5.13600 17.11000 17.78700 1.000 33.69134 49 GLY D N 1
ATOM 5035 C CA . GLY D 2 45 ? 5.35100 15.87600 18.50600 1.000 32.26391 49 GLY D CA 1
ATOM 5036 C C . GLY D 2 45 ? 5.35900 14.66400 17.59800 1.000 29.98737 49 GLY D C 1
ATOM 5037 O O . GLY D 2 45 ? 5.28000 14.75600 16.37600 1.000 31.36426 49 GLY D O 1
ATOM 5038 N N . LEU D 2 46 ? 5.46800 13.49700 18.22600 1.000 29.20576 50 LEU D N 1
ATOM 5039 C CA . LEU D 2 46 ? 5.46800 12.23100 17.51000 1.000 25.06463 50 LEU D CA 1
ATOM 5040 C C . LEU D 2 46 ? 4.03400 11.77400 17.30900 1.000 28.52563 50 LEU D C 1
ATOM 5041 O O . LEU D 2 46 ? 3.21000 11.89100 18.22000 1.000 25.76433 50 LEU D O 1
ATOM 5046 N N . GLU D 2 47 ? 3.75700 11.23500 16.11700 1.000 26.51941 51 GLU D N 1
ATOM 5047 C CA . GLU D 2 47 ? 2.42600 10.79900 15.70600 1.000 24.35545 51 GLU D CA 1
ATOM 5048 C C . GLU D 2 47 ? 2.58100 9.43500 15.05200 1.000 24.17565 51 GLU D C 1
ATOM 5049 O O . GLU D 2 47 ? 3.33500 9.29400 14.08300 1.000 20.42607 51 GLU D O 1
ATOM 5055 N N . TRP D 2 48 ? 1.89800 8.43300 15.58900 1.000 19.89430 52 TRP D N 1
ATOM 5056 C CA . TRP D 2 48 ? 1.97600 7.09800 15.00900 1.000 17.29804 52 TRP D CA 1
ATOM 5057 C C . TRP D 2 48 ? 1.28100 7.06900 13.64800 1.000 16.49248 52 TRP D C 1
ATOM 5058 O O . TRP D 2 48 ? 0.21600 7.66900 13.47800 1.000 19.76100 52 TRP D O 1
ATOM 5069 N N . VAL D 2 49 ? 1.88200 6.38400 12.66800 1.000 16.17720 53 VAL D N 1
ATOM 5070 C CA . VAL D 2 49 ? 1.32300 6.29100 11.31500 1.000 14.39886 53 VAL D CA 1
ATOM 5071 C C . VAL D 2 49 ? 0.70200 4.92300 11.05500 1.000 20.19767 53 VAL D C 1
ATOM 5072 O O . VAL D 2 49 ? -0.46800 4.82600 10.65500 1.000 19.23085 53 VAL D O 1
ATOM 5076 N N . ALA D 2 50 ? 1.46200 3.85200 11.29200 1.000 15.34047 54 ALA D N 1
ATOM 5077 C CA . ALA D 2 50 ? 1.00500 2.50100 10.92400 1.000 19.85124 54 ALA D CA 1
ATOM 5078 C C . ALA D 2 50 ? 1.98400 1.49300 11.49700 1.000 16.37374 54 ALA D C 1
ATOM 5079 O O . ALA D 2 50 ? 3.15600 1.82300 11.70500 1.000 14.70442 54 ALA D O 1
ATOM 5081 N N . SER D 2 51 ? 1.50900 0.26600 11.73400 1.000 16.94973 55 SER D N 1
ATOM 5082 C CA . SER D 2 51 ? 2.35100 -0.80400 12.27000 1.000 15.08463 55 SER D CA 1
ATOM 5083 C C . SER D 2 51 ? 2.07500 -2.10700 11.52400 1.000 17.89693 55 SER D C 1
ATOM 5084 O O . SER D 2 51 ? 1.00100 -2.29300 10.94600 1.000 17.54041 55 SER D O 1
ATOM 5087 N N . ILE D 2 52 ? 3.03900 -3.02900 11.56800 1.000 17.14254 56 ILE D N 1
ATOM 5088 C CA . ILE D 2 52 ? 2.86400 -4.31100 10.88900 1.000 20.67177 56 ILE D CA 1
ATOM 5089 C C . ILE D 2 52 ? 3.55200 -5.40700 11.68700 1.000 20.01232 56 ILE D C 1
ATOM 5090 O O . ILE D 2 52 ? 4.61300 -5.20300 12.27600 1.000 17.86170 56 ILE D O 1
ATOM 5095 N N . SER D 2 53 ? 2.93900 -6.58200 11.70500 1.000 19.95873 57 SER D N 1
ATOM 5096 C CA . SER D 2 53 ? 3.66200 -7.76100 12.14300 1.000 19.18028 57 SER D CA 1
ATOM 5097 C C . SER D 2 53 ? 4.12700 -8.48000 10.88300 1.000 21.83518 57 SER D C 1
ATOM 5098 O O . SER D 2 53 ? 3.30300 -9.12400 10.20000 1.000 20.42671 57 SER D O 1
ATOM 5101 N N . PRO D 2 54 ? 5.40300 -8.40800 10.50700 1.000 22.51512 58 PRO D N 1
ATOM 5102 C CA . PRO D 2 54 ? 5.80800 -9.10600 9.27500 1.000 19.34860 58 PRO D CA 1
ATOM 5103 C C . PRO D 2 54 ? 5.55100 -10.60000 9.32700 1.000 24.32657 58 PRO D C 1
ATOM 5104 O O . PRO D 2 54 ? 5.33100 -11.21300 8.27600 1.000 22.98117 58 PRO D O 1
ATOM 5108 N N . TYR D 2 55 ? 5.55900 -11.20200 10.51900 1.000 20.42170 59 TYR D N 1
ATOM 5109 C CA . TYR D 2 55 ? 5.32000 -12.64400 10.63200 1.000 25.82939 59 TYR D CA 1
ATOM 5110 C C . TYR D 2 55 ? 3.89200 -13.00800 10.23900 1.000 26.52382 59 TYR D C 1
ATOM 5111 O O . TYR D 2 55 ? 3.66800 -13.96200 9.48700 1.000 26.30340 59 TYR D O 1
ATOM 5120 N N . TYR D 2 56 ? 2.90500 -12.28200 10.76400 1.000 24.99185 62 TYR D N 1
ATOM 5121 C CA . TYR D 2 56 ? 1.52200 -12.57600 10.42800 1.000 25.96341 62 TYR D CA 1
ATOM 5122 C C . TYR D 2 56 ? 1.02600 -11.77500 9.23900 1.000 31.31550 62 TYR D C 1
ATOM 5123 O O . TYR D 2 56 ? -0.03800 -12.09900 8.70500 1.000 29.62773 62 TYR D O 1
ATOM 5132 N N . SER D 2 57 ? 1.78000 -10.76100 8.80500 1.000 22.74438 63 SER D N 1
ATOM 5133 C CA . SER D 2 57 ? 1.40100 -9.80000 7.77400 1.000 23.84884 63 SER D CA 1
ATOM 5134 C C . SER D 2 57 ? 0.25500 -8.89400 8.22400 1.000 22.64198 63 SER D C 1
ATOM 5135 O O . SER D 2 57 ? -0.27300 -8.12100 7.42000 1.000 25.84856 63 SER D O 1
ATOM 5138 N N . SER D 2 58 ? -0.12500 -8.93600 9.49200 1.000 24.32931 64 SER D N 1
ATOM 5139 C CA . SER D 2 58 ? -1.22800 -8.10700 9.96400 1.000 26.58251 64 SER D CA 1
ATOM 5140 C C . SER D 2 58 ? -0.78300 -6.64800 10.10000 1.000 27.15634 64 SER D C 1
ATOM 5141 O O . SER D 2 58 ? 0.38600 -6.36200 10.36500 1.000 20.89290 64 SER D O 1
ATOM 5144 N N . THR D 2 59 ? -1.73800 -5.72400 9.94000 1.000 25.08582 65 THR D N 1
ATOM 5145 C CA . THR D 2 59 ? -1.43600 -4.29400 9.90300 1.000 22.25239 65 THR D CA 1
ATOM 5146 C C . THR D 2 59 ? -2.46500 -3.48200 10.69800 1.000 27.32084 65 THR D C 1
ATOM 5147 O O . THR D 2 59 ? -3.59900 -3.91200 10.91300 1.000 26.67712 65 THR D O 1
ATOM 5151 N N . SER D 2 60 ? -2.07000 -2.27100 11.09500 1.000 17.90986 66 SER D N 1
ATOM 5152 C CA . SER D 2 60 ? -3.01200 -1.31100 11.65400 1.000 19.64922 66 SER D CA 1
ATOM 5153 C C . SER D 2 60 ? -2.55100 0.09200 11.28400 1.000 24.96711 66 SER D C 1
ATOM 5154 O O . SER D 2 60 ? -1.36200 0.32600 11.04200 1.000 17.78186 66 SER D O 1
ATOM 5157 N N . TYR D 2 61 ? -3.49900 1.03400 11.26800 1.000 17.85664 67 TYR D N 1
ATOM 5158 C CA . TYR D 2 61 ? -3.27300 2.36000 10.69200 1.000 23.02352 67 TYR D CA 1
ATOM 5159 C C . TYR D 2 61 ? -3.92400 3.45100 11.53000 1.000 26.24890 67 TYR D C 1
ATOM 5160 O O . TYR D 2 61 ? -5.00300 3.25200 12.09900 1.000 19.21571 67 TYR D O 1
ATOM 5169 N N . ALA D 2 62 ? -3.30200 4.63100 11.55800 1.000 21.67912 68 ALA D N 1
ATOM 5170 C CA . ALA D 2 62 ? -4.00500 5.78400 12.11500 1.000 23.95630 68 ALA D CA 1
ATOM 5171 C C . ALA D 2 62 ? -5.15100 6.20800 11.18600 1.000 28.96948 68 ALA D C 1
ATOM 5172 O O . ALA D 2 62 ? -5.09400 6.02100 9.96700 1.000 25.42791 68 ALA D O 1
ATOM 5174 N N A ASP D 2 63 ? -6.20500 6.77400 11.78600 0.533 32.37551 69 ASP D N 1
ATOM 5175 N N B ASP D 2 63 ? -6.19000 6.80900 11.76300 0.467 29.32392 69 ASP D N 1
ATOM 5176 C CA A ASP D 2 63 ? -7.40700 7.11900 11.02400 0.533 29.74417 69 ASP D CA 1
ATOM 5177 C CA B ASP D 2 63 ? -7.39200 7.04600 10.96800 0.467 29.76216 69 ASP D CA 1
ATOM 5178 C C A ASP D 2 63 ? -7.08700 7.97300 9.80600 0.533 29.38278 69 ASP D C 1
ATOM 5179 C C B ASP D 2 63 ? -7.15800 8.03600 9.82800 0.467 32.46924 69 ASP D C 1
ATOM 5180 O O A ASP D 2 63 ? -7.64300 7.75800 8.72100 0.533 29.64594 69 ASP D O 1
ATOM 5181 O O B ASP D 2 63 ? -7.84400 7.96100 8.80200 0.467 29.76675 69 ASP D O 1
ATOM 5190 N N . SER D 2 64 ? -6.18400 8.93900 9.96400 1.000 28.88728 70 SER D N 1
ATOM 5191 C CA . SER D 2 64 ? -5.95800 9.96100 8.94700 1.000 29.39240 70 SER D CA 1
ATOM 5192 C C . SER D 2 64 ? -5.17900 9.45900 7.73700 1.000 26.90131 70 SER D C 1
ATOM 5193 O O . SER D 2 64 ? -5.02900 10.21400 6.77100 1.000 27.37037 70 SER D O 1
ATOM 5196 N N . VAL D 2 65 ? -4.67200 8.22800 7.75800 1.000 24.44673 71 VAL D N 1
ATOM 5197 C CA . VAL D 2 65 ? -3.94200 7.67600 6.62700 1.000 21.54997 71 VAL D CA 1
ATOM 5198 C C . VAL D 2 65 ? -4.58300 6.40600 6.06700 1.000 23.38482 71 VAL D C 1
ATOM 5199 O O . VAL D 2 65 ? -4.06100 5.85100 5.09900 1.000 21.15457 71 VAL D O 1
ATOM 5203 N N . LYS D 2 66 ? -5.66700 5.90200 6.66700 1.000 23.15734 72 LYS D N 1
ATOM 5204 C CA . LYS D 2 66 ? -6.20600 4.60200 6.24200 1.000 27.19876 72 LYS D CA 1
ATOM 5205 C C . LYS D 2 66 ? -6.66600 4.64800 4.79000 1.000 22.55054 72 LYS D C 1
ATOM 5206 O O . LYS D 2 66 ? -7.18400 5.67000 4.33100 1.000 26.14769 72 LYS D O 1
ATOM 5211 N N . GLY D 2 67 ? -6.47800 3.54300 4.05700 1.000 27.25963 74 GLY D N 1
ATOM 5212 C CA . GLY D 2 67 ? -6.93700 3.64900 2.65400 1.000 24.82817 74 GLY D CA 1
ATOM 5213 C C . GLY D 2 67 ? -5.92800 4.27400 1.70000 1.000 29.73544 74 GLY D C 1
ATOM 5214 O O . GLY D 2 67 ? -5.61100 3.69600 0.65200 1.000 27.39042 74 GLY D O 1
ATOM 5215 N N . ARG D 2 68 ? -5.36100 5.42600 2.06100 1.000 21.73900 75 ARG D N 1
ATOM 5216 C CA . ARG D 2 68 ? -4.40300 6.02900 1.14200 1.000 20.61694 75 ARG D CA 1
ATOM 5217 C C . ARG D 2 68 ? -2.94300 5.65600 1.42700 1.000 21.10336 75 ARG D C 1
ATOM 5218 O O . ARG D 2 68 ? -2.09400 5.84900 0.54600 1.000 21.90042 75 ARG D O 1
ATOM 5226 N N . PHE D 2 69 ? -2.62200 5.11700 2.61300 1.000 16.99316 76 PHE D N 1
ATOM 5227 C CA . PHE D 2 69 ? -1.30300 4.56200 2.91800 1.000 18.90856 76 PHE D CA 1
ATOM 5228 C C . PHE D 2 69 ? -1.42000 3.04800 3.03900 1.000 20.42572 76 PHE D C 1
ATOM 5229 O O . PHE D 2 69 ? -2.45200 2.52800 3.46600 1.000 19.70559 76 PHE D O 1
ATOM 5237 N N . THR D 2 70 ? -0.35000 2.33800 2.68500 1.000 21.27773 77 THR D N 1
ATOM 5238 C CA . THR D 2 70 ? -0.29400 0.88600 2.85800 1.000 18.36557 77 THR D CA 1
ATOM 5239 C C . THR D 2 70 ? 1.06100 0.53400 3.44500 1.000 21.47864 77 THR D C 1
ATOM 5240 O O . THR D 2 70 ? 2.09100 0.85100 2.83500 1.000 19.02792 77 THR D O 1
ATOM 5244 N N . ILE D 2 71 ? 1.06200 -0.12300 4.63600 1.000 16.66269 78 ILE D N 1
ATOM 5245 C CA . ILE D 2 71 ? 2.28600 -0.68500 5.20700 1.000 14.94645 78 ILE D CA 1
ATOM 5246 C C . ILE D 2 71 ? 2.37900 -2.14700 4.79200 1.000 17.17703 78 ILE D C 1
ATOM 5247 O O . ILE D 2 71 ? 1.37900 -2.86500 4.78400 1.000 16.36662 78 ILE D O 1
ATOM 5252 N N . SER D 2 72 ? 3.58500 -2.58300 4.43000 1.000 18.64836 79 SER D N 1
ATOM 5253 C CA . SER D 2 72 ? 3.82500 -3.95200 4.03400 1.000 21.05184 79 SER D CA 1
ATOM 5254 C C . SER D 2 72 ? 5.22700 -4.31900 4.49900 1.000 19.67271 79 SER D C 1
ATOM 5255 O O . SER D 2 72 ? 5.97600 -3.46900 4.98300 1.000 14.44359 79 SER D O 1
ATOM 5258 N N . ALA D 2 73 ? 5.59300 -5.58900 4.31700 1.000 18.28283 80 ALA D N 1
ATOM 5259 C CA . ALA D 2 73 ? 6.94800 -6.02600 4.64400 1.000 21.50291 80 ALA D CA 1
ATOM 5260 C C . ALA D 2 73 ? 7.28500 -7.23100 3.78700 1.000 25.95996 80 ALA D C 1
ATOM 5261 O O . ALA D 2 73 ? 6.39800 -7.98500 3.37700 1.000 18.94622 80 ALA D O 1
ATOM 5263 N N . ASP D 2 74 ? 8.57900 -7.41700 3.54600 1.000 22.00604 81 ASP D N 1
ATOM 5264 C CA . ASP D 2 74 ? 9.08600 -8.56000 2.78600 1.000 28.29840 81 ASP D CA 1
ATOM 5265 C C . ASP D 2 74 ? 10.16000 -9.21800 3.64600 1.000 21.63454 81 ASP D C 1
ATOM 5266 O O . ASP D 2 74 ? 11.27700 -8.70800 3.74800 1.000 20.33103 81 ASP D O 1
ATOM 5271 N N . THR D 2 75 ? 9.82300 -10.33800 4.28400 1.000 20.55323 82 THR D N 1
ATOM 5272 C CA . THR D 2 75 ? 10.77800 -10.97800 5.17700 1.000 27.06322 82 THR D CA 1
ATOM 5273 C C . THR D 2 75 ? 12.03100 -11.44300 4.44200 1.000 28.15227 82 THR D C 1
ATOM 5274 O O . THR D 2 75 ? 13.11900 -11.42600 5.02800 1.000 26.46479 82 THR D O 1
ATOM 5278 N N . SER D 2 76 ? 11.91400 -11.83200 3.15800 1.000 23.69501 83 SER D N 1
ATOM 5279 C CA . SER D 2 76 ? 13.10200 -12.27200 2.42100 1.000 25.16203 83 SER D CA 1
ATOM 5280 C C . SER D 2 76 ? 14.08000 -11.12900 2.13800 1.000 23.82122 83 SER D C 1
ATOM 5281 O O . SER D 2 76 ? 15.23900 -11.39900 1.79200 1.000 24.97773 83 SER D O 1
ATOM 5284 N N . LYS D 2 77 ? 13.64400 -9.86500 2.25300 1.000 21.65385 84 LYS D N 1
ATOM 5285 C CA . LYS D 2 77 ? 14.54500 -8.71600 2.19300 1.000 23.19493 84 LYS D CA 1
ATOM 5286 C C . LYS D 2 77 ? 14.77700 -8.06400 3.56200 1.000 19.15927 84 LYS D C 1
ATOM 5287 O O . LYS D 2 77 ? 15.50000 -7.05800 3.65100 1.000 18.47082 84 LYS D O 1
ATOM 5293 N N . ASN D 2 78 ? 14.20200 -8.60600 4.62000 1.000 19.32110 85 ASN D N 1
ATOM 5294 C CA . ASN D 2 78 ? 14.31500 -8.01700 5.96800 1.000 18.67354 85 ASN D CA 1
ATOM 5295 C C . ASN D 2 78 ? 14.04700 -6.51900 5.93000 1.000 16.56183 85 ASN D C 1
ATOM 5296 O O . ASN D 2 78 ? 14.77800 -5.72100 6.51300 1.000 17.10448 85 ASN D O 1
ATOM 5301 N N . THR D 2 79 ? 12.98800 -6.14100 5.23400 1.000 15.92563 86 THR D N 1
ATOM 5302 C CA . THR D 2 79 ? 12.73800 -4.74600 4.89600 1.000 14.79550 86 THR D CA 1
ATOM 5303 C C . THR D 2 79 ? 11.23900 -4.50600 4.97800 1.000 17.16810 86 THR D C 1
ATOM 5304 O O . THR D 2 79 ? 10.44400 -5.40400 4.69200 1.000 14.78917 86 THR D O 1
ATOM 5308 N N . ALA D 2 80 ? 10.85400 -3.32000 5.43200 1.000 18.18424 87 ALA D N 1
ATOM 5309 C CA . ALA D 2 80 ? 9.45800 -2.91400 5.49700 1.000 17.25069 87 ALA D CA 1
ATOM 5310 C C . ALA D 2 80 ? 9.25900 -1.66600 4.64200 1.000 11.93931 87 ALA D C 1
ATOM 5311 O O . ALA D 2 80 ? 10.20000 -0.96300 4.29700 1.000 16.62657 87 ALA D O 1
ATOM 5313 N N . TYR D 2 81 ? 8.01400 -1.36400 4.34000 1.000 14.93562 88 TYR D N 1
ATOM 5314 C CA . TYR D 2 81 ? 7.71400 -0.29700 3.40200 1.000 14.92171 88 TYR D CA 1
ATOM 5315 C C . TYR D 2 81 ? 6.47300 0.45200 3.83900 1.000 15.15162 88 TYR D C 1
ATOM 5316 O O . TYR D 2 81 ? 5.59900 -0.09500 4.50100 1.000 16.41256 88 TYR D O 1
ATOM 5325 N N . LEU D 2 82 ? 6.38700 1.70100 3.42400 1.000 15.81359 89 LEU D N 1
ATOM 5326 C CA . LEU D 2 82 ? 5.19100 2.50800 3.63100 1.000 17.52286 89 LEU D CA 1
ATOM 5327 C C . LEU D 2 82 ? 4.90300 3.14300 2.28000 1.000 13.96460 89 LEU D C 1
ATOM 5328 O O . LEU D 2 82 ? 5.66100 4.00400 1.82100 1.000 16.46012 89 LEU D O 1
ATOM 5333 N N . GLN D 2 83 ? 3.87600 2.65100 1.60800 1.000 13.88260 90 GLN D N 1
ATOM 5334 C CA . GLN D 2 83 ? 3.42900 3.21800 0.33800 1.000 18.13839 90 GLN D CA 1
ATOM 5335 C C . GLN D 2 83 ? 2.46400 4.34400 0.66600 1.000 19.58302 90 GLN D C 1
ATOM 5336 O O . GLN D 2 83 ? 1.38900 4.08600 1.20600 1.000 21.60279 90 GLN D O 1
ATOM 5342 N N . MET D 2 84 ? 2.82700 5.58500 0.33900 1.000 15.89764 91 MET D N 1
ATOM 5343 C CA . MET D 2 84 ? 1.98600 6.73700 0.67400 1.000 20.45500 91 MET D CA 1
ATOM 5344 C C . MET D 2 84 ? 1.37600 7.30500 -0.59500 1.000 23.87891 91 MET D C 1
ATOM 5345 O O . MET D 2 84 ? 2.11000 7.60900 -1.54000 1.000 24.56528 91 MET D O 1
ATOM 5350 N N . ASN D 2 85 ? 0.04000 7.43100 -0.62800 1.000 16.86081 92 ASN D N 1
ATOM 5351 C CA . ASN D 2 85 ? -0.66500 7.97300 -1.77700 1.000 16.32231 92 ASN D CA 1
ATOM 5352 C C . ASN D 2 85 ? -1.50700 9.18000 -1.36600 1.000 21.11455 92 ASN D C 1
ATOM 5353 O O . ASN D 2 85 ? -1.70700 9.45300 -0.18200 1.000 21.58654 92 ASN D O 1
ATOM 5358 N N . SER D 2 86 ? -2.01500 9.90200 -2.36300 1.000 23.23007 93 SER D N 1
ATOM 5359 C CA . SER D 2 86 ? -2.85900 11.08400 -2.12200 1.000 22.35611 93 SER D CA 1
ATOM 5360 C C . SER D 2 86 ? -2.20600 12.01700 -1.09400 1.000 20.34524 93 SER D C 1
ATOM 5361 O O . SER D 2 86 ? -2.82800 12.45500 -0.12100 1.000 24.41677 93 SER D O 1
ATOM 5364 N N . LEU D 2 87 ? -0.92100 12.29500 -1.29500 1.000 20.63005 94 LEU D N 1
ATOM 5365 C CA . LEU D 2 87 ? -0.16000 13.02300 -0.28300 1.000 18.42297 94 LEU D CA 1
ATOM 5366 C C . LEU D 2 87 ? -0.66500 14.44600 -0.13500 1.000 25.88761 94 LEU D C 1
ATOM 5367 O O . LEU D 2 87 ? -1.06200 15.09100 -1.11400 1.000 23.07772 94 LEU D O 1
ATOM 5372 N N . ARG D 2 88 ? -0.64600 14.93400 1.10900 1.000 23.90683 95 ARG D N 1
ATOM 5373 C CA . ARG D 2 88 ? -1.09700 16.27300 1.44100 1.000 30.63489 95 ARG D CA 1
ATOM 5374 C C . ARG D 2 88 ? 0.03300 17.03500 2.12400 1.000 29.14020 95 ARG D C 1
ATOM 5375 O O . ARG D 2 88 ? 0.99600 16.44800 2.63700 1.000 22.68399 95 ARG D O 1
ATOM 5383 N N . ALA D 2 89 ? -0.09600 18.36000 2.11900 1.000 25.12256 96 ALA D N 1
ATOM 5384 C CA . ALA D 2 89 ? 0.84100 19.19300 2.87500 1.000 31.67028 96 ALA D CA 1
ATOM 5385 C C . ALA D 2 89 ? 0.97500 18.71600 4.31700 1.000 28.73819 96 ALA D C 1
ATOM 5386 O O . ALA D 2 89 ? 2.07900 18.71300 4.86500 1.000 29.69511 96 ALA D O 1
ATOM 5388 N N . GLU D 2 90 ? -0.13600 18.28000 4.93400 1.000 27.80721 97 GLU D N 1
ATOM 5389 C CA . GLU D 2 90 ? -0.13100 17.81100 6.31900 1.000 31.65177 97 GLU D CA 1
ATOM 5390 C C . GLU D 2 90 ? 0.76400 16.59500 6.53500 1.000 31.95752 97 GLU D C 1
ATOM 5391 O O . GLU D 2 90 ? 1.05600 16.25800 7.68800 1.000 30.40663 97 GLU D O 1
ATOM 5397 N N . ASP D 2 91 ? 1.15500 15.89000 5.47500 1.000 24.91970 98 ASP D N 1
ATOM 5398 C CA . ASP D 2 91 ? 1.99000 14.70300 5.62500 1.000 22.52209 98 ASP D CA 1
ATOM 5399 C C . ASP D 2 91 ? 3.47300 15.04000 5.64400 1.000 21.07954 98 ASP D C 1
ATOM 5400 O O . ASP D 2 91 ? 4.29100 14.13500 5.81300 1.000 22.00143 98 ASP D O 1
ATOM 5405 N N . THR D 2 92 ? 3.83500 16.30400 5.42600 1.000 24.28342 99 THR D N 1
ATOM 5406 C CA . THR D 2 92 ? 5.22300 16.73100 5.54000 1.000 20.43772 99 THR D CA 1
ATOM 5407 C C . THR D 2 92 ? 5.74700 16.46400 6.95400 1.000 25.65199 99 THR D C 1
ATOM 5408 O O . THR D 2 92 ? 5.14400 16.90200 7.94400 1.000 21.87861 99 THR D O 1
ATOM 5412 N N . ALA D 2 93 ? 6.85600 15.72400 7.04900 1.000 21.18567 100 ALA D N 1
ATOM 5413 C CA . ALA D 2 93 ? 7.37000 15.28000 8.34900 1.000 22.94804 100 ALA D CA 1
ATOM 5414 C C . ALA D 2 93 ? 8.62400 14.42900 8.15800 1.000 19.08730 100 ALA D C 1
ATOM 5415 O O . ALA D 2 93 ? 8.92600 13.96700 7.05200 1.000 19.89292 100 ALA D O 1
ATOM 5417 N N . VAL D 2 94 ? 9.33700 14.21100 9.25700 1.000 20.98992 101 VAL D N 1
ATOM 5418 C CA . VAL D 2 94 ? 10.32300 13.13700 9.32600 1.000 16.83326 101 VAL D CA 1
ATOM 5419 C C . VAL D 2 94 ? 9.60900 11.84400 9.69400 1.000 19.73644 101 VAL D C 1
ATOM 5420 O O . VAL D 2 94 ? 8.87000 11.79500 10.67800 1.000 18.83525 101 VAL D O 1
ATOM 5424 N N . TYR D 2 95 ? 9.84200 10.78100 8.90500 1.000 16.21045 102 TYR D N 1
ATOM 5425 C CA . TYR D 2 95 ? 9.19200 9.48500 9.07800 1.000 14.67017 102 TYR D CA 1
ATOM 5426 C C . TYR D 2 95 ? 10.24000 8.53700 9.65700 1.000 21.69595 102 TYR D C 1
ATOM 5427 O O . TYR D 2 95 ? 11.25500 8.24500 9.00700 1.000 18.82945 102 TYR D O 1
ATOM 5436 N N . TYR D 2 96 ? 10.01800 8.10600 10.89400 1.000 20.65414 103 TYR D N 1
ATOM 5437 C CA . TYR D 2 96 ? 10.88700 7.14000 11.55000 1.000 15.25648 103 TYR D CA 1
ATOM 5438 C C . TYR D 2 96 ? 10.29700 5.75100 11.36000 1.000 19.74523 103 TYR D C 1
ATOM 5439 O O . TYR D 2 96 ? 9.07800 5.56500 11.42300 1.000 16.40648 103 TYR D O 1
ATOM 5448 N N . CYS D 2 97 ? 11.17200 4.78300 11.14100 1.000 15.31218 104 CYS D N 1
ATOM 5449 C CA . CYS D 2 97 ? 10.85900 3.37700 11.31500 1.000 15.82322 104 CYS D CA 1
ATOM 5450 C C . CYS D 2 97 ? 11.34900 2.90800 12.68200 1.000 17.02527 104 CYS D C 1
ATOM 5451 O O . CYS D 2 97 ? 12.39100 3.36000 13.16400 1.000 18.74896 104 CYS D O 1
ATOM 5454 N N . ALA D 2 98 ? 10.59200 2.01000 13.31300 1.000 17.72106 105 ALA D N 1
ATOM 5455 C CA . ALA D 2 98 ? 10.94500 1.51700 14.64200 1.000 16.62834 105 ALA D CA 1
ATOM 5456 C C . ALA D 2 98 ? 10.53100 0.05200 14.73900 1.000 20.90629 105 ALA D C 1
ATOM 5457 O O . ALA D 2 98 ? 9.63400 -0.39800 14.02400 1.000 17.56689 105 ALA D O 1
ATOM 5459 N N . ARG D 2 99 ? 11.19900 -0.69400 15.62500 1.000 17.37476 106 ARG D N 1
ATOM 5460 C CA . ARG D 2 99 ? 10.80800 -2.05800 15.95700 1.000 18.33952 106 ARG D CA 1
ATOM 5461 C C . ARG D 2 99 ? 10.49300 -2.16600 17.44600 1.000 23.39278 106 ARG D C 1
ATOM 5462 O O . ARG D 2 99 ? 11.01500 -1.40800 18.26800 1.000 26.89820 106 ARG D O 1
ATOM 5470 N N . GLY D 2 100 ? 9.67000 -3.14900 17.79600 1.000 21.75917 107 GLY D N 1
ATOM 5471 C CA . GLY D 2 100 ? 9.40600 -3.48000 19.17900 1.000 22.70337 107 GLY D CA 1
ATOM 5472 C C . GLY D 2 100 ? 8.26500 -4.47100 19.29100 1.000 27.32227 107 GLY D C 1
ATOM 5473 O O . GLY D 2 100 ? 7.44600 -4.59200 18.37400 1.000 26.39447 107 GLY D O 1
ATOM 5474 N N . PRO D 2 101 ? 8.19700 -5.21000 20.40500 1.000 24.68513 108 PRO D N 1
ATOM 5475 C CA . PRO D 2 101 ? 7.05600 -6.11800 20.62800 1.000 26.08259 108 PRO D CA 1
ATOM 5476 C C . PRO D 2 101 ? 5.75100 -5.35900 20.83700 1.000 27.73078 108 PRO D C 1
ATOM 5477 O O . PRO D 2 101 ? 5.71600 -4.31400 21.49300 1.000 23.06804 108 PRO D O 1
ATOM 5481 N N . GLY D 2 102 ? 4.66100 -5.91500 20.29800 1.000 25.13882 109 GLY D N 1
ATOM 5482 C CA . GLY D 2 102 ? 3.39100 -5.20400 20.34700 1.000 23.49761 109 GLY D CA 1
ATOM 5483 C C . GLY D 2 102 ? 3.52700 -3.82900 19.71200 1.000 23.88858 109 GLY D C 1
ATOM 5484 O O . GLY D 2 102 ? 4.02400 -3.68500 18.59000 1.000 22.45755 109 GLY D O 1
ATOM 5485 N N . TYR D 2 103 ? 3.07400 -2.80000 20.42400 1.000 23.62989 113 TYR D N 1
ATOM 5486 C CA . TYR D 2 103 ? 3.23000 -1.41600 19.98700 1.000 24.80004 113 TYR D CA 1
ATOM 5487 C C . TYR D 2 103 ? 4.28300 -0.65700 20.80400 1.000 28.07741 113 TYR D C 1
ATOM 5488 O O . TYR D 2 103 ? 4.36700 0.57900 20.72900 1.000 22.07010 113 TYR D O 1
ATOM 5497 N N . ALA D 2 104 ? 5.08200 -1.36300 21.59100 1.000 26.57188 114 ALA D N 1
ATOM 5498 C CA . ALA D 2 104 ? 6.24500 -0.74100 22.18900 1.000 24.47324 114 ALA D CA 1
ATOM 5499 C C . ALA D 2 104 ? 7.30800 -0.56400 21.11100 1.000 26.73739 114 ALA D C 1
ATOM 5500 O O . ALA D 2 104 ? 7.37800 -1.33200 20.14200 1.000 25.30760 114 ALA D O 1
ATOM 5502 N N . MET D 2 105 ? 8.10300 0.49200 21.23000 1.000 17.97054 115 MET D N 1
ATOM 5503 C CA . MET D 2 105 ? 9.07900 0.81600 20.18300 1.000 22.14386 115 MET D CA 1
ATOM 5504 C C . MET D 2 105 ? 10.46100 0.88800 20.81800 1.000 23.19211 115 MET D C 1
ATOM 5505 O O . MET D 2 105 ? 10.87100 1.92500 21.33800 1.000 22.63408 115 MET D O 1
ATOM 5510 N N . ASP D 2 106 ? 11.17300 -0.23100 20.80200 1.000 26.46330 116 ASP D N 1
ATOM 5511 C CA . ASP D 2 106 ? 12.41400 -0.31900 21.55300 1.000 23.24667 116 ASP D CA 1
ATOM 5512 C C . ASP D 2 106 ? 13.64800 0.14100 20.77900 1.000 27.57062 116 ASP D C 1
ATOM 5513 O O . ASP D 2 106 ? 14.69000 0.36300 21.41000 1.000 24.65591 116 ASP D O 1
ATOM 5518 N N . TYR D 2 107 ? 13.56800 0.28500 19.45200 1.000 20.47462 117 TYR D N 1
ATOM 5519 C CA . TYR D 2 107 ? 14.66800 0.85000 18.66800 1.000 26.72944 117 TYR D CA 1
ATOM 5520 C C . TYR D 2 107 ? 14.11900 1.61900 17.47400 1.000 24.01787 117 TYR D C 1
ATOM 5521 O O . TYR D 2 107 ? 13.26100 1.10200 16.74800 1.000 21.00950 117 TYR D O 1
ATOM 5530 N N . TRP D 2 108 ? 14.66300 2.82300 17.23500 1.000 22.14059 118 TRP D N 1
ATOM 5531 C CA . TRP D 2 108 ? 14.21800 3.71100 16.16300 1.000 21.20375 118 TRP D CA 1
ATOM 5532 C C . TRP D 2 108 ? 15.36600 4.05800 15.22500 1.000 23.96447 118 TRP D C 1
ATOM 5533 O O . TRP D 2 108 ? 16.47400 4.35300 15.67700 1.000 25.17179 118 TRP D O 1
ATOM 5544 N N . GLY D 2 109 ? 15.08800 4.06500 13.91900 1.000 22.16582 119 GLY D N 1
ATOM 5545 C CA . GLY D 2 109 ? 16.02200 4.62300 12.96200 1.000 22.32091 119 GLY D CA 1
ATOM 5546 C C . GLY D 2 109 ? 16.04200 6.14700 13.00300 1.000 24.16644 119 GLY D C 1
ATOM 5547 O O . GLY D 2 109 ? 15.26100 6.80600 13.68700 1.000 23.63457 119 GLY D O 1
ATOM 5548 N N . GLN D 2 110 ? 16.97200 6.71500 12.25100 1.000 24.34615 120 GLN D N 1
ATOM 5549 C CA . GLN D 2 110 ? 17.18200 8.15500 12.26800 1.000 24.62934 120 GLN D CA 1
ATOM 5550 C C . GLN D 2 110 ? 16.18900 8.90500 11.38500 1.000 25.17804 120 GLN D C 1
ATOM 5551 O O . GLN D 2 110 ? 16.21700 10.13300 11.37700 1.000 22.13544 120 GLN D O 1
ATOM 5557 N N . GLY D 2 111 ? 15.31500 8.21200 10.66300 1.000 21.03345 121 GLY D N 1
ATOM 5558 C CA . GLY D 2 111 ? 14.20500 8.84100 9.96400 1.000 25.67093 121 GLY D CA 1
ATOM 5559 C C . GLY D 2 111 ? 14.57100 9.41000 8.59800 1.000 28.11042 121 GLY D C 1
ATOM 5560 O O . GLY D 2 111 ? 15.73500 9.68500 8.29300 1.000 24.24235 121 GLY D O 1
ATOM 5561 N N . THR D 2 112 ? 13.52700 9.60500 7.76600 1.000 25.25731 122 THR D N 1
ATOM 5562 C CA . THR D 2 112 ? 13.60700 10.21500 6.43600 1.000 26.56607 122 THR D CA 1
ATOM 5563 C C . THR D 2 112 ? 12.64300 11.38400 6.29700 1.000 24.31850 122 THR D C 1
ATOM 5564 O O . THR D 2 112 ? 11.45800 11.26400 6.62900 1.000 21.39410 122 THR D O 1
ATOM 5568 N N . LEU D 2 113 ? 13.13800 12.48600 5.72400 1.000 24.22677 123 LEU D N 1
ATOM 5569 C CA . LEU D 2 113 ? 12.35900 13.71300 5.56500 1.000 24.85847 123 LEU D CA 1
ATOM 5570 C C . LEU D 2 113 ? 11.48600 13.63400 4.31800 1.000 22.63672 123 LEU D C 1
ATOM 5571 O O . LEU D 2 113 ? 11.99200 13.43300 3.21900 1.000 20.46172 123 LEU D O 1
ATOM 5576 N N . VAL D 2 114 ? 10.17900 13.78700 4.48700 1.000 20.85242 124 VAL D N 1
ATOM 5577 C CA . VAL D 2 114 ? 9.23900 13.84500 3.37100 1.000 19.50615 124 VAL D CA 1
ATOM 5578 C C . VAL D 2 114 ? 8.65600 15.24500 3.34800 1.000 24.61973 124 VAL D C 1
ATOM 5579 O O . VAL D 2 114 ? 8.06200 15.69300 4.34000 1.000 18.83292 124 VAL D O 1
ATOM 5583 N N . THR D 2 115 ? 8.78600 15.92000 2.21000 1.000 20.57325 125 THR D N 1
ATOM 5584 C CA . THR D 2 115 ? 8.23100 17.25700 2.04300 1.000 25.15791 125 THR D CA 1
ATOM 5585 C C . THR D 2 115 ? 7.23600 17.21400 0.89000 1.000 25.60924 125 THR D C 1
ATOM 5586 O O . THR D 2 115 ? 7.58200 16.82000 -0.23100 1.000 25.71644 125 THR D O 1
ATOM 5590 N N . VAL D 2 116 ? 5.99600 17.58900 1.16900 1.000 21.55980 126 VAL D N 1
ATOM 5591 C CA . VAL D 2 116 ? 4.92100 17.55900 0.18500 1.000 19.65202 126 VAL D CA 1
ATOM 5592 C C . VAL D 2 116 ? 4.62100 19.00700 -0.18800 1.000 24.81835 126 VAL D C 1
ATOM 5593 O O . VAL D 2 116 ? 4.05300 19.75400 0.61800 1.000 25.41365 126 VAL D O 1
ATOM 5597 N N . SER D 2 117 ? 5.00100 19.41000 -1.39800 1.000 25.29496 127 SER D N 1
ATOM 5598 C CA . SER D 2 117 ? 4.82800 20.79600 -1.82100 1.000 25.86635 127 SER D CA 1
ATOM 5599 C C . SER D 2 117 ? 4.83400 20.87800 -3.33700 1.000 27.39247 127 SER D C 1
ATOM 5600 O O . SER D 2 117 ? 5.54300 20.12300 -4.00500 1.000 30.65912 127 SER D O 1
ATOM 5603 N N . SER D 2 118 ? 4.04600 21.81000 -3.87500 1.000 30.32317 128 SER D N 1
ATOM 5604 C CA . SER D 2 118 ? 4.08700 22.09000 -5.30400 1.000 30.32920 128 SER D CA 1
ATOM 5605 C C . SER D 2 118 ? 5.24100 23.01400 -5.69500 1.000 33.30464 128 SER D C 1
ATOM 5606 O O . SER D 2 118 ? 5.44700 23.24500 -6.89100 1.000 38.11100 128 SER D O 1
ATOM 5609 N N . ALA D 2 119 ? 5.99700 23.52900 -4.72900 1.000 31.64552 129 ALA D N 1
ATOM 5610 C CA . ALA D 2 119 ? 7.10600 24.43500 -5.00400 1.000 36.33180 129 ALA D CA 1
ATOM 5611 C C . ALA D 2 119 ? 8.31400 23.69700 -5.57500 1.000 33.87355 129 ALA D C 1
ATOM 5612 O O . ALA D 2 119 ? 8.62100 22.56900 -5.19300 1.000 30.64411 129 ALA D O 1
ATOM 5614 N N . SER D 2 120 ? 9.04000 24.37100 -6.46200 1.000 32.00072 130 SER D N 1
ATOM 5615 C CA . SER D 2 120 ? 10.20500 23.75400 -7.08400 1.000 37.97781 130 SER D CA 1
ATOM 5616 C C . SER D 2 120 ? 11.42100 23.83600 -6.16700 1.000 34.78929 130 SER D C 1
ATOM 5617 O O . SER D 2 120 ? 11.51300 24.71700 -5.31000 1.000 31.79499 130 SER D O 1
ATOM 5620 N N . THR D 2 121 ? 12.36900 22.91400 -6.35900 1.000 30.18027 131 THR D N 1
ATOM 5621 C CA . THR D 2 121 ? 13.63200 23.03400 -5.63900 1.000 27.37806 131 THR D CA 1
ATOM 5622 C C . THR D 2 121 ? 14.36600 24.29100 -6.09000 1.000 29.98357 131 THR D C 1
ATOM 5623 O O . THR D 2 121 ? 14.25900 24.71800 -7.24500 1.000 30.21626 131 THR D O 1
ATOM 5627 N N . LYS D 2 122 ? 15.13500 24.87800 -5.17200 1.000 25.08599 132 LYS D N 1
ATOM 5628 C CA . LYS D 2 122 ? 15.92200 26.05800 -5.49800 1.000 26.32130 132 LYS D CA 1
ATOM 5629 C C . LYS D 2 122 ? 17.11200 26.12200 -4.55300 1.000 29.52560 132 LYS D C 1
ATOM 5630 O O . LYS D 2 122 ? 16.97000 25.91900 -3.34300 1.000 26.90745 132 LYS D O 1
ATOM 5636 N N . GLY D 2 123 ? 18.28500 26.37800 -5.10800 1.000 28.92443 133 GLY D N 1
ATOM 5637 C CA . GLY D 2 123 ? 19.47000 26.47900 -4.30000 1.000 32.20445 133 GLY D CA 1
ATOM 5638 C C . GLY D 2 123 ? 19.55300 27.83000 -3.61900 1.000 30.33237 133 GLY D C 1
ATOM 5639 O O . GLY D 2 123 ? 19.00200 28.83200 -4.09200 1.000 27.49350 133 GLY D O 1
ATOM 5640 N N . PRO D 2 124 ? 20.25500 27.89100 -2.49500 1.000 31.66399 134 PRO D N 1
ATOM 5641 C CA . PRO D 2 124 ? 20.40600 29.17300 -1.80600 1.000 29.83893 134 PRO D CA 1
ATOM 5642 C C . PRO D 2 124 ? 21.39300 30.06100 -2.53300 1.000 30.60737 134 PRO D C 1
ATOM 5643 O O . PRO D 2 124 ? 22.21800 29.59600 -3.32300 1.000 28.34896 134 PRO D O 1
ATOM 5647 N N . SER D 2 125 ? 21.26000 31.36200 -2.28200 1.000 30.76579 135 SER D N 1
ATOM 5648 C CA . SER D 2 125 ? 22.31700 32.34200 -2.48900 1.000 37.20491 135 SER D CA 1
ATOM 5649 C C . SER D 2 125 ? 22.99100 32.58600 -1.14500 1.000 36.62131 135 SER D C 1
ATOM 5650 O O . SER D 2 125 ? 22.32300 32.64900 -0.11100 1.000 36.11869 135 SER D O 1
ATOM 5653 N N . VAL D 2 126 ? 24.31400 32.71100 -1.15600 1.000 30.44416 136 VAL D N 1
ATOM 5654 C CA . VAL D 2 126 ? 25.09700 32.85200 0.06600 1.000 32.04660 136 VAL D CA 1
ATOM 5655 C C . VAL D 2 126 ? 25.75700 34.22200 0.05600 1.000 34.72655 136 VAL D C 1
ATOM 5656 O O . VAL D 2 126 ? 26.52500 34.54100 -0.86000 1.000 34.45937 136 VAL D O 1
ATOM 5660 N N . PHE D 2 127 ? 25.45200 35.03400 1.07100 1.000 38.58480 137 PHE D N 1
ATOM 5661 C CA . PHE D 2 127 ? 25.96300 36.39400 1.18000 1.000 36.20895 137 PHE D CA 1
ATOM 5662 C C . PHE D 2 127 ? 26.77300 36.56300 2.46100 1.000 36.33069 137 PHE D C 1
ATOM 5663 O O . PHE D 2 127 ? 26.40000 36.01900 3.50100 1.000 34.81827 137 PHE D O 1
ATOM 5671 N N . PRO D 2 128 ? 27.87500 37.30900 2.42600 1.000 38.37229 138 PRO D N 1
ATOM 5672 C CA . PRO D 2 128 ? 28.68300 37.46800 3.64100 1.000 39.08706 138 PRO D CA 1
ATOM 5673 C C . PRO D 2 128 ? 27.98100 38.31700 4.69000 1.000 39.77568 138 PRO D C 1
ATOM 5674 O O . PRO D 2 128 ? 27.25000 39.26200 4.38200 1.000 41.18890 138 PRO D O 1
ATOM 5678 N N . LEU D 2 129 ? 28.22900 37.97200 5.94400 1.000 38.75192 139 LEU D N 1
ATOM 5679 C CA . LEU D 2 129 ? 27.90900 38.82800 7.08300 1.000 40.16279 139 LEU D CA 1
ATOM 5680 C C . LEU D 2 129 ? 29.24800 39.33500 7.61200 1.000 41.70541 139 LEU D C 1
ATOM 5681 O O . LEU D 2 129 ? 29.90600 38.67100 8.41400 1.000 40.87148 139 LEU D O 1
ATOM 5686 N N . ALA D 2 130 ? 29.64400 40.53400 7.16000 1.000 46.90569 140 ALA D N 1
ATOM 5687 C CA . ALA D 2 130 ? 31.01500 40.99100 7.35500 1.000 47.80696 140 ALA D CA 1
ATOM 5688 C C . ALA D 2 130 ? 31.21200 41.55400 8.76300 1.000 48.25100 140 ALA D C 1
ATOM 5689 O O . ALA D 2 130 ? 30.35800 42.28700 9.26800 1.000 52.06116 140 ALA D O 1
ATOM 5691 N N . PRO D 2 131 ? 32.33900 41.24200 9.40000 1.000 48.17656 141 PRO D N 1
ATOM 5692 C CA . PRO D 2 131 ? 32.60700 41.77200 10.74200 1.000 50.90159 141 PRO D CA 1
ATOM 5693 C C . PRO D 2 131 ? 32.87000 43.26800 10.71500 1.000 62.80510 141 PRO D C 1
ATOM 5694 O O . PRO D 2 131 ? 33.30600 43.83500 9.70900 1.000 60.39959 141 PRO D O 1
ATOM 5698 N N . SER D 2 132 ? 32.62400 43.90000 11.86400 1.000 67.85756 142 SER D N 1
ATOM 5699 C CA . SER D 2 132 ? 32.76000 45.34000 12.00800 1.000 70.26087 142 SER D CA 1
ATOM 5700 C C . SER D 2 132 ? 33.60300 45.69400 13.23500 1.000 77.30264 142 SER D C 1
ATOM 5701 O O . SER D 2 132 ? 34.51100 44.94700 13.61300 1.000 74.07454 142 SER D O 1
ATOM 5703 N N . GLY D 2 139 ? 38.39600 41.67100 22.84200 1.000 64.53597 149 GLY D N 1
ATOM 5704 C CA . GLY D 2 139 ? 38.37900 41.99900 21.42900 1.000 60.53721 149 GLY D CA 1
ATOM 5705 C C . GLY D 2 139 ? 37.84400 40.89600 20.52800 1.000 66.21123 149 GLY D C 1
ATOM 5706 O O . GLY D 2 139 ? 38.59700 40.33500 19.74600 1.000 61.93576 149 GLY D O 1
ATOM 5707 N N . THR D 2 140 ? 36.54700 40.60800 20.63200 1.000 60.31591 150 THR D N 1
ATOM 5708 C CA . THR D 2 140 ? 35.87200 39.58500 19.83700 1.000 62.24672 150 THR D CA 1
ATOM 5709 C C . THR D 2 140 ? 35.06900 40.23600 18.71600 1.000 54.81384 150 THR D C 1
ATOM 5710 O O . THR D 2 140 ? 34.46200 41.29200 18.91200 1.000 53.77168 150 THR D O 1
ATOM 5714 N N . ALA D 2 141 ? 35.07300 39.60900 17.54100 1.000 50.44529 151 ALA D N 1
ATOM 5715 C CA . ALA D 2 141 ? 34.29900 40.06700 16.39600 1.000 49.50234 151 ALA D CA 1
ATOM 5716 C C . ALA D 2 141 ? 33.35300 38.96200 15.94200 1.000 46.90222 151 ALA D C 1
ATOM 5717 O O . ALA D 2 141 ? 33.66200 37.77400 16.06300 1.000 45.70126 151 ALA D O 1
ATOM 5719 N N . ALA D 2 142 ? 32.19700 39.36200 15.42000 1.000 46.34403 152 ALA D N 1
ATOM 5720 C CA . ALA D 2 142 ? 31.20000 38.43300 14.90600 1.000 44.05613 152 ALA D CA 1
ATOM 5721 C C . ALA D 2 142 ? 31.15600 38.52800 13.39100 1.000 43.09405 152 ALA D C 1
ATOM 5722 O O . ALA D 2 142 ? 31.26600 39.61900 12.82700 1.000 44.56247 152 ALA D O 1
ATOM 5724 N N . LEU D 2 143 ? 31.01900 37.37800 12.73800 1.000 40.94899 153 LEU D N 1
ATOM 5725 C CA . LEU D 2 143 ? 30.87200 37.32700 11.29100 1.000 40.04655 153 LEU D CA 1
ATOM 5726 C C . LEU D 2 143 ? 30.06300 36.08100 10.94800 1.000 40.02777 153 LEU D C 1
ATOM 5727 O O . LEU D 2 143 ? 29.88100 35.19300 11.78900 1.000 39.64753 153 LEU D O 1
ATOM 5732 N N . GLY D 2 144 ? 29.57200 36.02400 9.71200 1.000 36.77509 154 GLY D N 1
ATOM 5733 C CA . GLY D 2 144 ? 28.83100 34.85100 9.28900 1.000 35.04597 154 GLY D CA 1
ATOM 5734 C C . GLY D 2 144 ? 28.52800 34.80700 7.80300 1.000 37.89049 154 GLY D C 1
ATOM 5735 O O . GLY D 2 144 ? 29.19300 35.45100 6.98900 1.000 35.17365 154 GLY D O 1
ATOM 5736 N N . CYS D 2 145 ? 27.52400 34.00100 7.45000 1.000 37.34294 155 CYS D N 1
ATOM 5737 C CA . CYS D 2 145 ? 26.90600 34.12200 6.13900 1.000 32.23034 155 CYS D CA 1
ATOM 5738 C C . CYS D 2 145 ? 25.40400 33.91500 6.23900 1.000 34.80413 155 CYS D C 1
ATOM 5739 O O . CYS D 2 145 ? 24.91100 33.13200 7.05700 1.000 29.90656 155 CYS D O 1
ATOM 5742 N N . LEU D 2 146 ? 24.69900 34.69200 5.42900 1.000 31.83311 156 LEU D N 1
ATOM 5743 C CA . LEU D 2 146 ? 23.27300 34.56100 5.20200 1.000 31.57377 156 LEU D CA 1
ATOM 5744 C C . LEU D 2 146 ? 23.04400 33.56700 4.06500 1.000 34.68926 156 LEU D C 1
ATOM 5745 O O . LEU D 2 146 ? 23.47200 33.80800 2.92900 1.000 34.68540 156 LEU D O 1
ATOM 5750 N N . VAL D 2 147 ? 22.36200 32.46500 4.36300 1.000 34.66587 157 VAL D N 1
ATOM 5751 C CA . VAL D 2 147 ? 22.06900 31.42300 3.38100 1.000 28.76698 157 VAL D CA 1
ATOM 5752 C C . VAL D 2 147 ? 20.60700 31.60700 3.00500 1.000 31.38726 157 VAL D C 1
ATOM 5753 O O . VAL D 2 147 ? 19.70800 31.23300 3.76500 1.000 29.46212 157 VAL D O 1
ATOM 5757 N N . LYS D 2 148 ? 20.35200 32.21500 1.85300 1.000 27.68659 158 LYS D N 1
ATOM 5758 C CA . LYS D 2 148 ? 19.04400 32.80500 1.60800 1.000 29.82717 158 LYS D CA 1
ATOM 5759 C C . LYS D 2 148 ? 18.33700 32.18300 0.40800 1.000 36.62402 158 LYS D C 1
ATOM 5760 O O . LYS D 2 148 ? 18.95300 31.92400 -0.63600 1.000 29.61246 158 LYS D O 1
ATOM 5766 N N . ASP D 2 149 ? 17.03600 31.93500 0.59400 1.000 30.15577 159 ASP D N 1
ATOM 5767 C CA . ASP D 2 149 ? 16.08300 31.64800 -0.46900 1.000 31.54686 159 ASP D CA 1
ATOM 5768 C C . ASP D 2 149 ? 16.28100 30.25800 -1.06700 1.000 33.95844 159 ASP D C 1
ATOM 5769 O O . ASP D 2 149 ? 16.51400 30.11900 -2.27000 1.000 32.49157 159 ASP D O 1
ATOM 5774 N N . TYR D 2 150 ? 16.15400 29.21900 -0.25200 1.000 27.17143 160 TYR D N 1
ATOM 5775 C CA . TYR D 2 150 ? 16.27500 27.86700 -0.76500 1.000 27.35026 160 TYR D CA 1
ATOM 5776 C C . TYR D 2 150 ? 15.02700 27.06100 -0.43400 1.000 27.33493 160 TYR D C 1
ATOM 5777 O O . TYR D 2 150 ? 14.18500 27.46200 0.38000 1.000 27.07399 160 TYR D O 1
ATOM 5786 N N . PHE D 2 151 ? 14.91500 25.90900 -1.09300 1.000 30.41089 161 PHE D N 1
ATOM 5787 C CA . PHE D 2 151 ? 13.80200 24.99900 -0.86900 1.000 27.39863 161 PHE D CA 1
ATOM 5788 C C . PHE D 2 151 ? 14.15500 23.68200 -1.52300 1.000 28.90019 161 PHE D C 1
ATOM 5789 O O . PHE D 2 151 ? 14.71100 23.68700 -2.63100 1.000 28.89680 161 PHE D O 1
ATOM 5797 N N . PRO D 2 152 ? 13.86800 22.54700 -0.88800 1.000 30.15622 162 PRO D N 1
ATOM 5798 C CA . PRO D 2 152 ? 13.31000 22.37900 0.45900 1.000 32.88513 162 PRO D CA 1
ATOM 5799 C C . PRO D 2 152 ? 14.41800 22.32500 1.49600 1.000 33.01611 162 PRO D C 1
ATOM 5800 O O . PRO D 2 152 ? 15.59300 22.48800 1.15800 1.000 29.82634 162 PRO D O 1
ATOM 5804 N N . GLU D 2 153 ? 14.06700 22.08900 2.76000 1.000 30.77301 163 GLU D N 1
ATOM 5805 C CA . GLU D 2 153 ? 15.06000 21.71000 3.75200 1.000 33.50518 163 GLU D CA 1
ATOM 5806 C C . GLU D 2 153 ? 15.68800 20.37300 3.35600 1.000 33.35825 163 GLU D C 1
ATOM 5807 O O . GLU D 2 153 ? 15.03800 19.55200 2.69100 1.000 29.81850 163 GLU D O 1
ATOM 5813 N N . PRO D 2 154 ? 16.94200 20.10100 3.78900 1.000 31.42689 164 PRO D N 1
ATOM 5814 C CA . PRO D 2 154 ? 17.82700 20.91300 4.62400 1.000 29.87811 164 PRO D CA 1
ATOM 5815 C C . PRO D 2 154 ? 19.03600 21.47200 3.88100 1.000 29.93509 164 PRO D C 1
ATOM 5816 O O . PRO D 2 154 ? 19.38000 21.00900 2.79800 1.000 29.93695 164 PRO D O 1
ATOM 5820 N N . VAL D 2 155 ? 19.70200 22.46400 4.46900 1.000 31.20237 165 VAL D N 1
ATOM 5821 C CA . VAL D 2 155 ? 21.07800 22.80300 4.12800 1.000 30.76711 165 VAL D CA 1
ATOM 5822 C C . VAL D 2 155 ? 21.96100 22.43400 5.30900 1.000 36.28984 165 VAL D C 1
ATOM 5823 O O . VAL D 2 155 ? 21.50600 22.29800 6.45100 1.000 34.10821 165 VAL D O 1
ATOM 5827 N N . THR D 2 156 ? 23.24700 22.27900 5.02400 1.000 37.02851 166 THR D N 1
ATOM 5828 C CA . THR D 2 156 ? 24.26900 22.16300 6.05000 1.000 34.06067 166 THR D CA 1
ATOM 5829 C C . THR D 2 156 ? 25.27600 23.28900 5.86600 1.000 36.58438 166 THR D C 1
ATOM 5830 O O . THR D 2 156 ? 25.56400 23.70400 4.74100 1.000 31.77943 166 THR D O 1
ATOM 5834 N N . VAL D 2 157 ? 25.81400 23.77200 6.98000 1.000 33.59733 167 VAL D N 1
ATOM 5835 C CA . VAL D 2 157 ? 26.81700 24.82600 6.98200 1.000 32.09790 167 VAL D CA 1
ATOM 5836 C C . VAL D 2 157 ? 27.98800 24.37900 7.83300 1.000 33.55083 167 VAL D C 1
ATOM 5837 O O . VAL D 2 157 ? 27.80000 23.96400 8.98100 1.000 35.35901 167 VAL D O 1
ATOM 5841 N N . SER D 2 158 ? 29.19700 24.48900 7.28500 1.000 34.55013 168 SER D N 1
ATOM 5842 C CA . SER D 2 158 ? 30.42100 24.37000 8.06400 1.000 35.98976 168 SER D CA 1
ATOM 5843 C C . SER D 2 158 ? 31.27200 25.61200 7.83200 1.000 36.05645 168 SER D C 1
ATOM 5844 O O . SER D 2 158 ? 30.98600 26.42800 6.95100 1.000 36.07556 168 SER D O 1
ATOM 5847 N N . TRP D 2 159 ? 32.31900 25.75900 8.64300 1.000 37.26665 169 TRP D N 1
ATOM 5848 C CA . TRP D 2 159 ? 33.24500 26.88500 8.54600 1.000 39.28000 169 TRP D CA 1
ATOM 5849 C C . TRP D 2 159 ? 34.66000 26.36500 8.35300 1.000 41.25301 169 TRP D C 1
ATOM 5850 O O . TRP D 2 159 ? 35.10500 25.48500 9.09600 1.000 42.41272 169 TRP D O 1
ATOM 5861 N N . ASN D 2 160 ? 35.35700 26.91500 7.35800 1.000 40.24457 170 ASN D N 1
ATOM 5862 C CA . ASN D 2 160 ? 36.71800 26.50600 7.02700 1.000 42.31901 170 ASN D CA 1
ATOM 5863 C C . ASN D 2 160 ? 36.82200 24.98000 6.94700 1.000 49.06512 170 ASN D C 1
ATOM 5864 O O . ASN D 2 160 ? 37.71800 24.36600 7.52900 1.000 46.64514 170 ASN D O 1
ATOM 5869 N N . SER D 2 161 ? 35.85400 24.36800 6.24600 1.000 47.45748 171 SER D N 1
ATOM 5870 C CA . SER D 2 161 ? 35.77200 22.91300 6.02500 1.000 45.88743 171 SER D CA 1
ATOM 5871 C C . SER D 2 161 ? 35.79700 22.11200 7.32800 1.000 48.55355 171 SER D C 1
ATOM 5872 O O . SER D 2 161 ? 36.55100 21.15100 7.47800 1.000 55.21737 171 SER D O 1
ATOM 5875 N N . GLY D 2 162 ? 34.94500 22.49300 8.27600 1.000 46.25437 172 GLY D N 1
ATOM 5876 C CA . GLY D 2 162 ? 34.88500 21.80500 9.54900 1.000 43.55377 172 GLY D CA 1
ATOM 5877 C C . GLY D 2 162 ? 36.06100 22.02600 10.47700 1.000 52.65702 172 GLY D C 1
ATOM 5878 O O . GLY D 2 162 ? 36.04100 21.50900 11.60100 1.000 52.54384 172 GLY D O 1
ATOM 5879 N N . ALA D 2 163 ? 37.08800 22.77200 10.06100 1.000 46.98822 173 ALA D N 1
ATOM 5880 C CA . ALA D 2 163 ? 38.18400 23.06500 10.97900 1.000 47.46336 173 ALA D CA 1
ATOM 5881 C C . ALA D 2 163 ? 37.78100 24.10000 12.02200 1.000 51.83339 173 ALA D C 1
ATOM 5882 O O . ALA D 2 163 ? 38.32500 24.10300 13.13200 1.000 50.17924 173 ALA D O 1
ATOM 5884 N N . LEU D 2 164 ? 36.83100 24.97500 11.69800 1.000 50.63274 174 LEU D N 1
ATOM 5885 C CA . LEU D 2 164 ? 36.36600 25.99300 12.63100 1.000 47.88110 174 LEU D CA 1
ATOM 5886 C C . LEU D 2 164 ? 35.04900 25.53100 13.24400 1.000 46.55670 174 LEU D C 1
ATOM 5887 O O . LEU D 2 164 ? 34.04700 25.38100 12.53700 1.000 40.61798 174 LEU D O 1
ATOM 5892 N N . THR D 2 165 ? 35.05100 25.31000 14.55600 1.000 50.95023 175 THR D N 1
ATOM 5893 C CA . THR D 2 165 ? 33.90100 24.69000 15.19600 1.000 54.07020 175 THR D CA 1
ATOM 5894 C C . THR D 2 165 ? 33.48400 25.44500 16.45200 1.000 53.62843 175 THR D C 1
ATOM 5895 O O . THR D 2 165 ? 32.29400 25.50500 16.77400 1.000 54.36727 175 THR D O 1
ATOM 5899 N N . SER D 2 166 ? 34.43700 26.04400 17.15600 1.000 54.48321 176 SER D N 1
ATOM 5900 C CA . SER D 2 166 ? 34.11400 26.73400 18.39600 1.000 54.74399 176 SER D CA 1
ATOM 5901 C C . SER D 2 166 ? 33.49100 28.08700 18.08900 1.000 52.24399 176 SER D C 1
ATOM 5902 O O . SER D 2 166 ? 33.95900 28.82300 17.21700 1.000 48.38595 176 SER D O 1
ATOM 5905 N N . GLY D 2 167 ? 32.41200 28.40200 18.79900 1.000 55.44076 177 GLY D N 1
ATOM 5906 C CA . GLY D 2 167 ? 31.77500 29.69100 18.66700 1.000 47.44222 177 GLY D CA 1
ATOM 5907 C C . GLY D 2 167 ? 30.85500 29.83900 17.48000 1.000 48.41570 177 GLY D C 1
ATOM 5908 O O . GLY D 2 167 ? 30.31700 30.93600 17.27500 1.000 49.25097 177 GLY D O 1
ATOM 5909 N N . VAL D 2 168 ? 30.65200 28.78000 16.69200 1.000 39.74717 178 VAL D N 1
ATOM 5910 C CA . VAL D 2 168 ? 29.74300 28.83500 15.55400 1.000 40.08647 178 VAL D CA 1
ATOM 5911 C C . VAL D 2 168 ? 28.31200 28.64500 16.03800 1.000 42.80107 178 VAL D C 1
ATOM 5912 O O . VAL D 2 168 ? 28.02300 27.78100 16.87500 1.000 37.16343 178 VAL D O 1
ATOM 5916 N N . HIS D 2 169 ? 27.40400 29.45400 15.50400 1.000 41.00144 179 HIS D N 1
ATOM 5917 C CA . HIS D 2 169 ? 25.97700 29.23000 15.66800 1.000 41.07095 179 HIS D CA 1
ATOM 5918 C C . HIS D 2 169 ? 25.34000 29.24000 14.29100 1.000 36.43818 179 HIS D C 1
ATOM 5919 O O . HIS D 2 169 ? 25.39800 30.25200 13.58600 1.000 35.90483 179 HIS D O 1
ATOM 5926 N N . THR D 2 170 ? 24.74500 28.11800 13.90900 1.000 34.40068 180 THR D N 1
ATOM 5927 C CA . THR D 2 170 ? 23.97300 28.01500 12.67700 1.000 33.49748 180 THR D CA 1
ATOM 5928 C C . THR D 2 170 ? 22.50200 27.98100 13.07300 1.000 38.32068 180 THR D C 1
ATOM 5929 O O . THR D 2 170 ? 22.03900 27.02000 13.69600 1.000 36.11776 180 THR D O 1
ATOM 5933 N N . PHE D 2 171 ? 21.79100 29.03500 12.75500 1.000 31.86342 181 PHE D N 1
ATOM 5934 C CA . PHE D 2 171 ? 20.44400 29.15000 13.26900 1.000 28.91078 181 PHE D CA 1
ATOM 5935 C C . PHE D 2 171 ? 19.49900 28.23000 12.50500 1.000 35.59003 181 PHE D C 1
ATOM 5936 O O . PHE D 2 171 ? 19.71500 27.93800 11.32500 1.000 32.03328 181 PHE D O 1
ATOM 5944 N N . PRO D 2 172 ? 18.46300 27.73100 13.16400 1.000 33.31162 182 PRO D N 1
ATOM 5945 C CA . PRO D 2 172 ? 17.46700 26.94200 12.43800 1.000 31.88387 182 PRO D CA 1
ATOM 5946 C C . PRO D 2 172 ? 16.79500 27.80100 11.37600 1.000 38.43071 182 PRO D C 1
ATOM 5947 O O . PRO D 2 172 ? 16.61700 29.01200 11.54700 1.000 32.74383 182 PRO D O 1
ATOM 5951 N N . ALA D 2 173 ? 16.47100 27.16900 10.25000 1.000 30.54366 183 ALA D N 1
ATOM 5952 C CA . ALA D 2 173 ? 15.89900 27.88100 9.11600 1.000 29.03423 183 ALA D CA 1
ATOM 5953 C C . ALA D 2 173 ? 14.48700 28.34500 9.42300 1.000 34.78127 183 ALA D C 1
ATOM 5954 O O . ALA D 2 173 ? 13.75500 27.72300 10.19900 1.000 33.21563 183 ALA D O 1
ATOM 5956 N N . VAL D 2 174 ? 14.09400 29.44500 8.79600 1.000 36.35758 184 VAL D N 1
ATOM 5957 C CA . VAL D 2 174 ? 12.75100 29.97700 8.97000 1.000 34.91202 184 VAL D CA 1
ATOM 5958 C C . VAL D 2 174 ? 12.10000 30.16100 7.60800 1.000 36.00021 184 VAL D C 1
ATOM 5959 O O . VAL D 2 174 ? 12.74100 30.60900 6.64700 1.000 38.25153 184 VAL D O 1
ATOM 5963 N N . LEU D 2 175 ? 10.82500 29.79700 7.52500 1.000 33.55401 185 LEU D N 1
ATOM 5964 C CA . LEU D 2 175 ? 10.08800 29.95000 6.28300 1.000 36.63472 185 LEU D CA 1
ATOM 5965 C C . LEU D 2 175 ? 9.77700 31.41800 6.05900 1.000 43.08554 185 LEU D C 1
ATOM 5966 O O . LEU D 2 175 ? 9.29300 32.10400 6.96500 1.000 39.92237 185 LEU D O 1
ATOM 5971 N N . GLN D 2 176 ? 10.09600 31.91100 4.86400 1.000 41.30827 186 GLN D N 1
ATOM 5972 C CA . GLN D 2 176 ? 9.77100 33.27500 4.48700 1.000 40.59493 186 GLN D CA 1
ATOM 5973 C C . GLN D 2 176 ? 8.34900 33.32600 3.93800 1.000 41.37796 186 GLN D C 1
ATOM 5974 O O . GLN D 2 176 ? 7.72500 32.30300 3.66100 1.000 39.66383 186 GLN D O 1
ATOM 5980 N N . SER D 2 177 ? 7.83300 34.54700 3.79200 1.000 48.90265 187 SER D N 1
ATOM 5981 C CA . SER D 2 177 ? 6.50700 34.73700 3.21500 1.000 47.36624 187 SER D CA 1
ATOM 5982 C C . SER D 2 177 ? 6.42000 34.23100 1.77900 1.000 49.14214 187 SER D C 1
ATOM 5983 O O . SER D 2 177 ? 5.32000 33.91100 1.31100 1.000 48.40692 187 SER D O 1
ATOM 5986 N N . SER D 2 178 ? 7.55200 34.14600 1.07400 1.000 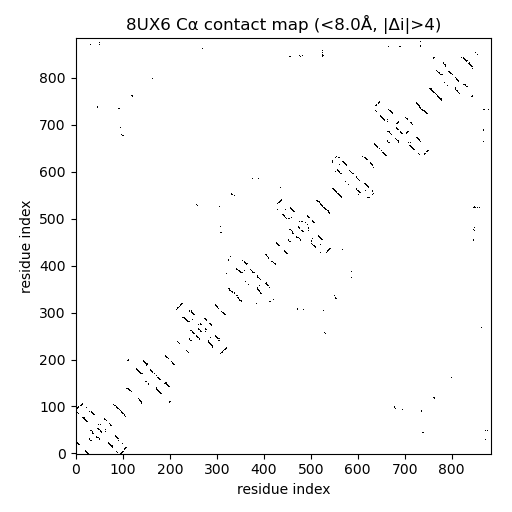48.26314 188 SER D N 1
ATOM 5987 C CA . SER D 2 178 ? 7.59700 33.64300 -0.29700 1.000 52.93722 188 SER D CA 1
ATOM 5988 C C . SER D 2 178 ? 7.60700 32.12100 -0.38400 1.000 39.45362 188 SER D C 1
ATOM 5989 O O . SER D 2 178 ? 7.65400 31.58100 -1.49200 1.000 46.65566 188 SER D O 1
ATOM 5992 N N . GLY D 2 179 ? 7.58600 31.41200 0.73500 1.000 43.29400 189 GLY D N 1
ATOM 5993 C CA . GLY D 2 179 ? 7.65500 29.96800 0.67000 1.000 41.03536 189 GLY D CA 1
ATOM 5994 C C . GLY D 2 179 ? 9.05100 29.40400 0.55300 1.000 40.85374 189 GLY D C 1
ATOM 5995 O O . GLY D 2 179 ? 9.20300 28.17600 0.46100 1.000 37.20917 189 GLY D O 1
ATOM 5996 N N . LEU D 2 180 ? 10.07600 30.25100 0.57300 1.000 39.57480 190 LEU D N 1
ATOM 5997 C CA . LEU D 2 180 ? 11.46500 29.81200 0.55900 1.000 36.47414 190 LEU D CA 1
ATOM 5998 C C . LEU D 2 180 ? 12.08600 29.99300 1.94300 1.000 39.21702 190 LEU D C 1
ATOM 5999 O O . LEU D 2 180 ? 11.68800 30.87600 2.71700 1.000 37.74256 190 LEU D O 1
ATOM 6004 N N . TYR D 2 181 ? 13.06400 29.14100 2.25100 1.000 29.32879 191 TYR D N 1
ATOM 6005 C CA . TYR D 2 181 ? 13.72800 29.12400 3.54500 1.000 31.33205 191 TYR D CA 1
ATOM 6006 C C . TYR D 2 181 ? 14.94600 30.04500 3.53900 1.000 32.68202 191 TYR D C 1
ATOM 6007 O O . TYR D 2 181 ? 15.52600 30.34500 2.49700 1.000 33.86690 191 TYR D O 1
ATOM 6016 N N . SER D 2 182 ? 15.32000 30.51000 4.72600 1.000 28.29008 192 SER D N 1
ATOM 6017 C CA . SER D 2 182 ? 16.55900 31.26300 4.85400 1.000 29.81240 192 SER D CA 1
ATOM 6018 C C . SER D 2 182 ? 17.09500 31.09400 6.26300 1.000 31.90125 192 SER D C 1
ATOM 6019 O O . SER D 2 182 ? 16.33600 30.88000 7.21400 1.000 32.52641 192 SER D O 1
ATOM 6022 N N . LEU D 2 183 ? 18.41500 31.16500 6.38200 1.000 31.50617 193 LEU D N 1
ATOM 6023 C CA . LEU D 2 183 ? 19.07400 31.07000 7.67200 1.000 33.67710 193 LEU D CA 1
ATOM 6024 C C . LEU D 2 183 ? 20.40100 31.79900 7.58400 1.000 34.55230 193 LEU D C 1
ATOM 6025 O O . LEU D 2 183 ? 20.93100 32.04200 6.49500 1.000 33.01257 193 LEU D O 1
ATOM 6030 N N . SER D 2 184 ? 20.94500 32.10300 8.75700 1.000 31.43663 194 SER D N 1
ATOM 6031 C CA . SER D 2 184 ? 22.28300 32.63700 8.90300 1.000 31.56221 194 SER D CA 1
ATOM 6032 C C . SER D 2 184 ? 23.08600 31.69600 9.78700 1.000 33.88653 194 SER D C 1
ATOM 6033 O O . SER D 2 184 ? 22.54200 31.00600 10.65500 1.000 31.17376 194 SER D O 1
ATOM 6036 N N . SER D 2 185 ? 24.38300 31.67000 9.53800 1.000 32.80535 195 SER D N 1
ATOM 6037 C CA . SER D 2 185 ? 25.36200 30.99500 10.37100 1.000 33.81096 195 SER D CA 1
ATOM 6038 C C . SER D 2 185 ? 26.36300 32.05400 10.78100 1.000 34.92381 195 SER D C 1
ATOM 6039 O O . SER D 2 185 ? 26.88000 32.76300 9.91700 1.000 33.63751 195 SER D O 1
ATOM 6042 N N . VAL D 2 186 ? 26.62100 32.18400 12.08100 1.000 31.43562 196 VAL D N 1
ATOM 6043 C CA . VAL D 2 186 ? 27.55600 33.19700 12.56400 1.000 32.56765 196 VAL D CA 1
ATOM 6044 C C . VAL D 2 186 ? 28.64300 32.51600 13.38200 1.000 35.24787 196 VAL D C 1
ATOM 6045 O O . VAL D 2 186 ? 28.51300 31.36000 13.79800 1.000 37.44416 196 VAL D O 1
ATOM 6049 N N . VAL D 2 187 ? 29.74500 33.24000 13.56300 1.000 34.70703 197 VAL D N 1
ATOM 6050 C CA . VAL D 2 187 ? 30.84500 32.80500 14.40900 1.000 35.95290 197 VAL D CA 1
ATOM 6051 C C . VAL D 2 187 ? 31.50100 34.03900 15.00100 1.000 42.76564 197 VAL D C 1
ATOM 6052 O O . VAL D 2 187 ? 31.62900 35.07700 14.34000 1.000 38.33903 197 VAL D O 1
ATOM 6056 N N . THR D 2 188 ? 31.88300 33.92500 16.27100 1.000 43.99724 198 THR D N 1
ATOM 6057 C CA . THR D 2 188 ? 32.63600 34.96000 16.94900 1.000 41.91385 198 THR D CA 1
ATOM 6058 C C . THR D 2 188 ? 34.07000 34.52500 17.06800 1.000 49.89112 198 THR D C 1
ATOM 6059 O O . THR D 2 188 ? 34.36400 33.33800 17.22200 1.000 47.61713 198 THR D O 1
ATOM 6063 N N . VAL D 2 189 ? 34.94300 35.50600 16.98400 1.000 50.28874 199 VAL D N 1
ATOM 6064 C CA . VAL D 2 189 ? 36.37500 35.28700 17.00900 1.000 55.96814 199 VAL D CA 1
ATOM 6065 C C . VAL D 2 189 ? 37.03000 36.57600 17.44700 1.000 55.68389 199 VAL D C 1
ATOM 6066 O O . VAL D 2 189 ? 36.57700 37.69100 17.10600 1.000 55.93567 199 VAL D O 1
ATOM 6070 N N . PRO D 2 190 ? 38.06000 36.49200 18.25200 1.000 68.71798 200 PRO D N 1
ATOM 6071 C CA . PRO D 2 190 ? 38.80100 37.67400 18.65600 1.000 65.95860 200 PRO D CA 1
ATOM 6072 C C . PRO D 2 190 ? 39.35700 38.38800 17.44000 1.000 68.61896 200 PRO D C 1
ATOM 6073 O O . PRO D 2 190 ? 39.81200 37.74000 16.50800 1.000 59.19417 200 PRO D O 1
ATOM 6077 N N . SER D 2 191 ? 39.36200 39.71600 17.51400 1.000 66.66776 201 SER D N 1
ATOM 6078 C CA . SER D 2 191 ? 39.40100 40.55200 16.32600 1.000 57.44274 201 SER D CA 1
ATOM 6079 C C . SER D 2 191 ? 40.79300 40.69600 15.71400 1.000 53.72636 201 SER D C 1
ATOM 6080 O O . SER D 2 191 ? 40.91800 41.16300 14.56500 1.000 53.01761 201 SER D O 1
ATOM 6082 N N . SER D 2 192 ? 41.84000 40.32600 16.44900 1.000 60.13669 202 SER D N 1
ATOM 6083 C CA . SER D 2 192 ? 43.19300 40.44800 15.92200 1.000 63.52728 202 SER D CA 1
ATOM 6084 C C . SER D 2 192 ? 43.41200 39.57100 14.69200 1.000 64.39143 202 SER D C 1
ATOM 6085 O O . SER D 2 192 ? 44.43100 39.72500 14.00900 1.000 59.92018 202 SER D O 1
ATOM 6088 N N . SER D 2 193 ? 42.47500 38.67600 14.38300 1.000 67.94723 203 SER D N 1
ATOM 6089 C CA . SER D 2 193 ? 42.61400 37.76600 13.25900 1.000 69.55974 203 SER D CA 1
ATOM 6090 C C . SER D 2 193 ? 42.00600 38.30100 11.97000 1.000 71.97769 203 SER D C 1
ATOM 6091 O O . SER D 2 193 ? 42.23600 37.71000 10.90700 1.000 71.19090 203 SER D O 1
ATOM 6094 N N . LEU D 2 194 ? 41.25900 39.40800 12.03500 1.000 64.38273 204 LEU D N 1
ATOM 6095 C CA . LEU D 2 194 ? 40.36900 39.79300 10.94100 1.000 66.92113 204 LEU D CA 1
ATOM 6096 C C . LEU D 2 194 ? 41.09400 40.05300 9.61900 1.000 65.06914 204 LEU D C 1
ATOM 6097 O O . LEU D 2 194 ? 40.47300 39.95400 8.55800 1.000 72.03903 204 LEU D O 1
ATOM 6102 N N . GLY D 2 195 ? 42.37400 40.38000 9.63800 1.000 64.89557 205 GLY D N 1
ATOM 6103 C CA . GLY D 2 195 ? 43.02700 40.61700 8.36600 1.000 75.83186 205 GLY D CA 1
ATOM 6104 C C . GLY D 2 195 ? 43.79200 39.43700 7.80100 1.000 76.16712 205 GLY D C 1
ATOM 6105 O O . GLY D 2 195 ? 44.03600 39.37000 6.59000 1.000 76.56420 205 GLY D O 1
ATOM 6106 N N . THR D 2 196 ? 44.16400 38.49200 8.66500 1.000 72.38054 206 THR D N 1
ATOM 6107 C CA . THR D 2 196 ? 45.10600 37.43200 8.32000 1.000 74.69255 206 THR D CA 1
ATOM 6108 C C . THR D 2 196 ? 44.45500 36.06800 8.17100 1.000 72.68213 206 THR D C 1
ATOM 6109 O O . THR D 2 196 ? 44.67000 35.38700 7.16200 1.000 73.87657 206 THR D O 1
ATOM 6113 N N . GLN D 2 197 ? 43.68800 35.64200 9.17200 1.000 74.05163 207 GLN D N 1
ATOM 6114 C CA . GLN D 2 197 ? 42.95500 34.38800 9.08600 1.000 61.66471 207 GLN D CA 1
ATOM 6115 C C . GLN D 2 197 ? 41.86800 34.49500 8.02800 1.000 61.58836 207 GLN D C 1
ATOM 6116 O O . GLN D 2 197 ? 41.17700 35.51100 7.92000 1.000 61.62257 207 GLN D O 1
ATOM 6122 N N . THR D 2 198 ? 41.72500 33.44400 7.23400 1.000 57.94425 208 THR D N 1
ATOM 6123 C CA . THR D 2 198 ? 40.69000 33.38700 6.21600 1.000 51.62812 208 THR D CA 1
ATOM 6124 C C . THR D 2 198 ? 39.47700 32.65300 6.77600 1.000 50.85109 208 THR D C 1
ATOM 6125 O O . THR D 2 198 ? 39.61400 31.58300 7.38000 1.000 50.67321 208 THR D O 1
ATOM 6129 N N . TYR D 2 199 ? 38.29300 33.23400 6.58800 1.000 52.47996 209 TYR D N 1
ATOM 6130 C CA . TYR D 2 199 ? 37.04200 32.64100 7.05100 1.000 44.04364 209 TYR D CA 1
ATOM 6131 C C . TYR D 2 199 ? 36.17000 32.35700 5.84600 1.000 42.73882 209 TYR D C 1
ATOM 6132 O O . TYR D 2 199 ? 35.76800 33.28100 5.13200 1.000 42.50794 209 TYR D O 1
ATOM 6141 N N . ILE D 2 200 ? 35.89200 31.07900 5.62500 1.000 42.06414 210 ILE D N 1
ATOM 6142 C CA . ILE D 2 200 ? 35.06300 30.60700 4.52800 1.000 40.83797 210 ILE D CA 1
ATOM 6143 C C . ILE D 2 200 ? 33.95400 29.77600 5.14700 1.000 38.96600 210 ILE D C 1
ATOM 6144 O O . ILE D 2 200 ? 34.21400 28.92300 6.00200 1.000 38.96235 210 ILE D O 1
ATOM 6149 N N . CYS D 2 201 ? 32.72600 30.03300 4.74200 1.000 36.93814 211 CYS D N 1
ATOM 6150 C CA . CYS D 2 201 ? 31.61800 29.18400 5.13900 1.000 38.33304 211 CYS D CA 1
ATOM 6151 C C . CYS D 2 201 ? 31.23900 28.30100 3.96100 1.000 39.48127 211 CYS D C 1
ATOM 6152 O O . CYS D 2 201 ? 31.02400 28.80000 2.85100 1.000 36.45126 211 CYS D O 1
ATOM 6155 N N . ASN D 2 202 ? 31.20100 26.99000 4.20700 1.000 41.01396 212 ASN D N 1
ATOM 6156 C CA . ASN D 2 202 ? 30.85800 25.98700 3.21000 1.000 36.30472 212 ASN D CA 1
ATOM 6157 C C . ASN D 2 202 ? 29.38300 25.62500 3.36200 1.000 39.83281 212 ASN D C 1
ATOM 6158 O O . ASN D 2 202 ? 28.95400 25.14700 4.42300 1.000 35.04007 212 ASN D O 1
ATOM 6163 N N . VAL D 2 203 ? 28.60900 25.86900 2.30900 1.000 31.25186 213 VAL D N 1
ATOM 6164 C CA . VAL D 2 203 ? 27.16700 25.67400 2.32000 1.000 29.51733 213 VAL D CA 1
ATOM 6165 C C . VAL D 2 203 ? 26.81000 24.57900 1.32000 1.000 31.33572 213 VAL D C 1
ATOM 6166 O O . VAL D 2 203 ? 27.24000 24.62000 0.16100 1.000 30.79833 213 VAL D O 1
ATOM 6170 N N . ASN D 2 204 ? 26.00400 23.61600 1.76100 1.000 35.01485 214 ASN D N 1
ATOM 6171 C CA . ASN D 2 204 ? 25.61100 22.49800 0.91700 1.000 35.35224 214 ASN D CA 1
ATOM 6172 C C . ASN D 2 204 ? 24.10000 22.33500 0.95100 1.000 33.30418 214 ASN D C 1
ATOM 6173 O O . ASN D 2 204 ? 23.50200 22.27300 2.03000 1.000 34.75572 214 ASN D O 1
ATOM 6178 N N . HIS D 2 205 ? 23.48600 22.28300 -0.23200 1.000 31.69900 215 HIS D N 1
ATOM 6179 C CA . HIS D 2 205 ? 22.05100 22.04000 -0.39500 1.000 29.68761 215 HIS D CA 1
ATOM 6180 C C . HIS D 2 205 ? 21.92000 20.84500 -1.32600 1.000 31.47418 215 HIS D C 1
ATOM 6181 O O . HIS D 2 205 ? 21.78600 21.00200 -2.54500 1.000 29.89774 215 HIS D O 1
ATOM 6188 N N . LYS D 2 206 ? 21.98300 19.64800 -0.74700 1.000 29.99072 216 LYS D N 1
ATOM 6189 C CA . LYS D 2 206 ? 21.87600 18.42600 -1.54100 1.000 30.81084 216 LYS D CA 1
ATOM 6190 C C . LYS D 2 206 ? 20.63800 18.36500 -2.43300 1.000 32.75721 216 LYS D C 1
ATOM 6191 O O . LYS D 2 206 ? 20.76900 17.90200 -3.57900 1.000 31.16010 216 LYS D O 1
ATOM 6193 N N . PRO D 2 207 ? 19.43900 18.77800 -2.00100 1.000 30.85415 217 PRO D N 1
ATOM 6194 C CA . PRO D 2 207 ? 18.27700 18.66000 -2.89200 1.000 34.54867 217 PRO D CA 1
ATOM 6195 C C . PRO D 2 207 ? 18.44300 19.37200 -4.21900 1.000 30.80340 217 PRO D C 1
ATOM 6196 O O . PRO D 2 207 ? 17.84200 18.94100 -5.20500 1.000 30.64966 217 PRO D O 1
ATOM 6200 N N . SER D 2 208 ? 19.24600 20.43200 -4.29400 1.000 27.82995 218 SER D N 1
ATOM 6201 C CA . SER D 2 208 ? 19.43200 21.14100 -5.55100 1.000 29.70394 218 SER D CA 1
ATOM 6202 C C . SER D 2 208 ? 20.81900 20.94100 -6.14400 1.000 28.57911 218 SER D C 1
ATOM 6203 O O . SER D 2 208 ? 21.15600 21.59800 -7.13500 1.000 28.47522 218 SER D O 1
ATOM 6206 N N . ASN D 2 209 ? 21.62000 20.02700 -5.58300 1.000 28.23966 219 ASN D N 1
ATOM 6207 C CA . ASN D 2 209 ? 23.01700 19.82300 -5.98800 1.000 27.85987 219 ASN D CA 1
ATOM 6208 C C . ASN D 2 209 ? 23.82500 21.11500 -5.90300 1.000 31.35373 219 ASN D C 1
ATOM 6209 O O . ASN D 2 209 ? 24.73600 21.32500 -6.70000 1.000 28.92835 219 ASN D O 1
ATOM 6214 N N . THR D 2 210 ? 23.49800 21.99500 -4.94100 1.000 28.32387 220 THR D N 1
ATOM 6215 C CA . THR D 2 210 ? 24.19000 23.27300 -4.79500 1.000 29.44020 220 THR D CA 1
ATOM 6216 C C . THR D 2 210 ? 25.25400 23.17100 -3.71100 1.000 30.87952 220 THR D C 1
ATOM 6217 O O . THR D 2 210 ? 24.95900 22.74700 -2.59000 1.000 32.13253 220 THR D O 1
ATOM 6221 N N . LYS D 2 211 ? 26.48100 23.59100 -4.04500 1.000 33.44169 221 LYS D N 1
ATOM 6222 C CA . LYS D 2 211 ? 27.58700 23.70000 -3.10200 1.000 36.31868 221 LYS D CA 1
ATOM 6223 C C . LYS D 2 211 ? 28.23000 25.07300 -3.26200 1.000 39.82095 221 LYS D C 1
ATOM 6224 O O . LYS D 2 211 ? 28.56100 25.47700 -4.38200 1.000 35.71713 221 LYS D O 1
ATOM 6226 N N . VAL D 2 212 ? 28.39900 25.78800 -2.15200 1.000 32.06275 222 VAL D N 1
ATOM 6227 C CA . VAL D 2 212 ? 28.93100 27.14800 -2.17400 1.000 37.03881 222 VAL D CA 1
ATOM 6228 C C . VAL D 2 212 ? 29.94500 27.30500 -1.04900 1.000 36.92385 222 VAL D C 1
ATOM 6229 O O . VAL D 2 212 ? 29.70500 26.86400 0.07700 1.000 42.98392 222 VAL D O 1
ATOM 6233 N N . ASP D 2 213 ? 31.07900 27.94000 -1.35400 1.000 35.97683 223 ASP D N 1
ATOM 6234 C CA . ASP D 2 213 ? 32.08400 28.32800 -0.36700 1.000 39.44775 223 ASP D CA 1
ATOM 6235 C C . ASP D 2 213 ? 32.30600 29.82700 -0.51600 1.000 47.70022 223 ASP D C 1
ATOM 6236 O O . ASP D 2 213 ? 32.87500 30.26700 -1.52000 1.000 46.66515 223 ASP D O 1
ATOM 6241 N N . LYS D 2 214 ? 31.88500 30.60900 0.47600 1.000 37.65759 224 LYS D N 1
ATOM 6242 C CA . LYS D 2 214 ? 31.98300 32.06600 0.40900 1.000 38.45169 224 LYS D CA 1
ATOM 6243 C C . LYS D 2 214 ? 33.00100 32.58300 1.42600 1.000 41.20382 224 LYS D C 1
ATOM 6244 O O . LYS D 2 214 ? 32.87500 32.32100 2.62800 1.000 42.89789 224 LYS D O 1
ATOM 6250 N N . LYS D 2 215 ? 34.00300 33.32000 0.94500 1.000 42.43263 225 LYS D N 1
ATOM 6251 C CA . LYS D 2 215 ? 34.94200 33.98700 1.83500 1.000 42.72114 225 LYS D CA 1
ATOM 6252 C C . LYS D 2 215 ? 34.27300 35.18600 2.49900 1.000 41.89157 225 LYS D C 1
ATOM 6253 O O . LYS D 2 215 ? 33.60800 35.98700 1.83300 1.000 42.67978 225 LYS D O 1
ATOM 6257 N N . VAL D 2 216 ? 34.43800 35.30500 3.81300 1.000 41.64470 226 VAL D N 1
ATOM 6258 C CA . VAL D 2 216 ? 33.84600 36.39100 4.58500 1.000 41.04701 226 VAL D CA 1
ATOM 6259 C C . VAL D 2 216 ? 34.98200 37.32200 4.99900 1.000 44.91535 226 VAL D C 1
ATOM 6260 O O . VAL D 2 216 ? 35.86600 36.93700 5.77300 1.000 48.50829 226 VAL D O 1
ATOM 6264 N N . GLU D 2 217 ? 34.96700 38.53900 4.47900 1.000 44.19057 227 GLU D N 1
ATOM 6265 C CA . GLU D 2 217 ? 36.02400 39.51400 4.69200 1.000 49.94928 227 GLU D CA 1
ATOM 6266 C C . GLU D 2 217 ? 35.41800 40.80800 5.22400 1.000 48.23407 227 GLU D C 1
ATOM 6267 O O . GLU D 2 217 ? 34.22300 41.06400 5.03100 1.000 47.24113 227 GLU D O 1
ATOM 6269 N N . PRO D 2 218 ? 36.21100 41.65000 5.91200 1.000 53.96374 228 PRO D N 1
ATOM 6270 C CA . PRO D 2 218 ? 35.59900 42.81600 6.55800 1.000 57.64589 228 PRO D CA 1
ATOM 6271 C C . PRO D 2 218 ? 35.47000 44.01600 5.63100 1.000 51.86104 228 PRO D C 1
ATOM 6272 O O . PRO D 2 218 ? 36.15900 44.02000 4.61600 1.000 60.00350 228 PRO D O 1
ATOM 6276 N N . ARG E 3 8 ? 8.52900 6.53500 75.68000 1.000 65.04871 2 ARG E N 1
ATOM 6277 C CA . ARG E 3 8 ? 7.79300 7.78900 75.80700 1.000 67.41033 2 ARG E CA 1
ATOM 6278 C C . ARG E 3 8 ? 8.74900 8.99000 75.88100 1.000 72.32895 2 ARG E C 1
ATOM 6279 O O . ARG E 3 8 ? 8.34100 10.09900 76.25500 1.000 68.02144 2 ARG E O 1
ATOM 6281 N N . GLY E 3 9 ? 10.01800 8.77400 75.51500 1.000 65.46840 3 GLY E N 1
ATOM 6282 C CA . GLY E 3 9 ? 11.02500 9.81000 75.57800 1.000 44.26491 3 GLY E CA 1
ATOM 6283 C C . GLY E 3 9 ? 11.24800 10.49900 74.24100 1.000 40.39273 3 GLY E C 1
ATOM 6284 O O . GLY E 3 9 ? 10.71500 10.11600 73.20100 1.000 38.75372 3 GLY E O 1
ATOM 6285 N N . LEU E 3 10 ? 12.06300 11.55500 74.28500 1.000 36.59091 4 LEU E N 1
ATOM 6286 C CA . LEU E 3 10 ? 12.37400 12.28200 73.06000 1.000 34.01781 4 LEU E CA 1
ATOM 6287 C C . LEU E 3 10 ? 13.16600 11.43300 72.07200 1.000 35.11518 4 LEU E C 1
ATOM 6288 O O . LEU E 3 10 ? 13.18300 11.74600 70.87600 1.000 32.16284 4 LEU E O 1
ATOM 6293 N N . ASP E 3 11 ? 13.80700 10.36900 72.55500 1.000 38.43204 5 ASP E N 1
ATOM 6294 C CA . ASP E 3 11 ? 14.76400 9.56900 71.80800 1.000 42.41268 5 ASP E CA 1
ATOM 6295 C C . ASP E 3 11 ? 14.15000 8.30300 71.22000 1.000 40.40395 5 ASP E C 1
ATOM 6296 O O . ASP E 3 11 ? 14.88900 7.38900 70.84300 1.000 44.94272 5 ASP E O 1
ATOM 6301 N N . LEU E 3 12 ? 12.82200 8.21800 71.16800 1.000 40.67741 6 LEU E N 1
ATOM 6302 C CA . LEU E 3 12 ? 12.15200 7.08300 70.53900 1.000 38.64285 6 LEU E CA 1
ATOM 6303 C C . LEU E 3 12 ? 12.72700 6.83000 69.15200 1.000 36.85678 6 LEU E C 1
ATOM 6304 O O . LEU E 3 12 ? 12.95100 7.76300 68.38200 1.000 34.70779 6 LEU E O 1
ATOM 6309 N N . SER E 3 13 ? 12.99200 5.56500 68.84500 1.000 38.68335 7 SER E N 1
ATOM 6310 C CA . SER E 3 13 ? 13.49300 5.24500 67.51800 1.000 37.92200 7 SER E CA 1
ATOM 6311 C C . SER E 3 13 ? 12.43600 5.55500 66.46000 1.000 44.79985 7 SER E C 1
ATOM 6312 O O . SER E 3 13 ? 11.23400 5.62300 66.73000 1.000 36.85802 7 SER E O 1
ATOM 6315 N N . GLU E 3 14 ? 12.90900 5.74900 65.23200 1.000 48.62800 8 GLU E N 1
ATOM 6316 C CA . GLU E 3 14 ? 11.99900 5.97300 64.12000 1.000 46.55369 8 GLU E CA 1
ATOM 6317 C C . GLU E 3 14 ? 10.97200 4.84800 63.99800 1.000 46.85358 8 GLU E C 1
ATOM 6318 O O . GLU E 3 14 ? 9.80600 5.09400 63.66200 1.000 44.36639 8 GLU E O 1
ATOM 6324 N N . GLU E 3 15 ? 11.37000 3.61700 64.31600 1.000 50.22771 9 GLU E N 1
ATOM 6325 C CA . GLU E 3 15 ? 10.43800 2.50200 64.21800 1.000 51.53151 9 GLU E CA 1
ATOM 6326 C C . GLU E 3 15 ? 9.39100 2.57100 65.31600 1.000 49.06628 9 GLU E C 1
ATOM 6327 O O . GLU E 3 15 ? 8.22400 2.23000 65.08900 1.000 48.65033 9 GLU E O 1
ATOM 6333 N N . GLU E 3 16 ? 9.79300 3.01500 66.51400 1.000 48.06348 10 GLU E N 1
ATOM 6334 C CA . GLU E 3 16 ? 8.84700 3.13000 67.62000 1.000 46.15452 10 GLU E CA 1
ATOM 6335 C C . GLU E 3 16 ? 7.88000 4.29600 67.42400 1.000 43.39176 10 GLU E C 1
ATOM 6336 O O . GLU E 3 16 ? 6.71600 4.19900 67.82400 1.000 40.34007 10 GLU E O 1
ATOM 6342 N N . VAL E 3 17 ? 8.32200 5.40700 66.82600 1.000 39.65547 11 VAL E N 1
ATOM 6343 C CA . VAL E 3 17 ? 7.36600 6.47800 66.54900 1.000 39.12803 11 VAL E CA 1
ATOM 6344 C C . VAL E 3 17 ? 6.35600 6.02800 65.50300 1.000 41.01403 11 VAL E C 1
ATOM 6345 O O . VAL E 3 17 ? 5.15800 6.31300 65.62200 1.000 41.61775 11 VAL E O 1
ATOM 6349 N N . LYS E 3 18 ? 6.81400 5.29500 64.47600 1.000 41.53069 12 LYS E N 1
ATOM 6350 C CA . LYS E 3 18 ? 5.90900 4.84300 63.42500 1.000 40.44665 12 LYS E CA 1
ATOM 6351 C C . LYS E 3 18 ? 4.83200 3.93000 63.99000 1.000 41.70831 12 LYS E C 1
ATOM 6352 O O . LYS E 3 18 ? 3.66600 4.01400 63.58800 1.000 41.53452 12 LYS E O 1
ATOM 6355 N N . LYS E 3 19 ? 5.19900 3.06600 64.94200 1.000 43.61488 13 LYS E N 1
ATOM 6356 C CA . LYS E 3 19 ? 4.22700 2.13700 65.51100 1.000 45.81168 13 LYS E CA 1
ATOM 6357 C C . LYS E 3 19 ? 3.17600 2.86300 66.34800 1.000 42.62690 13 LYS E C 1
ATOM 6358 O O . LYS E 3 19 ? 2.00000 2.48600 66.33200 1.000 45.16131 13 LYS E O 1
ATOM 6360 N N . ILE E 3 20 ? 3.56600 3.89900 67.09200 1.000 40.29359 14 ILE E N 1
ATOM 6361 C CA . ILE E 3 20 ? 2.57100 4.60300 67.89500 1.000 36.35243 14 ILE E CA 1
ATOM 6362 C C . ILE E 3 20 ? 1.56300 5.30700 66.99300 1.000 37.18616 14 ILE E C 1
ATOM 6363 O O . ILE E 3 20 ? 0.34800 5.25000 67.22500 1.000 38.72447 14 ILE E O 1
ATOM 6368 N N . LEU E 3 21 ? 2.04600 5.96600 65.94100 1.000 36.13752 15 LEU E N 1
ATOM 6369 C CA . LEU E 3 21 ? 1.14300 6.64000 65.01600 1.000 37.60072 15 LEU E CA 1
ATOM 6370 C C . LEU E 3 21 ? 0.29400 5.64800 64.22300 1.000 46.17983 15 LEU E C 1
ATOM 6371 O O . LEU E 3 21 ? -0.86600 5.94600 63.90600 1.000 43.63900 15 LEU E O 1
ATOM 6376 N N . ASP E 3 22 ? 0.85500 4.47700 63.88500 1.000 45.28748 16 ASP E N 1
ATOM 6377 C CA . ASP E 3 22 ? 0.08000 3.43200 63.21400 1.000 44.91455 16 ASP E CA 1
ATOM 6378 C C . ASP E 3 22 ? -1.06700 2.93800 64.09400 1.000 57.33290 16 ASP E C 1
ATOM 6379 O O . ASP E 3 22 ? -2.17900 2.69500 63.60600 1.000 57.34387 16 ASP E O 1
ATOM 6384 N N . GLU E 3 23 ? -0.80600 2.74700 65.39400 1.000 50.92699 17 GLU E N 1
ATOM 6385 C CA . GLU E 3 23 ? -1.85900 2.28500 66.29100 1.000 51.84853 17 GLU E CA 1
ATOM 6386 C C . GLU E 3 23 ? -2.90600 3.36600 66.50400 1.000 54.73927 17 GLU E C 1
ATOM 6387 O O . GLU E 3 23 ? -4.07800 3.05000 66.73000 1.000 61.35416 17 GLU E O 1
ATOM 6389 N N . ILE E 3 24 ? -2.50500 4.63800 66.43900 1.000 54.03541 18 ILE E N 1
ATOM 6390 C CA . ILE E 3 24 ? -3.47900 5.72200 66.47200 1.000 55.75651 18 ILE E CA 1
ATOM 6391 C C . ILE E 3 24 ? -4.37500 5.65500 65.25100 1.000 54.48840 18 ILE E C 1
ATOM 6392 O O . ILE E 3 24 ? -5.60500 5.60900 65.36800 1.000 60.37781 18 ILE E O 1
ATOM 6397 N N . VAL E 3 25 ? -3.76700 5.66300 64.06100 1.000 56.18686 19 VAL E N 1
ATOM 6398 C CA . VAL E 3 25 ? -4.52800 5.67500 62.81400 1.000 49.57637 19 VAL E CA 1
ATOM 6399 C C . VAL E 3 25 ? -5.46800 4.47900 62.75100 1.000 60.49449 19 VAL E C 1
ATOM 6400 O O . VAL E 3 25 ? -6.63600 4.60800 62.36000 1.000 55.09327 19 VAL E O 1
ATOM 6404 N N . LYS E 3 26 ? -4.97600 3.30000 63.14100 1.000 58.16710 20 LYS E N 1
ATOM 6405 C CA . LYS E 3 26 ? -5.83200 2.12100 63.20300 1.000 64.55352 20 LYS E CA 1
ATOM 6406 C C . LYS E 3 26 ? -6.91800 2.29000 64.25900 1.000 70.93038 20 LYS E C 1
ATOM 6407 O O . LYS E 3 26 ? -8.10000 2.04200 63.99000 1.000 72.23822 20 LYS E O 1
ATOM 6409 N N . ASP E 3 27 ? -6.53400 2.72700 65.46200 1.000 67.59096 21 ASP E N 1
ATOM 6410 C CA . ASP E 3 27 ? -7.45800 2.87000 66.58800 1.000 64.94750 21 ASP E CA 1
ATOM 6411 C C . ASP E 3 27 ? -6.80100 3.59500 67.76100 1.000 64.38899 21 ASP E C 1
ATOM 6412 O O . ASP E 3 27 ? -7.35400 4.55200 68.30900 1.000 68.33020 21 ASP E O 1
ATOM 6414 N N . ARG F 3 8 ? 4.26200 -12.96600 18.31000 1.000 51.18287 0 ARG F N 1
ATOM 6415 C CA . ARG F 3 8 ? 5.04000 -12.28100 17.27700 1.000 48.28559 0 ARG F CA 1
ATOM 6416 C C . ARG F 3 8 ? 4.18700 -11.25100 16.53500 1.000 47.14835 0 ARG F C 1
ATOM 6417 O O . ARG F 3 8 ? 4.65700 -10.61600 15.58600 1.000 53.62874 0 ARG F O 1
ATOM 6419 N N . GLY F 3 9 ? 2.94000 -11.07000 16.97900 1.000 51.86735 1 GLY F N 1
ATOM 6420 C CA . GLY F 3 9 ? 1.99500 -10.21300 16.29700 1.000 39.89840 1 GLY F CA 1
ATOM 6421 C C . GLY F 3 9 ? 1.74900 -8.88000 17.00000 1.000 36.48413 1 GLY F C 1
ATOM 6422 O O . GLY F 3 9 ? 2.25500 -8.58800 18.08200 1.000 36.95808 1 GLY F O 1
ATOM 6423 N N . LEU F 3 10 ? 0.92800 -8.05600 16.35000 1.000 32.28475 2 LEU F N 1
ATOM 6424 C CA . LEU F 3 10 ? 0.65500 -6.73600 16.90500 1.000 30.78870 2 LEU F CA 1
ATOM 6425 C C . LEU F 3 10 ? -0.10200 -6.82000 18.22200 1.000 37.58108 2 LEU F C 1
ATOM 6426 O O . LEU F 3 10 ? -0.00100 -5.90500 19.04200 1.000 31.44149 2 LEU F O 1
ATOM 6431 N N . ASP F 3 11 ? -0.86200 -7.89800 18.43700 1.000 35.91390 3 ASP F N 1
ATOM 6432 C CA . ASP F 3 11 ? -1.83000 -7.98700 19.51900 1.000 39.70229 3 ASP F CA 1
ATOM 6433 C C . ASP F 3 11 ? -1.24700 -8.63600 20.77400 1.000 39.36991 3 ASP F C 1
ATOM 6434 O O . ASP F 3 11 ? -2.00000 -9.14500 21.60800 1.000 40.75616 3 ASP F O 1
ATOM 6439 N N . LEU F 3 12 ? 0.07700 -8.63300 20.90200 1.000 39.25389 4 LEU F N 1
ATOM 6440 C CA . LEU F 3 12 ? 0.75700 -9.10400 22.09800 1.000 42.16461 4 LEU F CA 1
ATOM 6441 C C . LEU F 3 12 ? 0.15800 -8.45500 23.34400 1.000 37.57230 4 LEU F C 1
ATOM 6442 O O . LEU F 3 12 ? -0.06100 -7.24000 23.38000 1.000 35.76477 4 LEU F O 1
ATOM 6447 N N . SER F 3 13 ? -0.12300 -9.27500 24.35500 1.000 38.40881 5 SER F N 1
ATOM 6448 C CA . SER F 3 13 ? -0.60900 -8.77500 25.63300 1.000 40.98855 5 SER F CA 1
ATOM 6449 C C . SER F 3 13 ? 0.46200 -7.93200 26.32500 1.000 41.88740 5 SER F C 1
ATOM 6450 O O . SER F 3 13 ? 1.65700 -8.03400 26.03000 1.000 37.18217 5 SER F O 1
ATOM 6453 N N . GLU F 3 14 ? 0.02400 -7.09300 27.26900 1.000 40.74988 6 GLU F N 1
ATOM 6454 C CA . GLU F 3 14 ? 0.98700 -6.21400 27.92500 1.000 38.39252 6 GLU F CA 1
ATOM 6455 C C . GLU F 3 14 ? 2.02100 -7.03100 28.69500 1.000 38.85215 6 GLU F C 1
ATOM 6456 O O . GLU F 3 14 ? 3.20300 -6.66800 28.73200 1.000 37.88316 6 GLU F O 1
ATOM 6462 N N . GLU F 3 15 ? 1.61400 -8.17400 29.24800 1.000 40.07945 7 GLU F N 1
ATOM 6463 C CA . GLU F 3 15 ? 2.56500 -9.00500 29.97800 1.000 41.56815 7 GLU F CA 1
ATOM 6464 C C . GLU F 3 15 ? 3.58000 -9.62900 29.02800 1.000 39.69306 7 GLU F C 1
ATOM 6465 O O . GLU F 3 15 ? 4.76700 -9.73000 29.35900 1.000 39.93410 7 GLU F O 1
ATOM 6468 N N . GLU F 3 16 ? 3.14000 -10.02700 27.83300 1.000 39.92716 8 GLU F N 1
ATOM 6469 C CA . GLU F 3 16 ? 4.06900 -10.59500 26.86000 1.000 40.21694 8 GLU F CA 1
ATOM 6470 C C . GLU F 3 16 ? 5.03500 -9.53900 26.34100 1.000 36.86736 8 GLU F C 1
ATOM 6471 O O . GLU F 3 16 ? 6.20300 -9.83700 26.07900 1.000 33.87194 8 GLU F O 1
ATOM 6477 N N . VAL F 3 17 ? 4.56700 -8.29700 26.18400 1.000 35.96849 9 VAL F N 1
ATOM 6478 C CA . VAL F 3 17 ? 5.46100 -7.20100 25.81700 1.000 33.98696 9 VAL F CA 1
ATOM 6479 C C . VAL F 3 17 ? 6.51600 -6.99500 26.90100 1.000 36.21937 9 VAL F C 1
ATOM 6480 O O . VAL F 3 17 ? 7.71900 -6.90000 26.61000 1.000 33.29336 9 VAL F O 1
ATOM 6484 N N . LYS F 3 18 ? 6.07100 -6.91700 28.16800 1.000 36.26815 10 LYS F N 1
ATOM 6485 C CA . LYS F 3 18 ? 6.96900 -6.90500 29.32700 1.000 36.83340 10 LYS F CA 1
ATOM 6486 C C . LYS F 3 18 ? 8.04400 -7.98000 29.25000 1.000 39.16818 10 LYS F C 1
ATOM 6487 O O . LYS F 3 18 ? 9.23700 -7.69400 29.40700 1.000 38.88994 10 LYS F O 1
ATOM 6493 N N . LYS F 3 19 ? 7.63100 -9.23400 29.04600 1.000 38.20625 11 LYS F N 1
ATOM 6494 C CA . LYS F 3 19 ? 8.57700 -10.34600 29.05100 1.000 43.53349 11 LYS F CA 1
ATOM 6495 C C . LYS F 3 19 ? 9.68300 -10.15500 28.01200 1.000 38.72473 11 LYS F C 1
ATOM 6496 O O . LYS F 3 19 ? 10.87000 -10.30600 28.32500 1.000 40.91893 11 LYS F O 1
ATOM 6498 N N . ILE F 3 20 ? 9.31800 -9.80300 26.77300 1.000 37.09507 12 ILE F N 1
ATOM 6499 C CA . ILE F 3 20 ? 10.32200 -9.68400 25.71500 1.000 36.09556 12 ILE F CA 1
ATOM 6500 C C . ILE F 3 20 ? 11.30100 -8.54900 26.02200 1.000 41.87481 12 ILE F C 1
ATOM 6501 O O . ILE F 3 20 ? 12.52200 -8.71000 25.89900 1.000 39.82444 12 ILE F O 1
ATOM 6506 N N . LEU F 3 21 ? 10.79200 -7.38500 26.43300 1.000 36.69156 13 LEU F N 1
ATOM 6507 C CA . LEU F 3 21 ? 11.71300 -6.29800 26.74900 1.000 36.96814 13 LEU F CA 1
ATOM 6508 C C . LEU F 3 21 ? 12.56300 -6.64500 27.97100 1.000 43.47967 13 LEU F C 1
ATOM 6509 O O . LEU F 3 21 ? 13.76500 -6.34900 27.99600 1.000 45.68409 13 LEU F O 1
ATOM 6514 N N . ASP F 3 22 ? 11.95800 -7.29100 28.98400 1.000 44.76752 14 ASP F N 1
ATOM 6515 C CA . ASP F 3 22 ? 12.71400 -7.79700 30.13200 1.000 48.66242 14 ASP F CA 1
ATOM 6516 C C . ASP F 3 22 ? 13.83900 -8.72400 29.69400 1.000 55.16082 14 ASP F C 1
ATOM 6517 O O . ASP F 3 22 ? 14.92800 -8.71000 30.27900 1.000 55.72975 14 ASP F O 1
ATOM 6522 N N . GLU F 3 23 ? 13.58600 -9.56200 28.68300 1.000 51.64231 15 GLU F N 1
ATOM 6523 C CA . GLU F 3 23 ? 14.60500 -10.50300 28.23300 1.000 53.33900 15 GLU F CA 1
ATOM 6524 C C . GLU F 3 23 ? 15.66000 -9.81800 27.38200 1.000 57.97232 15 GLU F C 1
ATOM 6525 O O . GLU F 3 23 ? 16.80700 -10.28000 27.32800 1.000 54.80059 15 GLU F O 1
ATOM 6531 N N . ILE F 3 24 ? 15.28600 -8.72900 26.70700 1.000 51.98841 16 ILE F N 1
ATOM 6532 C CA . ILE F 3 24 ? 16.27700 -7.89800 26.04000 1.000 54.51707 16 ILE F CA 1
ATOM 6533 C C . ILE F 3 24 ? 17.18600 -7.23200 27.06600 1.000 52.94364 16 ILE F C 1
ATOM 6534 O O . ILE F 3 24 ? 18.41200 -7.21000 26.90200 1.000 53.08469 16 ILE F O 1
ATOM 6539 N N . VAL F 3 25 ? 16.60400 -6.69300 28.14500 1.000 56.85045 17 VAL F N 1
ATOM 6540 C CA . VAL F 3 25 ? 17.39900 -6.02000 29.17700 1.000 61.25662 17 VAL F CA 1
ATOM 6541 C C . VAL F 3 25 ? 18.41700 -6.98400 29.77600 1.000 61.70493 17 VAL F C 1
ATOM 6542 O O . VAL F 3 25 ? 19.59400 -6.64600 29.94100 1.000 62.03013 17 VAL F O 1
ATOM 6546 N N . LYS F 3 26 ? 17.97600 -8.20600 30.10000 1.000 60.86344 18 LYS F N 1
ATOM 6547 C CA . LYS F 3 26 ? 18.87900 -9.22000 30.63900 1.000 67.44396 18 LYS F CA 1
ATOM 6548 C C . LYS F 3 26 ? 20.04100 -9.51300 29.69300 1.000 73.17097 18 LYS F C 1
ATOM 6549 O O . LYS F 3 26 ? 21.15500 -9.80300 30.15200 1.000 74.96122 18 LYS F O 1
ATOM 6552 N N . ASP F 3 27 ? 19.80500 -9.42600 28.38000 1.000 69.40271 19 ASP F N 1
ATOM 6553 C CA . ASP F 3 27 ? 20.79200 -9.78500 27.35600 1.000 68.04831 19 ASP F CA 1
ATOM 6554 C C . ASP F 3 27 ? 21.02600 -8.65600 26.36100 1.000 67.78010 19 ASP F C 1
ATOM 6555 O O . ASP F 3 27 ? 21.46800 -7.57000 26.73100 1.000 73.83653 19 ASP F O 1
#

Solvent-accessible surface area: 37838 Å² total; per-residue (Å²): 129,6,105,13,93,16,55,59,91,59,38,52,11,41,70,46,64,58,5,31,0,19,0,40,10,67,50,68,0,24,28,1,0,0,0,0,5,15,63,64,81,123,14,5,99,5,1,0,3,6,4,60,25,57,31,52,83,19,54,116,40,6,48,11,54,104,81,48,50,34,0,6,0,16,0,36,42,0,84,93,109,3,39,1,26,0,9,0,0,0,11,91,99,36,49,12,32,19,2,87,5,0,84,0,37,25,94,89,101,77,20,38,8,58,9,49,24,5,60,12,16,122,50,1,30,117,75,31,44,1,2,2,0,0,0,0,8,54,0,19,17,41,127,30,54,23,99,8,54,3,71,130,49,75,46,104,89,42,52,69,85,11,57,16,95,12,52,114,184,42,14,5,15,0,5,7,2,26,0,50,24,61,88,80,53,7,82,131,31,41,51,0,9,0,36,0,66,10,122,34,31,127,69,67,44,71,83,64,34,55,88,69,193,147,7,70,7,78,8,54,57,88,65,34,55,12,44,88,44,66,68,8,33,0,24,0,39,10,67,50,77,1,29,24,0,0,0,0,0,19,16,65,85,84,123,14,6,78,4,2,0,4,18,2,67,31,52,29,62,76,19,58,110,53,6,53,12,59,103,65,50,53,32,0,13,0,14,0,43,50,1,16,79,101,2,31,0,28,0,10,0,0,0,12,93,102,35,49,13,30,17,1,116,5,0,50,0,40,12,70,65,118,82,38,41,9,61,5,49,31,4,58,16,20,132,53,2,47,122,79,33,38,3,3,7,2,0,1,0,13,58,0,27,17,100,122,32,49,25,109,14,28,13,71,142,52,81,79,96,93,47,53,71,81,10,36,13,88,32,49,117,98,68,16,10,6,0,6,7,0,24,11,60,36,57,26,78,56,20,84,88,19,57,58,18,11,0,28,0,64,14,124,32,30,132,66,86,46,78,79,60,38,78,102,177,53,87,8,86,18,59,40,30,30,55,19,105,66,58,21,61,34,138,0,28,1,46,10,49,43,27,102,1,34,72,7,1,0,0,0,0,15,25,35,95,89,100,27,12,78,7,1,0,0,6,0,9,137,127,84,47,59,21,50,13,110,52,1,119,78,25,4,68,4,48,32,44,72,104,129,34,18,0,22,0,60,0,46,61,3,111,66,124,0,29,0,41,0,11,0,0,31,0,6,2,19,0,0,12,83,8,2,117,22,20,56,0,19,7,25,81,43,92,72,99,21,10,56,7,17,31,5,44,64,120,20,5,4,0,0,6,0,15,33,0,13,6,54,72,19,64,24,43,2,35,100,44,86,34,102,92,33,40,26,57,2,69,26,28,101,38,132,76,35,34,42,12,14,4,0,4,0,43,6,92,65,107,18,48,81,110,92,103,12,61,0,18,0,53,0,152,54,32,145,34,86,41,90,63,55,9,130,101,186,60,94,7,83,20,56,36,28,32,57,19,102,63,59,21,65,35,133,0,26,1,46,9,52,43,30,102,1,32,74,7,1,1,0,0,0,17,27,35,103,92,75,26,13,81,7,1,0,0,5,0,10,141,138,82,49,57,23,46,14,122,50,1,102,80,27,3,66,4,41,32,44,73,103,131,34,17,0,27,0,57,0,46,63,3,104,66,120,1,28,1,43,0,13,0,0,22,0,4,2,15,0,0,9,83,9,2,113,24,22,55,0,15,6,25,81,41,92,69,85,18,11,47,11,17,30,4,41,10,128,98,80,6,3,0,0,0,5,0,12,31,0,12,5,56,72,18,87,26,42,1,32,94,51,88,38,108,88,32,38,21,56,2,69,24,40,92,26,127,84,31,34,42,11,16,5,0,1,0,28,12,88,42,116,23,34,76,120,98,78,13,56,0,28,2,76,0,84,55,32,144,30,76,40,101,67,76,6,57,105,45,3,16,132,36,48,36,128,92,2,26,59,74,0,66,64,56,60,88,122,53,12,12,138,39,56,56,93,91,2,73,48,65,0,56,119,58,59,113,118

B-factor: mean 42.35, std 16.34, range [11.94, 99.45]